Protein AF-0000000082868326 (afdb_homodimer)

InterPro domains:
  IPR002656 Acyltransferase 3 domain [PF01757] (207-588)
  IPR006621 Nose resistant-to-fluoxetine protein, N-terminal [PF20146] (9-115)
  IPR006621 Nose resistant-to-fluoxetine protein, N-terminal [SM00703] (1-133)
  IPR052728 Oxygen and lipid transport regulator [PTHR11161] (9-614)

Foldseek 3Di:
DVVVLVVLQVQQWFDDDPLLLLQLQEGQRHPVSQQPDQDPVVRWGKKKWKKWKDKDFPDPVVRVSLCSNLVNCSVQECQDDPPPAQFFLQAFDSNTGMIMGIDTPPDDQVRVQVVVLVVQVVPPGINMHMDTDDMDHPDDDDADPLQVVLVVVVVVLVVLQVVLQVCCVPPNDDPDDDLVNLLSNLLHLVVLVVVLQDFDPPDLDLLLVLLLLLVLLLLVLLLLLLSLVSHFRASRNNVNQVLLLDLVCLSNQQVLLSLLSVLLQLLLVLLQVLLVCVVVVNDDQVLVLVLVLLQQVFLLVSLLSCLQGCQLVPDAANQSCSLRVQLNPLSVVCVVCVSVLNLLQPQDSRGRQLLCLSVSLSSVCSNCSSVLSVCCNPPVVVSVVVLVCLLVVLLVVLLVCCLPVVAALDQASLGHSVNNVCCSNPASSHNSNSNNLNSNSNVLNSCCNPPVADDDDPVRLVVLLVLLVVLVCCLRSVCSQVNRNPRDRDSNVSSVNSSPSSNSNSSSVSSCSVCLSNVNNPVSVVVSSDSVSSSSSLLSSLLSSCLNSLSSVVRRNDHDHHHDDPVVSVVVSVVSVVVSSVRSVVSCSSINSSSSSSSCSVPDDPPPPPPPPDD/DVVVLVVLQVQQWFDDDPLLLLQLQEGQGHPVSQQPDQDPVVRWGKKKWKKWKQKDFPDPVVRVSLCSNLVNCSVFECQDDPPPPQFFLQAFDSNTGMIMGMDTPPDDQVRVQVVVCVVQVVPVGINMHMDTDDMDHPDDDDADPLQVVLVVVVVVLVVLQVVLQVCCVPPNDDPDDDLVNLLSNLLHLVVLVVVLQDFDPPDLDLLLVLLLLLVLLLLVLLLLLLSLVSHFRASRNNVNQVLLLDLVCLSNQQVLLSLLSVLLQLLLVLLQVLLVCVVVVNDDQVLVLVLVLLQQVFLLVSLLSCLQGCQLVPDAANQSCSLRVQLNPLSVVCVVCVSVLNLLQPQDSRGRQLLCLSVSLSSVCSNCSSVLSVCCNPPVVVSVVVLVCLLVVLLVVLLVCCLPVVAALDQASLGHSVNNVCCSNPASSHNSNSNNLNSLSSVLNSCCNPDPQDDDDPVRLVVLLVLLVVLVCCLRSVCSLVNRNPRDRDSNVSSVNSSPSSNSNSSSVSSCSVCLSNVNNPVSVVVSSDSVSSSSSLLSSLLSSCLNSLSSVVRRNDHDHHHDDPVVSVVVSVVSVVVSSVRSVVSCSSINSSSSSSSCSVPDDPPPPPPPDDD

Nearest PDB structures (foldseek):
  8w20-assembly1_A  TM=9.060E-02  e=6.996E-01  Streptomyces coelicolor A3(2)
  7rtt-assembly1_A  TM=1.106E-01  e=1.352E+00  Mus musculus
  8ipr-assembly2_D  TM=1.636E-01  e=7.318E+00  Mycolicibacterium smegmatis
  8sc6-assembly1_A  TM=2.146E-01  e=2.131E+00  Homo sapiens
  4z9g-assembly1_A  TM=1.609E-01  e=2.413E+00  Homo sapiens

Radius of gyration: 33.07 Å; Cα contacts (8 Å, |Δi|>4): 1916; chains: 2; bounding box: 83×108×80 Å

Organism: NCBI:txid197152

Structure (mmCIF, N/CA/C/O backbone):
data_AF-0000000082868326-model_v1
#
loop_
_entity.id
_entity.type
_entity.pdbx_description
1 polymer 'Nose resistant-to-fluoxetine protein N-terminal domain-containing protein'
#
loop_
_atom_site.group_PDB
_atom_site.id
_atom_site.type_symbol
_atom_site.label_atom_id
_atom_site.label_alt_id
_atom_site.label_comp_id
_atom_site.label_asym_id
_atom_site.label_entity_id
_atom_site.label_seq_id
_atom_site.pdbx_PDB_ins_code
_atom_site.Cartn_x
_atom_site.Cartn_y
_atom_site.Cartn_z
_atom_site.occupancy
_atom_site.B_iso_or_equiv
_atom_site.auth_seq_id
_atom_site.auth_comp_id
_atom_site.auth_asym_id
_atom_site.auth_atom_id
_atom_site.pdbx_PDB_model_num
ATOM 1 N N . MET A 1 1 ? -5.258 -44.375 8.039 1 53.09 1 MET A N 1
ATOM 2 C CA . MET A 1 1 ? -4.168 -43.469 8.367 1 53.09 1 MET A CA 1
ATOM 3 C C . MET A 1 1 ? -3.17 -43.375 7.215 1 53.09 1 MET A C 1
ATOM 5 O O . MET A 1 1 ? -2.846 -42.281 6.758 1 53.09 1 MET A O 1
ATOM 9 N N . ALA A 1 2 ? -2.785 -44.562 6.773 1 57.09 2 ALA A N 1
ATOM 10 C CA . ALA A 1 2 ? -1.881 -44.562 5.629 1 57.09 2 ALA A CA 1
ATOM 11 C C . ALA A 1 2 ? -2.545 -43.969 4.398 1 57.09 2 ALA A C 1
ATOM 13 O O . ALA A 1 2 ? -1.904 -43.219 3.635 1 57.09 2 ALA A O 1
ATOM 14 N N . PHE A 1 3 ? -3.779 -44.125 4.344 1 63.59 3 PHE A N 1
ATOM 15 C CA . PHE A 1 3 ? -4.52 -43.562 3.209 1 63.59 3 PHE A CA 1
ATOM 16 C C . PHE A 1 3 ? -4.547 -42.062 3.25 1 63.59 3 PHE A C 1
ATOM 18 O O . PHE A 1 3 ? -4.312 -41.406 2.234 1 63.59 3 PHE A O 1
ATOM 25 N N . LEU A 1 4 ? -4.695 -41.594 4.34 1 67.38 4 LEU A N 1
ATOM 26 C CA . LEU A 1 4 ? -4.773 -40.156 4.477 1 67.38 4 LEU A CA 1
ATOM 27 C C . LEU A 1 4 ? -3.422 -39.5 4.203 1 67.38 4 LEU A C 1
ATOM 29 O O . LEU A 1 4 ? -3.352 -38.438 3.578 1 67.38 4 LEU A O 1
ATOM 33 N N . TYR A 1 5 ? -2.447 -40.219 4.621 1 78.06 5 TYR A N 1
ATOM 34 C CA . TYR A 1 5 ? -1.102 -39.688 4.391 1 78.06 5 TYR A CA 1
ATOM 35 C C . TYR A 1 5 ? -0.801 -39.594 2.898 1 78.06 5 TYR A C 1
ATOM 37 O O . TYR A 1 5 ? -0.361 -38.562 2.412 1 78.06 5 TYR A O 1
ATOM 45 N N . ASN A 1 6 ? -1.104 -40.688 2.211 1 78.75 6 ASN A N 1
ATOM 46 C CA . ASN A 1 6 ? -0.831 -40.688 0.777 1 78.75 6 ASN A CA 1
ATOM 47 C C . ASN A 1 6 ? -1.669 -39.656 0.034 1 78.75 6 ASN A C 1
ATOM 49 O O . ASN A 1 6 ? -1.198 -39.031 -0.926 1 78.75 6 ASN A O 1
ATOM 53 N N . THR A 1 7 ? -2.775 -39.438 0.54 1 83.31 7 THR A N 1
ATOM 54 C CA . THR A 1 7 ? -3.658 -38.469 -0.101 1 83.31 7 THR A CA 1
ATOM 55 C C . THR A 1 7 ? -3.135 -37.062 0.089 1 83.31 7 THR A C 1
ATOM 57 O O . THR A 1 7 ? -3.143 -36.25 -0.848 1 83.31 7 THR A O 1
ATOM 60 N N . VAL A 1 8 ? -2.641 -36.812 1.273 1 86.62 8 VAL A N 1
ATOM 61 C CA . VAL A 1 8 ? -2.154 -35.469 1.569 1 86.62 8 VAL A CA 1
ATOM 62 C C . VAL A 1 8 ? -0.862 -35.219 0.799 1 86.62 8 VAL A C 1
ATOM 64 O O . VAL A 1 8 ? -0.653 -34.125 0.282 1 86.62 8 VAL A O 1
ATOM 67 N N . VAL A 1 9 ? -0.087 -36.219 0.693 1 88.19 9 VAL A N 1
ATOM 68 C CA . VAL A 1 9 ? 1.167 -36.094 -0.043 1 88.19 9 VAL A CA 1
ATOM 69 C C . VAL A 1 9 ? 0.877 -35.812 -1.514 1 88.19 9 VAL A C 1
ATOM 71 O O . VAL A 1 9 ? 1.479 -34.906 -2.105 1 88.19 9 VAL A O 1
ATOM 74 N N . LEU A 1 10 ? -0.067 -36.5 -2.045 1 87 10 LEU A N 1
ATOM 75 C CA . LEU A 1 10 ? -0.444 -36.281 -3.438 1 87 10 LEU A CA 1
ATOM 76 C C . LEU A 1 10 ? -1.107 -34.938 -3.617 1 87 10 LEU A C 1
ATOM 78 O O . LEU A 1 10 ? -0.889 -34.25 -4.629 1 87 10 LEU A O 1
ATOM 82 N N . ASP A 1 11 ? -1.861 -34.594 -2.668 1 91 11 ASP A N 1
ATOM 83 C CA . ASP A 1 11 ? -2.557 -33.312 -2.719 1 91 11 ASP A CA 1
ATOM 84 C C . ASP A 1 11 ? -1.57 -32.125 -2.656 1 91 11 ASP A C 1
ATOM 86 O O . ASP A 1 11 ? -1.786 -31.094 -3.283 1 91 11 ASP A O 1
ATOM 90 N N . ALA A 1 12 ? -0.513 -32.312 -1.975 1 93.12 12 ALA A N 1
ATOM 91 C CA . ALA A 1 12 ? 0.456 -31.25 -1.748 1 93.12 12 ALA A CA 1
ATOM 92 C C . ALA A 1 12 ? 1.431 -31.141 -2.916 1 93.12 12 ALA A C 1
ATOM 94 O O . ALA A 1 12 ? 2.094 -30.125 -3.082 1 93.12 12 ALA A O 1
ATOM 95 N N . THR A 1 13 ? 1.572 -32.188 -3.705 1 92 13 THR A N 1
ATOM 96 C CA . THR A 1 13 ? 2.553 -32.219 -4.785 1 92 13 THR A CA 1
ATOM 97 C C . THR A 1 13 ? 2.098 -31.359 -5.957 1 92 13 THR A C 1
ATOM 99 O O . THR A 1 13 ? 0.904 -31.297 -6.258 1 92 13 THR A O 1
ATOM 102 N N . GLY A 1 14 ? 3.068 -30.688 -6.531 1 90.69 14 GLY A N 1
ATOM 103 C CA . GLY A 1 14 ? 2.789 -29.844 -7.676 1 90.69 14 GLY A CA 1
ATOM 104 C C . GLY A 1 14 ? 2.176 -30.594 -8.844 1 90.69 14 GLY A C 1
ATOM 105 O O . GLY A 1 14 ? 2.512 -31.75 -9.086 1 90.69 14 GLY A O 1
ATOM 106 N N . LYS A 1 15 ? 1.276 -29.875 -9.523 1 86.19 15 LYS A N 1
ATOM 107 C CA . LYS A 1 15 ? 0.615 -30.344 -10.742 1 86.19 15 LYS A CA 1
ATOM 108 C C . LYS A 1 15 ? 0.816 -29.359 -11.891 1 86.19 15 LYS A C 1
ATOM 110 O O . LYS A 1 15 ? 1.311 -28.25 -11.688 1 86.19 15 LYS A O 1
ATOM 115 N N . TRP A 1 16 ? 0.56 -29.859 -13.078 1 84 16 TRP A N 1
ATOM 116 C CA . TRP A 1 16 ? 0.639 -28.922 -14.188 1 84 16 TRP A CA 1
ATOM 117 C C . TRP A 1 16 ? -0.407 -27.812 -14.047 1 84 16 TRP A C 1
ATOM 119 O O . TRP A 1 16 ? -1.602 -28.109 -13.922 1 84 16 TRP A O 1
ATOM 129 N N . ASN A 1 17 ? 0.051 -26.641 -14.039 1 89.19 17 ASN A N 1
ATOM 130 C CA . ASN A 1 17 ? -0.826 -25.484 -13.883 1 89.19 17 ASN A CA 1
ATOM 131 C C . ASN A 1 17 ? -1.566 -25.156 -15.18 1 89.19 17 ASN A C 1
ATOM 133 O O . ASN A 1 17 ? -1.077 -25.453 -16.266 1 89.19 17 ASN A O 1
ATOM 137 N N . PRO A 1 18 ? -2.74 -24.641 -14.992 1 90.94 18 PRO A N 1
ATOM 138 C CA . PRO A 1 18 ? -3.307 -24.031 -16.188 1 90.94 18 PRO A CA 1
ATOM 139 C C . PRO A 1 18 ? -2.463 -22.859 -16.703 1 90.94 18 PRO A C 1
ATOM 141 O O . PRO A 1 18 ? -1.657 -22.297 -15.961 1 90.94 18 PRO A O 1
ATOM 144 N N . ALA A 1 19 ? -2.576 -22.578 -17.969 1 92.38 19 ALA A N 1
ATOM 145 C CA . ALA A 1 19 ? -1.893 -21.453 -18.609 1 92.38 19 ALA A CA 1
ATOM 146 C C . ALA A 1 19 ? -0.388 -21.703 -18.688 1 92.38 19 ALA A C 1
ATOM 148 O O . ALA A 1 19 ? 0.406 -20.781 -18.438 1 92.38 19 ALA A O 1
ATOM 149 N N . PHE A 1 20 ? -0.073 -22.938 -18.922 1 91.38 20 PHE A N 1
ATOM 150 C CA . PHE A 1 20 ? 1.326 -23.281 -19.125 1 91.38 20 PHE A CA 1
ATOM 151 C C . PHE A 1 20 ? 1.921 -22.469 -20.281 1 91.38 20 PHE A C 1
ATOM 153 O O . PHE A 1 20 ? 3.055 -21.984 -20.188 1 91.38 20 PHE A O 1
ATOM 160 N N . LEU A 1 21 ? 1.151 -22.203 -21.25 1 91.44 21 LEU A N 1
ATOM 161 C CA . LEU A 1 21 ? 1.623 -21.516 -22.453 1 91.44 21 LEU A CA 1
ATOM 162 C C . LEU A 1 21 ? 1.758 -20.016 -22.188 1 91.44 21 LEU A C 1
ATOM 164 O O . LEU A 1 21 ? 2.408 -19.312 -22.969 1 91.44 21 LEU A O 1
ATOM 168 N N . LEU A 1 22 ? 1.136 -19.578 -21.141 1 92.38 22 LEU A N 1
ATOM 169 C CA . LEU A 1 22 ? 1.293 -18.172 -20.781 1 92.38 22 LEU A CA 1
ATOM 170 C C . LEU A 1 22 ? 2.443 -17.984 -19.797 1 92.38 22 LEU A C 1
ATOM 172 O O . LEU A 1 22 ? 2.662 -16.891 -19.281 1 92.38 22 LEU A O 1
ATOM 176 N N . GLY A 1 23 ? 3.104 -19.078 -19.516 1 92.38 23 GLY A N 1
ATOM 177 C CA . GLY A 1 23 ? 4.297 -18.984 -18.688 1 92.38 23 GLY A CA 1
ATOM 178 C C . GLY A 1 23 ? 4.07 -19.438 -17.266 1 92.38 23 GLY A C 1
ATOM 179 O O . GLY A 1 23 ? 4.879 -19.141 -16.375 1 92.38 23 GLY A O 1
ATOM 180 N N . ASN A 1 24 ? 2.916 -20.078 -16.969 1 94.31 24 ASN A N 1
ATOM 181 C CA . ASN A 1 24 ? 2.676 -20.641 -15.648 1 94.31 24 ASN A CA 1
ATOM 182 C C . ASN A 1 24 ? 3.439 -21.953 -15.453 1 94.31 24 ASN A C 1
ATOM 184 O O . ASN A 1 24 ? 2.832 -23.016 -15.297 1 94.31 24 ASN A O 1
ATOM 188 N N . ILE A 1 25 ? 4.734 -21.812 -15.305 1 94.12 25 ILE A N 1
ATOM 189 C CA . ILE A 1 25 ? 5.574 -23 -15.406 1 94.12 25 ILE A CA 1
ATOM 190 C C . ILE A 1 25 ? 6.191 -23.312 -14.047 1 94.12 25 ILE A C 1
ATOM 192 O O . ILE A 1 25 ? 7.016 -24.219 -13.922 1 94.12 25 ILE A O 1
ATOM 196 N N . LYS A 1 26 ? 5.867 -22.562 -13.062 1 94.19 26 LYS A N 1
ATOM 197 C CA . LYS A 1 26 ? 6.293 -22.875 -11.695 1 94.19 26 LYS A CA 1
ATOM 198 C C . LYS A 1 26 ? 5.152 -23.484 -10.891 1 94.19 26 LYS A C 1
ATOM 200 O O . LYS A 1 26 ? 4.332 -22.766 -10.32 1 94.19 26 LYS A O 1
ATOM 205 N N . SER A 1 27 ? 5.109 -24.734 -10.844 1 93.94 27 SER A N 1
ATOM 206 C CA . SER A 1 27 ? 4.113 -25.5 -10.086 1 93.94 27 SER A CA 1
ATOM 207 C C . SER A 1 27 ? 4.613 -25.812 -8.68 1 93.94 27 SER A C 1
ATOM 209 O O . SER A 1 27 ? 5.113 -26.906 -8.43 1 93.94 27 SER A O 1
ATOM 211 N N . LEU A 1 28 ? 4.316 -25.031 -7.777 1 95.12 28 LEU A N 1
ATOM 212 C CA . LEU A 1 28 ? 4.945 -25.062 -6.461 1 95.12 28 LEU A CA 1
ATOM 213 C C . LEU A 1 28 ? 4.227 -26.047 -5.543 1 95.12 28 LEU A C 1
ATOM 215 O O . LEU A 1 28 ? 4.707 -26.359 -4.449 1 95.12 28 LEU A O 1
ATOM 219 N N . GLY A 1 29 ? 3.127 -26.609 -6.008 1 94.69 29 GLY A N 1
ATOM 220 C CA . GLY A 1 29 ? 2.357 -27.422 -5.078 1 94.69 29 GLY A CA 1
ATOM 221 C C . GLY A 1 29 ? 1.951 -26.672 -3.824 1 94.69 29 GLY A C 1
ATOM 222 O O . GLY A 1 29 ? 1.609 -25.484 -3.887 1 94.69 29 GLY A O 1
ATOM 223 N N . SER A 1 30 ? 1.839 -27.422 -2.73 1 95 30 SER A N 1
ATOM 224 C CA . SER A 1 30 ? 1.519 -26.781 -1.46 1 95 30 SER A CA 1
ATOM 225 C C . SER A 1 30 ? 2.615 -27.031 -0.428 1 95 30 SER A C 1
ATOM 227 O O . SER A 1 30 ? 2.637 -28.062 0.235 1 95 30 SER A O 1
ATOM 229 N N . TYR A 1 31 ? 3.414 -26.047 -0.259 1 95.56 31 TYR A N 1
ATOM 230 C CA . TYR A 1 31 ? 4.5 -26.094 0.715 1 95.56 31 TYR A CA 1
ATOM 231 C C . TYR A 1 31 ? 3.963 -26.344 2.119 1 95.56 31 TYR A C 1
ATOM 233 O O . TYR A 1 31 ? 4.461 -27.203 2.836 1 95.56 31 TYR A O 1
ATOM 241 N N . GLU A 1 32 ? 2.9 -25.656 2.496 1 92.38 32 GLU A N 1
ATOM 242 C CA . GLU A 1 32 ? 2.352 -25.688 3.848 1 92.38 32 GLU A CA 1
ATOM 243 C C . GLU A 1 32 ? 1.719 -27.047 4.141 1 92.38 32 GLU A C 1
ATOM 245 O O . GLU A 1 32 ? 1.904 -27.609 5.227 1 92.38 32 GLU A O 1
ATOM 250 N N . GLU A 1 33 ? 0.975 -27.516 3.209 1 93 33 GLU A N 1
ATOM 251 C CA . GLU A 1 33 ? 0.327 -28.812 3.381 1 93 33 GLU A CA 1
ATOM 252 C C . GLU A 1 33 ? 1.357 -29.922 3.572 1 93 33 GLU A C 1
ATOM 254 O O . GLU A 1 33 ? 1.161 -30.828 4.391 1 93 33 GLU A O 1
ATOM 259 N N . CYS A 1 34 ? 2.391 -29.828 2.904 1 93.81 34 CYS A N 1
ATOM 260 C CA . CYS A 1 34 ? 3.418 -30.859 2.932 1 93.81 34 CYS A CA 1
ATOM 261 C C . CYS A 1 34 ? 4.164 -30.844 4.262 1 93.81 34 CYS A C 1
ATOM 263 O O . CYS A 1 34 ? 4.281 -31.891 4.918 1 93.81 34 CYS A O 1
ATOM 265 N N . VAL A 1 35 ? 4.629 -29.734 4.664 1 93.44 35 VAL A N 1
ATOM 266 C CA . VAL A 1 35 ? 5.484 -29.672 5.844 1 93.44 35 VAL A CA 1
ATOM 267 C C . VAL A 1 35 ? 4.648 -29.859 7.105 1 93.44 35 VAL A C 1
ATOM 269 O O . VAL A 1 35 ? 5.184 -30.172 8.172 1 93.44 35 VAL A O 1
ATOM 272 N N . SER A 1 36 ? 3.363 -29.688 7.066 1 89.31 36 SER A N 1
ATOM 273 C CA . SER A 1 36 ? 2.496 -29.828 8.234 1 89.31 36 SER A CA 1
ATOM 274 C C . SER A 1 36 ? 2.145 -31.297 8.484 1 89.31 36 SER A C 1
ATOM 276 O O . SER A 1 36 ? 1.589 -31.641 9.531 1 89.31 36 SER A O 1
ATOM 278 N N . ILE A 1 37 ? 2.482 -32.156 7.598 1 87.44 37 ILE A N 1
ATOM 279 C CA . ILE A 1 37 ? 2.189 -33.594 7.742 1 87.44 37 ILE A CA 1
ATOM 280 C C . ILE A 1 37 ? 2.975 -34.156 8.922 1 87.44 37 ILE A C 1
ATOM 282 O O . ILE A 1 37 ? 4.199 -34.031 8.977 1 87.44 37 ILE A O 1
ATOM 286 N N . GLN A 1 38 ? 2.264 -34.469 10 1 80.75 38 GLN A N 1
ATOM 287 C CA . GLN A 1 38 ? 2.877 -35.156 11.141 1 80.75 38 GLN A CA 1
ATOM 288 C C . GLN A 1 38 ? 2.102 -36.406 11.508 1 80.75 38 GLN A C 1
ATOM 290 O O . GLN A 1 38 ? 0.932 -36.344 11.891 1 80.75 38 GLN A O 1
ATOM 295 N N . GLN A 1 39 ? 2.52 -37.531 11.07 1 69.12 39 GLN A N 1
ATOM 296 C CA . GLN A 1 39 ? 1.873 -38.75 11.5 1 69.12 39 GLN A CA 1
ATOM 297 C C . GLN A 1 39 ? 2.666 -39.438 12.617 1 69.12 39 GLN A C 1
ATOM 299 O O . GLN A 1 39 ? 3.779 -39.906 12.391 1 69.12 39 GLN A O 1
ATOM 304 N N . SER A 1 40 ? 2.234 -39.094 13.875 1 60.06 40 SER A N 1
ATOM 305 C CA . SER A 1 40 ? 2.91 -39.562 15.078 1 60.06 40 SER A CA 1
ATOM 306 C C . SER A 1 40 ? 3.15 -41.062 15.031 1 60.06 40 SER A C 1
ATOM 308 O O . SER A 1 40 ? 4.223 -41.562 15.414 1 60.06 40 SER A O 1
ATOM 310 N N . LYS A 1 41 ? 2.109 -41.844 14.625 1 57.62 41 LYS A N 1
ATOM 311 C CA . LYS A 1 41 ? 2.223 -43.281 14.797 1 57.62 41 LYS A CA 1
ATOM 312 C C . LYS A 1 41 ? 3.309 -43.844 13.898 1 57.62 41 LYS A C 1
ATOM 314 O O . LYS A 1 41 ? 3.926 -44.875 14.234 1 57.62 41 LYS A O 1
ATOM 319 N N . LEU A 1 42 ? 3.518 -43.281 12.805 1 59.16 42 LEU A N 1
ATOM 320 C CA . LEU A 1 42 ? 4.508 -43.844 11.891 1 59.16 42 LEU A CA 1
ATOM 321 C C . LEU A 1 42 ? 5.75 -42.969 11.828 1 59.16 42 LEU A C 1
ATOM 323 O O . LEU A 1 42 ? 6.695 -43.25 11.102 1 59.16 42 LEU A O 1
ATOM 327 N N . SER A 1 43 ? 5.852 -42 12.727 1 64.81 43 SER A N 1
ATOM 328 C CA . SER A 1 43 ? 7 -41.094 12.773 1 64.81 43 SER A CA 1
ATOM 329 C C . SER A 1 43 ? 7.312 -40.531 11.391 1 64.81 43 SER A C 1
ATOM 331 O O . SER A 1 43 ? 8.484 -40.438 11 1 64.81 43 SER A O 1
ATOM 333 N N . ILE A 1 44 ? 6.32 -40.5 10.469 1 78.12 44 ILE A N 1
ATOM 334 C CA . ILE A 1 44 ? 6.602 -40 9.133 1 78.12 44 ILE A CA 1
ATOM 335 C C . ILE A 1 44 ? 6.168 -38.531 9.016 1 78.12 44 ILE A C 1
ATOM 337 O O . ILE A 1 44 ? 5.031 -38.188 9.352 1 78.12 44 ILE A O 1
ATOM 341 N N . LYS A 1 45 ? 7.16 -37.688 8.695 1 88.31 45 LYS A N 1
ATOM 342 C CA . LYS A 1 45 ? 6.934 -36.281 8.445 1 88.31 45 LYS A CA 1
ATOM 343 C C . LYS A 1 45 ? 7.027 -35.938 6.957 1 88.31 45 LYS A C 1
ATOM 345 O O . LYS A 1 45 ? 7.578 -36.75 6.184 1 88.31 45 LYS A O 1
ATOM 350 N N . GLY A 1 46 ? 6.309 -34.938 6.562 1 92 46 GLY A N 1
ATOM 351 C CA . GLY A 1 46 ? 6.398 -34.5 5.184 1 92 46 GLY A CA 1
ATOM 352 C C . GLY A 1 46 ? 7.633 -33.656 4.91 1 92 46 GLY A C 1
ATOM 353 O O . GLY A 1 46 ? 8.055 -32.875 5.754 1 92 46 GLY A O 1
ATOM 354 N N . LYS A 1 47 ? 8.211 -33.906 3.807 1 93.75 47 LYS A N 1
ATOM 355 C CA . LYS A 1 47 ? 9.336 -33.125 3.303 1 93.75 47 LYS A CA 1
ATOM 356 C C . LYS A 1 47 ? 9.016 -32.5 1.949 1 93.75 47 LYS A C 1
ATOM 358 O O . LYS A 1 47 ? 8.672 -33.188 0.998 1 93.75 47 LYS A O 1
ATOM 363 N N . TYR A 1 48 ? 9.078 -31.203 1.933 1 95.94 48 TYR A N 1
ATOM 364 C CA . TYR A 1 48 ? 8.828 -30.469 0.696 1 95.94 48 TYR A CA 1
ATOM 365 C C . TYR A 1 48 ? 10.133 -30.203 -0.045 1 95.94 48 TYR A C 1
ATOM 367 O O . TYR A 1 48 ? 11.062 -29.609 0.514 1 95.94 48 TYR A O 1
ATOM 375 N N . CYS A 1 49 ? 10.203 -30.578 -1.292 1 95.81 49 CYS A N 1
ATOM 376 C CA . CYS A 1 49 ? 11.375 -30.312 -2.117 1 95.81 49 CYS A CA 1
ATOM 377 C C . CYS A 1 49 ? 10.992 -29.547 -3.385 1 95.81 49 CYS A C 1
ATOM 379 O O . CYS A 1 49 ? 9.945 -29.812 -3.979 1 95.81 49 CYS A O 1
ATOM 381 N N . LEU A 1 50 ? 11.742 -28.609 -3.736 1 95.06 50 LEU A N 1
ATOM 382 C CA . LEU A 1 50 ? 11.562 -27.844 -4.965 1 95.06 50 LEU A CA 1
ATOM 383 C C . LEU A 1 50 ? 12.57 -28.266 -6.027 1 95.06 50 LEU A C 1
ATOM 385 O O . LEU A 1 50 ? 13.781 -28.219 -5.801 1 95.06 50 LEU A O 1
ATOM 389 N N . ALA A 1 51 ? 12.055 -28.641 -7.18 1 93.25 51 ALA A N 1
ATOM 390 C CA . ALA A 1 51 ? 12.906 -29.141 -8.258 1 93.25 51 ALA A CA 1
ATOM 391 C C . ALA A 1 51 ? 12.953 -28.156 -9.422 1 93.25 51 ALA A C 1
ATOM 393 O O . ALA A 1 51 ? 11.922 -27.609 -9.828 1 93.25 51 ALA A O 1
ATOM 394 N N . ASN A 1 52 ? 14.125 -27.844 -9.867 1 91.88 52 ASN A N 1
ATOM 395 C CA . ASN A 1 52 ? 14.32 -27.156 -11.141 1 91.88 52 ASN A CA 1
ATOM 396 C C . ASN A 1 52 ? 14.32 -28.141 -12.312 1 91.88 52 ASN A C 1
ATOM 398 O O . ASN A 1 52 ? 14.984 -29.172 -12.258 1 91.88 52 ASN A O 1
ATOM 402 N N . VAL A 1 53 ? 13.523 -27.781 -13.312 1 89.31 53 VAL A N 1
ATOM 403 C CA . VAL A 1 53 ? 13.352 -28.719 -14.406 1 89.31 53 VAL A CA 1
ATOM 404 C C . VAL A 1 53 ? 13.758 -28.078 -15.727 1 89.31 53 VAL A C 1
ATOM 406 O O . VAL A 1 53 ? 13.352 -26.938 -16.016 1 89.31 53 VAL A O 1
ATOM 409 N N . HIS A 1 54 ? 14.547 -28.734 -16.422 1 86.12 54 HIS A N 1
ATOM 410 C CA . HIS A 1 54 ? 14.883 -28.359 -17.781 1 86.12 54 HIS A CA 1
ATOM 411 C C . HIS A 1 54 ? 14.266 -29.312 -18.797 1 86.12 54 HIS A C 1
ATOM 413 O O . HIS A 1 54 ? 14.57 -30.516 -18.781 1 86.12 54 HIS A O 1
ATOM 419 N N . LEU A 1 55 ? 13.406 -28.734 -19.609 1 84.56 55 LEU A N 1
ATOM 420 C CA . LEU A 1 55 ? 12.703 -29.562 -20.578 1 84.56 55 LEU A CA 1
ATOM 421 C C . LEU A 1 55 ? 13.203 -29.266 -22 1 84.56 55 LEU A C 1
ATOM 423 O O . LEU A 1 55 ? 13.477 -28.109 -22.328 1 84.56 55 LEU A O 1
ATOM 427 N N . SER A 1 56 ? 13.445 -30.312 -22.703 1 83.75 56 SER A N 1
ATOM 428 C CA . SER A 1 56 ? 13.758 -30.234 -24.125 1 83.75 56 SER A CA 1
ATOM 429 C C . SER A 1 56 ? 13.031 -31.312 -24.922 1 83.75 56 SER A C 1
ATOM 431 O O . SER A 1 56 ? 12.547 -32.281 -24.344 1 83.75 56 SER A O 1
ATOM 433 N N . SER A 1 57 ? 12.727 -31.062 -26.172 1 86.56 57 SER A N 1
ATOM 434 C CA . SER A 1 57 ? 12.055 -32.062 -27 1 86.56 57 SER A CA 1
ATOM 435 C C . SER A 1 57 ? 12.586 -32 -28.438 1 86.56 57 SER A C 1
ATOM 437 O O . SER A 1 57 ? 12.914 -30.938 -28.953 1 86.56 57 SER A O 1
ATOM 439 N N . ASN A 1 58 ? 12.617 -33.219 -29.031 1 84.5 58 ASN A N 1
ATOM 440 C CA . ASN A 1 58 ? 12.969 -33.344 -30.438 1 84.5 58 ASN A CA 1
ATOM 441 C C . ASN A 1 58 ? 11.758 -33.125 -31.344 1 84.5 58 ASN A C 1
ATOM 443 O O . ASN A 1 58 ? 11.906 -32.906 -32.531 1 84.5 58 ASN A O 1
ATOM 447 N N . ASP A 1 59 ? 10.633 -33.219 -30.703 1 86.75 59 ASP A N 1
ATOM 448 C CA . ASP A 1 59 ? 9.406 -32.938 -31.453 1 86.75 59 ASP A CA 1
ATOM 449 C C . ASP A 1 59 ? 9.227 -31.422 -31.656 1 86.75 59 ASP A C 1
ATOM 451 O O . ASP A 1 59 ? 9.195 -30.656 -30.688 1 86.75 59 ASP A O 1
ATOM 455 N N . GLU A 1 60 ? 9.023 -31.094 -32.844 1 87.38 60 GLU A N 1
ATOM 456 C CA . GLU A 1 60 ? 8.961 -29.672 -33.188 1 87.38 60 GLU A CA 1
ATOM 457 C C . GLU A 1 60 ? 7.777 -28.984 -32.531 1 87.38 60 GLU A C 1
ATOM 459 O O . GLU A 1 60 ? 7.883 -27.828 -32.094 1 87.38 60 GLU A O 1
ATOM 464 N N . LYS A 1 61 ? 6.68 -29.656 -32.469 1 85.12 61 LYS A N 1
ATOM 465 C CA . LYS A 1 61 ? 5.484 -29.062 -31.859 1 85.12 61 LYS A CA 1
ATOM 466 C C . LYS A 1 61 ? 5.676 -28.812 -30.375 1 85.12 61 LYS A C 1
ATOM 468 O O . LYS A 1 61 ? 5.344 -27.734 -29.875 1 85.12 61 LYS A O 1
ATOM 473 N N . ILE A 1 62 ? 6.238 -29.75 -29.734 1 86.31 62 ILE A N 1
ATOM 474 C CA . ILE A 1 62 ? 6.461 -29.625 -28.297 1 86.31 62 ILE A CA 1
ATOM 475 C C . ILE A 1 62 ? 7.539 -28.578 -28.031 1 86.31 62 ILE A C 1
ATOM 477 O O . ILE A 1 62 ? 7.43 -27.812 -27.078 1 86.31 62 ILE A O 1
ATOM 481 N N . ASP A 1 63 ? 8.477 -28.609 -28.875 1 88.56 63 ASP A N 1
ATOM 482 C CA . ASP A 1 63 ? 9.547 -27.641 -28.719 1 88.56 63 ASP A CA 1
ATOM 483 C C . ASP A 1 63 ? 9.031 -26.203 -28.891 1 88.56 63 ASP A C 1
ATOM 485 O O . ASP A 1 63 ? 9.453 -25.297 -28.172 1 88.56 63 ASP A O 1
ATOM 489 N N . SER A 1 64 ? 8.164 -26.094 -29.797 1 88.62 64 SER A N 1
ATOM 490 C CA . SER A 1 64 ? 7.562 -24.781 -30.016 1 88.62 64 SER A CA 1
ATOM 491 C C . SER A 1 64 ? 6.723 -24.359 -28.812 1 88.62 64 SER A C 1
ATOM 493 O O . SER A 1 64 ? 6.727 -23.188 -28.438 1 88.62 64 SER A O 1
ATOM 495 N N . MET A 1 65 ? 6.07 -25.266 -28.203 1 87.88 65 MET A N 1
ATOM 496 C CA . MET A 1 65 ? 5.27 -24.969 -27.016 1 87.88 65 MET A CA 1
ATOM 497 C C . MET A 1 65 ? 6.156 -24.562 -25.844 1 87.88 65 MET A C 1
ATOM 499 O O . MET A 1 65 ? 5.82 -23.641 -25.094 1 87.88 65 MET A O 1
ATOM 503 N N . LEU A 1 66 ? 7.23 -25.25 -25.797 1 89.62 66 LEU A N 1
ATOM 504 C CA . LEU A 1 66 ? 8.172 -24.938 -24.719 1 89.62 66 LEU A CA 1
ATOM 505 C C . LEU A 1 66 ? 8.773 -23.547 -24.922 1 89.62 66 LEU A C 1
ATOM 507 O O . LEU A 1 66 ? 8.992 -22.812 -23.953 1 89.62 66 LEU A O 1
ATOM 511 N N . GLU A 1 67 ? 8.992 -23.188 -26.125 1 90.44 67 GLU A N 1
ATOM 512 C CA . GLU A 1 67 ? 9.508 -21.859 -26.422 1 90.44 67 GLU A CA 1
ATOM 513 C C . GLU A 1 67 ? 8.492 -20.781 -26.047 1 90.44 67 GLU A C 1
ATOM 515 O O . GLU A 1 67 ? 8.867 -19.734 -25.516 1 90.44 67 GLU A O 1
ATOM 520 N N . ILE A 1 68 ? 7.27 -21.078 -26.297 1 88.75 68 ILE A N 1
ATOM 521 C CA . ILE A 1 68 ? 6.211 -20.141 -25.953 1 88.75 68 ILE A CA 1
ATOM 522 C C . ILE A 1 68 ? 6.07 -20.031 -24.438 1 88.75 68 ILE A C 1
ATOM 524 O O . ILE A 1 68 ? 6.035 -18.922 -23.891 1 88.75 68 ILE A O 1
ATOM 528 N N . ALA A 1 69 ? 6.117 -21.156 -23.812 1 90.5 69 ALA A N 1
ATOM 529 C CA . ALA A 1 69 ? 5.918 -21.203 -22.375 1 90.5 69 ALA A CA 1
ATOM 530 C C . ALA A 1 69 ? 7.062 -20.531 -21.641 1 90.5 69 ALA A C 1
ATOM 532 O O . ALA A 1 69 ? 6.871 -19.969 -20.547 1 90.5 69 ALA A O 1
ATOM 533 N N . THR A 1 70 ? 8.258 -20.562 -22.234 1 90.56 70 THR A N 1
ATOM 534 C CA . THR A 1 70 ? 9.43 -19.984 -21.578 1 90.56 70 THR A CA 1
ATOM 535 C C . THR A 1 70 ? 9.75 -18.609 -22.156 1 90.56 70 THR A C 1
ATOM 537 O O . THR A 1 70 ? 10.828 -18.062 -21.906 1 90.56 70 THR A O 1
ATOM 540 N N . GLN A 1 71 ? 8.852 -18.094 -22.938 1 86.25 71 GLN A N 1
ATOM 541 C CA . GLN A 1 71 ? 8.961 -16.75 -23.516 1 86.25 71 GLN A CA 1
ATOM 542 C C . GLN A 1 71 ? 10.25 -16.594 -24.312 1 86.25 71 GLN A C 1
ATOM 544 O O . GLN A 1 71 ? 10.898 -15.547 -24.25 1 86.25 71 GLN A O 1
ATOM 549 N N . LYS A 1 72 ? 10.719 -17.656 -24.891 1 85.12 72 LYS A N 1
ATOM 550 C CA . LYS A 1 72 ? 11.891 -17.719 -25.75 1 85.12 72 LYS A CA 1
ATOM 551 C C . LYS A 1 72 ? 13.164 -17.391 -24.984 1 85.12 72 LYS A C 1
ATOM 553 O O . LYS A 1 72 ? 14.07 -16.734 -25.516 1 85.12 72 LYS A O 1
ATOM 558 N N . ARG A 1 73 ? 13.227 -17.766 -23.719 1 88.31 73 ARG A N 1
ATOM 559 C CA . ARG A 1 73 ? 14.375 -17.422 -22.875 1 88.31 73 ARG A CA 1
ATOM 560 C C . ARG A 1 73 ? 15.117 -18.672 -22.438 1 88.31 73 ARG A C 1
ATOM 562 O O . ARG A 1 73 ? 16.062 -18.594 -21.641 1 88.31 73 ARG A O 1
ATOM 569 N N . ARG A 1 74 ? 14.719 -19.766 -22.891 1 86.94 74 ARG A N 1
ATOM 570 C CA . ARG A 1 74 ? 15.266 -21.047 -22.453 1 86.94 74 ARG A CA 1
ATOM 571 C C . ARG A 1 74 ? 16.766 -21.109 -22.672 1 86.94 74 ARG A C 1
ATOM 573 O O . ARG A 1 74 ? 17.5 -21.625 -21.844 1 86.94 74 ARG A O 1
ATOM 580 N N . ASN A 1 75 ? 17.219 -20.469 -23.734 1 82.94 75 ASN A N 1
ATOM 581 C CA . ASN A 1 75 ? 18.641 -20.547 -24.062 1 82.94 75 ASN A CA 1
ATOM 582 C C . ASN A 1 75 ? 19.406 -19.359 -23.516 1 82.94 75 ASN A C 1
ATOM 584 O O . ASN A 1 75 ? 20.625 -19.266 -23.672 1 82.94 75 ASN A O 1
ATOM 588 N N . ARG A 1 76 ? 18.734 -18.516 -22.812 1 86.56 76 ARG A N 1
ATOM 589 C CA . ARG A 1 76 ? 19.375 -17.312 -22.312 1 86.56 76 ARG A CA 1
ATOM 590 C C . ARG A 1 76 ? 19.547 -17.359 -20.797 1 86.56 76 ARG A C 1
ATOM 592 O O . ARG A 1 76 ? 20.312 -16.578 -20.234 1 86.56 76 ARG A O 1
ATOM 599 N N . GLU A 1 77 ? 18.859 -18.281 -20.234 1 88.94 77 GLU A N 1
ATOM 600 C CA . GLU A 1 77 ? 18.844 -18.312 -18.766 1 88.94 77 GLU A CA 1
ATOM 601 C C . GLU A 1 77 ? 19.5 -19.578 -18.234 1 88.94 77 GLU A C 1
ATOM 603 O O . GLU A 1 77 ? 19.406 -20.641 -18.875 1 88.94 77 GLU A O 1
ATOM 608 N N . ILE A 1 78 ? 20.172 -19.391 -17.156 1 84.75 78 ILE A N 1
ATOM 609 C CA . ILE A 1 78 ? 20.734 -20.531 -16.438 1 84.75 78 ILE A CA 1
ATOM 610 C C . ILE A 1 78 ? 19.641 -21.188 -15.586 1 84.75 78 ILE A C 1
ATOM 612 O O . ILE A 1 78 ? 19.359 -20.734 -14.477 1 84.75 78 ILE A O 1
ATOM 616 N N . THR A 1 79 ? 19.094 -22.203 -16.094 1 82.19 79 THR A N 1
ATOM 617 C CA . THR A 1 79 ? 18 -22.859 -15.391 1 82.19 79 THR A CA 1
ATOM 618 C C . THR A 1 79 ? 18.516 -24 -14.516 1 82.19 79 THR A C 1
ATOM 620 O O . THR A 1 79 ? 17.812 -24.453 -13.617 1 82.19 79 THR A O 1
ATOM 623 N N . MET A 1 80 ? 19.688 -24.469 -14.883 1 81.38 80 MET A N 1
ATOM 624 C CA . MET A 1 80 ? 20.359 -25.5 -14.094 1 81.38 80 MET A CA 1
ATOM 625 C C . MET A 1 80 ? 21.828 -25.125 -13.844 1 81.38 80 MET A C 1
ATOM 627 O O . MET A 1 80 ? 22.578 -24.875 -14.797 1 81.38 80 MET A O 1
ATOM 631 N N . ASN A 1 81 ? 22.109 -25.031 -12.648 1 75.12 81 ASN A N 1
ATOM 632 C CA . ASN A 1 81 ? 23.5 -24.719 -12.32 1 75.12 81 ASN A CA 1
ATOM 633 C C . ASN A 1 81 ? 24.375 -25.953 -12.367 1 75.12 81 ASN A C 1
ATOM 635 O O . ASN A 1 81 ? 24.469 -26.703 -11.391 1 75.12 81 ASN A O 1
ATOM 639 N N . ARG A 1 82 ? 25 -26.094 -13.492 1 71.12 82 ARG A N 1
ATOM 640 C CA . ARG A 1 82 ? 25.797 -27.297 -13.703 1 71.12 82 ARG A CA 1
ATOM 641 C C . ARG A 1 82 ? 27.219 -27.109 -13.203 1 71.12 82 ARG A C 1
ATOM 643 O O . ARG A 1 82 ? 27.984 -28.078 -13.086 1 71.12 82 ARG A O 1
ATOM 650 N N . THR A 1 83 ? 27.688 -25.922 -12.992 1 67.75 83 THR A N 1
ATOM 651 C CA . THR A 1 83 ? 29.078 -25.625 -12.633 1 67.75 83 THR A CA 1
ATOM 652 C C . THR A 1 83 ? 29.203 -25.391 -11.125 1 67.75 83 THR A C 1
ATOM 654 O O . THR A 1 83 ? 30.312 -25.312 -10.602 1 67.75 83 THR A O 1
ATOM 657 N N . ASN A 1 84 ? 28.172 -25.516 -10.344 1 63.41 84 ASN A N 1
ATOM 658 C CA . ASN A 1 84 ? 28.172 -25.219 -8.906 1 63.41 84 ASN A CA 1
ATOM 659 C C . ASN A 1 84 ? 28.656 -23.812 -8.617 1 63.41 84 ASN A C 1
ATOM 661 O O . ASN A 1 84 ? 29.172 -23.547 -7.531 1 63.41 84 ASN A O 1
ATOM 665 N N . THR A 1 85 ? 28.75 -22.953 -9.633 1 63.16 85 THR A N 1
ATOM 666 C CA . THR A 1 85 ? 29.047 -21.547 -9.414 1 63.16 85 THR A CA 1
ATOM 667 C C . THR A 1 85 ? 27.812 -20.812 -8.906 1 63.16 85 THR A C 1
ATOM 669 O O . THR A 1 85 ? 26.703 -21 -9.43 1 63.16 85 THR A O 1
ATOM 672 N N . PRO A 1 86 ? 28.125 -20.156 -7.785 1 63.31 86 PRO A N 1
ATOM 673 C CA . PRO A 1 86 ? 26.969 -19.438 -7.254 1 63.31 86 PRO A CA 1
ATOM 674 C C . PRO A 1 86 ? 26.344 -18.5 -8.281 1 63.31 86 PRO A C 1
ATOM 676 O O . PRO A 1 86 ? 27.062 -17.797 -9 1 63.31 86 PRO A O 1
ATOM 679 N N . VAL A 1 87 ? 25.109 -18.641 -8.516 1 65.5 87 VAL A N 1
ATOM 680 C CA . VAL A 1 87 ? 24.344 -17.766 -9.391 1 65.5 87 VAL A CA 1
ATOM 681 C C . VAL A 1 87 ? 23.734 -16.625 -8.578 1 65.5 87 VAL A C 1
ATOM 683 O O . VAL A 1 87 ? 23.141 -16.844 -7.52 1 65.5 87 VAL A O 1
ATOM 686 N N . PRO A 1 88 ? 24.016 -15.445 -9.039 1 65.69 88 PRO A N 1
ATOM 687 C CA . PRO A 1 88 ? 23.516 -14.289 -8.281 1 65.69 88 PRO A CA 1
ATOM 688 C C . PRO A 1 88 ? 22 -14.312 -8.125 1 65.69 88 PRO A C 1
ATOM 690 O O . PRO A 1 88 ? 21.297 -14.891 -8.961 1 65.69 88 PRO A O 1
ATOM 693 N N . ASP A 1 89 ? 21.531 -13.656 -7.113 1 65.12 89 ASP A N 1
ATOM 694 C CA . ASP A 1 89 ? 20.141 -13.633 -6.707 1 65.12 89 ASP A CA 1
ATOM 695 C C . ASP A 1 89 ? 19.297 -12.766 -7.656 1 65.12 89 ASP A C 1
ATOM 697 O O . ASP A 1 89 ? 18.078 -12.836 -7.648 1 65.12 89 ASP A O 1
ATOM 701 N N . LEU A 1 90 ? 19.938 -12.094 -8.508 1 74.94 90 LEU A N 1
ATOM 702 C CA . LEU A 1 90 ? 19.125 -11.086 -9.164 1 74.94 90 LEU A CA 1
ATOM 703 C C . LEU A 1 90 ? 19.016 -11.367 -10.664 1 74.94 90 LEU A C 1
ATOM 705 O O . LEU A 1 90 ? 19.047 -10.445 -11.477 1 74.94 90 LEU A O 1
ATOM 709 N N . LEU A 1 91 ? 18.875 -12.562 -11 1 83.75 91 LEU A N 1
ATOM 710 C CA . LEU A 1 91 ? 18.672 -12.922 -12.398 1 83.75 91 LEU A CA 1
ATOM 711 C C . LEU A 1 91 ? 17.188 -13.211 -12.68 1 83.75 91 LEU A C 1
ATOM 713 O O . LEU A 1 91 ? 16.484 -13.719 -11.812 1 83.75 91 LEU A O 1
ATOM 717 N N . PRO A 1 92 ? 16.797 -12.805 -13.828 1 85.12 92 PRO A N 1
ATOM 718 C CA . PRO A 1 92 ? 15.43 -13.195 -14.203 1 85.12 92 PRO A CA 1
ATOM 719 C C . PRO A 1 92 ? 15.25 -14.711 -14.289 1 85.12 92 PRO A C 1
ATOM 721 O O . PRO A 1 92 ? 16.219 -15.43 -14.562 1 85.12 92 PRO A O 1
ATOM 724 N N . SER A 1 93 ? 14.164 -15.164 -13.953 1 87.88 93 SER A N 1
ATOM 725 C CA . SER A 1 93 ? 13.867 -16.594 -14.023 1 87.88 93 SER A CA 1
ATOM 726 C C . SER A 1 93 ? 12.602 -16.859 -14.836 1 87.88 93 SER A C 1
ATOM 728 O O . SER A 1 93 ? 11.688 -17.531 -14.367 1 87.88 93 SER A O 1
ATOM 730 N N . MET A 1 94 ? 12.633 -16.422 -16.062 1 86.88 94 MET A N 1
ATOM 731 C CA . MET A 1 94 ? 11.453 -16.531 -16.922 1 86.88 94 MET A CA 1
ATOM 732 C C . MET A 1 94 ? 11.344 -17.938 -17.516 1 86.88 94 MET A C 1
ATOM 734 O O . MET A 1 94 ? 10.242 -18.391 -17.812 1 86.88 94 MET A O 1
ATOM 738 N N . ALA A 1 95 ? 12.484 -18.625 -17.656 1 90.5 95 ALA A N 1
ATOM 739 C CA . ALA A 1 95 ? 12.484 -19.922 -18.328 1 90.5 95 ALA A CA 1
ATOM 740 C C . ALA A 1 95 ? 12.633 -21.047 -17.312 1 90.5 95 ALA A C 1
ATOM 742 O O . ALA A 1 95 ? 12.586 -22.234 -17.672 1 90.5 95 ALA A O 1
ATOM 743 N N . LEU A 1 96 ? 12.773 -20.656 -16.125 1 90.75 96 LEU A N 1
ATOM 744 C CA . LEU A 1 96 ? 12.984 -21.672 -15.086 1 90.75 96 LEU A CA 1
ATOM 745 C C . LEU A 1 96 ? 11.672 -22.359 -14.727 1 90.75 96 LEU A C 1
ATOM 747 O O . LEU A 1 96 ? 10.758 -21.719 -14.188 1 90.75 96 LEU A O 1
ATOM 751 N N . ILE A 1 97 ? 11.57 -23.609 -15.07 1 92.38 97 ILE A N 1
ATOM 752 C CA . ILE A 1 97 ? 10.43 -24.438 -14.68 1 92.38 97 ILE A CA 1
ATOM 753 C C . ILE A 1 97 ? 10.688 -25.062 -13.312 1 92.38 97 ILE A C 1
ATOM 755 O O . ILE A 1 97 ? 11.773 -25.609 -13.07 1 92.38 97 ILE A O 1
ATOM 759 N N . GLN A 1 98 ? 9.781 -24.969 -12.469 1 94.12 98 GLN A N 1
ATOM 760 C CA . GLN A 1 98 ? 9.953 -25.516 -11.125 1 94.12 98 GLN A CA 1
ATOM 761 C C . GLN A 1 98 ? 8.742 -26.359 -10.719 1 94.12 98 GLN A C 1
ATOM 763 O O . GLN A 1 98 ? 7.613 -26.047 -11.109 1 94.12 98 GLN A O 1
ATOM 768 N N . PHE A 1 99 ? 8.992 -27.422 -9.961 1 93.69 99 PHE A N 1
ATOM 769 C CA . PHE A 1 99 ? 7.961 -28.312 -9.445 1 93.69 99 PHE A CA 1
ATOM 770 C C . PHE A 1 99 ? 8.164 -28.578 -7.961 1 93.69 99 PHE A C 1
ATOM 772 O O . PHE A 1 99 ? 9.258 -28.969 -7.535 1 93.69 99 PHE A O 1
ATOM 779 N N . GLY A 1 100 ? 7.176 -28.281 -7.207 1 95.06 100 GLY A N 1
ATOM 780 C CA . GLY A 1 100 ? 7.184 -28.672 -5.809 1 95.06 100 GLY A CA 1
ATOM 781 C C . GLY A 1 100 ? 6.773 -30.125 -5.598 1 95.06 100 GLY A C 1
ATOM 782 O O . GLY A 1 100 ? 5.777 -30.578 -6.168 1 95.06 100 GLY A O 1
ATOM 783 N N . ILE A 1 101 ? 7.555 -30.859 -4.766 1 93.88 101 ILE A N 1
ATOM 784 C CA . ILE A 1 101 ? 7.309 -32.281 -4.523 1 93.88 101 ILE A CA 1
ATOM 785 C C . ILE A 1 101 ? 7.254 -32.531 -3.021 1 93.88 101 ILE A C 1
ATOM 787 O O . ILE A 1 101 ? 8.117 -32.062 -2.271 1 93.88 101 ILE A O 1
ATOM 791 N N . CYS A 1 102 ? 6.234 -33.219 -2.688 1 94.19 102 CYS A N 1
ATOM 792 C CA . CYS A 1 102 ? 6.105 -33.625 -1.293 1 94.19 102 CYS A CA 1
ATOM 793 C C . CYS A 1 102 ? 6.461 -35.094 -1.118 1 94.19 102 CYS A C 1
ATOM 795 O O . CYS A 1 102 ? 5.895 -35.969 -1.789 1 94.19 102 CYS A O 1
ATOM 797 N N . VAL A 1 103 ? 7.43 -35.406 -0.237 1 92 103 VAL A N 1
ATOM 798 C CA . VAL A 1 103 ? 7.887 -36.781 0.006 1 92 103 VAL A CA 1
ATOM 799 C C . VAL A 1 103 ? 8.055 -37 1.507 1 92 103 VAL A C 1
ATOM 801 O O . VAL A 1 103 ? 8.031 -36.062 2.293 1 92 103 VAL A O 1
ATOM 804 N N . PRO A 1 104 ? 8.148 -38.281 1.851 1 88.31 104 PRO A N 1
ATOM 805 C CA . PRO A 1 104 ? 8.445 -38.562 3.262 1 88.31 104 PRO A CA 1
ATOM 806 C C . PRO A 1 104 ? 9.805 -38 3.688 1 88.31 104 PRO A C 1
ATOM 808 O O . PRO A 1 104 ? 10.758 -38.031 2.9 1 88.31 104 PRO A O 1
ATOM 811 N N . SER A 1 105 ? 9.891 -37.625 4.871 1 88.88 105 SER A N 1
ATOM 812 C CA . SER A 1 105 ? 11.094 -36.969 5.391 1 88.88 105 SER A CA 1
ATOM 813 C C . SER A 1 105 ? 12.281 -37.938 5.359 1 88.88 105 SER A C 1
ATOM 815 O O . SER A 1 105 ? 13.438 -37.5 5.406 1 88.88 105 SER A O 1
ATOM 817 N N . THR A 1 106 ? 12.062 -39.188 5.23 1 86.56 106 THR A N 1
ATOM 818 C CA . THR A 1 106 ? 13.125 -40.188 5.246 1 86.56 106 THR A CA 1
ATOM 819 C C . THR A 1 106 ? 13.82 -40.281 3.889 1 86.56 106 THR A C 1
ATOM 821 O O . THR A 1 106 ? 14.906 -40.844 3.773 1 86.56 106 THR A O 1
ATOM 824 N N . CYS A 1 107 ? 13.227 -39.688 2.91 1 88.62 107 CYS A N 1
ATOM 825 C CA . CYS A 1 107 ? 13.812 -39.719 1.576 1 88.62 107 CYS A CA 1
ATOM 826 C C . CYS A 1 107 ? 14.977 -38.75 1.475 1 88.62 107 CYS A C 1
ATOM 828 O O . CYS A 1 107 ? 14.867 -37.594 1.91 1 88.62 107 CYS A O 1
ATOM 830 N N . SER A 1 108 ? 16.016 -39.219 0.911 1 90.12 108 SER A N 1
ATOM 831 C CA . SER A 1 108 ? 17.141 -38.312 0.656 1 90.12 108 SER A CA 1
ATOM 832 C C . SER A 1 108 ? 16.922 -37.5 -0.605 1 90.12 108 SER A C 1
ATOM 834 O O . SER A 1 108 ? 16.031 -37.812 -1.408 1 90.12 108 SER A O 1
ATOM 836 N N . ILE A 1 109 ? 17.672 -36.5 -0.745 1 89.94 109 ILE A N 1
ATOM 837 C CA . ILE A 1 109 ? 17.594 -35.625 -1.917 1 89.94 109 ILE A CA 1
ATOM 838 C C . ILE A 1 109 ? 17.891 -36.438 -3.178 1 89.94 109 ILE A C 1
ATOM 840 O O . ILE A 1 109 ? 17.234 -36.25 -4.207 1 89.94 109 ILE A O 1
ATOM 844 N N . ALA A 1 110 ? 18.812 -37.312 -3.066 1 88.38 110 ALA A N 1
ATOM 845 C CA . ALA A 1 110 ? 19.172 -38.156 -4.199 1 88.38 110 ALA A CA 1
ATOM 846 C C . ALA A 1 110 ? 18.016 -39.062 -4.594 1 88.38 110 ALA A C 1
ATOM 848 O O . ALA A 1 110 ? 17.781 -39.281 -5.781 1 88.38 110 ALA A O 1
ATOM 849 N N . ASP A 1 111 ? 17.344 -39.5 -3.648 1 88.88 111 ASP A N 1
ATOM 850 C CA . ASP A 1 111 ? 16.188 -40.344 -3.902 1 88.88 111 ASP A CA 1
ATOM 851 C C . ASP A 1 111 ? 15.109 -39.594 -4.656 1 88.88 111 ASP A C 1
ATOM 853 O O . ASP A 1 111 ? 14.523 -40.094 -5.613 1 88.88 111 ASP A O 1
ATOM 857 N N . VAL A 1 112 ? 14.906 -38.438 -4.188 1 88.56 112 VAL A N 1
ATOM 858 C CA . VAL A 1 112 ? 13.859 -37.625 -4.789 1 88.56 112 VAL A CA 1
ATOM 859 C C . VAL A 1 112 ? 14.234 -37.281 -6.23 1 88.56 112 VAL A C 1
ATOM 861 O O . VAL A 1 112 ? 13.391 -37.344 -7.125 1 88.56 112 VAL A O 1
ATOM 864 N N . GLN A 1 113 ? 15.445 -36.906 -6.414 1 88.06 113 GLN A N 1
ATOM 865 C CA . GLN A 1 113 ? 15.922 -36.531 -7.746 1 88.06 113 GLN A CA 1
ATOM 866 C C . GLN A 1 113 ? 15.805 -37.719 -8.703 1 88.06 113 GLN A C 1
ATOM 868 O O . GLN A 1 113 ? 15.375 -37.562 -9.852 1 88.06 113 GLN A O 1
ATOM 873 N N . LYS A 1 114 ? 16.156 -38.906 -8.273 1 83.62 114 LYS A N 1
ATOM 874 C CA . LYS A 1 114 ? 16.078 -40.094 -9.094 1 83.62 114 LYS A CA 1
ATOM 875 C C . LYS A 1 114 ? 14.633 -40.438 -9.43 1 83.62 114 LYS A C 1
ATOM 877 O O . LYS A 1 114 ? 14.305 -40.75 -10.578 1 83.62 114 LYS A O 1
ATOM 882 N N . ALA A 1 115 ? 13.852 -40.375 -8.445 1 83.94 115 ALA A N 1
ATOM 883 C CA . ALA A 1 115 ? 12.445 -40.688 -8.641 1 83.94 115 ALA A CA 1
ATOM 884 C C . ALA A 1 115 ? 11.781 -39.719 -9.609 1 83.94 115 ALA A C 1
ATOM 886 O O . ALA A 1 115 ? 11.055 -40.125 -10.516 1 83.94 115 ALA A O 1
ATOM 887 N N . PHE A 1 116 ? 11.984 -38.531 -9.375 1 84.69 116 PHE A N 1
ATOM 888 C CA . PHE A 1 116 ? 11.367 -37.531 -10.211 1 84.69 116 PHE A CA 1
ATOM 889 C C . PHE A 1 116 ? 11.938 -37.562 -11.625 1 84.69 116 PHE A C 1
ATOM 891 O O . PHE A 1 116 ? 11.211 -37.375 -12.602 1 84.69 116 PHE A O 1
ATOM 898 N N . GLY A 1 117 ? 13.234 -37.75 -11.711 1 79.88 117 GLY A N 1
ATOM 899 C CA . GLY A 1 117 ? 13.836 -37.938 -13.023 1 79.88 117 GLY A CA 1
ATOM 900 C C . GLY A 1 117 ? 13.227 -39.094 -13.797 1 79.88 117 GLY A C 1
ATOM 901 O O . GLY A 1 117 ? 13 -38.969 -15.008 1 79.88 117 GLY A O 1
ATOM 902 N N . TYR A 1 118 ? 12.906 -40.062 -13.078 1 77.06 118 TYR A N 1
ATOM 903 C CA . TYR A 1 118 ? 12.281 -41.25 -13.688 1 77.06 118 TYR A CA 1
ATOM 904 C C . TYR A 1 118 ? 10.891 -40.906 -14.203 1 77.06 118 TYR A C 1
ATOM 906 O O . TYR A 1 118 ? 10.508 -41.312 -15.305 1 77.06 118 TYR A O 1
ATOM 914 N N . ILE A 1 119 ? 10.195 -40.188 -13.477 1 78.31 119 ILE A N 1
ATOM 915 C CA . ILE A 1 119 ? 8.844 -39.781 -13.859 1 78.31 119 ILE A CA 1
ATOM 916 C C . ILE A 1 119 ? 8.898 -38.906 -15.117 1 78.31 119 ILE A C 1
ATOM 918 O O . ILE A 1 119 ? 8.094 -39.094 -16.031 1 78.31 119 ILE A O 1
ATOM 922 N N . LEU A 1 120 ? 9.812 -38.031 -15.172 1 78.69 120 LEU A N 1
ATOM 923 C CA . LEU A 1 120 ? 9.945 -37.125 -16.312 1 78.69 120 LEU A CA 1
ATOM 924 C C . LEU A 1 120 ? 10.359 -37.875 -17.562 1 78.69 120 LEU A C 1
ATOM 926 O O . LEU A 1 120 ? 9.953 -37.531 -18.672 1 78.69 120 LEU A O 1
ATOM 930 N N . SER A 1 121 ? 11.156 -38.938 -17.375 1 75.31 121 SER A N 1
ATOM 931 C CA . SER A 1 121 ? 11.656 -39.688 -18.5 1 75.31 121 SER A CA 1
ATOM 932 C C . SER A 1 121 ? 10.547 -40.531 -19.125 1 75.31 121 SER A C 1
ATOM 934 O O . SER A 1 121 ? 10.625 -40.938 -20.297 1 75.31 121 SER A O 1
ATOM 936 N N . LYS A 1 122 ? 9.594 -40.812 -18.328 1 70.12 122 LYS A N 1
ATOM 937 C CA . LYS A 1 122 ? 8.492 -41.625 -18.828 1 70.12 122 LYS A CA 1
ATOM 938 C C . LYS A 1 122 ? 7.555 -40.781 -19.703 1 70.12 122 LYS A C 1
ATOM 940 O O . LYS A 1 122 ? 6.777 -41.344 -20.484 1 70.12 122 LYS A O 1
ATOM 945 N N . GLU A 1 123 ? 7.746 -39.562 -19.547 1 65.06 123 GLU A N 1
ATOM 946 C CA . GLU A 1 123 ? 6.949 -38.75 -20.438 1 65.06 123 GLU A CA 1
ATOM 947 C C . GLU A 1 123 ? 7.547 -38.719 -21.844 1 65.06 123 GLU A C 1
ATOM 949 O O . GLU A 1 123 ? 8.68 -38.281 -22.031 1 65.06 123 GLU A O 1
ATOM 954 N N . LYS A 1 124 ? 7.129 -39.469 -22.812 1 60.25 124 LYS A N 1
ATOM 955 C CA . LYS A 1 124 ? 7.668 -39.844 -24.109 1 60.25 124 LYS A CA 1
ATOM 956 C C . LYS A 1 124 ? 7.969 -38.594 -24.953 1 60.25 124 LYS A C 1
ATOM 958 O O . LYS A 1 124 ? 8.828 -38.625 -25.828 1 60.25 124 LYS A O 1
ATOM 963 N N . SER A 1 125 ? 7.336 -37.562 -24.609 1 66.56 125 SER A N 1
ATOM 964 C CA . SER A 1 125 ? 7.418 -36.5 -25.609 1 66.56 125 SER A CA 1
ATOM 965 C C . SER A 1 125 ? 8.406 -35.406 -25.188 1 66.56 125 SER A C 1
ATOM 967 O O . SER A 1 125 ? 8.703 -34.5 -25.969 1 66.56 125 SER A O 1
ATOM 969 N N . ALA A 1 126 ? 8.969 -35.5 -24 1 68.12 126 ALA A N 1
ATOM 970 C CA . ALA A 1 126 ? 9.914 -34.469 -23.562 1 68.12 126 ALA A CA 1
ATOM 971 C C . ALA A 1 126 ? 11.062 -35.094 -22.766 1 68.12 126 ALA A C 1
ATOM 973 O O . ALA A 1 126 ? 10.867 -36.062 -22.047 1 68.12 126 ALA A O 1
ATOM 974 N N . ASN A 1 127 ? 12.312 -34.719 -23.172 1 75.25 127 ASN A N 1
ATOM 975 C CA . ASN A 1 127 ? 13.477 -35.062 -22.344 1 75.25 127 ASN A CA 1
ATOM 976 C C . ASN A 1 127 ? 13.672 -34.031 -21.234 1 75.25 127 ASN A C 1
ATOM 978 O O . ASN A 1 127 ? 13.719 -32.812 -21.484 1 75.25 127 ASN A O 1
ATOM 982 N N . GLY A 1 128 ? 13.445 -34.562 -20.031 1 79.62 128 GLY A N 1
ATOM 983 C CA . GLY A 1 128 ? 13.539 -33.625 -18.938 1 79.62 128 GLY A CA 1
ATOM 984 C C . GLY A 1 128 ? 14.625 -34 -17.922 1 79.62 128 GLY A C 1
ATOM 985 O O . GLY A 1 128 ? 14.906 -35.188 -17.719 1 79.62 128 GLY A O 1
ATOM 986 N N . GLU A 1 129 ? 15.43 -32.969 -17.547 1 83.38 129 GLU A N 1
ATOM 987 C CA . GLU A 1 129 ? 16.375 -33.062 -16.438 1 83.38 129 GLU A CA 1
ATOM 988 C C . GLU A 1 129 ? 15.875 -32.281 -15.227 1 83.38 129 GLU A C 1
ATOM 990 O O . GLU A 1 129 ? 15.336 -31.188 -15.375 1 83.38 129 GLU A O 1
ATOM 995 N N . ALA A 1 130 ? 16.031 -32.969 -14.055 1 87.88 130 ALA A N 1
ATOM 996 C CA . ALA A 1 130 ? 15.578 -32.281 -12.836 1 87.88 130 ALA A CA 1
ATOM 997 C C . ALA A 1 130 ? 16.703 -32.188 -11.82 1 87.88 130 ALA A C 1
ATOM 999 O O . ALA A 1 130 ? 17.531 -33.094 -11.68 1 87.88 130 ALA A O 1
ATOM 1000 N N . GLN A 1 131 ? 16.797 -31.031 -11.211 1 89 131 GLN A N 1
ATOM 1001 C CA . GLN A 1 131 ? 17.734 -30.766 -10.117 1 89 131 GLN A CA 1
ATOM 1002 C C . GLN A 1 131 ? 17 -30.219 -8.898 1 89 131 GLN A C 1
ATOM 1004 O O . GLN A 1 131 ? 16.25 -29.234 -9 1 89 131 GLN A O 1
ATOM 1009 N N . ILE A 1 132 ? 17.203 -30.906 -7.781 1 90.69 132 ILE A N 1
ATOM 1010 C CA . ILE A 1 132 ? 16.547 -30.438 -6.562 1 90.69 132 ILE A CA 1
ATOM 1011 C C . ILE A 1 132 ? 17.281 -29.188 -6.035 1 90.69 132 ILE A C 1
ATOM 1013 O O . ILE A 1 132 ? 18.484 -29.234 -5.793 1 90.69 132 ILE A O 1
ATOM 1017 N N . GLU A 1 133 ? 16.609 -28.125 -5.887 1 87 133 GLU A N 1
ATOM 1018 C CA . GLU A 1 133 ? 17.156 -26.859 -5.41 1 87 133 GLU A CA 1
ATOM 1019 C C . GLU A 1 133 ? 17.219 -26.828 -3.883 1 87 133 GLU A C 1
ATOM 1021 O O . GLU A 1 133 ? 18.234 -26.453 -3.301 1 87 133 GLU A O 1
ATOM 1026 N N . SER A 1 134 ? 16.078 -27.188 -3.287 1 91.12 134 SER A N 1
ATOM 1027 C CA . SER A 1 134 ? 16 -27.125 -1.831 1 91.12 134 SER A CA 1
ATOM 1028 C C . SER A 1 134 ? 14.906 -28.047 -1.3 1 91.12 134 SER A C 1
ATOM 1030 O O . SER A 1 134 ? 13.977 -28.391 -2.025 1 91.12 134 SER A O 1
ATOM 1032 N N . CYS A 1 135 ? 15.062 -28.516 -0.077 1 94.12 135 CYS A N 1
ATOM 1033 C CA . CYS A 1 135 ? 14.047 -29.281 0.629 1 94.12 135 CYS A CA 1
ATOM 1034 C C . CYS A 1 135 ? 13.82 -28.734 2.033 1 94.12 135 CYS A C 1
ATOM 1036 O O . CYS A 1 135 ? 14.742 -28.188 2.646 1 94.12 135 CYS A O 1
ATOM 1038 N N . TYR A 1 136 ? 12.641 -28.875 2.504 1 93.81 136 TYR A N 1
ATOM 1039 C CA . TYR A 1 136 ? 12.258 -28.297 3.785 1 93.81 136 TYR A CA 1
ATOM 1040 C C . TYR A 1 136 ? 11.477 -29.297 4.625 1 93.81 136 TYR A C 1
ATOM 1042 O O . TYR A 1 136 ? 10.695 -30.094 4.094 1 93.81 136 TYR A O 1
ATOM 1050 N N . THR A 1 137 ? 11.711 -29.312 5.867 1 91.31 137 THR A N 1
ATOM 1051 C CA . THR A 1 137 ? 10.914 -30 6.867 1 91.31 137 THR A CA 1
ATOM 1052 C C . THR A 1 137 ? 10.461 -29.047 7.965 1 91.31 137 THR A C 1
ATOM 1054 O O . THR A 1 137 ? 10.93 -27.906 8.039 1 91.31 137 THR A O 1
ATOM 1057 N N . ASN A 1 138 ? 9.438 -29.375 8.688 1 86.94 138 ASN A N 1
ATOM 1058 C CA . ASN A 1 138 ? 8.914 -28.5 9.734 1 86.94 138 ASN A CA 1
ATOM 1059 C C . ASN A 1 138 ? 9.688 -28.672 11.039 1 86.94 138 ASN A C 1
ATOM 1061 O O . ASN A 1 138 ? 9.141 -28.438 12.117 1 86.94 138 ASN A O 1
ATOM 1065 N N . ASP A 1 139 ? 10.867 -28.969 11.023 1 82.94 139 ASP A N 1
ATOM 1066 C CA . ASP A 1 139 ? 11.641 -29.125 12.25 1 82.94 139 ASP A CA 1
ATOM 1067 C C . ASP A 1 139 ? 12.078 -27.75 12.789 1 82.94 139 ASP A C 1
ATOM 1069 O O . ASP A 1 139 ? 12.469 -26.875 12.023 1 82.94 139 ASP A O 1
ATOM 1073 N N . ALA A 1 140 ? 11.805 -27.625 14.07 1 79.12 140 ALA A N 1
ATOM 1074 C CA . ALA A 1 140 ? 12.188 -26.359 14.711 1 79.12 140 ALA A CA 1
ATOM 1075 C C . ALA A 1 140 ? 13.703 -26.219 14.766 1 79.12 140 ALA A C 1
ATOM 1077 O O . ALA A 1 140 ? 14.406 -27.141 15.203 1 79.12 140 ALA A O 1
ATOM 1078 N N . VAL A 1 141 ? 14.242 -25.234 14.164 1 84.5 141 VAL A N 1
ATOM 1079 C CA . VAL A 1 141 ? 15.664 -24.938 14.281 1 84.5 141 VAL A CA 1
ATOM 1080 C C . VAL A 1 141 ? 15.898 -24.016 15.477 1 84.5 141 VAL A C 1
ATOM 1082 O O . VAL A 1 141 ? 15.336 -22.922 15.547 1 84.5 141 VAL A O 1
ATOM 1085 N N . PRO A 1 142 ? 16.672 -24.484 16.359 1 91.19 142 PRO A N 1
ATOM 1086 C CA . PRO A 1 142 ? 16.922 -23.656 17.547 1 91.19 142 PRO A CA 1
ATOM 1087 C C . PRO A 1 142 ? 17.625 -22.344 17.203 1 91.19 142 PRO A C 1
ATOM 1089 O O . PRO A 1 142 ? 18.344 -22.266 16.203 1 91.19 142 PRO A O 1
ATOM 1092 N N . LEU A 1 143 ? 17.438 -21.453 18.016 1 94 143 LEU A N 1
ATOM 1093 C CA . LEU A 1 143 ? 18.094 -20.172 17.859 1 94 143 LEU A CA 1
ATOM 1094 C C . LEU A 1 143 ? 19.609 -20.297 18.062 1 94 143 LEU A C 1
ATOM 1096 O O . LEU A 1 143 ? 20.047 -21 18.969 1 94 143 LEU A O 1
ATOM 1100 N N . SER A 1 144 ? 20.406 -19.719 17.25 1 94.31 144 SER A N 1
ATOM 1101 C CA . SER A 1 144 ? 21.859 -19.703 17.375 1 94.31 144 SER A CA 1
ATOM 1102 C C . SER A 1 144 ? 22.328 -18.641 18.359 1 94.31 144 SER A C 1
ATOM 1104 O O . SER A 1 144 ? 21.516 -17.828 18.828 1 94.31 144 SER A O 1
ATOM 1106 N N . SER A 1 145 ? 23.625 -18.703 18.703 1 95.69 145 SER A N 1
ATOM 1107 C CA . SER A 1 145 ? 24.203 -17.688 19.562 1 95.69 145 SER A CA 1
ATOM 1108 C C . SER A 1 145 ? 24.125 -16.297 18.906 1 95.69 145 SER A C 1
ATOM 1110 O O . SER A 1 145 ? 23.938 -15.297 19.594 1 95.69 145 SER A O 1
ATOM 1112 N N . GLY A 1 146 ? 24.266 -16.344 17.609 1 95.81 146 GLY A N 1
ATOM 1113 C CA . GLY A 1 146 ? 24.125 -15.094 16.891 1 95.81 146 GLY A CA 1
ATOM 1114 C C . GLY A 1 146 ? 22.719 -14.516 16.953 1 95.81 146 GLY A C 1
ATOM 1115 O O . GLY A 1 146 ? 22.547 -13.305 17.109 1 95.81 146 GLY A O 1
ATOM 1116 N N . ASP A 1 147 ? 21.75 -15.367 16.828 1 96.38 147 ASP A N 1
ATOM 1117 C CA . ASP A 1 147 ? 20.359 -14.945 16.938 1 96.38 147 ASP A CA 1
ATOM 1118 C C . ASP A 1 147 ? 20.062 -14.32 18.297 1 96.38 147 ASP A C 1
ATOM 1120 O O . ASP A 1 147 ? 19.453 -13.266 18.375 1 96.38 147 ASP A O 1
ATOM 1124 N N . LEU A 1 148 ? 20.562 -14.969 19.344 1 97.31 148 LEU A N 1
ATOM 1125 C CA . LEU A 1 148 ? 20.312 -14.5 20.703 1 97.31 148 LEU A CA 1
ATOM 1126 C C . LEU A 1 148 ? 21.031 -13.172 20.953 1 97.31 148 LEU A C 1
ATOM 1128 O O . LEU A 1 148 ? 20.484 -12.297 21.641 1 97.31 148 LEU A O 1
ATOM 1132 N N . ALA A 1 149 ? 22.219 -13.117 20.406 1 97.44 149 ALA A N 1
ATOM 1133 C CA . ALA A 1 149 ? 22.953 -11.867 20.531 1 97.44 149 ALA A CA 1
ATOM 1134 C C . ALA A 1 149 ? 22.188 -10.719 19.875 1 97.44 149 ALA A C 1
ATOM 1136 O O . ALA A 1 149 ? 22.141 -9.609 20.406 1 97.44 149 ALA A O 1
ATOM 1137 N N . PHE A 1 150 ? 21.719 -10.992 18.734 1 97.25 150 PHE A N 1
ATOM 1138 C CA . PHE A 1 150 ? 20.969 -9.953 18.031 1 97.25 150 PHE A CA 1
ATOM 1139 C C . PHE A 1 150 ? 19.719 -9.57 18.812 1 97.25 150 PHE A C 1
ATOM 1141 O O . PHE A 1 150 ? 19.422 -8.383 18.953 1 97.25 150 PHE A O 1
ATOM 1148 N N . ILE A 1 151 ? 18.969 -10.57 19.281 1 97.75 151 ILE A N 1
ATOM 1149 C CA . ILE A 1 151 ? 17.781 -10.312 20.078 1 97.75 151 ILE A CA 1
ATOM 1150 C C . ILE A 1 151 ? 18.141 -9.492 21.312 1 97.75 151 ILE A C 1
ATOM 1152 O O . ILE A 1 151 ? 17.438 -8.555 21.688 1 97.75 151 ILE A O 1
ATOM 1156 N N . GLY A 1 152 ? 19.25 -9.883 21.938 1 97.94 152 GLY A N 1
ATOM 1157 C CA . GLY A 1 152 ? 19.734 -9.109 23.062 1 97.94 152 GLY A CA 1
ATOM 1158 C C . GLY A 1 152 ? 20.047 -7.668 22.719 1 97.94 152 GLY A C 1
ATOM 1159 O O . GLY A 1 152 ? 19.688 -6.754 23.469 1 97.94 152 GLY A O 1
ATOM 1160 N N . CYS A 1 153 ? 20.688 -7.461 21.594 1 97.56 153 CYS A N 1
ATOM 1161 C CA . CYS A 1 153 ? 21.031 -6.117 21.141 1 97.56 153 CYS A CA 1
ATOM 1162 C C . CYS A 1 153 ? 19.766 -5.285 20.922 1 97.56 153 CYS A C 1
ATOM 1164 O O . CYS A 1 153 ? 19.703 -4.133 21.359 1 97.56 153 CYS A O 1
ATOM 1166 N N . VAL A 1 154 ? 18.781 -5.852 20.266 1 97.75 154 VAL A N 1
ATOM 1167 C CA . VAL A 1 154 ? 17.516 -5.156 19.984 1 97.75 154 VAL A CA 1
ATOM 1168 C C . VAL A 1 154 ? 16.797 -4.871 21.297 1 97.75 154 VAL A C 1
ATOM 1170 O O . VAL A 1 154 ? 16.203 -3.805 21.469 1 97.75 154 VAL A O 1
ATOM 1173 N N . ALA A 1 155 ? 16.875 -5.797 22.234 1 98.06 155 ALA A N 1
ATOM 1174 C CA . ALA A 1 155 ? 16.25 -5.613 23.531 1 98.06 155 ALA A CA 1
ATOM 1175 C C . ALA A 1 155 ? 16.891 -4.465 24.297 1 98.06 155 ALA A C 1
ATOM 1177 O O . ALA A 1 155 ? 16.203 -3.688 24.969 1 98.06 155 ALA A O 1
ATOM 1178 N N . ILE A 1 156 ? 18.188 -4.398 24.234 1 97.94 156 ILE A N 1
ATOM 1179 C CA . ILE A 1 156 ? 18.906 -3.322 24.906 1 97.94 156 ILE A CA 1
ATOM 1180 C C . ILE A 1 156 ? 18.5 -1.978 24.297 1 97.94 156 ILE A C 1
ATOM 1182 O O . ILE A 1 156 ? 18.219 -1.022 25.016 1 97.94 156 ILE A O 1
ATOM 1186 N N . ILE A 1 157 ? 18.438 -1.9 23 1 98.12 157 ILE A N 1
ATOM 1187 C CA . ILE A 1 157 ? 18.062 -0.667 22.328 1 98.12 157 ILE A CA 1
ATOM 1188 C C . ILE A 1 157 ? 16.625 -0.288 22.719 1 98.12 157 ILE A C 1
ATOM 1190 O O . ILE A 1 157 ? 16.359 0.87 23.031 1 98.12 157 ILE A O 1
ATOM 1194 N N . ALA A 1 158 ? 15.711 -1.28 22.688 1 97.94 158 ALA A N 1
ATOM 1195 C CA . ALA A 1 158 ? 14.32 -1.038 23.062 1 97.94 158 ALA A CA 1
ATOM 1196 C C . ALA A 1 158 ? 14.227 -0.567 24.516 1 97.94 158 ALA A C 1
ATOM 1198 O O . ALA A 1 158 ? 13.422 0.301 24.844 1 97.94 158 ALA A O 1
ATOM 1199 N N . GLY A 1 159 ? 15.047 -1.175 25.375 1 98.06 159 GLY A N 1
ATOM 1200 C CA . GLY A 1 159 ? 15.094 -0.759 26.766 1 98.06 159 GLY A CA 1
ATOM 1201 C C . GLY A 1 159 ? 15.578 0.67 26.938 1 98.06 159 GLY A C 1
ATOM 1202 O O . GLY A 1 159 ? 15.016 1.42 27.75 1 98.06 159 GLY A O 1
ATOM 1203 N N . LEU A 1 160 ? 16.594 1.076 26.188 1 98.12 160 LEU A N 1
ATOM 1204 C CA . LEU A 1 160 ? 17.109 2.439 26.234 1 98.12 160 LEU A CA 1
ATOM 1205 C C . LEU A 1 160 ? 16.047 3.436 25.766 1 98.12 160 LEU A C 1
ATOM 1207 O O . LEU A 1 160 ? 15.875 4.496 26.359 1 98.12 160 LEU A O 1
ATOM 1211 N N . VAL A 1 161 ? 15.383 3.123 24.672 1 97.81 161 VAL A N 1
ATOM 1212 C CA . VAL A 1 161 ? 14.344 3.988 24.125 1 97.81 161 VAL A CA 1
ATOM 1213 C C . VAL A 1 161 ? 13.211 4.141 25.156 1 97.81 161 VAL A C 1
ATOM 1215 O O . VAL A 1 161 ? 12.734 5.25 25.406 1 97.81 161 VAL A O 1
ATOM 1218 N N . PHE A 1 162 ? 12.852 2.988 25.766 1 96.94 162 PHE A N 1
ATOM 1219 C CA . PHE A 1 162 ? 11.773 2.994 26.75 1 96.94 162 PHE A CA 1
ATOM 1220 C C . PHE A 1 162 ? 12.156 3.816 27.969 1 96.94 162 PHE A C 1
ATOM 1222 O O . PHE A 1 162 ? 11.406 4.695 28.391 1 96.94 162 PHE A O 1
ATOM 1229 N N . LEU A 1 163 ? 13.297 3.555 28.562 1 96.81 163 LEU A N 1
ATOM 1230 C CA . LEU A 1 163 ? 13.766 4.223 29.766 1 96.81 163 LEU A CA 1
ATOM 1231 C C . LEU A 1 163 ? 13.906 5.723 29.547 1 96.81 163 LEU A C 1
ATOM 1233 O O . LEU A 1 163 ? 13.43 6.523 30.359 1 96.81 163 LEU A O 1
ATOM 1237 N N . SER A 1 164 ? 14.57 6.098 28.469 1 97.12 164 SER A N 1
ATOM 1238 C CA . SER A 1 164 ? 14.773 7.512 28.188 1 97.12 164 SER A CA 1
ATOM 1239 C C . SER A 1 164 ? 13.445 8.219 27.922 1 97.12 164 SER A C 1
ATOM 1241 O O . SER A 1 164 ? 13.266 9.375 28.297 1 97.12 164 SER A O 1
ATOM 1243 N N . SER A 1 165 ? 12.523 7.543 27.266 1 95.31 165 SER A N 1
ATOM 1244 C CA . SER A 1 165 ? 11.219 8.125 26.984 1 95.31 165 SER A CA 1
ATOM 1245 C C . SER A 1 165 ? 10.43 8.359 28.281 1 95.31 165 SER A C 1
ATOM 1247 O O . SER A 1 165 ? 9.758 9.383 28.422 1 95.31 165 SER A O 1
ATOM 1249 N N . VAL A 1 166 ? 10.539 7.441 29.203 1 94.31 166 VAL A N 1
ATOM 1250 C CA . VAL A 1 166 ? 9.867 7.562 30.5 1 94.31 166 VAL A CA 1
ATOM 1251 C C . VAL A 1 166 ? 10.477 8.711 31.297 1 94.31 166 VAL A C 1
ATOM 1253 O O . VAL A 1 166 ? 9.75 9.508 31.891 1 94.31 166 VAL A O 1
ATOM 1256 N N . ILE A 1 167 ? 11.766 8.82 31.281 1 94.06 167 ILE A N 1
ATOM 1257 C CA . ILE A 1 167 ? 12.461 9.875 32 1 94.06 167 ILE A CA 1
ATOM 1258 C C . ILE A 1 167 ? 12.039 11.242 31.469 1 94.06 167 ILE A C 1
ATOM 1260 O O . ILE A 1 167 ? 11.742 12.156 32.25 1 94.06 167 ILE A O 1
ATOM 1264 N N . GLU A 1 168 ? 12.047 11.375 30.141 1 92.56 168 GLU A N 1
ATOM 1265 C CA . GLU A 1 168 ? 11.648 12.648 29.547 1 92.56 168 GLU A CA 1
ATOM 1266 C C . GLU A 1 168 ? 10.211 13 29.906 1 92.56 168 GLU A C 1
ATOM 1268 O O . GLU A 1 168 ? 9.906 14.156 30.219 1 92.56 168 GLU A O 1
ATOM 1273 N N . THR A 1 169 ? 9.273 12.031 29.812 1 87.75 169 THR A N 1
ATOM 1274 C CA . THR A 1 169 ? 7.852 12.281 30.047 1 87.75 169 THR A CA 1
ATOM 1275 C C . THR A 1 169 ? 7.59 12.625 31.5 1 87.75 169 THR A C 1
ATOM 1277 O O . THR A 1 169 ? 6.738 13.461 31.812 1 87.75 169 THR A O 1
ATOM 1280 N N . LYS A 1 170 ? 8.32 12.078 32.469 1 88.62 170 LYS A N 1
ATOM 1281 C CA . LYS A 1 170 ? 8.062 12.266 33.906 1 88.62 170 LYS A CA 1
ATOM 1282 C C . LYS A 1 170 ? 8.844 13.461 34.438 1 88.62 170 LYS A C 1
ATOM 1284 O O . LYS A 1 170 ? 8.336 14.211 35.281 1 88.62 170 LYS A O 1
ATOM 1289 N N . PHE A 1 171 ? 10.117 13.602 34 1 89.75 171 PHE A N 1
ATOM 1290 C CA . PHE A 1 171 ? 10.992 14.578 34.625 1 89.75 171 PHE A CA 1
ATOM 1291 C C . PHE A 1 171 ? 11.375 15.68 33.656 1 89.75 171 PHE A C 1
ATOM 1293 O O . PHE A 1 171 ? 11.961 16.688 34.062 1 89.75 171 PHE A O 1
ATOM 1300 N N . GLY A 1 172 ? 11.023 15.547 32.375 1 87.44 172 GLY A N 1
ATOM 1301 C CA . GLY A 1 172 ? 11.492 16.516 31.391 1 87.44 172 GLY A CA 1
ATOM 1302 C C . GLY A 1 172 ? 12.953 16.344 31.031 1 87.44 172 GLY A C 1
ATOM 1303 O O . GLY A 1 172 ? 13.633 15.477 31.578 1 87.44 172 GLY A O 1
ATOM 1304 N N . VAL A 1 173 ? 13.43 17.125 30.078 1 84.88 173 VAL A N 1
ATOM 1305 C CA . VAL A 1 173 ? 14.82 17.031 29.641 1 84.88 173 VAL A CA 1
ATOM 1306 C C . VAL A 1 173 ? 15.664 18.047 30.422 1 84.88 173 VAL A C 1
ATOM 1308 O O . VAL A 1 173 ? 15.32 19.219 30.5 1 84.88 173 VAL A O 1
ATOM 1311 N N . LYS A 1 174 ? 16.719 17.609 31.016 1 85.5 174 LYS A N 1
ATOM 1312 C CA . LYS A 1 174 ? 17.641 18.484 31.734 1 85.5 174 LYS A CA 1
ATOM 1313 C C . LYS A 1 174 ? 18.688 19.078 30.812 1 85.5 174 LYS A C 1
ATOM 1315 O O . LYS A 1 174 ? 19.359 18.344 30.078 1 85.5 174 LYS A O 1
ATOM 1320 N N . GLU A 1 175 ? 18.922 20.328 30.453 1 73.31 175 GLU A N 1
ATOM 1321 C CA . GLU A 1 175 ? 19.781 20.984 29.484 1 73.31 175 GLU A CA 1
ATOM 1322 C C . GLU A 1 175 ? 21.25 20.891 29.891 1 73.31 175 GLU A C 1
ATOM 1324 O O . GLU A 1 175 ? 22.141 20.75 29.047 1 73.31 175 GLU A O 1
ATOM 1329 N N . ASP A 1 176 ? 21.531 20.75 31.172 1 74.31 176 ASP A N 1
ATOM 1330 C CA . ASP A 1 176 ? 22.922 20.812 31.625 1 74.31 176 ASP A CA 1
ATOM 1331 C C . ASP A 1 176 ? 23.312 19.547 32.406 1 74.31 176 ASP A C 1
ATOM 1333 O O . ASP A 1 176 ? 24 19.609 33.406 1 74.31 176 ASP A O 1
ATOM 1337 N N . ALA A 1 177 ? 22.984 18.469 31.641 1 81.69 177 ALA A N 1
ATOM 1338 C CA . ALA A 1 177 ? 23.297 17.219 32.312 1 81.69 177 ALA A CA 1
ATOM 1339 C C . ALA A 1 177 ? 24.578 16.609 31.797 1 81.69 177 ALA A C 1
ATOM 1341 O O . ALA A 1 177 ? 25.141 17.078 30.812 1 81.69 177 ALA A O 1
ATOM 1342 N N . GLY A 1 178 ? 25.172 15.68 32.438 1 88.62 178 GLY A N 1
ATOM 1343 C CA . GLY A 1 178 ? 26.422 15 32.125 1 88.62 178 GLY A CA 1
ATOM 1344 C C . GLY A 1 178 ? 26.359 14.211 30.812 1 88.62 178 GLY A C 1
ATOM 1345 O O . GLY A 1 178 ? 25.281 14.039 30.234 1 88.62 178 GLY A O 1
ATOM 1346 N N . PHE A 1 179 ? 27.453 13.852 30.281 1 91.88 179 PHE A N 1
ATOM 1347 C CA . PHE A 1 179 ? 27.625 13.148 29 1 91.88 179 PHE A CA 1
ATOM 1348 C C . PHE A 1 179 ? 26.797 11.867 28.984 1 91.88 179 PHE A C 1
ATOM 1350 O O . PHE A 1 179 ? 26.094 11.594 28 1 91.88 179 PHE A O 1
ATOM 1357 N N . ALA A 1 180 ? 26.844 11.133 30.078 1 93.44 180 ALA A N 1
ATOM 1358 C CA . ALA A 1 180 ? 26.125 9.859 30.141 1 93.44 180 ALA A CA 1
ATOM 1359 C C . ALA A 1 180 ? 24.625 10.07 30.062 1 93.44 180 ALA A C 1
ATOM 1361 O O . ALA A 1 180 ? 23.906 9.312 29.406 1 93.44 180 ALA A O 1
ATOM 1362 N N . TYR A 1 181 ? 24.234 11.047 30.734 1 94.44 181 TYR A N 1
ATOM 1363 C CA . TYR A 1 181 ? 22.812 11.383 30.703 1 94.44 181 TYR A CA 1
ATOM 1364 C C . TYR A 1 181 ? 22.391 11.805 29.297 1 94.44 181 TYR A C 1
ATOM 1366 O O . TYR A 1 181 ? 21.328 11.383 28.812 1 94.44 181 TYR A O 1
ATOM 1374 N N . SER A 1 182 ? 23.219 12.586 28.672 1 94.75 182 SER A N 1
ATOM 1375 C CA . SER A 1 182 ? 22.891 13.07 27.328 1 94.75 182 SER A CA 1
ATOM 1376 C C . SER A 1 182 ? 22.859 11.922 26.328 1 94.75 182 SER A C 1
ATOM 1378 O O . SER A 1 182 ? 22.047 11.922 25.406 1 94.75 182 SER A O 1
ATOM 1380 N N . CYS A 1 183 ? 23.734 11.031 26.578 1 95.62 183 CYS A N 1
ATOM 1381 C CA . CYS A 1 183 ? 23.75 9.859 25.719 1 95.62 183 CYS A CA 1
ATOM 1382 C C . CYS A 1 183 ? 22.484 9.023 25.891 1 95.62 183 CYS A C 1
ATOM 1384 O O . CYS A 1 183 ? 21.922 8.531 24.922 1 95.62 183 CYS A O 1
ATOM 1386 N N . LEU A 1 184 ? 22.094 8.867 27.109 1 96.06 184 LEU A N 1
ATOM 1387 C CA . LEU A 1 184 ? 20.859 8.117 27.375 1 96.06 184 LEU A CA 1
ATOM 1388 C C . LEU A 1 184 ? 19.656 8.82 26.766 1 96.06 184 LEU A C 1
ATOM 1390 O O . LEU A 1 184 ? 18.812 8.18 26.125 1 96.06 184 LEU A O 1
ATOM 1394 N N . MET A 1 185 ? 19.609 10.125 26.859 1 96.38 185 MET A N 1
ATOM 1395 C CA . MET A 1 185 ? 18.438 10.898 26.438 1 96.38 185 MET A CA 1
ATOM 1396 C C . MET A 1 185 ? 18.375 10.992 24.922 1 96.38 185 MET A C 1
ATOM 1398 O O . MET A 1 185 ? 17.344 11.32 24.344 1 96.38 185 MET A O 1
ATOM 1402 N N . ALA A 1 186 ? 19.5 10.68 24.297 1 96.69 186 ALA A N 1
ATOM 1403 C CA . ALA A 1 186 ? 19.516 10.656 22.828 1 96.69 186 ALA A CA 1
ATOM 1404 C C . ALA A 1 186 ? 18.531 9.625 22.281 1 96.69 186 ALA A C 1
ATOM 1406 O O . ALA A 1 186 ? 18.078 9.727 21.141 1 96.69 186 ALA A O 1
ATOM 1407 N N . PHE A 1 187 ? 18.141 8.633 23.156 1 97.88 187 PHE A N 1
ATOM 1408 C CA . PHE A 1 187 ? 17.281 7.543 22.734 1 97.88 187 PHE A CA 1
ATOM 1409 C C . PHE A 1 187 ? 15.812 7.871 23 1 97.88 187 PHE A C 1
ATOM 1411 O O . PHE A 1 187 ? 14.922 7.059 22.719 1 97.88 187 PHE A O 1
ATOM 1418 N N . SER A 1 188 ? 15.523 9.07 23.484 1 97 188 SER A N 1
ATOM 1419 C CA . SER A 1 188 ? 14.148 9.438 23.828 1 97 188 SER A CA 1
ATOM 1420 C C . SER A 1 188 ? 13.266 9.477 22.594 1 97 188 SER A C 1
ATOM 1422 O O . SER A 1 188 ? 13.508 10.273 21.672 1 97 188 SER A O 1
ATOM 1424 N N . LEU A 1 189 ? 12.203 8.711 22.594 1 95.06 189 LEU A N 1
ATOM 1425 C CA . LEU A 1 189 ? 11.312 8.57 21.438 1 95.06 189 LEU A CA 1
ATOM 1426 C C . LEU A 1 189 ? 10.516 9.852 21.219 1 95.06 189 LEU A C 1
ATOM 1428 O O . LEU A 1 189 ? 10.398 10.336 20.094 1 95.06 189 LEU A O 1
ATOM 1432 N N . PRO A 1 190 ? 9.984 10.508 22.219 1 90.88 190 PRO A N 1
ATOM 1433 C CA . PRO A 1 190 ? 9.234 11.742 21.984 1 90.88 190 PRO A CA 1
ATOM 1434 C C . PRO A 1 190 ? 10.086 12.844 21.359 1 90.88 190 PRO A C 1
ATOM 1436 O O . PRO A 1 190 ? 9.633 13.539 20.453 1 90.88 190 PRO A O 1
ATOM 1439 N N . THR A 1 191 ? 11.273 12.984 21.828 1 92.56 191 THR A N 1
ATOM 1440 C CA . THR A 1 191 ? 12.164 14.008 21.281 1 92.56 191 THR A CA 1
ATOM 1441 C C . THR A 1 191 ? 12.508 13.711 19.828 1 92.56 191 THR A C 1
ATOM 1443 O O . THR A 1 191 ? 12.43 14.602 18.969 1 92.56 191 THR A O 1
ATOM 1446 N N . ASN A 1 192 ? 12.875 12.438 19.578 1 95.12 192 ASN A N 1
ATOM 1447 C CA . ASN A 1 192 ? 13.25 12.062 18.219 1 95.12 192 ASN A CA 1
ATOM 1448 C C . ASN A 1 192 ? 12.062 12.141 17.266 1 95.12 192 ASN A C 1
ATOM 1450 O O . ASN A 1 192 ? 12.219 12.477 16.094 1 95.12 192 ASN A O 1
ATOM 1454 N N . TRP A 1 193 ? 10.898 11.797 17.734 1 91.31 193 TRP A N 1
ATOM 1455 C CA . TRP A 1 193 ? 9.688 11.914 16.938 1 91.31 193 TRP A CA 1
ATOM 1456 C C . TRP A 1 193 ? 9.422 13.367 16.562 1 91.31 193 TRP A C 1
ATOM 1458 O O . TRP A 1 193 ? 9.102 13.672 15.406 1 91.31 193 TRP A O 1
ATOM 1468 N N . ARG A 1 194 ? 9.562 14.266 17.516 1 87.62 194 ARG A N 1
ATOM 1469 C CA . ARG A 1 194 ? 9.367 15.695 17.266 1 87.62 194 ARG A CA 1
ATOM 1470 C C . ARG A 1 194 ? 10.383 16.219 16.266 1 87.62 194 ARG A C 1
ATOM 1472 O O . ARG A 1 194 ? 10.031 16.969 15.344 1 87.62 194 ARG A O 1
ATOM 1479 N N . LYS A 1 195 ? 11.57 15.758 16.453 1 91.31 195 LYS A N 1
ATOM 1480 C CA . LYS A 1 195 ? 12.633 16.203 15.57 1 91.31 195 LYS A CA 1
ATOM 1481 C C . LYS A 1 195 ? 12.391 15.727 14.133 1 91.31 195 LYS A C 1
ATOM 1483 O O . LYS A 1 195 ? 12.734 16.422 13.18 1 91.31 195 LYS A O 1
ATOM 1488 N N . LEU A 1 196 ? 11.852 14.594 14.008 1 92.12 196 LEU A N 1
ATOM 1489 C CA . LEU A 1 196 ? 11.578 14.023 12.695 1 92.12 196 LEU A CA 1
ATOM 1490 C C . LEU A 1 196 ? 10.617 14.906 11.906 1 92.12 196 LEU A C 1
ATOM 1492 O O . LEU A 1 196 ? 10.766 15.062 10.695 1 92.12 196 LEU A O 1
ATOM 1496 N N . PHE A 1 197 ? 9.688 15.609 12.594 1 85.81 197 PHE A N 1
ATOM 1497 C CA . PHE A 1 197 ? 8.641 16.344 11.891 1 85.81 197 PHE A CA 1
ATOM 1498 C C . PHE A 1 197 ? 8.891 17.844 11.977 1 85.81 197 PHE A C 1
ATOM 1500 O O . PHE A 1 197 ? 8.086 18.641 11.484 1 85.81 197 PHE A O 1
ATOM 1507 N N . VAL A 1 198 ? 9.961 18.203 12.594 1 80.62 198 VAL A N 1
ATOM 1508 C CA . VAL A 1 198 ? 10.336 19.625 12.602 1 80.62 198 VAL A CA 1
ATOM 1509 C C . VAL A 1 198 ? 10.805 20.047 11.211 1 80.62 198 VAL A C 1
ATOM 1511 O O . VAL A 1 198 ? 11.68 19.406 10.625 1 80.62 198 VAL A O 1
ATOM 1514 N N . ILE A 1 199 ? 10.094 20.984 10.695 1 74.94 199 ILE A N 1
ATOM 1515 C CA . ILE A 1 199 ? 10.43 21.5 9.375 1 74.94 199 ILE A CA 1
ATOM 1516 C C . ILE A 1 199 ? 11.445 22.625 9.508 1 74.94 199 ILE A C 1
ATOM 1518 O O . ILE A 1 199 ? 11.195 23.609 10.203 1 74.94 199 ILE A O 1
ATOM 1522 N N . SER A 1 200 ? 12.695 22.281 9.148 1 69.88 200 SER A N 1
ATOM 1523 C CA . SER A 1 200 ? 13.75 23.281 9.234 1 69.88 200 SER A CA 1
ATOM 1524 C C . SER A 1 200 ? 13.609 24.328 8.141 1 69.88 200 SER A C 1
ATOM 1526 O O . SER A 1 200 ? 13.352 24 6.98 1 69.88 200 SER A O 1
ATOM 1528 N N . HIS A 1 201 ? 13.5 25.5 8.531 1 63.34 201 HIS A N 1
ATOM 1529 C CA . HIS A 1 201 ? 13.453 26.641 7.602 1 63.34 201 HIS A CA 1
ATOM 1530 C C . HIS A 1 201 ? 14.766 27.406 7.621 1 63.34 201 HIS A C 1
ATOM 1532 O O . HIS A 1 201 ? 14.789 28.609 7.309 1 63.34 201 HIS A O 1
ATOM 1538 N N . HIS A 1 202 ? 15.898 26.625 7.965 1 60.03 202 HIS A N 1
ATOM 1539 C CA . HIS A 1 202 ? 17.156 27.391 8.008 1 60.03 202 HIS A CA 1
ATOM 1540 C C . HIS A 1 202 ? 17.406 28.094 6.68 1 60.03 202 HIS A C 1
ATOM 1542 O O . HIS A 1 202 ? 17.203 27.516 5.609 1 60.03 202 HIS A O 1
ATOM 1548 N N . PRO A 1 203 ? 17.766 29.359 6.891 1 59.94 203 PRO A N 1
ATOM 1549 C CA . PRO A 1 203 ? 18.156 30.078 5.684 1 59.94 203 PRO A CA 1
ATOM 1550 C C . PRO A 1 203 ? 19.312 29.406 4.934 1 59.94 203 PRO A C 1
ATOM 1552 O O . PRO A 1 203 ? 20.234 28.891 5.559 1 59.94 203 PRO A O 1
ATOM 1555 N N . GLY A 1 204 ? 19.203 28.922 3.686 1 59.16 204 GLY A N 1
ATOM 1556 C CA . GLY A 1 204 ? 20.234 28.281 2.891 1 59.16 204 GLY A CA 1
ATOM 1557 C C . GLY A 1 204 ? 19.953 26.812 2.637 1 59.16 204 GLY A C 1
ATOM 1558 O O . GLY A 1 204 ? 20.641 26.172 1.833 1 59.16 204 GLY A O 1
ATOM 1559 N N . ALA A 1 205 ? 19.031 26.391 3.441 1 63.88 205 ALA A N 1
ATOM 1560 C CA . ALA A 1 205 ? 18.734 24.969 3.24 1 63.88 205 ALA A CA 1
ATOM 1561 C C . ALA A 1 205 ? 18.047 24.734 1.896 1 63.88 205 ALA A C 1
ATOM 1563 O O . ALA A 1 205 ? 17.172 25.5 1.5 1 63.88 205 ALA A O 1
ATOM 1564 N N . LEU A 1 206 ? 18.734 23.922 1.147 1 78 206 LEU A N 1
ATOM 1565 C CA . LEU A 1 206 ? 18.172 23.562 -0.143 1 78 206 LEU A CA 1
ATOM 1566 C C . LEU A 1 206 ? 16.969 22.625 0.037 1 78 206 LEU A C 1
ATOM 1568 O O . LEU A 1 206 ? 17.109 21.406 -0.038 1 78 206 LEU A O 1
ATOM 1572 N N . LYS A 1 207 ? 15.852 23.219 0.24 1 82.44 207 LYS A N 1
ATOM 1573 C CA . LYS A 1 207 ? 14.641 22.453 0.51 1 82.44 207 LYS A CA 1
ATOM 1574 C C . LYS A 1 207 ? 14.297 21.547 -0.659 1 82.44 207 LYS A C 1
ATOM 1576 O O . LYS A 1 207 ? 13.742 20.453 -0.463 1 82.44 207 LYS A O 1
ATOM 1581 N N . SER A 1 208 ? 14.68 21.984 -1.789 1 91.06 208 SER A N 1
ATOM 1582 C CA . SER A 1 208 ? 14.359 21.203 -2.973 1 91.06 208 SER A CA 1
ATOM 1583 C C . SER A 1 208 ? 15.148 19.891 -2.992 1 91.06 208 SER A C 1
ATOM 1585 O O . SER A 1 208 ? 14.75 18.938 -3.656 1 91.06 208 SER A O 1
ATOM 1587 N N . LEU A 1 209 ? 16.203 19.828 -2.236 1 93.88 209 LEU A N 1
ATOM 1588 C CA . LEU A 1 209 ? 17.031 18.625 -2.186 1 93.88 209 LEU A CA 1
ATOM 1589 C C . LEU A 1 209 ? 16.281 17.484 -1.51 1 93.88 209 LEU A C 1
ATOM 1591 O O . LEU A 1 209 ? 16.516 16.312 -1.824 1 93.88 209 LEU A O 1
ATOM 1595 N N . ASP A 1 210 ? 15.375 17.875 -0.59 1 94 210 ASP A N 1
ATOM 1596 C CA . ASP A 1 210 ? 14.594 16.844 0.099 1 94 210 ASP A CA 1
ATOM 1597 C C . ASP A 1 210 ? 13.68 16.109 -0.872 1 94 210 ASP A C 1
ATOM 1599 O O . ASP A 1 210 ? 13.562 14.883 -0.811 1 94 210 ASP A O 1
ATOM 1603 N N . GLY A 1 211 ? 13.094 16.891 -1.727 1 95.25 211 GLY A N 1
ATOM 1604 C CA . GLY A 1 211 ? 12.258 16.266 -2.734 1 95.25 211 GLY A CA 1
ATOM 1605 C C . GLY A 1 211 ? 13.023 15.359 -3.682 1 95.25 211 GLY A C 1
ATOM 1606 O O . GLY A 1 211 ? 12.57 14.258 -4 1 95.25 211 GLY A O 1
ATOM 1607 N N . VAL A 1 212 ? 14.203 15.789 -4.094 1 96.94 212 VAL A N 1
ATOM 1608 C CA . VAL A 1 212 ? 15.047 15.008 -4.996 1 96.94 212 VAL A CA 1
ATOM 1609 C C . VAL A 1 212 ? 15.453 13.703 -4.32 1 96.94 212 VAL A C 1
ATOM 1611 O O . VAL A 1 212 ? 15.391 12.633 -4.934 1 96.94 212 VAL A O 1
ATOM 1614 N N . ARG A 1 213 ? 15.797 13.805 -3.094 1 97 213 ARG A N 1
ATOM 1615 C CA . ARG A 1 213 ? 16.234 12.641 -2.332 1 97 213 ARG A CA 1
ATOM 1616 C C . ARG A 1 213 ? 15.117 11.625 -2.184 1 97 213 ARG A C 1
ATOM 1618 O O . ARG A 1 213 ? 15.312 10.43 -2.438 1 97 213 ARG A O 1
ATOM 1625 N N . VAL A 1 214 ? 13.969 12.094 -1.797 1 97.12 214 VAL A N 1
ATOM 1626 C CA . VAL A 1 214 ? 12.852 11.203 -1.522 1 97.12 214 VAL A CA 1
ATOM 1627 C C . VAL A 1 214 ? 12.406 10.523 -2.814 1 97.12 214 VAL A C 1
ATOM 1629 O O . VAL A 1 214 ? 12.219 9.305 -2.848 1 97.12 214 VAL A O 1
ATOM 1632 N N . LEU A 1 215 ? 12.273 11.273 -3.879 1 97.12 215 LEU A N 1
ATOM 1633 C CA . LEU A 1 215 ? 11.805 10.719 -5.145 1 97.12 215 LEU A CA 1
ATOM 1634 C C . LEU A 1 215 ? 12.82 9.727 -5.711 1 97.12 215 LEU A C 1
ATOM 1636 O O . LEU A 1 215 ? 12.445 8.703 -6.289 1 97.12 215 LEU A O 1
ATOM 1640 N N . SER A 1 216 ? 14.078 10.023 -5.523 1 97.94 216 SER A N 1
ATOM 1641 C CA . SER A 1 216 ? 15.109 9.094 -5.961 1 97.94 216 SER A CA 1
ATOM 1642 C C . SER A 1 216 ? 15.109 7.82 -5.125 1 97.94 216 SER A C 1
ATOM 1644 O O . SER A 1 216 ? 15.312 6.727 -5.648 1 97.94 216 SER A O 1
ATOM 1646 N N . THR A 1 217 ? 14.875 7.984 -3.824 1 98.12 217 THR A N 1
ATOM 1647 C CA . THR A 1 217 ? 14.812 6.82 -2.947 1 98.12 217 THR A CA 1
ATOM 1648 C C . THR A 1 217 ? 13.656 5.91 -3.334 1 98.12 217 THR A C 1
ATOM 1650 O O . THR A 1 217 ? 13.82 4.691 -3.438 1 98.12 217 THR A O 1
ATOM 1653 N N . LEU A 1 218 ? 12.531 6.465 -3.584 1 97.5 218 LEU A N 1
ATOM 1654 C CA . LEU A 1 218 ? 11.367 5.688 -3.988 1 97.5 218 LEU A CA 1
ATOM 1655 C C . LEU A 1 218 ? 11.602 5.02 -5.34 1 97.5 218 LEU A C 1
ATOM 1657 O O . LEU A 1 218 ? 11.117 3.908 -5.578 1 97.5 218 LEU A O 1
ATOM 1661 N N . TRP A 1 219 ? 12.312 5.746 -6.168 1 97.88 219 TRP A N 1
ATOM 1662 C CA . TRP A 1 219 ? 12.641 5.191 -7.48 1 97.88 219 TRP A CA 1
ATOM 1663 C C . TRP A 1 219 ? 13.562 3.986 -7.344 1 97.88 219 TRP A C 1
ATOM 1665 O O . TRP A 1 219 ? 13.422 2.998 -8.062 1 97.88 219 TRP A O 1
ATOM 1675 N N . VAL A 1 220 ? 14.492 4 -6.438 1 97.56 220 VAL A N 1
ATOM 1676 C CA . VAL A 1 220 ? 15.375 2.875 -6.156 1 97.56 220 VAL A CA 1
ATOM 1677 C C . VAL A 1 220 ? 14.547 1.683 -5.672 1 97.56 220 VAL A C 1
ATOM 1679 O O . VAL A 1 220 ? 14.727 0.561 -6.152 1 97.56 220 VAL A O 1
ATOM 1682 N N . VAL A 1 221 ? 13.625 1.92 -4.785 1 97.75 221 VAL A N 1
ATOM 1683 C CA . VAL A 1 221 ? 12.781 0.856 -4.258 1 97.75 221 VAL A CA 1
ATOM 1684 C C . VAL A 1 221 ? 11.961 0.24 -5.387 1 97.75 221 VAL A C 1
ATOM 1686 O O . VAL A 1 221 ? 11.859 -0.985 -5.496 1 97.75 221 VAL A O 1
ATOM 1689 N N . ALA A 1 222 ? 11.43 1.087 -6.238 1 96.88 222 ALA A N 1
ATOM 1690 C CA . ALA A 1 222 ? 10.625 0.612 -7.355 1 96.88 222 ALA A CA 1
ATOM 1691 C C . ALA A 1 222 ? 11.461 -0.224 -8.32 1 96.88 222 ALA A C 1
ATOM 1693 O O . ALA A 1 222 ? 10.992 -1.237 -8.844 1 96.88 222 ALA A O 1
ATOM 1694 N N . GLY A 1 223 ? 12.656 0.259 -8.57 1 94.31 223 GLY A N 1
ATOM 1695 C CA . GLY A 1 223 ? 13.539 -0.493 -9.445 1 94.31 223 GLY A CA 1
ATOM 1696 C C . GLY A 1 223 ? 13.852 -1.884 -8.922 1 94.31 223 GLY A C 1
ATOM 1697 O O . GLY A 1 223 ? 13.797 -2.859 -9.68 1 94.31 223 GLY A O 1
ATOM 1698 N N . HIS A 1 224 ? 14.164 -1.999 -7.676 1 95.19 224 HIS A N 1
ATOM 1699 C CA . HIS A 1 224 ? 14.453 -3.301 -7.09 1 95.19 224 HIS A CA 1
ATOM 1700 C C . HIS A 1 224 ? 13.203 -4.176 -7.035 1 95.19 224 HIS A C 1
ATOM 1702 O O . HIS A 1 224 ? 13.289 -5.395 -7.176 1 95.19 224 HIS A O 1
ATOM 1708 N N . LYS A 1 225 ? 12.07 -3.559 -6.852 1 95 225 LYS A N 1
ATOM 1709 C CA . LYS A 1 225 ? 10.828 -4.32 -6.871 1 95 225 LYS A CA 1
ATOM 1710 C C . LYS A 1 225 ? 10.625 -5 -8.227 1 95 225 LYS A C 1
ATOM 1712 O O . LYS A 1 225 ? 10.164 -6.141 -8.289 1 95 225 LYS A O 1
ATOM 1717 N N . ILE A 1 226 ? 10.938 -4.301 -9.234 1 91.62 226 ILE A N 1
ATOM 1718 C CA . ILE A 1 226 ? 10.773 -4.859 -10.57 1 91.62 226 ILE A CA 1
ATOM 1719 C C . ILE A 1 226 ? 11.703 -6.059 -10.75 1 91.62 226 ILE A C 1
ATOM 1721 O O . ILE A 1 226 ? 11.305 -7.086 -11.305 1 91.62 226 ILE A O 1
ATOM 1725 N N . ILE A 1 227 ? 12.875 -5.984 -10.266 1 90.81 227 ILE A N 1
ATOM 1726 C CA . ILE A 1 227 ? 13.836 -7.07 -10.375 1 90.81 227 ILE A CA 1
ATOM 1727 C C . ILE A 1 227 ? 13.312 -8.297 -9.633 1 90.81 227 ILE A C 1
ATOM 1729 O O . ILE A 1 227 ? 13.383 -9.422 -10.148 1 90.81 227 ILE A O 1
ATOM 1733 N N . PHE A 1 228 ? 12.758 -8.117 -8.5 1 92.81 228 PHE A N 1
ATOM 1734 C CA . PHE A 1 228 ? 12.211 -9.242 -7.734 1 92.81 228 PHE A CA 1
ATOM 1735 C C . PHE A 1 228 ? 10.969 -9.805 -8.414 1 92.81 228 PHE A C 1
ATOM 1737 O O . PHE A 1 228 ? 10.781 -11.023 -8.445 1 92.81 228 PHE A O 1
ATOM 1744 N N . THR A 1 229 ? 10.203 -8.914 -8.93 1 91.75 229 THR A N 1
ATOM 1745 C CA . THR A 1 229 ? 8.969 -9.336 -9.594 1 91.75 229 THR A CA 1
ATOM 1746 C C . THR A 1 229 ? 9.281 -10.266 -10.766 1 91.75 229 THR A C 1
ATOM 1748 O O . THR A 1 229 ? 8.531 -11.203 -11.031 1 91.75 229 THR A O 1
ATOM 1751 N N . LEU A 1 230 ? 10.391 -10.102 -11.391 1 89.56 230 LEU A N 1
ATOM 1752 C CA . LEU A 1 230 ? 10.758 -10.898 -12.555 1 89.56 230 LEU A CA 1
ATOM 1753 C C . LEU A 1 230 ? 11.203 -12.297 -12.133 1 89.56 230 LEU A C 1
ATOM 1755 O O . LEU A 1 230 ? 11.336 -13.195 -12.969 1 89.56 230 LEU A O 1
ATOM 1759 N N . GLN A 1 231 ? 11.344 -12.469 -10.859 1 91.19 231 GLN A N 1
ATOM 1760 C CA . GLN A 1 231 ? 11.758 -13.773 -10.359 1 91.19 231 GLN A CA 1
ATOM 1761 C C . GLN A 1 231 ? 10.602 -14.484 -9.656 1 91.19 231 GLN A C 1
ATOM 1763 O O . GLN A 1 231 ? 10.719 -15.656 -9.289 1 91.19 231 GLN A O 1
ATOM 1768 N N . GLU A 1 232 ? 9.562 -13.805 -9.438 1 92.62 232 GLU A N 1
ATOM 1769 C CA . GLU A 1 232 ? 8.406 -14.367 -8.734 1 92.62 232 GLU A CA 1
ATOM 1770 C C . GLU A 1 232 ? 7.641 -15.344 -9.617 1 92.62 232 GLU A C 1
ATOM 1772 O O . GLU A 1 232 ? 7.766 -15.305 -10.844 1 92.62 232 GLU A O 1
ATOM 1777 N N . PRO A 1 233 ? 6.984 -16.281 -9.023 1 94.44 233 PRO A N 1
ATOM 1778 C CA . PRO A 1 233 ? 6.156 -17.188 -9.82 1 94.44 233 PRO A CA 1
ATOM 1779 C C . PRO A 1 233 ? 4.875 -16.531 -10.328 1 94.44 233 PRO A C 1
ATOM 1781 O O . PRO A 1 233 ? 4.008 -16.172 -9.531 1 94.44 233 PRO A O 1
ATOM 1784 N N . TRP A 1 234 ? 4.801 -16.391 -11.617 1 93.5 234 TRP A N 1
ATOM 1785 C CA . TRP A 1 234 ? 3.623 -15.766 -12.203 1 93.5 234 TRP A CA 1
ATOM 1786 C C . TRP A 1 234 ? 2.84 -16.766 -13.055 1 93.5 234 TRP A C 1
ATOM 1788 O O . TRP A 1 234 ? 3.43 -17.578 -13.758 1 93.5 234 TRP A O 1
ATOM 1798 N N . ALA A 1 235 ? 1.551 -16.578 -13.008 1 94.31 235 ALA A N 1
ATOM 1799 C CA . ALA A 1 235 ? 0.66 -17.406 -13.812 1 94.31 235 ALA A CA 1
ATOM 1800 C C . ALA A 1 235 ? 0.617 -16.938 -15.258 1 94.31 235 ALA A C 1
ATOM 1802 O O . ALA A 1 235 ? 0.189 -17.672 -16.156 1 94.31 235 ALA A O 1
ATOM 1803 N N . ASN A 1 236 ? 1.037 -15.742 -15.5 1 94.12 236 ASN A N 1
ATOM 1804 C CA . ASN A 1 236 ? 1.074 -15.141 -16.828 1 94.12 236 ASN A CA 1
ATOM 1805 C C . ASN A 1 236 ? 2.377 -14.383 -17.062 1 94.12 236 ASN A C 1
ATOM 1807 O O . ASN A 1 236 ? 2.359 -13.188 -17.375 1 94.12 236 ASN A O 1
ATOM 1811 N N . LYS A 1 237 ? 3.422 -15.117 -17.062 1 91.75 237 LYS A N 1
ATOM 1812 C CA . LYS A 1 237 ? 4.754 -14.531 -17.203 1 91.75 237 LYS A CA 1
ATOM 1813 C C . LYS A 1 237 ? 4.855 -13.719 -18.484 1 91.75 237 LYS A C 1
ATOM 1815 O O . LYS A 1 237 ? 5.688 -12.812 -18.594 1 91.75 237 LYS A O 1
ATOM 1820 N N . CYS A 1 238 ? 4.023 -14.016 -19.453 1 89.75 238 CYS A N 1
ATOM 1821 C CA . CYS A 1 238 ? 4.031 -13.297 -20.734 1 89.75 238 CYS A CA 1
ATOM 1822 C C . CYS A 1 238 ? 3.758 -11.812 -20.531 1 89.75 238 CYS A C 1
ATOM 1824 O O . CYS A 1 238 ? 4.211 -10.984 -21.312 1 89.75 238 CYS A O 1
ATOM 1826 N N . PHE A 1 239 ? 3.057 -11.547 -19.5 1 91 239 PHE A N 1
ATOM 1827 C CA . PHE A 1 239 ? 2.742 -10.156 -19.203 1 91 239 PHE A CA 1
ATOM 1828 C C . PHE A 1 239 ? 4.016 -9.352 -18.969 1 91 239 PHE A C 1
ATOM 1830 O O . PHE A 1 239 ? 4.098 -8.188 -19.359 1 91 239 PHE A O 1
ATOM 1837 N N . GLN A 1 240 ? 4.98 -9.945 -18.359 1 86.5 240 GLN A N 1
ATOM 1838 C CA . GLN A 1 240 ? 6.23 -9.258 -18.047 1 86.5 240 GLN A CA 1
ATOM 1839 C C . GLN A 1 240 ? 6.988 -8.898 -19.328 1 86.5 240 GLN A C 1
ATOM 1841 O O . GLN A 1 240 ? 7.562 -7.809 -19.422 1 86.5 240 GLN A O 1
ATOM 1846 N N . VAL A 1 241 ? 6.922 -9.734 -20.25 1 84.94 241 VAL A N 1
ATOM 1847 C CA . VAL A 1 241 ? 7.594 -9.484 -21.516 1 84.94 241 VAL A CA 1
ATOM 1848 C C . VAL A 1 241 ? 6.855 -8.383 -22.281 1 84.94 241 VAL A C 1
ATOM 1850 O O . VAL A 1 241 ? 7.484 -7.465 -22.828 1 84.94 241 VAL A O 1
ATOM 1853 N N . LYS A 1 242 ? 5.602 -8.469 -22.25 1 87.56 242 LYS A N 1
ATOM 1854 C CA . LYS A 1 242 ? 4.785 -7.488 -22.953 1 87.56 242 LYS A CA 1
ATOM 1855 C C . LYS A 1 242 ? 4.91 -6.109 -22.312 1 87.56 242 LYS A C 1
ATOM 1857 O O . LYS A 1 242 ? 4.789 -5.09 -23 1 87.56 242 LYS A O 1
ATOM 1862 N N . SER A 1 243 ? 5.148 -6.133 -21.062 1 88.38 243 SER A N 1
ATOM 1863 C CA . SER A 1 243 ? 5.258 -4.875 -20.328 1 88.38 243 SER A CA 1
ATOM 1864 C C . SER A 1 243 ? 6.461 -4.066 -20.797 1 88.38 243 SER A C 1
ATOM 1866 O O . SER A 1 243 ? 6.488 -2.842 -20.672 1 88.38 243 SER A O 1
ATOM 1868 N N . LEU A 1 244 ? 7.469 -4.684 -21.359 1 86.19 244 LEU A N 1
ATOM 1869 C CA . LEU A 1 244 ? 8.672 -4.016 -21.859 1 86.19 244 LEU A CA 1
ATOM 1870 C C . LEU A 1 244 ? 8.367 -3.207 -23.109 1 86.19 244 LEU A C 1
ATOM 1872 O O . LEU A 1 244 ? 9.109 -2.289 -23.469 1 86.19 244 LEU A O 1
ATOM 1876 N N . GLU A 1 245 ? 7.262 -3.559 -23.766 1 90.25 245 GLU A N 1
ATOM 1877 C CA . GLU A 1 245 ? 6.914 -2.908 -25.031 1 90.25 245 GLU A CA 1
ATOM 1878 C C . GLU A 1 245 ? 6.172 -1.596 -24.781 1 90.25 245 GLU A C 1
ATOM 1880 O O . GLU A 1 245 ? 5.914 -0.841 -25.719 1 90.25 245 GLU A O 1
ATOM 1885 N N . LYS A 1 246 ? 5.941 -1.391 -23.594 1 92.69 246 LYS A N 1
ATOM 1886 C CA . LYS A 1 246 ? 5.238 -0.156 -23.25 1 92.69 246 LYS A CA 1
ATOM 1887 C C . LYS A 1 246 ? 6.219 0.957 -22.891 1 92.69 246 LYS A C 1
ATOM 1889 O O . LYS A 1 246 ? 6.945 0.855 -21.906 1 92.69 246 LYS A O 1
ATOM 1894 N N . LEU A 1 247 ? 6.145 2.018 -23.625 1 94.38 247 LEU A N 1
ATOM 1895 C CA . LEU A 1 247 ? 7.035 3.154 -23.422 1 94.38 247 LEU A CA 1
ATOM 1896 C C . LEU A 1 247 ? 6.863 3.734 -22.016 1 94.38 247 LEU A C 1
ATOM 1898 O O . LEU A 1 247 ? 7.836 4.168 -21.391 1 94.38 247 LEU A O 1
ATOM 1902 N N . ALA A 1 248 ? 5.672 3.658 -21.547 1 93.19 248 ALA A N 1
ATOM 1903 C CA . ALA A 1 248 ? 5.34 4.25 -20.25 1 93.19 248 ALA A CA 1
ATOM 1904 C C . ALA A 1 248 ? 6.047 3.514 -19.109 1 93.19 248 ALA A C 1
ATOM 1906 O O . ALA A 1 248 ? 6.172 4.043 -18.016 1 93.19 248 ALA A O 1
ATOM 1907 N N . ASN A 1 249 ? 6.547 2.342 -19.344 1 93.25 249 ASN A N 1
ATOM 1908 C CA . ASN A 1 249 ? 7.16 1.529 -18.297 1 93.25 249 ASN A CA 1
ATOM 1909 C C . ASN A 1 249 ? 8.672 1.743 -18.234 1 93.25 249 ASN A C 1
ATOM 1911 O O . ASN A 1 249 ? 9.344 1.189 -17.359 1 93.25 249 ASN A O 1
ATOM 1915 N N . MET A 1 250 ? 9.211 2.633 -19.016 1 94.25 250 MET A N 1
ATOM 1916 C CA . MET A 1 250 ? 10.656 2.826 -19.125 1 94.25 250 MET A CA 1
ATOM 1917 C C . MET A 1 250 ? 11.242 3.311 -17.812 1 94.25 250 MET A C 1
ATOM 1919 O O . MET A 1 250 ? 12.32 2.875 -17.406 1 94.25 250 MET A O 1
ATOM 1923 N N . PRO A 1 251 ? 10.562 4.184 -17.062 1 93.94 251 PRO A N 1
ATOM 1924 C CA . PRO A 1 251 ? 11.141 4.59 -15.781 1 93.94 251 PRO A CA 1
ATOM 1925 C C . PRO A 1 251 ? 11.336 3.42 -14.82 1 93.94 251 PRO A C 1
ATOM 1927 O O . PRO A 1 251 ? 12.188 3.477 -13.938 1 93.94 251 PRO A O 1
ATOM 1930 N N . PHE A 1 252 ? 10.633 2.406 -15.062 1 91.31 252 PHE A N 1
ATOM 1931 C CA . PHE A 1 252 ? 10.75 1.236 -14.195 1 91.31 252 PHE A CA 1
ATOM 1932 C C . PHE A 1 252 ? 11.773 0.251 -14.758 1 91.31 252 PHE A C 1
ATOM 1934 O O . PHE A 1 252 ? 12.484 -0.411 -14 1 91.31 252 PHE A O 1
ATOM 1941 N N . THR A 1 253 ? 11.773 0.194 -16.047 1 90 253 THR A N 1
ATOM 1942 C CA . THR A 1 253 ? 12.688 -0.73 -16.719 1 90 253 THR A CA 1
ATOM 1943 C C . THR A 1 253 ? 14.109 -0.182 -16.719 1 90 253 THR A C 1
ATOM 1945 O O . THR A 1 253 ? 15.07 -0.935 -16.531 1 90 253 THR A O 1
ATOM 1948 N N . ASN A 1 254 ? 14.234 1.103 -16.938 1 93.5 254 ASN A N 1
ATOM 1949 C CA . ASN A 1 254 ? 15.516 1.797 -16.938 1 93.5 254 ASN A CA 1
ATOM 1950 C C . ASN A 1 254 ? 15.648 2.734 -15.75 1 93.5 254 ASN A C 1
ATOM 1952 O O . ASN A 1 254 ? 15.625 3.957 -15.906 1 93.5 254 ASN A O 1
ATOM 1956 N N . ASN A 1 255 ? 15.93 2.139 -14.594 1 92.5 255 ASN A N 1
ATOM 1957 C CA . ASN A 1 255 ? 15.898 2.912 -13.359 1 92.5 255 ASN A CA 1
ATOM 1958 C C . ASN A 1 255 ? 17.297 3.092 -12.781 1 92.5 255 ASN A C 1
ATOM 1960 O O . ASN A 1 255 ? 17.453 3.635 -11.688 1 92.5 255 ASN A O 1
ATOM 1964 N N . MET A 1 256 ? 18.328 2.771 -13.438 1 90.12 256 MET A N 1
ATOM 1965 C CA . MET A 1 256 ? 19.688 2.766 -12.922 1 90.12 256 MET A CA 1
ATOM 1966 C C . MET A 1 256 ? 20.156 4.18 -12.586 1 90.12 256 MET A C 1
ATOM 1968 O O . MET A 1 256 ? 20.922 4.379 -11.641 1 90.12 256 MET A O 1
ATOM 1972 N N . PRO A 1 257 ? 19.609 5.133 -13.266 1 94.56 257 PRO A N 1
ATOM 1973 C CA . PRO A 1 257 ? 20.062 6.492 -12.977 1 94.56 257 PRO A CA 1
ATOM 1974 C C . PRO A 1 257 ? 19.609 6.98 -11.602 1 94.56 257 PRO A C 1
ATOM 1976 O O . PRO A 1 257 ? 20.094 8.016 -11.117 1 94.56 257 PRO A O 1
ATOM 1979 N N . SER A 1 258 ? 18.734 6.262 -10.961 1 95.06 258 SER A N 1
ATOM 1980 C CA . SER A 1 258 ? 18.234 6.676 -9.648 1 95.06 258 SER A CA 1
ATOM 1981 C C . SER A 1 258 ? 19.375 6.805 -8.648 1 95.06 258 SER A C 1
ATOM 1983 O O . SER A 1 258 ? 19.422 7.762 -7.871 1 95.06 258 SER A O 1
ATOM 1985 N N . VAL A 1 259 ? 20.344 5.926 -8.703 1 96.12 259 VAL A N 1
ATOM 1986 C CA . VAL A 1 259 ? 21.453 5.922 -7.766 1 96.12 259 VAL A CA 1
ATOM 1987 C C . VAL A 1 259 ? 22.438 7.027 -8.133 1 96.12 259 VAL A C 1
ATOM 1989 O O . VAL A 1 259 ? 23.109 7.582 -7.262 1 96.12 259 VAL A O 1
ATOM 1992 N N . ASP A 1 260 ? 22.516 7.379 -9.391 1 97.75 260 ASP A N 1
ATOM 1993 C CA . ASP A 1 260 ? 23.438 8.414 -9.859 1 97.75 260 ASP A CA 1
ATOM 1994 C C . ASP A 1 260 ? 23.062 9.781 -9.281 1 97.75 260 ASP A C 1
ATOM 1996 O O . ASP A 1 260 ? 23.922 10.625 -9.062 1 97.75 260 ASP A O 1
ATOM 2000 N N . THR A 1 261 ? 21.797 9.945 -9.008 1 98.25 261 THR A N 1
ATOM 2001 C CA . THR A 1 261 ? 21.359 11.164 -8.336 1 98.25 261 THR A CA 1
ATOM 2002 C C . THR A 1 261 ? 21.984 11.281 -6.957 1 98.25 261 THR A C 1
ATOM 2004 O O . THR A 1 261 ? 22.375 12.375 -6.531 1 98.25 261 THR A O 1
ATOM 2007 N N . PHE A 1 262 ? 22.141 10.203 -6.297 1 98 262 PHE A N 1
ATOM 2008 C CA . PHE A 1 262 ? 22.719 10.211 -4.957 1 98 262 PHE A CA 1
ATOM 2009 C C . PHE A 1 262 ? 24.203 10.492 -5.012 1 98 262 PHE A C 1
ATOM 2011 O O . PHE A 1 262 ? 24.75 11.188 -4.152 1 98 262 PHE A O 1
ATOM 2018 N N . PHE A 1 263 ? 24.859 9.914 -6.016 1 98.19 263 PHE A N 1
ATOM 2019 C CA . PHE A 1 263 ? 26.266 10.234 -6.199 1 98.19 263 PHE A CA 1
ATOM 2020 C C . PHE A 1 263 ? 26.469 11.727 -6.406 1 98.19 263 PHE A C 1
ATOM 2022 O O . PHE A 1 263 ? 27.344 12.336 -5.801 1 98.19 263 PHE A O 1
ATOM 2029 N N . LEU A 1 264 ? 25.625 12.266 -7.246 1 98.5 264 LEU A N 1
ATOM 2030 C CA . LEU A 1 264 ? 25.672 13.695 -7.539 1 98.5 264 LEU A CA 1
ATOM 2031 C C . LEU A 1 264 ? 25.484 14.516 -6.27 1 98.5 264 LEU A C 1
ATOM 2033 O O . LEU A 1 264 ? 26.25 15.445 -5.996 1 98.5 264 LEU A O 1
ATOM 2037 N N . MET A 1 265 ? 24.469 14.18 -5.504 1 97.5 265 MET A N 1
ATOM 2038 C CA . MET A 1 265 ? 24.156 14.922 -4.289 1 97.5 265 MET A CA 1
ATOM 2039 C C . MET A 1 265 ? 25.266 14.781 -3.256 1 97.5 265 MET A C 1
ATOM 2041 O O . MET A 1 265 ? 25.625 15.758 -2.586 1 97.5 265 MET A O 1
ATOM 2045 N N . SER A 1 266 ? 25.828 13.609 -3.129 1 97.75 266 SER A N 1
ATOM 2046 C CA . SER A 1 266 ? 26.906 13.375 -2.189 1 97.75 266 SER A CA 1
ATOM 2047 C C . SER A 1 266 ? 28.141 14.211 -2.547 1 97.75 266 SER A C 1
ATOM 2049 O O . SER A 1 266 ? 28.75 14.836 -1.675 1 97.75 266 SER A O 1
ATOM 2051 N N . GLY A 1 267 ? 28.469 14.211 -3.846 1 98.25 267 GLY A N 1
ATOM 2052 C CA . GLY A 1 267 ? 29.594 15.023 -4.293 1 98.25 267 GLY A CA 1
ATOM 2053 C C . GLY A 1 267 ? 29.375 16.5 -4.074 1 98.25 267 GLY A C 1
ATOM 2054 O O . GLY A 1 267 ? 30.281 17.203 -3.611 1 98.25 267 GLY A O 1
ATOM 2055 N N . MET A 1 268 ? 28.219 16.922 -4.355 1 97.31 268 MET A N 1
ATOM 2056 C CA . MET A 1 268 ? 27.891 18.344 -4.227 1 97.31 268 MET A CA 1
ATOM 2057 C C . MET A 1 268 ? 28.016 18.797 -2.779 1 97.31 268 MET A C 1
ATOM 2059 O O . MET A 1 268 ? 28.672 19.797 -2.498 1 97.31 268 MET A O 1
ATOM 2063 N N . LEU A 1 269 ? 27.422 18.062 -1.879 1 95.38 269 LEU A N 1
ATOM 2064 C CA . LEU A 1 269 ? 27.438 18.422 -0.465 1 95.38 269 LEU A CA 1
ATOM 2065 C C . LEU A 1 269 ? 28.859 18.328 0.104 1 95.38 269 LEU A C 1
ATOM 2067 O O . LEU A 1 269 ? 29.25 19.156 0.92 1 95.38 269 LEU A O 1
ATOM 2071 N N . ARG A 1 270 ? 29.547 17.297 -0.363 1 97.06 270 ARG A N 1
ATOM 2072 C CA . ARG A 1 270 ? 30.922 17.094 0.093 1 97.06 270 ARG A CA 1
ATOM 2073 C C . ARG A 1 270 ? 31.812 18.281 -0.295 1 97.06 270 ARG A C 1
ATOM 2075 O O . ARG A 1 270 ? 32.531 18.828 0.543 1 97.06 270 ARG A O 1
ATOM 2082 N N . SER A 1 271 ? 31.719 18.656 -1.536 1 97.5 271 SER A N 1
ATOM 2083 C CA . SER A 1 271 ? 32.531 19.766 -2.043 1 97.5 271 SER A CA 1
ATOM 2084 C C . SER A 1 271 ? 32.125 21.078 -1.362 1 97.5 271 SER A C 1
ATOM 2086 O O . SER A 1 271 ? 33 21.812 -0.884 1 97.5 271 SER A O 1
ATOM 2088 N N . TYR A 1 272 ? 30.938 21.344 -1.251 1 95.12 272 TYR A N 1
ATOM 2089 C CA . TYR A 1 272 ? 30.453 22.578 -0.633 1 95.12 272 TYR A CA 1
ATOM 2090 C C . TYR A 1 272 ? 30.906 22.672 0.819 1 95.12 272 TYR A C 1
ATOM 2092 O O . TYR A 1 272 ? 31.438 23.703 1.242 1 95.12 272 TYR A O 1
ATOM 2100 N N . ASN A 1 273 ? 30.766 21.672 1.575 1 94.31 273 ASN A N 1
ATOM 2101 C CA . ASN A 1 273 ? 31.094 21.656 2.996 1 94.31 273 ASN A CA 1
ATOM 2102 C C . ASN A 1 273 ? 32.594 21.719 3.217 1 94.31 273 ASN A C 1
ATOM 2104 O O . ASN A 1 273 ? 33.062 22.375 4.141 1 94.31 273 ASN A O 1
ATOM 2108 N N . LEU A 1 274 ? 33.344 21 2.406 1 96.94 274 LEU A N 1
ATOM 2109 C CA . LEU A 1 274 ? 34.781 21.016 2.531 1 96.94 274 LEU A CA 1
ATOM 2110 C C . LEU A 1 274 ? 35.344 22.406 2.287 1 96.94 274 LEU A C 1
ATOM 2112 O O . LEU A 1 274 ? 36.25 22.844 3.002 1 96.94 274 LEU A O 1
ATOM 2116 N N . LEU A 1 275 ? 34.844 23.062 1.306 1 96.56 275 LEU A N 1
ATOM 2117 C CA . LEU A 1 275 ? 35.312 24.406 0.988 1 96.56 275 LEU A CA 1
ATOM 2118 C C . LEU A 1 275 ? 35.062 25.359 2.145 1 96.56 275 LEU A C 1
ATOM 2120 O O . LEU A 1 275 ? 35.906 26.188 2.48 1 96.56 275 LEU A O 1
ATOM 2124 N N . LYS A 1 276 ? 33.938 25.172 2.719 1 94.06 276 LYS A N 1
ATOM 2125 C CA . LYS A 1 276 ? 33.625 25.969 3.898 1 94.06 276 LYS A CA 1
ATOM 2126 C C . LYS A 1 276 ? 34.594 25.656 5.047 1 94.06 276 LYS A C 1
ATOM 2128 O O . LYS A 1 276 ? 35 26.547 5.77 1 94.06 276 LYS A O 1
ATOM 2133 N N . GLU A 1 277 ? 34.906 24.453 5.172 1 95.31 277 GLU A N 1
ATOM 2134 C CA . GLU A 1 277 ? 35.812 24.031 6.234 1 95.31 277 GLU A CA 1
ATOM 2135 C C . GLU A 1 277 ? 37.25 24.5 5.969 1 95.31 277 GLU A C 1
ATOM 2137 O O . GLU A 1 277 ? 37.969 24.875 6.898 1 95.31 277 GLU A O 1
ATOM 2142 N N . PHE A 1 278 ? 37.656 24.406 4.719 1 95.88 278 PHE A N 1
ATOM 2143 C CA . PHE A 1 278 ? 39 24.891 4.348 1 95.88 278 PHE A CA 1
ATOM 2144 C C . PHE A 1 278 ? 39.125 26.391 4.613 1 95.88 278 PHE A C 1
ATOM 2146 O O . PHE A 1 278 ? 40.125 26.844 5.141 1 95.88 278 PHE A O 1
ATOM 2153 N N . GLN A 1 279 ? 38.125 27.062 4.234 1 94.25 279 GLN A N 1
ATOM 2154 C CA . GLN A 1 279 ? 38.125 28.516 4.453 1 94.25 279 GLN A CA 1
ATOM 2155 C C . GLN A 1 279 ? 38.25 28.844 5.938 1 94.25 279 GLN A C 1
ATOM 2157 O O . GLN A 1 279 ? 38.938 29.797 6.312 1 94.25 279 GLN A O 1
ATOM 2162 N N . GLY A 1 280 ? 37.656 28.078 6.73 1 93.62 280 GLY A N 1
ATOM 2163 C CA . GLY A 1 280 ? 37.688 28.328 8.164 1 93.62 280 GLY A CA 1
ATOM 2164 C C . GLY A 1 280 ? 38.812 27.609 8.875 1 93.62 280 GLY A C 1
ATOM 2165 O O . GLY A 1 280 ? 38.938 27.672 10.102 1 93.62 280 GLY A O 1
ATOM 2166 N N . ASN A 1 281 ? 39.688 26.969 8.219 1 92.69 281 ASN A N 1
ATOM 2167 C CA . ASN A 1 281 ? 40.781 26.203 8.766 1 92.69 281 ASN A CA 1
ATOM 2168 C C . ASN A 1 281 ? 40.344 25.219 9.844 1 92.69 281 ASN A C 1
ATOM 2170 O O . ASN A 1 281 ? 40.938 25.156 10.922 1 92.69 281 ASN A O 1
ATOM 2174 N N . ARG A 1 282 ? 39.344 24.562 9.578 1 91.62 282 ARG A N 1
ATOM 2175 C CA . ARG A 1 282 ? 38.719 23.672 10.562 1 91.62 282 ARG A CA 1
ATOM 2176 C C . ARG A 1 282 ? 38.75 22.234 10.086 1 91.62 282 ARG A C 1
ATOM 2178 O O . ARG A 1 282 ? 38.375 21.328 10.828 1 91.62 282 ARG A O 1
ATOM 2185 N N . PHE A 1 283 ? 39.281 22.047 8.914 1 93.56 283 PHE A N 1
ATOM 2186 C CA . PHE A 1 283 ? 39.219 20.703 8.336 1 93.56 283 PHE A CA 1
ATOM 2187 C C . PHE A 1 283 ? 40.25 19.781 8.984 1 93.56 283 PHE A C 1
ATOM 2189 O O . PHE A 1 283 ? 41.438 20.109 9.062 1 93.56 283 PHE A O 1
ATOM 2196 N N . ARG A 1 284 ? 39.75 18.688 9.578 1 94.06 284 ARG A N 1
ATOM 2197 C CA . ARG A 1 284 ? 40.562 17.578 10.094 1 94.06 284 ARG A CA 1
ATOM 2198 C C . ARG A 1 284 ? 40.125 16.25 9.461 1 94.06 284 ARG A C 1
ATOM 2200 O O . ARG A 1 284 ? 39.062 15.719 9.766 1 94.06 284 ARG A O 1
ATOM 2207 N N . PHE A 1 285 ? 41 15.68 8.727 1 95.31 285 PHE A N 1
ATOM 2208 C CA . PHE A 1 285 ? 40.688 14.531 7.883 1 95.31 285 PHE A CA 1
ATOM 2209 C C . PHE A 1 285 ? 40.188 13.367 8.719 1 95.31 285 PHE A C 1
ATOM 2211 O O . PHE A 1 285 ? 39.125 12.82 8.453 1 95.31 285 PHE A O 1
ATOM 2218 N N . PHE A 1 286 ? 40.906 12.953 9.742 1 95.44 286 PHE A N 1
ATOM 2219 C CA . PHE A 1 286 ? 40.594 11.766 10.516 1 95.44 286 PHE A CA 1
ATOM 2220 C C . PHE A 1 286 ? 39.312 11.977 11.32 1 95.44 286 PHE A C 1
ATOM 2222 O O . PHE A 1 286 ? 38.5 11.047 11.477 1 95.44 286 PHE A O 1
ATOM 2229 N N . THR A 1 287 ? 39.062 13.156 11.797 1 94.56 287 THR A N 1
ATOM 2230 C CA . THR A 1 287 ? 37.812 13.469 12.5 1 94.56 287 THR A CA 1
ATOM 2231 C C . THR A 1 287 ? 36.625 13.422 11.547 1 94.56 287 THR A C 1
ATOM 2233 O O . THR A 1 287 ? 35.562 12.93 11.906 1 94.56 287 THR A O 1
ATOM 2236 N N . ASP A 1 288 ? 36.969 13.945 10.406 1 95.31 288 ASP A N 1
ATOM 2237 C CA . ASP A 1 288 ? 35.906 13.961 9.391 1 95.31 288 ASP A CA 1
ATOM 2238 C C . ASP A 1 288 ? 35.5 12.539 8.992 1 95.31 288 ASP A C 1
ATOM 2240 O O . ASP A 1 288 ? 34.312 12.234 8.875 1 95.31 288 ASP A O 1
ATOM 2244 N N . VAL A 1 289 ? 36.469 11.703 8.812 1 96.38 289 VAL A N 1
ATOM 2245 C CA . VAL A 1 289 ? 36.219 10.312 8.422 1 96.38 289 VAL A CA 1
ATOM 2246 C C . VAL A 1 289 ? 35.531 9.562 9.562 1 96.38 289 VAL A C 1
ATOM 2248 O O . VAL A 1 289 ? 34.594 8.805 9.336 1 96.38 289 VAL A O 1
ATOM 2251 N N . ALA A 1 290 ? 35.969 9.789 10.75 1 96.56 290 ALA A N 1
ATOM 2252 C CA . ALA A 1 290 ? 35.375 9.125 11.914 1 96.56 290 ALA A CA 1
ATOM 2253 C C . ALA A 1 290 ? 33.906 9.539 12.102 1 96.56 290 ALA A C 1
ATOM 2255 O O . ALA A 1 290 ? 33.062 8.711 12.438 1 96.56 290 ALA A O 1
ATOM 2256 N N . ARG A 1 291 ? 33.625 10.766 11.93 1 95 291 ARG A N 1
ATOM 2257 C CA . ARG A 1 291 ? 32.281 11.273 12.055 1 95 291 ARG A CA 1
ATOM 2258 C C . ARG A 1 291 ? 31.344 10.617 11.047 1 95 291 ARG A C 1
ATOM 2260 O O . ARG A 1 291 ? 30.234 10.195 11.391 1 95 291 ARG A O 1
ATOM 2267 N N . ARG A 1 292 ? 31.781 10.562 9.836 1 95.56 292 ARG A N 1
ATOM 2268 C CA . ARG A 1 292 ? 30.953 9.953 8.797 1 95.56 292 ARG A CA 1
ATOM 2269 C C . ARG A 1 292 ? 30.734 8.469 9.07 1 95.56 292 ARG A C 1
ATOM 2271 O O . ARG A 1 292 ? 29.625 7.965 8.914 1 95.56 292 ARG A O 1
ATOM 2278 N N . TYR A 1 293 ? 31.859 7.77 9.43 1 97.12 293 TYR A N 1
ATOM 2279 C CA . TYR A 1 293 ? 31.766 6.344 9.727 1 97.12 293 TYR A CA 1
ATOM 2280 C C . TYR A 1 293 ? 30.781 6.074 10.852 1 97.12 293 TYR A C 1
ATOM 2282 O O . TYR A 1 293 ? 29.953 5.164 10.758 1 97.12 293 TYR A O 1
ATOM 2290 N N . LEU A 1 294 ? 30.812 6.891 11.867 1 96.25 294 LEU A N 1
ATOM 2291 C CA . LEU A 1 294 ? 29.953 6.688 13.031 1 96.25 294 LEU A CA 1
ATOM 2292 C C . LEU A 1 294 ? 28.531 7.113 12.742 1 96.25 294 LEU A C 1
ATOM 2294 O O . LEU A 1 294 ? 27.594 6.648 13.391 1 96.25 294 LEU A O 1
ATOM 2298 N N . ARG A 1 295 ? 28.375 7.938 11.773 1 93.81 295 ARG A N 1
ATOM 2299 C CA . ARG A 1 295 ? 27.047 8.383 11.391 1 93.81 295 ARG A CA 1
ATOM 2300 C C . ARG A 1 295 ? 26.328 7.336 10.547 1 93.81 295 ARG A C 1
ATOM 2302 O O . ARG A 1 295 ? 25.125 7.109 10.703 1 93.81 295 ARG A O 1
ATOM 2309 N N . LEU A 1 296 ? 27.047 6.629 9.75 1 95.94 296 LEU A N 1
ATOM 2310 C CA . LEU A 1 296 ? 26.438 5.75 8.758 1 95.94 296 LEU A CA 1
ATOM 2311 C C . LEU A 1 296 ? 26.438 4.305 9.234 1 95.94 296 LEU A C 1
ATOM 2313 O O . LEU A 1 296 ? 25.469 3.572 9.023 1 95.94 296 LEU A O 1
ATOM 2317 N N . THR A 1 297 ? 27.406 3.865 9.922 1 97.69 297 THR A N 1
ATOM 2318 C CA . THR A 1 297 ? 27.734 2.451 10.062 1 97.69 297 THR A CA 1
ATOM 2319 C C . THR A 1 297 ? 26.859 1.793 11.125 1 97.69 297 THR A C 1
ATOM 2321 O O . THR A 1 297 ? 26.484 0.625 10.992 1 97.69 297 THR A O 1
ATOM 2324 N N . PRO A 1 298 ? 26.5 2.488 12.18 1 96.75 298 PRO A N 1
ATOM 2325 C CA . PRO A 1 298 ? 25.75 1.783 13.227 1 96.75 298 PRO A CA 1
ATOM 2326 C C . PRO A 1 298 ? 24.453 1.176 12.719 1 96.75 298 PRO A C 1
ATOM 2328 O O . PRO A 1 298 ? 24.188 -0.007 12.953 1 96.75 298 PRO A O 1
ATOM 2331 N N . VAL A 1 299 ? 23.625 1.918 12.062 1 97.75 299 VAL A N 1
ATOM 2332 C CA . VAL A 1 299 ? 22.375 1.379 11.539 1 97.75 299 VAL A CA 1
ATOM 2333 C C . VAL A 1 299 ? 22.672 0.331 10.469 1 97.75 299 VAL A C 1
ATOM 2335 O O . VAL A 1 299 ? 22 -0.691 10.391 1 97.75 299 VAL A O 1
ATOM 2338 N N . TYR A 1 300 ? 23.719 0.602 9.672 1 98.19 300 TYR A N 1
ATOM 2339 C CA . TYR A 1 300 ? 24.172 -0.345 8.664 1 98.19 300 TYR A CA 1
ATOM 2340 C C . TYR A 1 300 ? 24.562 -1.673 9.297 1 98.19 300 TYR A C 1
ATOM 2342 O O . TYR A 1 300 ? 24.141 -2.738 8.836 1 98.19 300 TYR A O 1
ATOM 2350 N N . ALA A 1 301 ? 25.25 -1.59 10.359 1 98.12 301 ALA A N 1
ATOM 2351 C CA . ALA A 1 301 ? 25.719 -2.773 11.086 1 98.12 301 ALA A CA 1
ATOM 2352 C C . ALA A 1 301 ? 24.547 -3.551 11.68 1 98.12 301 ALA A C 1
ATOM 2354 O O . ALA A 1 301 ? 24.547 -4.781 11.688 1 98.12 301 ALA A O 1
ATOM 2355 N N . LEU A 1 302 ? 23.625 -2.865 12.18 1 98.06 302 LEU A N 1
ATOM 2356 C CA . LEU A 1 302 ? 22.453 -3.535 12.742 1 98.06 302 LEU A CA 1
ATOM 2357 C C . LEU A 1 302 ? 21.703 -4.305 11.664 1 98.06 302 LEU A C 1
ATOM 2359 O O . LEU A 1 302 ? 21.266 -5.438 11.891 1 98.06 302 LEU A O 1
ATOM 2363 N N . VAL A 1 303 ? 21.484 -3.713 10.5 1 98.25 303 VAL A N 1
ATOM 2364 C CA . VAL A 1 303 ? 20.781 -4.383 9.414 1 98.25 303 VAL A CA 1
ATOM 2365 C C . VAL A 1 303 ? 21.594 -5.574 8.922 1 98.25 303 VAL A C 1
ATOM 2367 O O . VAL A 1 303 ? 21.031 -6.633 8.617 1 98.25 303 VAL A O 1
ATOM 2370 N N . ILE A 1 304 ? 22.922 -5.387 8.867 1 97.69 304 ILE A N 1
ATOM 2371 C CA . ILE A 1 304 ? 23.797 -6.492 8.5 1 97.69 304 ILE A CA 1
ATOM 2372 C C . ILE A 1 304 ? 23.625 -7.637 9.492 1 97.69 304 ILE A C 1
ATOM 2374 O O . ILE A 1 304 ? 23.516 -8.797 9.102 1 97.69 304 ILE A O 1
ATOM 2378 N N . ALA A 1 305 ? 23.625 -7.289 10.773 1 97.94 305 ALA A N 1
ATOM 2379 C CA . ALA A 1 305 ? 23.453 -8.305 11.805 1 97.94 305 ALA A CA 1
ATOM 2380 C C . ALA A 1 305 ? 22.109 -9.023 11.656 1 97.94 305 ALA A C 1
ATOM 2382 O O . ALA A 1 305 ? 22.016 -10.234 11.875 1 97.94 305 ALA A O 1
ATOM 2383 N N . PHE A 1 306 ? 21.125 -8.32 11.312 1 97.81 306 PHE A N 1
ATOM 2384 C CA . PHE A 1 306 ? 19.812 -8.938 11.078 1 97.81 306 PHE A CA 1
ATOM 2385 C C . PHE A 1 306 ? 19.891 -9.938 9.93 1 97.81 306 PHE A C 1
ATOM 2387 O O . PHE A 1 306 ? 19.391 -11.055 10.047 1 97.81 306 PHE A O 1
ATOM 2394 N N . TYR A 1 307 ? 20.547 -9.516 8.828 1 96.75 307 TYR A N 1
ATOM 2395 C CA . TYR A 1 307 ? 20.734 -10.398 7.684 1 96.75 307 TYR A CA 1
ATOM 2396 C C . TYR A 1 307 ? 21.453 -11.68 8.094 1 96.75 307 TYR A C 1
ATOM 2398 O O . TYR A 1 307 ? 21.062 -12.781 7.684 1 96.75 307 TYR A O 1
ATOM 2406 N N . ALA A 1 308 ? 22.406 -11.555 8.938 1 96.12 308 ALA A N 1
ATOM 2407 C CA . ALA A 1 308 ? 23.312 -12.648 9.25 1 96.12 308 ALA A CA 1
ATOM 2408 C C . ALA A 1 308 ? 22.734 -13.57 10.312 1 96.12 308 ALA A C 1
ATOM 2410 O O . ALA A 1 308 ? 23.234 -14.672 10.539 1 96.12 308 ALA A O 1
ATOM 2411 N N . THR A 1 309 ? 21.625 -13.18 10.961 1 96.56 309 THR A N 1
ATOM 2412 C CA . THR A 1 309 ? 21.172 -13.969 12.094 1 96.56 309 THR A CA 1
ATOM 2413 C C . THR A 1 309 ? 19.688 -14.289 11.977 1 96.56 309 THR A C 1
ATOM 2415 O O . THR A 1 309 ? 19.297 -15.281 11.352 1 96.56 309 THR A O 1
ATOM 2418 N N . LEU A 1 310 ? 18.828 -13.352 12.273 1 95.75 310 LEU A N 1
ATOM 2419 C CA . LEU A 1 310 ? 17.406 -13.609 12.523 1 95.75 310 LEU A CA 1
ATOM 2420 C C . LEU A 1 310 ? 16.625 -13.656 11.211 1 95.75 310 LEU A C 1
ATOM 2422 O O . LEU A 1 310 ? 15.5 -14.148 11.18 1 95.75 310 LEU A O 1
ATOM 2426 N N . LEU A 1 311 ? 17.172 -13.172 10.156 1 95.38 311 LEU A N 1
ATOM 2427 C CA . LEU A 1 311 ? 16.438 -13.047 8.898 1 95.38 311 LEU A CA 1
ATOM 2428 C C . LEU A 1 311 ? 15.883 -14.391 8.453 1 95.38 311 LEU A C 1
ATOM 2430 O O . LEU A 1 311 ? 14.727 -14.484 8.047 1 95.38 311 LEU A O 1
ATOM 2434 N N . THR A 1 312 ? 16.656 -15.477 8.594 1 92.56 312 THR A N 1
ATOM 2435 C CA . THR A 1 312 ? 16.281 -16.797 8.086 1 92.56 312 THR A CA 1
ATOM 2436 C C . THR A 1 312 ? 15.133 -17.375 8.914 1 92.56 312 THR A C 1
ATOM 2438 O O . THR A 1 312 ? 14.469 -18.312 8.484 1 92.56 312 THR A O 1
ATOM 2441 N N . ARG A 1 313 ? 14.906 -16.797 10.086 1 92.31 313 ARG A N 1
ATOM 2442 C CA . ARG A 1 313 ? 13.898 -17.328 11 1 92.31 313 ARG A CA 1
ATOM 2443 C C . ARG A 1 313 ? 12.57 -16.609 10.82 1 92.31 313 ARG A C 1
ATOM 2445 O O . ARG A 1 313 ? 11.57 -16.969 11.453 1 92.31 313 ARG A O 1
ATOM 2452 N N . LEU A 1 314 ? 12.453 -15.68 9.977 1 91.44 314 LEU A N 1
ATOM 2453 C CA . LEU A 1 314 ? 11.297 -14.805 9.867 1 91.44 314 LEU A CA 1
ATOM 2454 C C . LEU A 1 314 ? 10.133 -15.516 9.18 1 91.44 314 LEU A C 1
ATOM 2456 O O . LEU A 1 314 ? 8.977 -15.102 9.32 1 91.44 314 LEU A O 1
ATOM 2460 N N . GLY A 1 315 ? 10.5 -16.531 8.383 1 91.38 315 GLY A N 1
ATOM 2461 C CA . GLY A 1 315 ? 9.438 -17.188 7.637 1 91.38 315 GLY A CA 1
ATOM 2462 C C . GLY A 1 315 ? 9.891 -18.438 6.926 1 91.38 315 GLY A C 1
ATOM 2463 O O . GLY A 1 315 ? 10.812 -19.125 7.379 1 91.38 315 GLY A O 1
ATOM 2464 N N . SER A 1 316 ? 9.07 -18.828 5.977 1 92.5 316 SER A N 1
ATOM 2465 C CA . SER A 1 316 ? 9.312 -20.031 5.188 1 92.5 316 SER A CA 1
ATOM 2466 C C . SER A 1 316 ? 8.586 -19.969 3.848 1 92.5 316 SER A C 1
ATOM 2468 O O . SER A 1 316 ? 7.742 -19.094 3.633 1 92.5 316 SER A O 1
ATOM 2470 N N . GLY A 1 317 ? 8.969 -20.891 3.018 1 93.88 317 GLY A N 1
ATOM 2471 C CA . GLY A 1 317 ? 8.383 -20.984 1.692 1 93.88 317 GLY A CA 1
ATOM 2472 C C . GLY A 1 317 ? 9.234 -21.766 0.711 1 93.88 317 GLY A C 1
ATOM 2473 O O . GLY A 1 317 ? 10.383 -22.109 1.014 1 93.88 317 GLY A O 1
ATOM 2474 N N . PRO A 1 318 ? 8.664 -22.016 -0.429 1 95.31 318 PRO A N 1
ATOM 2475 C CA . PRO A 1 318 ? 9.383 -22.828 -1.413 1 95.31 318 PRO A CA 1
ATOM 2476 C C . PRO A 1 318 ? 10.703 -22.203 -1.839 1 95.31 318 PRO A C 1
ATOM 2478 O O . PRO A 1 318 ? 11.672 -22.922 -2.107 1 95.31 318 PRO A O 1
ATOM 2481 N N . ARG A 1 319 ? 10.781 -20.906 -1.853 1 93.56 319 ARG A N 1
ATOM 2482 C CA . ARG A 1 319 ? 11.984 -20.25 -2.365 1 93.56 319 ARG A CA 1
ATOM 2483 C C . ARG A 1 319 ? 12.711 -19.5 -1.26 1 93.56 319 ARG A C 1
ATOM 2485 O O . ARG A 1 319 ? 13.422 -18.531 -1.53 1 93.56 319 ARG A O 1
ATOM 2492 N N . TRP A 1 320 ? 12.484 -19.891 -0.108 1 94 320 TRP A N 1
ATOM 2493 C CA . TRP A 1 320 ? 13.086 -19.234 1.048 1 94 320 TRP A CA 1
ATOM 2494 C C . TRP A 1 320 ? 14.602 -19.406 1.04 1 94 320 TRP A C 1
ATOM 2496 O O . TRP A 1 320 ? 15.328 -18.5 1.435 1 94 320 TRP A O 1
ATOM 2506 N N . GLU A 1 321 ? 15.062 -20.562 0.567 1 91.75 321 GLU A N 1
ATOM 2507 C CA . GLU A 1 321 ? 16.5 -20.828 0.508 1 91.75 321 GLU A CA 1
ATOM 2508 C C . GLU A 1 321 ? 17.203 -19.844 -0.419 1 91.75 321 GLU A C 1
ATOM 2510 O O . GLU A 1 321 ? 18.172 -19.188 -0.02 1 91.75 321 GLU A O 1
ATOM 2515 N N . LYS A 1 322 ? 16.688 -19.672 -1.544 1 89.12 322 LYS A N 1
ATOM 2516 C CA . LYS A 1 322 ? 17.312 -18.828 -2.564 1 89.12 322 LYS A CA 1
ATOM 2517 C C . LYS A 1 322 ? 17.312 -17.359 -2.145 1 89.12 322 LYS A C 1
ATOM 2519 O O . LYS A 1 322 ? 18.328 -16.688 -2.262 1 89.12 322 LYS A O 1
ATOM 2524 N N . PHE A 1 323 ? 16.219 -16.891 -1.609 1 91.56 323 PHE A N 1
ATOM 2525 C CA . PHE A 1 323 ? 16.047 -15.445 -1.454 1 91.56 323 PHE A CA 1
ATOM 2526 C C . PHE A 1 323 ? 16.406 -15.008 -0.039 1 91.56 323 PHE A C 1
ATOM 2528 O O . PHE A 1 323 ? 16.672 -13.828 0.203 1 91.56 323 PHE A O 1
ATOM 2535 N N . VAL A 1 324 ? 16.375 -15.914 0.916 1 93.06 324 VAL A N 1
ATOM 2536 C CA . VAL A 1 324 ? 16.578 -15.461 2.287 1 93.06 324 VAL A CA 1
ATOM 2537 C C . VAL A 1 324 ? 17.766 -16.188 2.908 1 93.06 324 VAL A C 1
ATOM 2539 O O . VAL A 1 324 ? 18.719 -15.562 3.365 1 93.06 324 VAL A O 1
ATOM 2542 N N . THR A 1 325 ? 17.75 -17.516 2.84 1 92 325 THR A N 1
ATOM 2543 C CA . THR A 1 325 ? 18.781 -18.281 3.512 1 92 325 THR A CA 1
ATOM 2544 C C . THR A 1 325 ? 20.156 -18.031 2.883 1 92 325 THR A C 1
ATOM 2546 O O . THR A 1 325 ? 21.125 -17.75 3.586 1 92 325 THR A O 1
ATOM 2549 N N . GLU A 1 326 ? 20.234 -18.094 1.585 1 90.25 326 GLU A N 1
ATOM 2550 C CA . GLU A 1 326 ? 21.516 -17.891 0.897 1 90.25 326 GLU A CA 1
ATOM 2551 C C . GLU A 1 326 ? 22.062 -16.5 1.152 1 90.25 326 GLU A C 1
ATOM 2553 O O . GLU A 1 326 ? 23.234 -16.344 1.521 1 90.25 326 GLU A O 1
ATOM 2558 N N . PRO A 1 327 ? 21.281 -15.484 0.95 1 90.88 327 PRO A N 1
ATOM 2559 C CA . PRO A 1 327 ? 21.797 -14.148 1.27 1 90.88 327 PRO A CA 1
ATOM 2560 C C . PRO A 1 327 ? 22.156 -13.992 2.744 1 90.88 327 PRO A C 1
ATOM 2562 O O . PRO A 1 327 ? 23.094 -13.273 3.08 1 90.88 327 PRO A O 1
ATOM 2565 N N . GLY A 1 328 ? 21.359 -14.609 3.648 1 92.69 328 GLY A N 1
ATOM 2566 C CA . GLY A 1 328 ? 21.719 -14.594 5.059 1 92.69 328 GLY A CA 1
ATOM 2567 C C . GLY A 1 328 ? 23.062 -15.219 5.348 1 92.69 328 GLY A C 1
ATOM 2568 O O . GLY A 1 328 ? 23.859 -14.664 6.105 1 92.69 328 GLY A O 1
ATOM 2569 N N . GLU A 1 329 ? 23.328 -16.312 4.715 1 91.38 329 GLU A N 1
ATOM 2570 C CA . GLU A 1 329 ? 24.594 -16.984 4.871 1 91.38 329 GLU A CA 1
ATOM 2571 C C . GLU A 1 329 ? 25.734 -16.172 4.27 1 91.38 329 GLU A C 1
ATOM 2573 O O . GLU A 1 329 ? 26.844 -16.156 4.809 1 91.38 329 GLU A O 1
ATOM 2578 N N . ALA A 1 330 ? 25.406 -15.578 3.162 1 91 330 ALA A N 1
ATOM 2579 C CA . ALA A 1 330 ? 26.406 -14.703 2.539 1 91 330 ALA A CA 1
ATOM 2580 C C . ALA A 1 330 ? 26.797 -13.562 3.475 1 91 330 ALA A C 1
ATOM 2582 O O . ALA A 1 330 ? 27.969 -13.203 3.562 1 91 330 ALA A O 1
ATOM 2583 N N . CYS A 1 331 ? 25.875 -13.039 4.148 1 93.25 331 CYS A N 1
ATOM 2584 C CA . CYS A 1 331 ? 26.156 -11.93 5.059 1 93.25 331 CYS A CA 1
ATOM 2585 C C . CYS A 1 331 ? 26.906 -12.422 6.297 1 93.25 331 CYS A C 1
ATOM 2587 O O . CYS A 1 331 ? 27.75 -11.703 6.84 1 93.25 331 CYS A O 1
ATOM 2589 N N . ASP A 1 332 ? 26.547 -13.57 6.719 1 93.12 332 ASP A N 1
ATOM 2590 C CA . ASP A 1 332 ? 27.281 -14.141 7.848 1 93.12 332 ASP A CA 1
ATOM 2591 C C . ASP A 1 332 ? 28.75 -14.367 7.5 1 93.12 332 ASP A C 1
ATOM 2593 O O . ASP A 1 332 ? 29.625 -14.141 8.328 1 93.12 332 ASP A O 1
ATOM 2597 N N . ALA A 1 333 ? 29 -14.719 6.309 1 91.5 333 ALA A N 1
ATOM 2598 C CA . ALA A 1 333 ? 30.344 -15.055 5.871 1 91.5 333 ALA A CA 1
ATOM 2599 C C . ALA A 1 333 ? 31.141 -13.789 5.543 1 91.5 333 ALA A C 1
ATOM 2601 O O . ALA A 1 333 ? 32.375 -13.766 5.695 1 91.5 333 ALA A O 1
ATOM 2602 N N . ASN A 1 334 ? 30.453 -12.742 5.035 1 93 334 ASN A N 1
ATOM 2603 C CA . ASN A 1 334 ? 31.219 -11.664 4.418 1 93 334 ASN A CA 1
ATOM 2604 C C . ASN A 1 334 ? 30.844 -10.305 5.004 1 93 334 ASN A C 1
ATOM 2606 O O . ASN A 1 334 ? 31.109 -9.273 4.395 1 93 334 ASN A O 1
ATOM 2610 N N . TRP A 1 335 ? 30.25 -10.219 6.156 1 94.62 335 TRP A N 1
ATOM 2611 C CA . TRP A 1 335 ? 29.797 -8.969 6.746 1 94.62 335 TRP A CA 1
ATOM 2612 C C . TRP A 1 335 ? 30.953 -8 6.949 1 94.62 335 TRP A C 1
ATOM 2614 O O . TRP A 1 335 ? 30.766 -6.781 6.93 1 94.62 335 TRP A O 1
ATOM 2624 N N . LYS A 1 336 ? 32.219 -8.469 7.113 1 95.31 336 LYS A N 1
ATOM 2625 C CA . LYS A 1 336 ? 33.375 -7.637 7.363 1 95.31 336 LYS A CA 1
ATOM 2626 C C . LYS A 1 336 ? 33.688 -6.723 6.176 1 95.31 336 LYS A C 1
ATOM 2628 O O . LYS A 1 336 ? 34.125 -5.582 6.355 1 95.31 336 LYS A O 1
ATOM 2633 N N . ASN A 1 337 ? 33.438 -7.219 4.957 1 95.12 337 ASN A N 1
ATOM 2634 C CA . ASN A 1 337 ? 33.656 -6.414 3.762 1 95.12 337 ASN A CA 1
ATOM 2635 C C . ASN A 1 337 ? 32.719 -5.191 3.73 1 95.12 337 ASN A C 1
ATOM 2637 O O . ASN A 1 337 ? 33.125 -4.129 3.246 1 95.12 337 ASN A O 1
ATOM 2641 N N . ASN A 1 338 ? 31.531 -5.371 4.207 1 96.25 338 ASN A N 1
ATOM 2642 C CA . ASN A 1 338 ? 30.594 -4.266 4.246 1 96.25 338 ASN A CA 1
ATOM 2643 C C . ASN A 1 338 ? 30.984 -3.221 5.281 1 96.25 338 ASN A C 1
ATOM 2645 O O . ASN A 1 338 ? 30.906 -2.02 5.02 1 96.25 338 ASN A O 1
ATOM 2649 N N . LEU A 1 339 ? 31.438 -3.664 6.438 1 96.81 339 LEU A N 1
ATOM 2650 C CA . LEU A 1 339 ? 31.797 -2.74 7.508 1 96.81 339 LEU A CA 1
ATOM 2651 C C . LEU A 1 339 ? 33.062 -1.971 7.145 1 96.81 339 LEU A C 1
ATOM 2653 O O . LEU A 1 339 ? 33.281 -0.852 7.621 1 96.81 339 LEU A O 1
ATOM 2657 N N . LEU A 1 340 ? 33.844 -2.59 6.246 1 96.5 340 LEU A N 1
ATOM 2658 C CA . LEU A 1 340 ? 35.062 -1.926 5.789 1 96.5 340 LEU A CA 1
ATOM 2659 C C . LEU A 1 340 ? 34.812 -1.123 4.52 1 96.5 340 LEU A C 1
ATOM 2661 O O . LEU A 1 340 ? 35.688 -0.447 4.008 1 96.5 340 LEU A O 1
ATOM 2665 N N . TYR A 1 341 ? 33.625 -1.154 4.004 1 96.69 341 TYR A N 1
ATOM 2666 C CA . TYR A 1 341 ? 33.219 -0.425 2.818 1 96.69 341 TYR A CA 1
ATOM 2667 C C . TYR A 1 341 ? 34.094 -0.771 1.617 1 96.69 341 TYR A C 1
ATOM 2669 O O . TYR A 1 341 ? 34.531 0.118 0.888 1 96.69 341 TYR A O 1
ATOM 2677 N N . ILE A 1 342 ? 34.344 -2.123 1.405 1 95.19 342 ILE A N 1
ATOM 2678 C CA . ILE A 1 342 ? 35.125 -2.568 0.268 1 95.19 342 ILE A CA 1
ATOM 2679 C C . ILE A 1 342 ? 34.344 -3.572 -0.561 1 95.19 342 ILE A C 1
ATOM 2681 O O . ILE A 1 342 ? 34.875 -4.199 -1.476 1 95.19 342 ILE A O 1
ATOM 2685 N N . ASN A 1 343 ? 33.031 -3.729 -0.301 1 91.94 343 ASN A N 1
ATOM 2686 C CA . ASN A 1 343 ? 32.219 -4.742 -0.937 1 91.94 343 ASN A CA 1
ATOM 2687 C C . ASN A 1 343 ? 31.906 -4.391 -2.393 1 91.94 343 ASN A C 1
ATOM 2689 O O . ASN A 1 343 ? 31.328 -5.191 -3.121 1 91.94 343 ASN A O 1
ATOM 2693 N N . SER A 1 344 ? 32.406 -3.238 -2.912 1 90.5 344 SER A N 1
ATOM 2694 C CA . SER A 1 344 ? 32.25 -2.908 -4.324 1 90.5 344 SER A CA 1
ATOM 2695 C C . SER A 1 344 ? 33.312 -3.596 -5.172 1 90.5 344 SER A C 1
ATOM 2697 O O . SER A 1 344 ? 33.188 -3.672 -6.395 1 90.5 344 SER A O 1
ATOM 2699 N N . TYR A 1 345 ? 34.344 -4.086 -4.559 1 90.12 345 TYR A N 1
ATOM 2700 C CA . TYR A 1 345 ? 35.438 -4.691 -5.309 1 90.12 345 TYR A CA 1
ATOM 2701 C C . TYR A 1 345 ? 35.688 -6.121 -4.844 1 90.12 345 TYR A C 1
ATOM 2703 O O . TYR A 1 345 ? 36.5 -6.84 -5.438 1 90.12 345 TYR A O 1
ATOM 2711 N N . VAL A 1 346 ? 35.094 -6.449 -3.789 1 81 346 VAL A N 1
ATOM 2712 C CA . VAL A 1 346 ? 35.281 -7.82 -3.336 1 81 346 VAL A CA 1
ATOM 2713 C C . VAL A 1 346 ? 34.406 -8.773 -4.137 1 81 346 VAL A C 1
ATOM 2715 O O . VAL A 1 346 ? 33.188 -8.664 -4.102 1 81 346 VAL A O 1
ATOM 2718 N N . HIS A 1 347 ? 35 -9.445 -5.047 1 64.12 347 HIS A N 1
ATOM 2719 C CA . HIS A 1 347 ? 34.375 -10.25 -6.074 1 64.12 347 HIS A CA 1
ATOM 2720 C C . HIS A 1 347 ? 33.938 -11.609 -5.523 1 64.12 347 HIS A C 1
ATOM 2722 O O . HIS A 1 347 ? 34.562 -12.633 -5.848 1 64.12 347 HIS A O 1
ATOM 2728 N N . ASN A 1 348 ? 33.125 -11.586 -4.438 1 63 348 ASN A N 1
ATOM 2729 C CA . ASN A 1 348 ? 32.656 -12.914 -4.031 1 63 348 ASN A CA 1
ATOM 2730 C C . ASN A 1 348 ? 31.172 -13.109 -4.297 1 63 348 ASN A C 1
ATOM 2732 O O . ASN A 1 348 ? 30.438 -12.133 -4.414 1 63 348 ASN A O 1
ATOM 2736 N N . ASN A 1 349 ? 30.766 -14.055 -5.211 1 65.5 349 ASN A N 1
ATOM 2737 C CA . ASN A 1 349 ? 29.391 -14.422 -5.559 1 65.5 349 ASN A CA 1
ATOM 2738 C C . ASN A 1 349 ? 28.5 -14.461 -4.324 1 65.5 349 ASN A C 1
ATOM 2740 O O . ASN A 1 349 ? 27.312 -14.773 -4.43 1 65.5 349 ASN A O 1
ATOM 2744 N N . LYS A 1 350 ? 29.078 -14.094 -3.16 1 79.81 350 LYS A N 1
ATOM 2745 C CA . LYS A 1 350 ? 28.297 -14.07 -1.929 1 79.81 350 LYS A CA 1
ATOM 2746 C C . LYS A 1 350 ? 28.312 -12.68 -1.294 1 79.81 350 LYS A C 1
ATOM 2748 O O . LYS A 1 350 ? 28.906 -12.484 -0.23 1 79.81 350 LYS A O 1
ATOM 2753 N N . HIS A 1 351 ? 27.672 -11.805 -1.947 1 86.69 351 HIS A N 1
ATOM 2754 C CA . HIS A 1 351 ? 27.609 -10.43 -1.471 1 86.69 351 HIS A CA 1
ATOM 2755 C C . HIS A 1 351 ? 26.609 -10.289 -0.322 1 86.69 351 HIS A C 1
ATOM 2757 O O . HIS A 1 351 ? 25.531 -10.898 -0.345 1 86.69 351 HIS A O 1
ATOM 2763 N N . CYS A 1 352 ? 27.141 -9.633 0.682 1 92.06 352 CYS A N 1
ATOM 2764 C CA . CYS A 1 352 ? 26.219 -9.25 1.756 1 92.06 352 CYS A CA 1
ATOM 2765 C C . CYS A 1 352 ? 25.516 -7.945 1.425 1 92.06 352 CYS A C 1
ATOM 2767 O O . CYS A 1 352 ? 26.156 -6.91 1.241 1 92.06 352 CYS A O 1
ATOM 2769 N N . MET A 1 353 ? 24.188 -8.016 1.403 1 92.56 353 MET A N 1
ATOM 2770 C CA . MET A 1 353 ? 23.422 -6.816 1.096 1 92.56 353 MET A CA 1
ATOM 2771 C C . MET A 1 353 ? 23.922 -6.156 -0.186 1 92.56 353 MET A C 1
ATOM 2773 O O . MET A 1 353 ? 24.422 -5.035 -0.156 1 92.56 353 MET A O 1
ATOM 2777 N N . ILE A 1 354 ? 23.641 -6.754 -1.278 1 89.88 354 ILE A N 1
ATOM 2778 C CA . ILE A 1 354 ? 24.203 -6.41 -2.578 1 89.88 354 ILE A CA 1
ATOM 2779 C C . ILE A 1 354 ? 23.906 -4.949 -2.902 1 89.88 354 ILE A C 1
ATOM 2781 O O . ILE A 1 354 ? 24.719 -4.277 -3.557 1 89.88 354 ILE A O 1
ATOM 2785 N N . GLN A 1 355 ? 22.844 -4.355 -2.428 1 91.75 355 GLN A N 1
ATOM 2786 C CA . GLN A 1 355 ? 22.469 -2.982 -2.762 1 91.75 355 GLN A CA 1
ATOM 2787 C C . GLN A 1 355 ? 23.438 -1.983 -2.127 1 91.75 355 GLN A C 1
ATOM 2789 O O . GLN A 1 355 ? 23.484 -0.819 -2.527 1 91.75 355 GLN A O 1
ATOM 2794 N N . THR A 1 356 ? 24.234 -2.439 -1.188 1 95.38 356 THR A N 1
ATOM 2795 C CA . THR A 1 356 ? 25.062 -1.507 -0.433 1 95.38 356 THR A CA 1
ATOM 2796 C C . THR A 1 356 ? 26.391 -1.269 -1.143 1 95.38 356 THR A C 1
ATOM 2798 O O . THR A 1 356 ? 27.297 -0.642 -0.586 1 95.38 356 THR A O 1
ATOM 2801 N N . TRP A 1 357 ? 26.531 -1.753 -2.369 1 94 357 TRP A N 1
ATOM 2802 C CA . TRP A 1 357 ? 27.688 -1.376 -3.164 1 94 357 TRP A CA 1
ATOM 2803 C C . TRP A 1 357 ? 27.812 0.141 -3.258 1 94 357 TRP A C 1
ATOM 2805 O O . TRP A 1 357 ? 28.938 0.679 -3.26 1 94 357 TRP A O 1
ATOM 2815 N N . TYR A 1 358 ? 26.734 0.826 -3.4 1 96 358 TYR A N 1
ATOM 2816 C CA . TYR A 1 358 ? 26.719 2.283 -3.475 1 96 358 TYR A CA 1
ATOM 2817 C C . TYR A 1 358 ? 27.375 2.9 -2.25 1 96 358 TYR A C 1
ATOM 2819 O O . TYR A 1 358 ? 28.141 3.863 -2.367 1 96 358 TYR A O 1
ATOM 2827 N N . LEU A 1 359 ? 27.047 2.355 -1.035 1 96.88 359 LEU A N 1
ATOM 2828 C CA . LEU A 1 359 ? 27.625 2.891 0.193 1 96.88 359 LEU A CA 1
ATOM 2829 C C . LEU A 1 359 ? 29.156 2.754 0.181 1 96.88 359 LEU A C 1
ATOM 2831 O O . LEU A 1 359 ? 29.859 3.648 0.642 1 96.88 359 LEU A O 1
ATOM 2835 N N . ALA A 1 360 ? 29.562 1.628 -0.282 1 96.81 360 ALA A N 1
ATOM 2836 C CA . ALA A 1 360 ? 31 1.421 -0.391 1 96.81 360 ALA A CA 1
ATOM 2837 C C . ALA A 1 360 ? 31.641 2.434 -1.344 1 96.81 360 ALA A C 1
ATOM 2839 O O . ALA A 1 360 ? 32.625 3.07 -1.009 1 96.81 360 ALA A O 1
ATOM 2840 N N . SER A 1 361 ? 31.047 2.619 -2.465 1 96.88 361 SER A N 1
ATOM 2841 C CA . SER A 1 361 ? 31.547 3.566 -3.453 1 96.88 361 SER A CA 1
ATOM 2842 C C . SER A 1 361 ? 31.516 4.996 -2.92 1 96.88 361 SER A C 1
ATOM 2844 O O . SER A 1 361 ? 32.469 5.762 -3.117 1 96.88 361 SER A O 1
ATOM 2846 N N . ASP A 1 362 ? 30.438 5.32 -2.297 1 97.56 362 ASP A N 1
ATOM 2847 C CA . ASP A 1 362 ? 30.281 6.66 -1.738 1 97.56 362 ASP A CA 1
ATOM 2848 C C . ASP A 1 362 ? 31.344 6.941 -0.681 1 97.56 362 ASP A C 1
ATOM 2850 O O . ASP A 1 362 ? 31.906 8.031 -0.64 1 97.56 362 ASP A O 1
ATOM 2854 N N . MET A 1 363 ? 31.594 5.965 0.188 1 97.75 363 MET A N 1
ATOM 2855 C CA . MET A 1 363 ? 32.625 6.113 1.22 1 97.75 363 MET A CA 1
ATOM 2856 C C . MET A 1 363 ? 34 6.246 0.598 1 97.75 363 MET A C 1
ATOM 2858 O O . MET A 1 363 ? 34.812 7.062 1.042 1 97.75 363 MET A O 1
ATOM 2862 N N . GLN A 1 364 ? 34.281 5.516 -0.388 1 97.38 364 GLN A N 1
ATOM 2863 C CA . GLN A 1 364 ? 35.562 5.578 -1.075 1 97.38 364 GLN A CA 1
ATOM 2864 C C . GLN A 1 364 ? 35.781 6.949 -1.718 1 97.38 364 GLN A C 1
ATOM 2866 O O . GLN A 1 364 ? 36.844 7.547 -1.577 1 97.38 364 GLN A O 1
ATOM 2871 N N . LEU A 1 365 ? 34.812 7.402 -2.365 1 97.81 365 LEU A N 1
ATOM 2872 C CA . LEU A 1 365 ? 34.906 8.711 -3.01 1 97.81 365 LEU A CA 1
ATOM 2873 C C . LEU A 1 365 ? 34.969 9.82 -1.97 1 97.81 365 LEU A C 1
ATOM 2875 O O . LEU A 1 365 ? 35.625 10.836 -2.178 1 97.81 365 LEU A O 1
ATOM 2879 N N . PHE A 1 366 ? 34.25 9.656 -0.885 1 97.81 366 PHE A N 1
ATOM 2880 C CA . PHE A 1 366 ? 34.312 10.586 0.235 1 97.81 366 PHE A CA 1
ATOM 2881 C C . PHE A 1 366 ? 35.719 10.734 0.757 1 97.81 366 PHE A C 1
ATOM 2883 O O . PHE A 1 366 ? 36.156 11.836 1.081 1 97.81 366 PHE A O 1
ATOM 2890 N N . LEU A 1 367 ? 36.438 9.672 0.803 1 97.19 367 LEU A N 1
ATOM 2891 C CA . LEU A 1 367 ? 37.781 9.641 1.34 1 97.19 367 LEU A CA 1
ATOM 2892 C C . LEU A 1 367 ? 38.75 10.344 0.399 1 97.19 367 LEU A C 1
ATOM 2894 O O . LEU A 1 367 ? 39.719 10.977 0.849 1 97.19 367 LEU A O 1
ATOM 2898 N N . VAL A 1 368 ? 38.5 10.367 -0.85 1 95.88 368 VAL A N 1
ATOM 2899 C CA . VAL A 1 368 ? 39.438 10.906 -1.84 1 95.88 368 VAL A CA 1
ATOM 2900 C C . VAL A 1 368 ? 39.062 12.352 -2.156 1 95.88 368 VAL A C 1
ATOM 2902 O O . VAL A 1 368 ? 39.938 13.141 -2.564 1 95.88 368 VAL A O 1
ATOM 2905 N N . SER A 1 369 ? 37.938 12.766 -1.938 1 97.19 369 SER A N 1
ATOM 2906 C CA . SER A 1 369 ? 37.375 14.039 -2.375 1 97.19 369 SER A CA 1
ATOM 2907 C C . SER A 1 369 ? 38.125 15.211 -1.771 1 97.19 369 SER A C 1
ATOM 2909 O O . SER A 1 369 ? 38.25 16.266 -2.402 1 97.19 369 SER A O 1
ATOM 2911 N N . PRO A 1 370 ? 38.656 15.094 -0.487 1 97.31 370 PRO A N 1
ATOM 2912 C CA . PRO A 1 370 ? 39.375 16.234 0.073 1 97.31 370 PRO A CA 1
ATOM 2913 C C . PRO A 1 370 ? 40.594 16.641 -0.766 1 97.31 370 PRO A C 1
ATOM 2915 O O . PRO A 1 370 ? 40.938 17.828 -0.847 1 97.31 370 PRO A O 1
ATOM 2918 N N . LEU A 1 371 ? 41.188 15.727 -1.423 1 96.31 371 LEU A N 1
ATOM 2919 C CA . LEU A 1 371 ? 42.344 16.031 -2.268 1 96.31 371 LEU A CA 1
ATOM 2920 C C . LEU A 1 371 ? 41.906 16.859 -3.477 1 96.31 371 LEU A C 1
ATOM 2922 O O . LEU A 1 371 ? 42.562 17.844 -3.814 1 96.31 371 LEU A O 1
ATOM 2926 N N . VAL A 1 372 ? 40.844 16.5 -4.059 1 96.94 372 VAL A N 1
ATOM 2927 C CA . VAL A 1 372 ? 40.344 17.172 -5.254 1 96.94 372 VAL A CA 1
ATOM 2928 C C . VAL A 1 372 ? 39.812 18.562 -4.883 1 96.94 372 VAL A C 1
ATOM 2930 O O . VAL A 1 372 ? 40.125 19.547 -5.562 1 96.94 372 VAL A O 1
ATOM 2933 N N . VAL A 1 373 ? 39.094 18.656 -3.844 1 97.94 373 VAL A N 1
ATOM 2934 C CA . VAL A 1 373 ? 38.469 19.906 -3.436 1 97.94 373 VAL A CA 1
ATOM 2935 C C . VAL A 1 373 ? 39.531 20.875 -2.926 1 97.94 373 VAL A C 1
ATOM 2937 O O . VAL A 1 373 ? 39.406 22.078 -3.107 1 97.94 373 VAL A O 1
ATOM 2940 N N . TYR A 1 374 ? 40.562 20.281 -2.279 1 97.06 374 TYR A N 1
ATOM 2941 C CA . TYR A 1 374 ? 41.656 21.125 -1.837 1 97.06 374 TYR A CA 1
ATOM 2942 C C . TYR A 1 374 ? 42.344 21.781 -3.023 1 97.06 374 TYR A C 1
ATOM 2944 O O . TYR A 1 374 ? 42.688 22.969 -2.961 1 97.06 374 TYR A O 1
ATOM 2952 N N . ALA A 1 375 ? 42.531 21.031 -4.027 1 97.25 375 ALA A N 1
ATOM 2953 C CA . ALA A 1 375 ? 43.125 21.594 -5.246 1 97.25 375 ALA A CA 1
ATOM 2954 C C . ALA A 1 375 ? 42.219 22.688 -5.816 1 97.25 375 ALA A C 1
ATOM 2956 O O . ALA A 1 375 ? 42.719 23.719 -6.293 1 97.25 375 ALA A O 1
ATOM 2957 N N . LEU A 1 376 ? 40.938 22.547 -5.801 1 96.69 376 LEU A N 1
ATOM 2958 C CA . LEU A 1 376 ? 40 23.547 -6.273 1 96.69 376 LEU A CA 1
ATOM 2959 C C . LEU A 1 376 ? 40.062 24.812 -5.434 1 96.69 376 LEU A C 1
ATOM 2961 O O . LEU A 1 376 ? 39.906 25.922 -5.953 1 96.69 376 LEU A O 1
ATOM 2965 N N . TRP A 1 377 ? 40.312 24.547 -4.188 1 95.69 377 TRP A N 1
ATOM 2966 C CA . TRP A 1 377 ? 40.344 25.656 -3.238 1 95.69 377 TRP A CA 1
ATOM 2967 C C . TRP A 1 377 ? 41.625 26.469 -3.412 1 95.69 377 TRP A C 1
ATOM 2969 O O . TRP A 1 377 ? 41.562 27.703 -3.508 1 95.69 377 TRP A O 1
ATOM 2979 N N . LYS A 1 378 ? 42.812 25.875 -3.582 1 96.12 378 LYS A N 1
ATOM 2980 C CA . LYS A 1 378 ? 44.094 26.547 -3.609 1 96.12 378 LYS A CA 1
ATOM 2981 C C . LYS A 1 378 ? 44.438 27.031 -5.016 1 96.12 378 LYS A C 1
ATOM 2983 O O . LYS A 1 378 ? 44.969 28.125 -5.188 1 96.12 378 LYS A O 1
ATOM 2988 N N . LYS A 1 379 ? 44.219 26.141 -5.941 1 97.31 379 LYS A N 1
ATOM 2989 C CA . LYS A 1 379 ? 44.5 26.438 -7.344 1 97.31 379 LYS A CA 1
ATOM 2990 C C . LYS A 1 379 ? 43.312 26.062 -8.227 1 97.31 379 LYS A C 1
ATOM 2992 O O . LYS A 1 379 ? 43.344 25.031 -8.914 1 97.31 379 LYS A O 1
ATOM 2997 N N . PRO A 1 380 ? 42.375 26.906 -8.398 1 95.75 380 PRO A N 1
ATOM 2998 C CA . PRO A 1 380 ? 41.125 26.594 -9.07 1 95.75 380 PRO A CA 1
ATOM 2999 C C . PRO A 1 380 ? 41.312 26.062 -10.484 1 95.75 380 PRO A C 1
ATOM 3001 O O . PRO A 1 380 ? 40.594 25.156 -10.914 1 95.75 380 PRO A O 1
ATOM 3004 N N . THR A 1 381 ? 42.281 26.578 -11.219 1 96.88 381 THR A N 1
ATOM 3005 C CA . THR A 1 381 ? 42.531 26.125 -12.586 1 96.88 381 THR A CA 1
ATOM 3006 C C . THR A 1 381 ? 42.969 24.672 -12.594 1 96.88 381 THR A C 1
ATOM 3008 O O . THR A 1 381 ? 42.5 23.859 -13.383 1 96.88 381 THR A O 1
ATOM 3011 N N . THR A 1 382 ? 43.906 24.375 -11.734 1 96.44 382 THR A N 1
ATOM 3012 C CA . THR A 1 382 ? 44.375 23 -11.602 1 96.44 382 THR A CA 1
ATOM 3013 C C . THR A 1 382 ? 43.25 22.094 -11.102 1 96.44 382 THR A C 1
ATOM 3015 O O . THR A 1 382 ? 43.125 20.953 -11.562 1 96.44 382 THR A O 1
ATOM 3018 N N . GLY A 1 383 ? 42.531 22.578 -10.109 1 96.94 383 GLY A N 1
ATOM 3019 C CA . GLY A 1 383 ? 41.406 21.812 -9.594 1 96.94 383 GLY A CA 1
ATOM 3020 C C . GLY A 1 383 ? 40.375 21.484 -10.656 1 96.94 383 GLY A C 1
ATOM 3021 O O . GLY A 1 383 ? 39.844 20.359 -10.695 1 96.94 383 GLY A O 1
ATOM 3022 N N . LYS A 1 384 ? 40.062 22.422 -11.492 1 97.12 384 LYS A N 1
ATOM 3023 C CA . LYS A 1 384 ? 39.125 22.219 -12.57 1 97.12 384 LYS A CA 1
ATOM 3024 C C . LYS A 1 384 ? 39.656 21.188 -13.578 1 97.12 384 LYS A C 1
ATOM 3026 O O . LYS A 1 384 ? 38.875 20.391 -14.109 1 97.12 384 LYS A O 1
ATOM 3031 N N . LEU A 1 385 ? 40.875 21.25 -13.852 1 97.12 385 LEU A N 1
ATOM 3032 C CA . LEU A 1 385 ? 41.5 20.266 -14.75 1 97.12 385 LEU A CA 1
ATOM 3033 C C . LEU A 1 385 ? 41.438 18.859 -14.164 1 97.12 385 LEU A C 1
ATOM 3035 O O . LEU A 1 385 ? 41.156 17.906 -14.883 1 97.12 385 LEU A O 1
ATOM 3039 N N . ILE A 1 386 ? 41.656 18.797 -12.906 1 96.88 386 ILE A N 1
ATOM 3040 C CA . ILE A 1 386 ? 41.594 17.5 -12.227 1 96.88 386 ILE A CA 1
ATOM 3041 C C . ILE A 1 386 ? 40.156 16.969 -12.297 1 96.88 386 ILE A C 1
ATOM 3043 O O . ILE A 1 386 ? 39.938 15.789 -12.562 1 96.88 386 ILE A O 1
ATOM 3047 N N . LEU A 1 387 ? 39.219 17.828 -12.062 1 97.31 387 LEU A N 1
ATOM 3048 C CA . LEU A 1 387 ? 37.844 17.438 -12.156 1 97.31 387 LEU A CA 1
ATOM 3049 C C . LEU A 1 387 ? 37.5 16.938 -13.555 1 97.31 387 LEU A C 1
ATOM 3051 O O . LEU A 1 387 ? 36.781 15.938 -13.711 1 97.31 387 LEU A O 1
ATOM 3055 N N . PHE A 1 388 ? 37.938 17.641 -14.5 1 96.88 388 PHE A N 1
ATOM 3056 C CA . PHE A 1 388 ? 37.688 17.25 -15.883 1 96.88 388 PHE A CA 1
ATOM 3057 C C . PHE A 1 388 ? 38.281 15.883 -16.188 1 96.88 388 PHE A C 1
ATOM 3059 O O . PHE A 1 388 ? 37.594 15.039 -16.797 1 96.88 388 PHE A O 1
ATOM 3066 N N . LEU A 1 389 ? 39.438 15.625 -15.734 1 95.94 389 LEU A N 1
ATOM 3067 C CA . LEU A 1 389 ? 40.094 14.344 -15.977 1 95.94 389 LEU A CA 1
ATOM 3068 C C . LEU A 1 389 ? 39.406 13.219 -15.219 1 95.94 389 LEU A C 1
ATOM 3070 O O . LEU A 1 389 ? 39.25 12.109 -15.734 1 95.94 389 LEU A O 1
ATOM 3074 N N . LEU A 1 390 ? 39 13.516 -14.023 1 96.31 390 LEU A N 1
ATOM 3075 C CA . LEU A 1 390 ? 38.312 12.523 -13.203 1 96.31 390 LEU A CA 1
ATOM 3076 C C . LEU A 1 390 ? 36.938 12.172 -13.789 1 96.31 390 LEU A C 1
ATOM 3078 O O . LEU A 1 390 ? 36.406 11.102 -13.516 1 96.31 390 LEU A O 1
ATOM 3082 N N . ALA A 1 391 ? 36.344 13.055 -14.539 1 95.5 391 ALA A N 1
ATOM 3083 C CA . ALA A 1 391 ? 35.094 12.766 -15.227 1 95.5 391 ALA A CA 1
ATOM 3084 C C . ALA A 1 391 ? 35.344 12.07 -16.562 1 95.5 391 ALA A C 1
ATOM 3086 O O . ALA A 1 391 ? 34.625 11.141 -16.922 1 95.5 391 ALA A O 1
ATOM 3087 N N . ALA A 1 392 ? 36.406 12.484 -17.25 1 95.75 392 ALA A N 1
ATOM 3088 C CA . ALA A 1 392 ? 36.688 12 -18.594 1 95.75 392 ALA A CA 1
ATOM 3089 C C . ALA A 1 392 ? 37.25 10.586 -18.562 1 95.75 392 ALA A C 1
ATOM 3091 O O . ALA A 1 392 ? 36.906 9.758 -19.422 1 95.75 392 ALA A O 1
ATOM 3092 N N . ILE A 1 393 ? 38.031 10.312 -17.641 1 93.25 393 ILE A N 1
ATOM 3093 C CA . ILE A 1 393 ? 38.719 9.023 -17.609 1 93.25 393 ILE A CA 1
ATOM 3094 C C . ILE A 1 393 ? 37.688 7.902 -17.422 1 93.25 393 ILE A C 1
ATOM 3096 O O . ILE A 1 393 ? 37.688 6.941 -18.203 1 93.25 393 ILE A O 1
ATOM 3100 N N . PRO A 1 394 ? 36.844 7.98 -16.453 1 94.38 394 PRO A N 1
ATOM 3101 C CA . PRO A 1 394 ? 35.844 6.922 -16.328 1 94.38 394 PRO A CA 1
ATOM 3102 C C . PRO A 1 394 ? 34.938 6.812 -17.562 1 94.38 394 PRO A C 1
ATOM 3104 O O . PRO A 1 394 ? 34.531 5.711 -17.938 1 94.38 394 PRO A O 1
ATOM 3107 N N . ILE A 1 395 ? 34.625 7.855 -18.188 1 96.25 395 ILE A N 1
ATOM 3108 C CA . ILE A 1 395 ? 33.812 7.852 -19.375 1 96.25 395 ILE A CA 1
ATOM 3109 C C . ILE A 1 395 ? 34.5 7.098 -20.5 1 96.25 395 ILE A C 1
ATOM 3111 O O . ILE A 1 395 ? 33.938 6.211 -21.125 1 96.25 395 ILE A O 1
ATOM 3115 N N . CYS A 1 396 ? 35.75 7.449 -20.719 1 96.69 396 CYS A N 1
ATOM 3116 C CA . CYS A 1 396 ? 36.531 6.812 -21.766 1 96.69 396 CYS A CA 1
ATOM 3117 C C . CYS A 1 396 ? 36.781 5.348 -21.438 1 96.69 396 CYS A C 1
ATOM 3119 O O . CYS A 1 396 ? 36.75 4.492 -22.328 1 96.69 396 CYS A O 1
ATOM 3121 N N . PHE A 1 397 ? 37.062 5.094 -20.219 1 96.81 397 PHE A N 1
ATOM 3122 C CA . PHE A 1 397 ? 37.344 3.719 -19.812 1 96.81 397 PHE A CA 1
ATOM 3123 C C . PHE A 1 397 ? 36.094 2.857 -19.969 1 96.81 397 PHE A C 1
ATOM 3125 O O . PHE A 1 397 ? 36.156 1.724 -20.453 1 96.81 397 PHE A O 1
ATOM 3132 N N . THR A 1 398 ? 34.969 3.324 -19.578 1 96.81 398 THR A N 1
ATOM 3133 C CA . THR A 1 398 ? 33.719 2.588 -19.703 1 96.81 398 THR A CA 1
ATOM 3134 C C . THR A 1 398 ? 33.406 2.342 -21.172 1 96.81 398 THR A C 1
ATOM 3136 O O . THR A 1 398 ? 32.938 1.26 -21.547 1 96.81 398 THR A O 1
ATOM 3139 N N . ALA A 1 399 ? 33.594 3.383 -22 1 97.25 399 ALA A N 1
ATOM 3140 C CA . ALA A 1 399 ? 33.344 3.223 -23.422 1 97.25 399 ALA A CA 1
ATOM 3141 C C . ALA A 1 399 ? 34.25 2.133 -24 1 97.25 399 ALA A C 1
ATOM 3143 O O . ALA A 1 399 ? 33.781 1.258 -24.734 1 97.25 399 ALA A O 1
ATOM 3144 N N . TRP A 1 400 ? 35.469 2.223 -23.656 1 97.25 400 TRP A N 1
ATOM 3145 C CA . TRP A 1 400 ? 36.438 1.255 -24.125 1 97.25 400 TRP A CA 1
ATOM 3146 C C . TRP A 1 400 ? 36.094 -0.151 -23.656 1 97.25 400 TRP A C 1
ATOM 3148 O O . TRP A 1 400 ? 36.062 -1.094 -24.453 1 97.25 400 TRP A O 1
ATOM 3158 N N . TYR A 1 401 ? 35.875 -0.333 -22.375 1 96.62 401 TYR A N 1
ATOM 3159 C CA . TYR A 1 401 ? 35.594 -1.627 -21.766 1 96.62 401 TYR A CA 1
ATOM 3160 C C . TYR A 1 401 ? 34.312 -2.24 -22.375 1 96.62 401 TYR A C 1
ATOM 3162 O O . TYR A 1 401 ? 34.312 -3.428 -22.703 1 96.62 401 TYR A O 1
ATOM 3170 N N . THR A 1 402 ? 33.281 -1.448 -22.547 1 96 402 THR A N 1
ATOM 3171 C CA . THR A 1 402 ? 32 -1.917 -23.094 1 96 402 THR A CA 1
ATOM 3172 C C . THR A 1 402 ? 32.188 -2.342 -24.547 1 96 402 THR A C 1
ATOM 3174 O O . THR A 1 402 ? 31.625 -3.354 -24.984 1 96 402 THR A O 1
ATOM 3177 N N . TYR A 1 403 ? 32.969 -1.559 -25.25 1 96.19 403 TYR A N 1
ATOM 3178 C CA . TYR A 1 403 ? 33.156 -1.852 -26.672 1 96.19 403 TYR A CA 1
ATOM 3179 C C . TYR A 1 403 ? 33.969 -3.127 -26.844 1 96.19 403 TYR A C 1
ATOM 3181 O O . TYR A 1 403 ? 33.625 -3.996 -27.641 1 96.19 403 TYR A O 1
ATOM 3189 N N . ILE A 1 404 ? 35 -3.355 -26.094 1 96.38 404 ILE A N 1
ATOM 3190 C CA . ILE A 1 404 ? 35.938 -4.449 -26.281 1 96.38 404 ILE A CA 1
ATOM 3191 C C . ILE A 1 404 ? 35.375 -5.738 -25.719 1 96.38 404 ILE A C 1
ATOM 3193 O O . ILE A 1 404 ? 35.5 -6.809 -26.312 1 96.38 404 ILE A O 1
ATOM 3197 N N . PHE A 1 405 ? 34.75 -5.652 -24.609 1 94.88 405 PHE A N 1
ATOM 3198 C CA . PHE A 1 405 ? 34.281 -6.859 -23.938 1 94.88 405 PHE A CA 1
ATOM 3199 C C . PHE A 1 405 ? 32.812 -7.105 -24.188 1 94.88 405 PHE A C 1
ATOM 3201 O O . PHE A 1 405 ? 32.219 -8.047 -23.656 1 94.88 405 PHE A O 1
ATOM 3208 N N . GLU A 1 406 ? 32.156 -6.27 -24.922 1 93 406 GLU A N 1
ATOM 3209 C CA . GLU A 1 406 ? 30.766 -6.418 -25.344 1 93 406 GLU A CA 1
ATOM 3210 C C . GLU A 1 406 ? 29.844 -6.523 -24.141 1 93 406 GLU A C 1
ATOM 3212 O O . GLU A 1 406 ? 28.984 -7.414 -24.078 1 93 406 GLU A O 1
ATOM 3217 N N . VAL A 1 407 ? 30.125 -5.672 -23.234 1 93.69 407 VAL A N 1
ATOM 3218 C CA . VAL A 1 407 ? 29.281 -5.621 -22.047 1 93.69 407 VAL A CA 1
ATOM 3219 C C . VAL A 1 407 ? 28.016 -4.832 -22.328 1 93.69 407 VAL A C 1
ATOM 3221 O O . VAL A 1 407 ? 27.953 -4.047 -23.281 1 93.69 407 VAL A O 1
ATOM 3224 N N . LEU A 1 408 ? 26.984 -5.078 -21.578 1 93 408 LEU A N 1
ATOM 3225 C CA . LEU A 1 408 ? 25.703 -4.402 -21.734 1 93 408 LEU A CA 1
ATOM 3226 C C . LEU A 1 408 ? 25.812 -2.924 -21.391 1 93 408 LEU A C 1
ATOM 3228 O O . LEU A 1 408 ? 26.625 -2.547 -20.531 1 93 408 LEU A O 1
ATOM 3232 N N . PRO A 1 409 ? 25.062 -2.129 -22.047 1 93.12 409 PRO A N 1
ATOM 3233 C CA . PRO A 1 409 ? 25.109 -0.693 -21.766 1 93.12 409 PRO A CA 1
ATOM 3234 C C . PRO A 1 409 ? 24.469 -0.337 -20.422 1 93.12 409 PRO A C 1
ATOM 3236 O O . PRO A 1 409 ? 24.766 0.717 -19.859 1 93.12 409 PRO A O 1
ATOM 3239 N N . THR A 1 410 ? 23.562 -1.062 -20.031 1 91.19 410 THR A N 1
ATOM 3240 C CA . THR A 1 410 ? 22.859 -0.973 -18.75 1 91.19 410 THR A CA 1
ATOM 3241 C C . THR A 1 410 ? 22.297 -2.332 -18.344 1 91.19 410 THR A C 1
ATOM 3243 O O . THR A 1 410 ? 22.562 -3.338 -19.016 1 91.19 410 THR A O 1
ATOM 3246 N N . TYR A 1 411 ? 21.719 -2.369 -17.234 1 86.56 411 TYR A N 1
ATOM 3247 C CA . TYR A 1 411 ? 21.172 -3.646 -16.781 1 86.56 411 TYR A CA 1
ATOM 3248 C C . TYR A 1 411 ? 19.906 -4 -17.578 1 86.56 411 TYR A C 1
ATOM 3250 O O . TYR A 1 411 ? 18.812 -3.521 -17.25 1 86.56 411 TYR A O 1
ATOM 3258 N N . LEU A 1 412 ? 20.078 -4.793 -18.578 1 84.62 412 LEU A N 1
ATOM 3259 C CA . LEU A 1 412 ? 18.984 -5.172 -19.469 1 84.62 412 LEU A CA 1
ATOM 3260 C C . LEU A 1 412 ? 18.484 -6.574 -19.156 1 84.62 412 LEU A C 1
ATOM 3262 O O . LEU A 1 412 ? 19.094 -7.566 -19.562 1 84.62 412 LEU A O 1
ATOM 3266 N N . LEU A 1 413 ? 17.375 -6.652 -18.672 1 76.88 413 LEU A N 1
ATOM 3267 C CA . LEU A 1 413 ? 16.828 -7.902 -18.156 1 76.88 413 LEU A CA 1
ATOM 3268 C C . LEU A 1 413 ? 16.469 -8.852 -19.281 1 76.88 413 LEU A C 1
ATOM 3270 O O . LEU A 1 413 ? 16.266 -10.047 -19.062 1 76.88 413 LEU A O 1
ATOM 3274 N N . ASN A 1 414 ? 16.438 -8.359 -20.531 1 79.06 414 ASN A N 1
ATOM 3275 C CA . ASN A 1 414 ? 16.094 -9.188 -21.672 1 79.06 414 ASN A CA 1
ATOM 3276 C C . ASN A 1 414 ? 17.297 -9.922 -22.234 1 79.06 414 ASN A C 1
ATOM 3278 O O . ASN A 1 414 ? 17.172 -10.727 -23.156 1 79.06 414 ASN A O 1
ATOM 3282 N N . ASN A 1 415 ? 18.438 -9.789 -21.625 1 86.44 415 ASN A N 1
ATOM 3283 C CA . ASN A 1 415 ? 19.672 -10.391 -22.125 1 86.44 415 ASN A CA 1
ATOM 3284 C C . ASN A 1 415 ? 20.016 -11.68 -21.375 1 86.44 415 ASN A C 1
ATOM 3286 O O . ASN A 1 415 ? 19.25 -12.109 -20.5 1 86.44 415 ASN A O 1
ATOM 3290 N N . SER A 1 416 ? 21.109 -12.328 -21.844 1 88 416 SER A N 1
ATOM 3291 C CA . SER A 1 416 ? 21.5 -13.594 -21.25 1 88 416 SER A CA 1
ATOM 3292 C C . SER A 1 416 ? 22 -13.398 -19.812 1 88 416 SER A C 1
ATOM 3294 O O . SER A 1 416 ? 22.516 -12.336 -19.469 1 88 416 SER A O 1
ATOM 3296 N N . ASP A 1 417 ? 21.844 -14.453 -19.016 1 89.12 417 ASP A N 1
ATOM 3297 C CA . ASP A 1 417 ? 22.297 -14.422 -17.641 1 89.12 417 ASP A CA 1
ATOM 3298 C C . ASP A 1 417 ? 23.797 -14.148 -17.547 1 89.12 417 ASP A C 1
ATOM 3300 O O . ASP A 1 417 ? 24.25 -13.422 -16.656 1 89.12 417 ASP A O 1
ATOM 3304 N N . GLU A 1 418 ? 24.5 -14.695 -18.469 1 87.12 418 GLU A N 1
ATOM 3305 C CA . GLU A 1 418 ? 25.953 -14.516 -18.469 1 87.12 418 GLU A CA 1
ATOM 3306 C C . GLU A 1 418 ? 26.312 -13.047 -18.641 1 87.12 418 GLU A C 1
ATOM 3308 O O . GLU A 1 418 ? 27.188 -12.531 -17.922 1 87.12 418 GLU A O 1
ATOM 3313 N N . LYS A 1 419 ? 25.656 -12.414 -19.516 1 89.19 419 LYS A N 1
ATOM 3314 C CA . LYS A 1 419 ? 25.922 -11 -19.766 1 89.19 419 LYS A CA 1
ATOM 3315 C C . LYS A 1 419 ? 25.469 -10.133 -18.578 1 89.19 419 LYS A C 1
ATOM 3317 O O . LYS A 1 419 ? 26.109 -9.141 -18.25 1 89.19 419 LYS A O 1
ATOM 3322 N N . LEU A 1 420 ? 24.422 -10.531 -18.031 1 89.38 420 LEU A N 1
ATOM 3323 C CA . LEU A 1 420 ? 23.906 -9.797 -16.875 1 89.38 420 LEU A CA 1
ATOM 3324 C C . LEU A 1 420 ? 24.859 -9.914 -15.695 1 89.38 420 LEU A C 1
ATOM 3326 O O . LEU A 1 420 ? 25.125 -8.93 -15 1 89.38 420 LEU A O 1
ATOM 3330 N N . ILE A 1 421 ? 25.344 -11.102 -15.477 1 87.69 421 ILE A N 1
ATOM 3331 C CA . ILE A 1 421 ? 26.281 -11.352 -14.391 1 87.69 421 ILE A CA 1
ATOM 3332 C C . ILE A 1 421 ? 27.562 -10.547 -14.609 1 87.69 421 ILE A C 1
ATOM 3334 O O . ILE A 1 421 ? 28.062 -9.906 -13.688 1 87.69 421 ILE A O 1
ATOM 3338 N N . SER A 1 422 ? 28.047 -10.523 -15.805 1 87.31 422 SER A N 1
ATOM 3339 C CA . SER A 1 422 ? 29.266 -9.789 -16.141 1 87.31 422 SER A CA 1
ATOM 3340 C C . SER A 1 422 ? 29.078 -8.289 -15.945 1 87.31 422 SER A C 1
ATOM 3342 O O . SER A 1 422 ? 29.953 -7.609 -15.406 1 87.31 422 SER A O 1
ATOM 3344 N N . TYR A 1 423 ? 28.016 -7.805 -16.375 1 90.56 423 TYR A N 1
ATOM 3345 C CA . TYR A 1 423 ? 27.734 -6.383 -16.219 1 90.56 423 TYR A CA 1
ATOM 3346 C C . TYR A 1 423 ? 27.672 -5.996 -14.742 1 90.56 423 TYR A C 1
ATOM 3348 O O . TYR A 1 423 ? 28.25 -4.98 -14.336 1 90.56 423 TYR A O 1
ATOM 3356 N N . GLN A 1 424 ? 26.969 -6.777 -13.992 1 88.62 424 GLN A N 1
ATOM 3357 C CA . GLN A 1 424 ? 26.797 -6.484 -12.578 1 88.62 424 GLN A CA 1
ATOM 3358 C C . GLN A 1 424 ? 28.141 -6.508 -11.844 1 88.62 424 GLN A C 1
ATOM 3360 O O . GLN A 1 424 ? 28.422 -5.621 -11.031 1 88.62 424 GLN A O 1
ATOM 3365 N N . ARG A 1 425 ? 28.875 -7.449 -12.125 1 86.19 425 ARG A N 1
ATOM 3366 C CA . ARG A 1 425 ? 30.141 -7.672 -11.43 1 86.19 425 ARG A CA 1
ATOM 3367 C C . ARG A 1 425 ? 31.188 -6.66 -11.875 1 86.19 425 ARG A C 1
ATOM 3369 O O . ARG A 1 425 ? 31.906 -6.098 -11.047 1 86.19 425 ARG A O 1
ATOM 3376 N N . ASP A 1 426 ? 31.25 -6.348 -13.094 1 88.5 426 ASP A N 1
ATOM 3377 C CA . ASP A 1 426 ? 32.406 -5.637 -13.633 1 88.5 426 ASP A CA 1
ATOM 3378 C C . ASP A 1 426 ? 32.125 -4.145 -13.789 1 88.5 426 ASP A C 1
ATOM 3380 O O . ASP A 1 426 ? 33.031 -3.324 -13.797 1 88.5 426 ASP A O 1
ATOM 3384 N N . VAL A 1 427 ? 30.875 -3.861 -13.875 1 90.94 427 VAL A N 1
ATOM 3385 C CA . VAL A 1 427 ? 30.609 -2.469 -14.219 1 90.94 427 VAL A CA 1
ATOM 3386 C C . VAL A 1 427 ? 29.688 -1.854 -13.156 1 90.94 427 VAL A C 1
ATOM 3388 O O . VAL A 1 427 ? 30.062 -0.873 -12.508 1 90.94 427 VAL A O 1
ATOM 3391 N N . HIS A 1 428 ? 28.656 -2.492 -12.883 1 89.69 428 HIS A N 1
ATOM 3392 C CA . HIS A 1 428 ? 27.594 -1.894 -12.094 1 89.69 428 HIS A CA 1
ATOM 3393 C C . HIS A 1 428 ? 28.047 -1.611 -10.672 1 89.69 428 HIS A C 1
ATOM 3395 O O . HIS A 1 428 ? 27.719 -0.567 -10.102 1 89.69 428 HIS A O 1
ATOM 3401 N N . ILE A 1 429 ? 28.812 -2.479 -10.023 1 90.38 429 ILE A N 1
ATOM 3402 C CA . ILE A 1 429 ? 29.062 -2.344 -8.594 1 90.38 429 ILE A CA 1
ATOM 3403 C C . ILE A 1 429 ? 30.453 -1.73 -8.375 1 90.38 429 ILE A C 1
ATOM 3405 O O . ILE A 1 429 ? 30.844 -1.472 -7.234 1 90.38 429 ILE A O 1
ATOM 3409 N N . THR A 1 430 ? 31.188 -1.399 -9.453 1 93 430 THR A N 1
ATOM 3410 C CA . THR A 1 430 ? 32.531 -0.904 -9.289 1 93 430 THR A CA 1
ATOM 3411 C C . THR A 1 430 ? 32.562 0.622 -9.281 1 93 430 THR A C 1
ATOM 3413 O O . THR A 1 430 ? 31.891 1.263 -10.094 1 93 430 THR A O 1
ATOM 3416 N N . THR A 1 431 ? 33.344 1.157 -8.398 1 95.38 431 THR A N 1
ATOM 3417 C CA . THR A 1 431 ? 33.375 2.594 -8.148 1 95.38 431 THR A CA 1
ATOM 3418 C C . THR A 1 431 ? 33.906 3.346 -9.367 1 95.38 431 THR A C 1
ATOM 3420 O O . THR A 1 431 ? 33.375 4.398 -9.727 1 95.38 431 THR A O 1
ATOM 3423 N N . HIS A 1 432 ? 34.938 2.771 -10.07 1 94.44 432 HIS A N 1
ATOM 3424 C CA . HIS A 1 432 ? 35.594 3.5 -11.141 1 94.44 432 HIS A CA 1
ATOM 3425 C C . HIS A 1 432 ? 34.688 3.658 -12.352 1 94.44 432 HIS A C 1
ATOM 3427 O O . HIS A 1 432 ? 34.875 4.574 -13.156 1 94.44 432 HIS A O 1
ATOM 3433 N N . HIS A 1 433 ? 33.656 2.811 -12.516 1 94.19 433 HIS A N 1
ATOM 3434 C CA . HIS A 1 433 ? 32.688 2.967 -13.609 1 94.19 433 HIS A CA 1
ATOM 3435 C C . HIS A 1 433 ? 31.547 3.881 -13.203 1 94.19 433 HIS A C 1
ATOM 3437 O O . HIS A 1 433 ? 30.812 4.395 -14.062 1 94.19 433 HIS A O 1
ATOM 3443 N N . ARG A 1 434 ? 31.422 4.141 -11.875 1 94.25 434 ARG A N 1
ATOM 3444 C CA . ARG A 1 434 ? 30.203 4.785 -11.398 1 94.25 434 ARG A CA 1
ATOM 3445 C C . ARG A 1 434 ? 30.5 6.184 -10.859 1 94.25 434 ARG A C 1
ATOM 3447 O O . ARG A 1 434 ? 29.578 6.926 -10.508 1 94.25 434 ARG A O 1
ATOM 3454 N N . MET A 1 435 ? 31.703 6.695 -10.844 1 96.31 435 MET A N 1
ATOM 3455 C CA . MET A 1 435 ? 32.125 7.855 -10.055 1 96.31 435 MET A CA 1
ATOM 3456 C C . MET A 1 435 ? 31.812 9.156 -10.797 1 96.31 435 MET A C 1
ATOM 3458 O O . MET A 1 435 ? 31.828 10.234 -10.203 1 96.31 435 MET A O 1
ATOM 3462 N N . ALA A 1 436 ? 31.516 9.133 -12.109 1 96.44 436 ALA A N 1
ATOM 3463 C CA . ALA A 1 436 ? 31.344 10.336 -12.914 1 96.44 436 ALA A CA 1
ATOM 3464 C C . ALA A 1 436 ? 30.281 11.25 -12.312 1 96.44 436 ALA A C 1
ATOM 3466 O O . ALA A 1 436 ? 30.5 12.461 -12.18 1 96.44 436 ALA A O 1
ATOM 3467 N N . PRO A 1 437 ? 29.141 10.727 -11.93 1 97.94 437 PRO A N 1
ATOM 3468 C CA . PRO A 1 437 ? 28.125 11.602 -11.336 1 97.94 437 PRO A CA 1
ATOM 3469 C C . PRO A 1 437 ? 28.625 12.281 -10.055 1 97.94 437 PRO A C 1
ATOM 3471 O O . PRO A 1 437 ? 28.281 13.438 -9.789 1 97.94 437 PRO A O 1
ATOM 3474 N N . TYR A 1 438 ? 29.391 11.602 -9.258 1 98.44 438 TYR A N 1
ATOM 3475 C CA . TYR A 1 438 ? 29.969 12.18 -8.055 1 98.44 438 TYR A CA 1
ATOM 3476 C C . TYR A 1 438 ? 30.875 13.359 -8.383 1 98.44 438 TYR A C 1
ATOM 3478 O O . TYR A 1 438 ? 30.844 14.383 -7.707 1 98.44 438 TYR A O 1
ATOM 3486 N N . VAL A 1 439 ? 31.641 13.219 -9.445 1 98.25 439 VAL A N 1
ATOM 3487 C CA . VAL A 1 439 ? 32.562 14.258 -9.875 1 98.25 439 VAL A CA 1
ATOM 3488 C C . VAL A 1 439 ? 31.781 15.484 -10.344 1 98.25 439 VAL A C 1
ATOM 3490 O O . VAL A 1 439 ? 32.156 16.625 -10.047 1 98.25 439 VAL A O 1
ATOM 3493 N N . VAL A 1 440 ? 30.734 15.234 -11.055 1 98.19 440 VAL A N 1
ATOM 3494 C CA . VAL A 1 440 ? 29.859 16.328 -11.438 1 98.19 440 VAL A CA 1
ATOM 3495 C C . VAL A 1 440 ? 29.312 17.016 -10.188 1 98.19 440 VAL A C 1
ATOM 3497 O O . VAL A 1 440 ? 29.172 18.234 -10.148 1 98.19 440 VAL A O 1
ATOM 3500 N N . GLY A 1 441 ? 29.016 16.234 -9.188 1 98.56 441 GLY A N 1
ATOM 3501 C CA . GLY A 1 441 ? 28.578 16.781 -7.914 1 98.56 441 GLY A CA 1
ATOM 3502 C C . GLY A 1 441 ? 29.625 17.672 -7.25 1 98.56 441 GLY A C 1
ATOM 3503 O O . GLY A 1 441 ? 29.297 18.75 -6.754 1 98.56 441 GLY A O 1
ATOM 3504 N N . LEU A 1 442 ? 30.859 17.234 -7.289 1 98.44 442 LEU A N 1
ATOM 3505 C CA . LEU A 1 442 ? 31.938 18.047 -6.742 1 98.44 442 LEU A CA 1
ATOM 3506 C C . LEU A 1 442 ? 32 19.406 -7.441 1 98.44 442 LEU A C 1
ATOM 3508 O O . LEU A 1 442 ? 32.188 20.438 -6.785 1 98.44 442 LEU A O 1
ATOM 3512 N N . ALA A 1 443 ? 31.859 19.359 -8.719 1 97.75 443 ALA A N 1
ATOM 3513 C CA . ALA A 1 443 ? 31.875 20.594 -9.5 1 97.75 443 ALA A CA 1
ATOM 3514 C C . ALA A 1 443 ? 30.703 21.5 -9.125 1 97.75 443 ALA A C 1
ATOM 3516 O O . ALA A 1 443 ? 30.859 22.703 -8.977 1 97.75 443 ALA A O 1
ATOM 3517 N N . LEU A 1 444 ? 29.578 20.922 -9 1 96.75 444 LEU A N 1
ATOM 3518 C CA . LEU A 1 444 ? 28.391 21.688 -8.648 1 96.75 444 LEU A CA 1
ATOM 3519 C C . LEU A 1 444 ? 28.547 22.312 -7.266 1 96.75 444 LEU A C 1
ATOM 3521 O O . LEU A 1 444 ? 28.172 23.469 -7.059 1 96.75 444 LEU A O 1
ATOM 3525 N N . GLY A 1 445 ? 29.062 21.5 -6.324 1 96.56 445 GLY A N 1
ATOM 3526 C CA . GLY A 1 445 ? 29.312 22.047 -5 1 96.56 445 GLY A CA 1
ATOM 3527 C C . GLY A 1 445 ? 30.25 23.25 -5.016 1 96.56 445 GLY A C 1
ATOM 3528 O O . GLY A 1 445 ? 30.031 24.219 -4.297 1 96.56 445 GLY A O 1
ATOM 3529 N N . TYR A 1 446 ? 31.234 23.188 -5.828 1 96.69 446 TYR A N 1
ATOM 3530 C CA . TYR A 1 446 ? 32.188 24.281 -5.996 1 96.69 446 TYR A CA 1
ATOM 3531 C C . TYR A 1 446 ? 31.484 25.516 -6.574 1 96.69 446 TYR A C 1
ATOM 3533 O O . TYR A 1 446 ? 31.688 26.641 -6.086 1 96.69 446 TYR A O 1
ATOM 3541 N N . ILE A 1 447 ? 30.688 25.297 -7.559 1 94.81 447 ILE A N 1
ATOM 3542 C CA . ILE A 1 447 ? 30 26.406 -8.219 1 94.81 447 ILE A CA 1
ATOM 3543 C C . ILE A 1 447 ? 29.047 27.078 -7.227 1 94.81 447 ILE A C 1
ATOM 3545 O O . ILE A 1 447 ? 29 28.312 -7.156 1 94.81 447 ILE A O 1
ATOM 3549 N N . LEU A 1 448 ? 28.375 26.328 -6.457 1 92.06 448 LEU A N 1
ATOM 3550 C C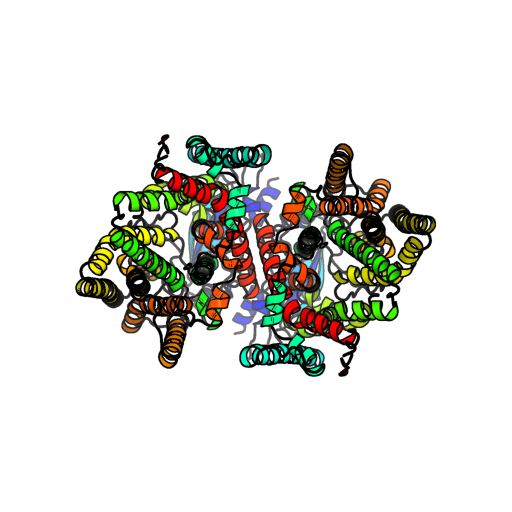A . LEU A 1 448 ? 27.422 26.859 -5.488 1 92.06 448 LEU A CA 1
ATOM 3551 C C . LEU A 1 448 ? 28.156 27.625 -4.387 1 92.06 448 LEU A C 1
ATOM 3553 O O . LEU A 1 448 ? 27.609 28.578 -3.83 1 92.06 448 LEU A O 1
ATOM 3557 N N . TYR A 1 449 ? 29.312 27.188 -4.133 1 92.38 449 TYR A N 1
ATOM 3558 C CA . TYR A 1 449 ? 30.125 27.844 -3.107 1 92.38 449 TYR A CA 1
ATOM 3559 C C . TYR A 1 449 ? 30.672 29.172 -3.609 1 92.38 449 TYR A C 1
ATOM 3561 O O . TYR A 1 449 ? 30.625 30.172 -2.896 1 92.38 449 TYR A O 1
ATOM 3569 N N . VAL A 1 450 ? 31.141 29.25 -4.785 1 91.81 450 VAL A N 1
ATOM 3570 C CA . VAL A 1 450 ? 31.828 30.422 -5.32 1 91.81 450 VAL A CA 1
ATOM 3571 C C . VAL A 1 450 ? 30.797 31.422 -5.855 1 91.81 450 VAL A C 1
ATOM 3573 O O . VAL A 1 450 ? 30.953 32.625 -5.684 1 91.81 450 VAL A O 1
ATOM 3576 N N . LYS A 1 451 ? 29.844 30.922 -6.484 1 83.62 451 LYS A N 1
ATOM 3577 C CA . LYS A 1 451 ? 28.891 31.797 -7.148 1 83.62 451 LYS A CA 1
ATOM 3578 C C . LYS A 1 451 ? 27.562 31.828 -6.398 1 83.62 451 LYS A C 1
ATOM 3580 O O . LYS A 1 451 ? 26.578 31.219 -6.828 1 83.62 451 LYS A O 1
ATOM 3585 N N . LYS A 1 452 ? 27.531 32.625 -5.258 1 72.25 452 LYS A N 1
ATOM 3586 C CA . LYS A 1 452 ? 26.375 32.75 -4.387 1 72.25 452 LYS A CA 1
ATOM 3587 C C . LYS A 1 452 ? 25.344 33.688 -4.988 1 72.25 452 LYS A C 1
ATOM 3589 O O . LYS A 1 452 ? 25.672 34.844 -5.355 1 72.25 452 LYS A O 1
ATOM 3594 N N . ASN A 1 453 ? 24.766 33.656 -6.207 1 72.88 453 ASN A N 1
ATOM 3595 C CA . ASN A 1 453 ? 23.703 34.5 -6.77 1 72.88 453 ASN A CA 1
ATOM 3596 C C . ASN A 1 453 ? 23.953 34.812 -8.242 1 72.88 453 ASN A C 1
ATOM 3598 O O . ASN A 1 453 ? 24.125 35.969 -8.625 1 72.88 453 ASN A O 1
ATOM 3602 N N . LEU A 1 454 ? 24.062 33.75 -8.781 1 77.88 454 LEU A N 1
ATOM 3603 C CA . LEU A 1 454 ? 24.297 33.906 -10.211 1 77.88 454 LEU A CA 1
ATOM 3604 C C . LEU A 1 454 ? 23.031 34.375 -10.922 1 77.88 454 LEU A C 1
ATOM 3606 O O . LEU A 1 454 ? 21.953 33.812 -10.719 1 77.88 454 LEU A O 1
ATOM 3610 N N . HIS A 1 455 ? 23.109 35.594 -11.531 1 84.62 455 HIS A N 1
ATOM 3611 C CA . HIS A 1 455 ? 22 36.062 -12.336 1 84.62 455 HIS A CA 1
ATOM 3612 C C . HIS A 1 455 ? 22 35.438 -13.719 1 84.62 455 HIS A C 1
ATOM 3614 O O . HIS A 1 455 ? 22.953 35.562 -14.477 1 84.62 455 HIS A O 1
ATOM 3620 N N . LEU A 1 456 ? 21.047 34.594 -13.961 1 88.44 456 LEU A N 1
ATOM 3621 C CA . LEU A 1 456 ? 20.922 33.938 -15.25 1 88.44 456 LEU A CA 1
ATOM 3622 C C . LEU A 1 456 ? 19.891 34.625 -16.141 1 88.44 456 LEU A C 1
ATOM 3624 O O . LEU A 1 456 ? 18.844 35.062 -15.648 1 88.44 456 LEU A O 1
ATOM 3628 N N . SER A 1 457 ? 20.25 34.875 -17.375 1 91.69 457 SER A N 1
ATOM 3629 C CA . SER A 1 457 ? 19.297 35.438 -18.328 1 91.69 457 SER A CA 1
ATOM 3630 C C . SER A 1 457 ? 18.125 34.469 -18.547 1 91.69 457 SER A C 1
ATOM 3632 O O . SER A 1 457 ? 18.234 33.281 -18.297 1 91.69 457 SER A O 1
ATOM 3634 N N . LEU A 1 458 ? 17.062 35 -18.922 1 91.56 458 LEU A N 1
ATOM 3635 C CA . LEU A 1 458 ? 15.875 34.219 -19.172 1 91.56 458 LEU A CA 1
ATOM 3636 C C . LEU A 1 458 ? 16.141 33.156 -20.234 1 91.56 458 LEU A C 1
ATOM 3638 O O . LEU A 1 458 ? 15.656 32.031 -20.125 1 91.56 458 LEU A O 1
ATOM 3642 N N . MET A 1 459 ? 16.844 33.562 -21.234 1 94.62 459 MET A N 1
ATOM 3643 C CA . MET A 1 459 ? 17.156 32.625 -22.312 1 94.62 459 MET A CA 1
ATOM 3644 C C . MET A 1 459 ? 18.016 31.469 -21.797 1 94.62 459 MET A C 1
ATOM 3646 O O . MET A 1 459 ? 17.859 30.328 -22.234 1 94.62 459 MET A O 1
ATOM 3650 N N . SER A 1 460 ? 18.938 31.781 -20.953 1 94.06 460 SER A N 1
ATOM 3651 C CA . SER A 1 460 ? 19.781 30.75 -20.359 1 94.06 460 SER A CA 1
ATOM 3652 C C . SER A 1 460 ? 18.969 29.797 -19.5 1 94.06 460 SER A C 1
ATOM 3654 O O . SER A 1 460 ? 19.219 28.594 -19.5 1 94.06 460 SER A O 1
ATOM 3656 N N . VAL A 1 461 ? 18.047 30.344 -18.828 1 94.88 461 VAL A N 1
ATOM 3657 C CA . VAL A 1 461 ? 17.188 29.531 -17.969 1 94.88 461 VAL A CA 1
ATOM 3658 C C . VAL A 1 461 ? 16.312 28.625 -18.812 1 94.88 461 VAL A C 1
ATOM 3660 O O . VAL A 1 461 ? 16.234 27.422 -18.562 1 94.88 461 VAL A O 1
ATOM 3663 N N . ILE A 1 462 ? 15.719 29.156 -19.828 1 95.56 462 ILE A N 1
ATOM 3664 C CA . ILE A 1 462 ? 14.844 28.391 -20.703 1 95.56 462 ILE A CA 1
ATOM 3665 C C . ILE A 1 462 ? 15.648 27.297 -21.422 1 95.56 462 ILE A C 1
ATOM 3667 O O . ILE A 1 462 ? 15.234 26.141 -21.469 1 95.56 462 ILE A O 1
ATOM 3671 N N . SER A 1 463 ? 16.75 27.703 -21.953 1 96.75 463 SER A N 1
ATOM 3672 C CA . SER A 1 463 ? 17.609 26.734 -22.641 1 96.75 463 SER A CA 1
ATOM 3673 C C . SER A 1 463 ? 18.094 25.672 -21.672 1 96.75 463 SER A C 1
ATOM 3675 O O . SER A 1 463 ? 18.188 24.484 -22.047 1 96.75 463 SER A O 1
ATOM 3677 N N . GLY A 1 464 ? 18.453 26.062 -20.484 1 96.81 464 GLY A N 1
ATOM 3678 C CA . GLY A 1 464 ? 18.875 25.094 -19.469 1 96.81 464 GLY A CA 1
ATOM 3679 C C . GLY A 1 464 ? 17.812 24.078 -19.141 1 96.81 464 GLY A C 1
ATOM 3680 O O . GLY A 1 464 ? 18.094 22.875 -19.078 1 96.81 464 GLY A O 1
ATOM 3681 N N . TRP A 1 465 ? 16.641 24.547 -18.953 1 97 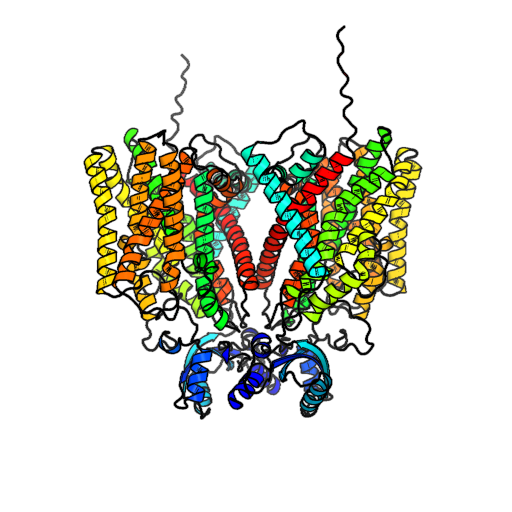465 TRP A N 1
ATOM 3682 C CA . TRP A 1 465 ? 15.539 23.656 -18.609 1 97 465 TRP A CA 1
ATOM 3683 C C . TRP A 1 465 ? 15.195 22.75 -19.781 1 97 465 TRP A C 1
ATOM 3685 O O . TRP A 1 465 ? 14.891 21.562 -19.594 1 97 465 TRP A O 1
ATOM 3695 N N . LEU A 1 466 ? 15.156 23.297 -21 1 97.69 466 LEU A N 1
ATOM 3696 C CA . LEU A 1 466 ? 14.875 22.484 -22.172 1 97.69 466 LEU A CA 1
ATOM 3697 C C . LEU A 1 466 ? 15.914 21.375 -22.344 1 97.69 466 LEU A C 1
ATOM 3699 O O . LEU A 1 466 ? 15.562 20.234 -22.625 1 97.69 466 LEU A O 1
ATOM 3703 N N . MET A 1 467 ? 17.172 21.734 -22.203 1 97.81 467 MET A N 1
ATOM 3704 C CA . MET A 1 467 ? 18.234 20.75 -22.297 1 97.81 467 MET A CA 1
ATOM 3705 C C . MET A 1 467 ? 18.125 19.719 -21.172 1 97.81 467 MET A C 1
ATOM 3707 O O . MET A 1 467 ? 18.375 18.531 -21.391 1 97.81 467 MET A O 1
ATOM 3711 N N . CYS A 1 468 ? 17.812 20.172 -20.016 1 97.88 468 CYS A N 1
ATOM 3712 C CA . CYS A 1 468 ? 17.641 19.281 -18.859 1 97.88 468 CYS A CA 1
ATOM 3713 C C . CYS A 1 468 ? 16.547 18.25 -19.141 1 97.88 468 CYS A C 1
ATOM 3715 O O . CYS A 1 468 ? 16.797 17.047 -19.047 1 97.88 468 CYS A O 1
ATOM 3717 N N . LEU A 1 469 ? 15.359 18.75 -19.562 1 97.31 469 LEU A N 1
ATOM 3718 C CA . LEU A 1 469 ? 14.219 17.859 -19.781 1 97.31 469 LEU A CA 1
ATOM 3719 C C . LEU A 1 469 ? 14.484 16.922 -20.953 1 97.31 469 LEU A C 1
ATOM 3721 O O . LEU A 1 469 ? 14.102 15.742 -20.906 1 97.31 469 LEU A O 1
ATOM 3725 N N . LEU A 1 470 ? 15.078 17.438 -21.938 1 97.88 470 LEU A N 1
ATOM 3726 C CA . LEU A 1 470 ? 15.422 16.594 -23.078 1 97.88 470 LEU A CA 1
ATOM 3727 C C . LEU A 1 470 ? 16.422 15.516 -22.672 1 97.88 470 LEU A C 1
ATOM 3729 O O . LEU A 1 470 ? 16.281 14.359 -23.078 1 97.88 470 LEU A O 1
ATOM 3733 N N . THR A 1 471 ? 17.422 15.875 -21.922 1 98.12 471 THR A N 1
ATOM 3734 C CA . THR A 1 471 ? 18.422 14.914 -21.469 1 98.12 471 THR A CA 1
ATOM 3735 C C . THR A 1 471 ? 17.781 13.844 -20.578 1 98.12 471 THR A C 1
ATOM 3737 O O . THR A 1 471 ? 18.078 12.656 -20.734 1 98.12 471 THR A O 1
ATOM 3740 N N . LEU A 1 472 ? 16.953 14.297 -19.641 1 97.69 472 LEU A N 1
ATOM 3741 C CA . LEU A 1 472 ? 16.25 13.336 -18.797 1 97.69 472 LEU A CA 1
ATOM 3742 C C . LEU A 1 472 ? 15.445 12.359 -19.641 1 97.69 472 LEU A C 1
ATOM 3744 O O . LEU A 1 472 ? 15.453 11.156 -19.391 1 97.69 472 LEU A O 1
ATOM 3748 N N . TYR A 1 473 ? 14.797 12.906 -20.641 1 97.38 473 TYR A N 1
ATOM 3749 C CA . TYR A 1 473 ? 13.984 12.086 -21.531 1 97.38 473 TYR A CA 1
ATOM 3750 C C . TYR A 1 473 ? 14.852 11.086 -22.297 1 97.38 473 TYR A C 1
ATOM 3752 O O . TYR A 1 473 ? 14.531 9.898 -22.344 1 97.38 473 TYR A O 1
ATOM 3760 N N . VAL A 1 474 ? 15.914 11.539 -22.797 1 96.88 474 VAL A N 1
ATOM 3761 C CA . VAL A 1 474 ? 16.766 10.695 -23.625 1 96.88 474 VAL A CA 1
ATOM 3762 C C . VAL A 1 474 ? 17.422 9.609 -22.766 1 96.88 474 VAL A C 1
ATOM 3764 O O . VAL A 1 474 ? 17.547 8.469 -23.203 1 96.88 474 VAL A O 1
ATOM 3767 N N . VAL A 1 475 ? 17.812 9.898 -21.594 1 97.5 475 VAL A N 1
ATOM 3768 C CA . VAL A 1 475 ? 18.484 8.938 -20.734 1 97.5 475 VAL A CA 1
ATOM 3769 C C . VAL A 1 475 ? 17.516 7.832 -20.328 1 97.5 475 VAL A C 1
ATOM 3771 O O . VAL A 1 475 ? 17.859 6.648 -20.359 1 97.5 475 VAL A O 1
ATOM 3774 N N . VAL A 1 476 ? 16.266 8.172 -20.016 1 96.56 476 VAL A N 1
ATOM 3775 C CA . VAL A 1 476 ? 15.32 7.195 -19.484 1 96.56 476 VAL A CA 1
ATOM 3776 C C . VAL A 1 476 ? 14.602 6.496 -20.641 1 96.56 476 VAL A C 1
ATOM 3778 O O . VAL A 1 476 ? 14.523 5.266 -20.688 1 96.56 476 VAL A O 1
ATOM 3781 N N . PHE A 1 477 ? 14.156 7.266 -21.656 1 96.19 477 PHE A N 1
ATOM 3782 C CA . PHE A 1 477 ? 13.297 6.723 -22.703 1 96.19 477 PHE A CA 1
ATOM 3783 C C . PHE A 1 477 ? 14.109 6.406 -23.969 1 96.19 477 PHE A C 1
ATOM 3785 O O . PHE A 1 477 ? 13.648 5.672 -24.844 1 96.19 477 PHE A O 1
ATOM 3792 N N . GLY A 1 478 ? 15.289 6.984 -24.062 1 92.94 478 GLY A N 1
ATOM 3793 C CA . GLY A 1 478 ? 16.109 6.77 -25.25 1 92.94 478 GLY A CA 1
ATOM 3794 C C . GLY A 1 478 ? 16.609 5.344 -25.375 1 92.94 478 GLY A C 1
ATOM 3795 O O . GLY A 1 478 ? 16.953 4.906 -26.469 1 92.94 478 GLY A O 1
ATOM 3796 N N . ALA A 1 479 ? 16.578 4.617 -24.312 1 92.69 479 ALA A N 1
ATOM 3797 C CA . ALA A 1 479 ? 17.047 3.23 -24.328 1 92.69 479 ALA A CA 1
ATOM 3798 C C . ALA A 1 479 ? 15.906 2.273 -24.672 1 92.69 479 ALA A C 1
ATOM 3800 O O . ALA A 1 479 ? 16.062 1.055 -24.562 1 92.69 479 ALA A O 1
ATOM 3801 N N . PHE A 1 480 ? 14.773 2.754 -25.109 1 93.81 480 PHE A N 1
ATOM 3802 C CA . PHE A 1 480 ? 13.578 1.954 -25.375 1 93.81 480 PHE A CA 1
ATOM 3803 C C . PHE A 1 480 ? 13.875 0.847 -26.375 1 93.81 480 PHE A C 1
ATOM 3805 O O . PHE A 1 480 ? 13.508 -0.31 -26.156 1 93.81 480 PHE A O 1
ATOM 3812 N N . ASN A 1 481 ? 14.602 1.197 -27.391 1 91.19 481 ASN A N 1
ATOM 3813 C CA . ASN A 1 481 ? 14.898 0.191 -28.406 1 91.19 481 ASN A CA 1
ATOM 3814 C C . ASN A 1 481 ? 15.891 -0.847 -27.891 1 91.19 481 ASN A C 1
ATOM 3816 O O . ASN A 1 481 ? 15.789 -2.027 -28.219 1 91.19 481 ASN A O 1
ATOM 3820 N N . ILE A 1 482 ? 16.781 -0.435 -27.109 1 90.56 482 ILE A N 1
ATOM 3821 C CA . ILE A 1 482 ? 17.844 -1.295 -26.594 1 90.56 482 ILE A CA 1
ATOM 3822 C C . ILE A 1 482 ? 17.266 -2.334 -25.656 1 90.56 482 ILE A C 1
ATOM 3824 O O . ILE A 1 482 ? 17.781 -3.449 -25.547 1 90.56 482 ILE A O 1
ATOM 3828 N N . VAL A 1 483 ? 16.188 -2.018 -24.984 1 88.06 483 VAL A N 1
ATOM 3829 C CA . VAL A 1 483 ? 15.633 -2.881 -23.938 1 88.06 483 VAL A CA 1
ATOM 3830 C C . VAL A 1 483 ? 14.711 -3.926 -24.562 1 88.06 483 VAL A C 1
ATOM 3832 O O . VAL A 1 483 ? 14.367 -4.918 -23.922 1 88.06 483 VAL A O 1
ATOM 3835 N N . GLN A 1 484 ? 14.445 -3.822 -25.781 1 87.62 484 GLN A N 1
ATOM 3836 C CA . GLN A 1 484 ? 13.516 -4.742 -26.438 1 87.62 484 GLN A CA 1
ATOM 3837 C C . GLN A 1 484 ? 14.148 -6.117 -26.625 1 87.62 484 GLN A C 1
ATOM 3839 O O . GLN A 1 484 ? 15.359 -6.227 -26.828 1 87.62 484 GLN A O 1
ATOM 3844 N N . TYR A 1 485 ? 13.375 -7.105 -26.594 1 79.12 485 TYR A N 1
ATOM 3845 C CA . TYR A 1 485 ? 13.828 -8.492 -26.688 1 79.12 485 TYR A CA 1
ATOM 3846 C C . TYR A 1 485 ? 14.453 -8.781 -28.047 1 79.12 485 TYR A C 1
ATOM 3848 O O . TYR A 1 485 ? 15.352 -9.609 -28.156 1 79.12 485 TYR A O 1
ATOM 3856 N N . ASP A 1 486 ? 13.945 -8.117 -29.031 1 80.94 486 ASP A N 1
ATOM 3857 C CA . ASP A 1 486 ? 14.398 -8.422 -30.375 1 80.94 486 ASP A CA 1
ATOM 3858 C C . ASP A 1 486 ? 15.523 -7.477 -30.797 1 80.94 486 ASP A C 1
ATOM 3860 O O . ASP A 1 486 ? 15.961 -7.496 -31.953 1 80.94 486 ASP A O 1
ATOM 3864 N N . HIS A 1 487 ? 16.062 -6.773 -29.844 1 88.56 487 HIS A N 1
ATOM 3865 C CA . HIS A 1 487 ? 17.125 -5.84 -30.188 1 88.56 487 HIS A CA 1
ATOM 3866 C C . HIS A 1 487 ? 18.469 -6.562 -30.344 1 88.56 487 HIS A C 1
ATOM 3868 O O . HIS A 1 487 ? 18.844 -7.379 -29.5 1 88.56 487 HIS A O 1
ATOM 3874 N N . GLU A 1 488 ? 19.125 -6.324 -31.453 1 89 488 GLU A N 1
ATOM 3875 C CA . GLU A 1 488 ? 20.453 -6.883 -31.672 1 89 488 GLU A CA 1
ATOM 3876 C C . GLU A 1 488 ? 21.531 -6.012 -31.047 1 89 488 GLU A C 1
ATOM 3878 O O . GLU A 1 488 ? 21.5 -4.785 -31.172 1 89 488 GLU A O 1
ATOM 3883 N N . TYR A 1 489 ? 22.406 -6.652 -30.344 1 90.69 489 TYR A N 1
ATOM 3884 C CA . TYR A 1 489 ? 23.469 -5.934 -29.656 1 90.69 489 TYR A CA 1
ATOM 3885 C C . TYR A 1 489 ? 24.344 -5.156 -30.641 1 90.69 489 TYR A C 1
ATOM 3887 O O . TYR A 1 489 ? 24.781 -5.707 -31.656 1 90.69 489 TYR A O 1
ATOM 3895 N N . ASP A 1 490 ? 24.5 -3.932 -30.406 1 93.81 490 ASP A N 1
ATOM 3896 C CA . ASP A 1 490 ? 25.375 -3.039 -31.156 1 93.81 490 ASP A CA 1
ATOM 3897 C C . ASP A 1 490 ? 26.453 -2.449 -30.234 1 93.81 490 ASP A C 1
ATOM 3899 O O . ASP A 1 490 ? 26.156 -1.626 -29.375 1 93.81 490 ASP A O 1
ATOM 3903 N N . PRO A 1 491 ? 27.734 -2.855 -30.516 1 94.88 491 PRO A N 1
ATOM 3904 C CA . PRO A 1 491 ? 28.797 -2.426 -29.609 1 94.88 491 PRO A CA 1
ATOM 3905 C C . PRO A 1 491 ? 28.922 -0.905 -29.531 1 94.88 491 PRO A C 1
ATOM 3907 O O . PRO A 1 491 ? 29.219 -0.362 -28.469 1 94.88 491 PRO A O 1
ATOM 3910 N N . VAL A 1 492 ? 28.781 -0.234 -30.625 1 96.25 492 VAL A N 1
ATOM 3911 C CA . VAL A 1 492 ? 28.922 1.218 -30.641 1 96.25 492 VAL A CA 1
ATOM 3912 C C . VAL A 1 492 ? 27.781 1.86 -29.859 1 96.25 492 VAL A C 1
ATOM 3914 O O . VAL A 1 492 ? 28.016 2.744 -29.031 1 96.25 492 VAL A O 1
ATOM 3917 N N . GLU A 1 493 ? 26.594 1.392 -30.141 1 95.56 493 GLU A N 1
ATOM 3918 C CA . GLU A 1 493 ? 25.438 1.892 -29.391 1 95.56 493 GLU A CA 1
ATOM 3919 C C . GLU A 1 493 ? 25.578 1.633 -27.906 1 95.56 493 GLU A C 1
ATOM 3921 O O . GLU A 1 493 ? 25.297 2.512 -27.078 1 95.56 493 GLU A O 1
ATOM 3926 N N . SER A 1 494 ? 26 0.467 -27.609 1 95.06 494 SER A N 1
ATOM 3927 C CA . SER A 1 494 ? 26.172 0.086 -26.203 1 95.06 494 SER A CA 1
ATOM 3928 C C . SER A 1 494 ? 27.25 0.934 -25.531 1 95.06 494 SER A C 1
ATOM 3930 O O . SER A 1 494 ? 27.047 1.418 -24.422 1 95.06 494 SER A O 1
ATOM 3932 N N . ALA A 1 495 ? 28.344 1.108 -26.203 1 96.88 495 ALA A N 1
ATOM 3933 C CA . ALA A 1 495 ? 29.453 1.88 -25.641 1 96.88 495 ALA A CA 1
ATOM 3934 C C . ALA A 1 495 ? 29.047 3.334 -25.406 1 96.88 495 ALA A C 1
ATOM 3936 O O . ALA A 1 495 ? 29.391 3.93 -24.391 1 96.88 495 ALA A O 1
ATOM 3937 N N . LEU A 1 496 ? 28.375 3.896 -26.344 1 96.56 496 LEU A N 1
ATOM 3938 C CA . LEU A 1 496 ? 27.938 5.285 -26.234 1 96.56 496 LEU A CA 1
ATOM 3939 C C . LEU A 1 496 ? 26.953 5.465 -25.078 1 96.56 496 LEU A C 1
ATOM 3941 O O . LEU A 1 496 ? 27.125 6.375 -24.266 1 96.56 496 LEU A O 1
ATOM 3945 N N . TYR A 1 497 ? 25.969 4.613 -25.062 1 96.56 497 TYR A N 1
ATOM 3946 C CA . TYR A 1 497 ? 24.984 4.742 -23.984 1 96.56 497 TYR A CA 1
ATOM 3947 C C . TYR A 1 497 ? 25.609 4.453 -22.625 1 96.56 497 TYR A C 1
ATOM 3949 O O . TYR A 1 497 ? 25.359 5.172 -21.656 1 96.56 497 TYR A O 1
ATOM 3957 N N . ALA A 1 498 ? 26.406 3.436 -22.516 1 96.19 498 ALA A N 1
ATOM 3958 C CA . ALA A 1 498 ? 27.016 3.025 -21.25 1 96.19 498 ALA A CA 1
ATOM 3959 C C . ALA A 1 498 ? 27.906 4.133 -20.688 1 96.19 498 ALA A C 1
ATOM 3961 O O . ALA A 1 498 ? 27.938 4.34 -19.469 1 96.19 498 ALA A O 1
ATOM 3962 N N . SER A 1 499 ? 28.578 4.836 -21.547 1 96.56 499 SER A N 1
ATOM 3963 C CA . SER A 1 499 ? 29.594 5.793 -21.109 1 96.56 499 SER A CA 1
ATOM 3964 C C . SER A 1 499 ? 28.969 7.164 -20.844 1 96.56 499 SER A C 1
ATOM 3966 O O . SER A 1 499 ? 29.469 7.918 -20 1 96.56 499 SER A O 1
ATOM 3968 N N . LEU A 1 500 ? 27.797 7.418 -21.438 1 96.94 500 LEU A N 1
ATOM 3969 C CA . LEU A 1 500 ? 27.359 8.812 -21.422 1 96.94 500 LEU A CA 1
ATOM 3970 C C . LEU A 1 500 ? 26.094 8.977 -20.578 1 96.94 500 LEU A C 1
ATOM 3972 O O . LEU A 1 500 ? 25.781 10.086 -20.141 1 96.94 500 LEU A O 1
ATOM 3976 N N . HIS A 1 501 ? 25.297 7.996 -20.422 1 96.56 501 HIS A N 1
ATOM 3977 C CA . HIS A 1 501 ? 23.984 8.188 -19.828 1 96.56 501 HIS A CA 1
ATOM 3978 C C . HIS A 1 501 ? 24.094 8.648 -18.375 1 96.56 501 HIS A C 1
ATOM 3980 O O . HIS A 1 501 ? 23.297 9.477 -17.922 1 96.56 501 HIS A O 1
ATOM 3986 N N . ARG A 1 502 ? 25.109 8.195 -17.641 1 96.56 502 ARG A N 1
ATOM 3987 C CA . ARG A 1 502 ? 25.234 8.531 -16.219 1 96.56 502 ARG A CA 1
ATOM 3988 C C . ARG A 1 502 ? 25.641 9.984 -16.031 1 96.56 502 ARG A C 1
ATOM 3990 O O . ARG A 1 502 ? 25.094 10.688 -15.18 1 96.56 502 ARG A O 1
ATOM 3997 N N . ILE A 1 503 ? 26.656 10.391 -16.766 1 97.38 503 ILE A N 1
ATOM 3998 C CA . ILE A 1 503 ? 27.125 11.766 -16.625 1 97.38 503 ILE A CA 1
ATOM 3999 C C . ILE A 1 503 ? 26.062 12.727 -17.156 1 97.38 503 ILE A C 1
ATOM 4001 O O . ILE A 1 503 ? 25.906 13.836 -16.641 1 97.38 503 ILE A O 1
ATOM 4005 N N . ALA A 1 504 ? 25.422 12.312 -18.25 1 98 504 ALA A N 1
ATOM 4006 C CA . ALA A 1 504 ? 24.328 13.133 -18.781 1 98 504 ALA A CA 1
ATOM 4007 C C . ALA A 1 504 ? 23.234 13.312 -17.734 1 98 504 ALA A C 1
ATOM 4009 O O . ALA A 1 504 ? 22.734 14.422 -17.547 1 98 504 ALA A O 1
ATOM 4010 N N . TRP A 1 505 ? 22.875 12.266 -17.078 1 98.25 505 TRP A N 1
ATOM 4011 C CA . TRP A 1 505 ? 21.891 12.328 -16 1 98.25 505 TRP A CA 1
ATOM 4012 C C . TRP A 1 505 ? 22.344 13.281 -14.898 1 98.25 505 TRP A C 1
ATOM 4014 O O . TRP A 1 505 ? 21.562 14.117 -14.43 1 98.25 505 TRP A O 1
ATOM 4024 N N . ALA A 1 506 ? 23.578 13.141 -14.531 1 98.31 506 ALA A N 1
ATOM 4025 C CA . ALA A 1 506 ? 24.125 13.977 -13.469 1 98.31 506 ALA A CA 1
ATOM 4026 C C . ALA A 1 506 ? 24.062 15.453 -13.844 1 98.31 506 ALA A C 1
ATOM 4028 O O . ALA A 1 506 ? 23.719 16.297 -13.016 1 98.31 506 ALA A O 1
ATOM 4029 N N . PHE A 1 507 ? 24.359 15.766 -15.094 1 98.12 507 PHE A N 1
ATOM 4030 C CA . PHE A 1 507 ? 24.312 17.156 -15.547 1 98.12 507 PHE A CA 1
ATOM 4031 C C . PHE A 1 507 ? 22.875 17.672 -15.523 1 98.12 507 PHE A C 1
ATOM 4033 O O . PHE A 1 507 ? 22.641 18.812 -15.109 1 98.12 507 PHE A O 1
ATOM 4040 N N . ALA A 1 508 ? 22 16.844 -15.93 1 98.5 508 ALA A N 1
ATOM 4041 C CA . ALA A 1 508 ? 20.594 17.266 -15.977 1 98.5 508 ALA A CA 1
ATOM 4042 C C . ALA A 1 508 ? 20.047 17.5 -14.57 1 98.5 508 ALA A C 1
ATOM 4044 O O . ALA A 1 508 ? 19.469 18.547 -14.289 1 98.5 508 ALA A O 1
ATOM 4045 N N . VAL A 1 509 ? 20.266 16.562 -13.672 1 98.12 509 VAL A N 1
ATOM 4046 C CA . VAL A 1 509 ? 19.797 16.703 -12.297 1 98.12 509 VAL A CA 1
ATOM 4047 C C . VAL A 1 509 ? 20.562 17.828 -11.609 1 98.12 509 VAL A C 1
ATOM 4049 O O . VAL A 1 509 ? 20.016 18.562 -10.781 1 98.12 509 VAL A O 1
ATOM 4052 N N . GLY A 1 510 ? 21.859 17.969 -11.984 1 97.75 510 GLY A N 1
ATOM 4053 C CA . GLY A 1 510 ? 22.641 19.078 -11.469 1 97.75 510 GLY A CA 1
ATOM 4054 C C . GLY A 1 510 ? 22.047 20.438 -11.812 1 97.75 510 GLY A C 1
ATOM 4055 O O . GLY A 1 510 ? 21.984 21.328 -10.969 1 97.75 510 GLY A O 1
ATOM 4056 N N . TRP A 1 511 ? 21.625 20.562 -13.047 1 96.94 511 TRP A N 1
ATOM 4057 C CA . TRP A 1 511 ? 20.953 21.781 -13.461 1 96.94 511 TRP A CA 1
ATOM 4058 C C . TRP A 1 511 ? 19.672 22 -12.664 1 96.94 511 TRP A C 1
ATOM 4060 O O . TRP A 1 511 ? 19.375 23.125 -12.242 1 96.94 511 TRP A O 1
ATOM 4070 N N . LEU A 1 512 ? 18.953 20.938 -12.508 1 96.81 512 LEU A N 1
ATOM 4071 C CA . LEU A 1 512 ? 17.703 21.016 -11.742 1 96.81 512 LEU A CA 1
ATOM 4072 C C . LEU A 1 512 ? 17.969 21.547 -10.336 1 96.81 512 LEU A C 1
ATOM 4074 O O . LEU A 1 512 ? 17.281 22.484 -9.898 1 96.81 512 LEU A O 1
ATOM 4078 N N . ILE A 1 513 ? 18.938 21.031 -9.695 1 95.56 513 ILE A N 1
ATOM 4079 C CA . ILE A 1 513 ? 19.266 21.453 -8.344 1 95.56 513 ILE A CA 1
ATOM 4080 C C . ILE A 1 513 ? 19.75 22.906 -8.359 1 95.56 513 ILE A C 1
ATOM 4082 O O . ILE A 1 513 ? 19.328 23.719 -7.539 1 95.56 513 ILE A O 1
ATOM 4086 N N . PHE A 1 514 ? 20.578 23.203 -9.312 1 94.25 514 PHE A N 1
ATOM 4087 C CA . PHE A 1 514 ? 21.141 24.531 -9.453 1 94.25 514 PHE A CA 1
ATOM 4088 C C . PHE A 1 514 ? 20.047 25.562 -9.695 1 94.25 514 PHE A C 1
ATOM 4090 O O . PHE A 1 514 ? 20 26.609 -9.031 1 94.25 514 PHE A O 1
ATOM 4097 N N . ALA A 1 515 ? 19.188 25.25 -10.625 1 93.56 515 ALA A N 1
ATOM 4098 C CA . ALA A 1 515 ? 18.109 26.156 -10.977 1 93.56 515 ALA A CA 1
ATOM 4099 C C . ALA A 1 515 ? 17.156 26.359 -9.797 1 93.56 515 ALA A C 1
ATOM 4101 O O . ALA A 1 515 ? 16.703 27.469 -9.531 1 93.56 515 ALA A O 1
ATOM 4102 N N . CYS A 1 516 ? 16.859 25.344 -9.078 1 91.5 516 CYS A N 1
ATOM 4103 C CA . CYS A 1 516 ? 15.984 25.438 -7.926 1 91.5 516 CYS A CA 1
ATOM 4104 C C . CYS A 1 516 ? 16.625 26.266 -6.82 1 91.5 516 CYS A C 1
ATOM 4106 O O . CYS A 1 516 ? 15.945 27.062 -6.152 1 91.5 516 CYS A O 1
ATOM 4108 N N . ASN A 1 517 ? 17.891 26.078 -6.684 1 88.06 517 ASN A N 1
ATOM 4109 C CA . ASN A 1 517 ? 18.609 26.812 -5.648 1 88.06 517 ASN A CA 1
ATOM 4110 C C . ASN A 1 517 ? 18.672 28.297 -5.969 1 88.06 517 ASN A C 1
ATOM 4112 O O . ASN A 1 517 ? 18.734 29.141 -5.062 1 88.06 517 ASN A O 1
ATOM 4116 N N . ASN A 1 518 ? 18.625 28.641 -7.25 1 88.75 518 ASN A N 1
ATOM 4117 C CA . ASN A 1 518 ? 18.719 30.031 -7.676 1 88.75 518 ASN A CA 1
ATOM 4118 C C . ASN A 1 518 ? 17.344 30.609 -7.988 1 88.75 518 ASN A C 1
ATOM 4120 O O . ASN A 1 518 ? 17.219 31.562 -8.75 1 88.75 518 ASN A O 1
ATOM 4124 N N . GLU A 1 519 ? 16.266 29.984 -7.551 1 86.69 519 GLU A N 1
ATOM 4125 C CA . GLU A 1 519 ? 14.891 30.453 -7.66 1 86.69 519 GLU A CA 1
ATOM 4126 C C . GLU A 1 519 ? 14.453 30.531 -9.117 1 86.69 519 GLU A C 1
ATOM 4128 O O . GLU A 1 519 ? 13.75 31.469 -9.516 1 86.69 519 GLU A O 1
ATOM 4133 N N . ARG A 1 520 ? 14.992 29.719 -9.844 1 90.25 520 ARG A N 1
ATOM 4134 C CA . ARG A 1 520 ? 14.625 29.656 -11.258 1 90.25 520 ARG A CA 1
ATOM 4135 C C . ARG A 1 520 ? 13.977 28.328 -11.594 1 90.25 520 ARG A C 1
ATOM 4137 O O . ARG A 1 520 ? 14.016 27.875 -12.742 1 90.25 520 ARG A O 1
ATOM 4144 N N . GLY A 1 521 ? 13.477 27.703 -10.609 1 91.12 521 GLY A N 1
ATOM 4145 C CA . GLY A 1 521 ? 12.852 26.406 -10.82 1 91.12 521 GLY A CA 1
ATOM 4146 C C . GLY A 1 521 ? 11.344 26.469 -10.93 1 91.12 521 GLY A C 1
ATOM 4147 O O . GLY A 1 521 ? 10.695 25.516 -11.352 1 91.12 521 GLY A O 1
ATOM 4148 N N . GLY A 1 522 ? 10.75 27.594 -10.617 1 84.81 522 GLY A N 1
ATOM 4149 C CA . GLY A 1 522 ? 9.312 27.766 -10.727 1 84.81 522 GLY A CA 1
ATOM 4150 C C . GLY A 1 522 ? 8.516 26.766 -9.93 1 84.81 522 GLY A C 1
ATOM 4151 O O . GLY A 1 522 ? 8.766 26.578 -8.734 1 84.81 522 GLY A O 1
ATOM 4152 N N . TRP A 1 523 ? 7.648 26.047 -10.648 1 84.12 523 TRP A N 1
ATOM 4153 C CA . TRP A 1 523 ? 6.758 25.094 -10.008 1 84.12 523 TRP A CA 1
ATOM 4154 C C . TRP A 1 523 ? 7.52 23.844 -9.57 1 84.12 523 TRP A C 1
ATOM 4156 O O . TRP A 1 523 ? 7.137 23.172 -8.609 1 84.12 523 TRP A O 1
ATOM 4166 N N . ILE A 1 524 ? 8.57 23.594 -10.195 1 90.56 524 ILE A N 1
ATOM 4167 C CA . ILE A 1 524 ? 9.375 22.422 -9.836 1 90.56 524 ILE A CA 1
ATOM 4168 C C . ILE A 1 524 ? 9.969 22.625 -8.445 1 90.56 524 ILE A C 1
ATOM 4170 O O . ILE A 1 524 ? 9.977 21.688 -7.633 1 90.56 524 ILE A O 1
ATOM 4174 N N . THR A 1 525 ? 10.398 23.797 -8.211 1 91.44 525 THR A N 1
ATOM 4175 C CA . THR A 1 525 ? 10.93 24.109 -6.887 1 91.44 525 THR A CA 1
ATOM 4176 C C . THR A 1 525 ? 9.859 23.938 -5.816 1 91.44 525 THR A C 1
ATOM 4178 O O . THR A 1 525 ? 10.117 23.391 -4.742 1 91.44 525 THR A O 1
ATOM 4181 N N . LYS A 1 526 ? 8.711 24.406 -6.184 1 85.19 526 LYS A N 1
ATOM 4182 C CA . LYS A 1 526 ? 7.602 24.344 -5.23 1 85.19 526 LYS A CA 1
ATOM 4183 C C . LYS A 1 526 ? 7.246 22.906 -4.898 1 85.19 526 LYS A C 1
ATOM 4185 O O . LYS A 1 526 ? 7.023 22.562 -3.734 1 85.19 526 LYS A O 1
ATOM 4190 N N . ILE A 1 527 ? 7.242 22.094 -5.809 1 87.5 527 ILE A N 1
ATOM 4191 C CA . ILE A 1 527 ? 6.879 20.688 -5.621 1 87.5 527 ILE A CA 1
ATOM 4192 C C . ILE A 1 527 ? 7.973 19.969 -4.836 1 87.5 527 ILE A C 1
ATOM 4194 O O . ILE A 1 527 ? 7.688 19.25 -3.869 1 87.5 527 ILE A O 1
ATOM 4198 N N . LEU A 1 528 ? 9.172 20.172 -5.176 1 92.56 528 LEU A N 1
ATOM 4199 C CA . LEU A 1 528 ? 10.297 19.469 -4.555 1 92.56 528 LEU A CA 1
ATOM 4200 C C . LEU A 1 528 ? 10.539 19.969 -3.139 1 92.56 528 LEU A C 1
ATOM 4202 O O . LEU A 1 528 ? 11.242 19.328 -2.357 1 92.56 528 LEU A O 1
ATOM 4206 N N . SER A 1 529 ? 9.922 21.125 -2.814 1 89.56 529 SER A N 1
ATOM 4207 C CA . SER A 1 529 ? 10.156 21.734 -1.51 1 89.56 529 SER A CA 1
ATOM 4208 C C . SER A 1 529 ? 8.969 21.516 -0.577 1 89.56 529 SER A C 1
ATOM 4210 O O . SER A 1 529 ? 8.836 22.203 0.438 1 89.56 529 SER A O 1
ATOM 4212 N N . LEU A 1 530 ? 8.117 20.656 -0.932 1 83.56 530 LEU A N 1
ATOM 4213 C CA . LEU A 1 530 ? 6.973 20.359 -0.081 1 83.56 530 LEU A CA 1
ATOM 4214 C C . LEU A 1 530 ? 7.422 19.859 1.285 1 83.56 530 LEU A C 1
ATOM 4216 O O . LEU A 1 530 ? 8.398 19.094 1.384 1 83.56 530 LEU A O 1
ATOM 4220 N N . ASN A 1 531 ? 6.68 20.219 2.293 1 82.56 531 ASN A N 1
ATOM 4221 C CA . ASN A 1 531 ? 7.055 19.906 3.668 1 82.56 531 ASN A CA 1
ATOM 4222 C C . ASN A 1 531 ? 7.008 18.406 3.936 1 82.56 531 ASN A C 1
ATOM 4224 O O . ASN A 1 531 ? 7.727 17.891 4.797 1 82.56 531 ASN A O 1
ATOM 4228 N N . VAL A 1 532 ? 6.223 17.703 3.195 1 83.12 532 VAL A N 1
ATOM 4229 C CA . VAL A 1 532 ? 6.059 16.266 3.422 1 83.12 532 VAL A CA 1
ATOM 4230 C C . VAL A 1 532 ? 7.363 15.539 3.098 1 83.12 532 VAL A C 1
ATOM 4232 O O . VAL A 1 532 ? 7.637 14.469 3.65 1 83.12 532 VAL A O 1
ATOM 4235 N N . PHE A 1 533 ? 8.195 16.141 2.32 1 91.31 533 PHE A N 1
ATOM 4236 C CA . PHE A 1 533 ? 9.422 15.477 1.892 1 91.31 533 PHE A CA 1
ATOM 4237 C C . PHE A 1 533 ? 10.484 15.547 2.98 1 91.31 533 PHE A C 1
ATOM 4239 O O . PHE A 1 533 ? 11.422 14.75 2.996 1 91.31 533 PHE A O 1
ATOM 4246 N N . GLN A 1 534 ? 10.375 16.453 3.875 1 91.12 534 GLN A N 1
ATOM 4247 C CA . GLN A 1 534 ? 11.438 16.641 4.855 1 91.12 534 GLN A CA 1
ATOM 4248 C C . GLN A 1 534 ? 11.555 15.453 5.797 1 91.12 534 GLN A C 1
ATOM 4250 O O . GLN A 1 534 ? 12.641 14.875 5.945 1 91.12 534 GLN A O 1
ATOM 4255 N N . PRO A 1 535 ? 10.383 15.039 6.422 1 92 535 PRO A N 1
ATOM 4256 C CA . PRO A 1 535 ? 10.531 13.844 7.262 1 92 535 PRO A CA 1
ATOM 4257 C C . PRO A 1 535 ? 10.922 12.602 6.461 1 92 535 PRO A C 1
ATOM 4259 O O . P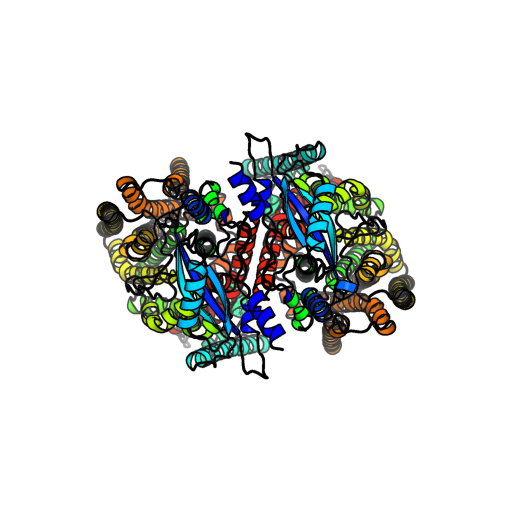RO A 1 535 ? 11.688 11.766 6.949 1 92 535 PRO A O 1
ATOM 4262 N N . LEU A 1 536 ? 10.469 12.469 5.289 1 94.5 536 LEU A N 1
ATOM 4263 C CA . LEU A 1 536 ? 10.797 11.32 4.453 1 94.5 536 LEU A CA 1
ATOM 4264 C C . LEU A 1 536 ? 12.266 11.359 4.039 1 94.5 536 LEU A C 1
ATOM 4266 O O . LEU A 1 536 ? 12.898 10.305 3.893 1 94.5 536 LEU A O 1
ATOM 4270 N N . SER A 1 537 ? 12.711 12.531 3.814 1 95.56 537 SER A N 1
ATOM 4271 C CA . SER A 1 537 ? 14.117 12.695 3.477 1 95.56 537 SER A CA 1
ATOM 4272 C C . SER A 1 537 ? 15.016 12.25 4.629 1 95.56 537 SER A C 1
ATOM 4274 O O . SER A 1 537 ? 16.047 11.602 4.41 1 95.56 537 SER A O 1
ATOM 4276 N N . LYS A 1 538 ? 14.57 12.523 5.824 1 95.38 538 LYS A N 1
ATOM 4277 C CA . LYS A 1 538 ? 15.344 12.18 7.012 1 95.38 538 LYS A CA 1
ATOM 4278 C C . LYS A 1 538 ? 15.445 10.664 7.176 1 95.38 538 LYS A C 1
ATOM 4280 O O . LYS A 1 538 ? 16.453 10.156 7.676 1 95.38 538 LYS A O 1
ATOM 4285 N N . ILE A 1 539 ? 14.445 9.969 6.691 1 97.5 539 ILE A N 1
ATOM 4286 C CA . ILE A 1 539 ? 14.477 8.531 6.906 1 97.5 539 ILE A CA 1
ATOM 4287 C C . ILE A 1 539 ? 14.867 7.824 5.609 1 97.5 539 ILE A C 1
ATOM 4289 O O . ILE A 1 539 ? 14.766 6.598 5.508 1 97.5 539 ILE A O 1
ATOM 4293 N N . SER A 1 540 ? 15.312 8.547 4.621 1 97.69 540 SER A N 1
ATOM 4294 C CA . SER A 1 540 ? 15.648 7.992 3.312 1 97.69 540 SER A CA 1
ATOM 4295 C C . SER A 1 540 ? 16.766 6.965 3.418 1 97.69 540 SER A C 1
ATOM 4297 O O . SER A 1 540 ? 16.75 5.938 2.736 1 97.69 540 SER A O 1
ATOM 4299 N N . TYR A 1 541 ? 17.781 7.246 4.289 1 97.69 541 TYR A N 1
ATOM 4300 C CA . TYR A 1 541 ? 18.875 6.316 4.469 1 97.69 541 TYR A CA 1
ATOM 4301 C C . TYR A 1 541 ? 18.391 4.992 5.047 1 97.69 541 TYR A C 1
ATOM 4303 O O . TYR A 1 541 ? 18.797 3.922 4.59 1 97.69 541 TYR A O 1
ATOM 4311 N N . CYS A 1 542 ? 17.484 5.031 5.988 1 98.69 542 CYS A N 1
ATOM 4312 C CA . CYS A 1 542 ? 16.922 3.822 6.586 1 98.69 542 CYS A CA 1
ATOM 4313 C C . CYS A 1 542 ? 16.031 3.082 5.598 1 98.69 542 CYS A C 1
ATOM 4315 O O . CYS A 1 542 ? 15.977 1.852 5.609 1 98.69 542 CYS A O 1
ATOM 4317 N N . ILE A 1 543 ? 15.281 3.781 4.746 1 98.56 543 ILE A N 1
ATOM 4318 C CA . ILE A 1 543 ? 14.523 3.133 3.68 1 98.56 543 ILE A CA 1
ATOM 4319 C C . ILE A 1 543 ? 15.484 2.379 2.754 1 98.56 543 ILE A C 1
ATOM 4321 O O . ILE A 1 543 ? 15.25 1.213 2.428 1 98.56 543 ILE A O 1
ATOM 4325 N N . TYR A 1 544 ? 16.578 3.049 2.428 1 97.94 544 TYR A N 1
ATOM 4326 C CA . TYR A 1 544 ? 17.562 2.451 1.541 1 97.94 544 TYR A CA 1
ATOM 4327 C C . TYR A 1 544 ? 18.125 1.162 2.135 1 97.94 544 TYR A C 1
ATOM 4329 O O . TYR A 1 544 ? 18.219 0.147 1.441 1 97.94 544 TYR A O 1
ATOM 4337 N N . LEU A 1 545 ? 18.391 1.147 3.373 1 98.25 545 LEU A N 1
ATOM 4338 C CA . LEU A 1 545 ? 19.016 -0.001 4.023 1 98.25 545 LEU A CA 1
ATOM 4339 C C . LEU A 1 545 ? 18.016 -1.138 4.191 1 98.25 545 LEU A C 1
ATOM 4341 O O . LEU A 1 545 ? 18.359 -2.311 4.055 1 98.25 545 LEU A O 1
ATOM 4345 N N . SER A 1 546 ? 16.797 -0.79 4.395 1 97.81 546 SER A N 1
ATOM 4346 C CA . SER A 1 546 ? 15.859 -1.827 4.816 1 97.81 546 SER A CA 1
ATOM 4347 C C . SER A 1 546 ? 14.977 -2.285 3.658 1 97.81 546 SER A C 1
ATOM 4349 O O . SER A 1 546 ? 14.352 -3.344 3.727 1 97.81 546 SER A O 1
ATOM 4351 N N . HIS A 1 547 ? 14.836 -1.567 2.57 1 97.88 547 HIS A N 1
ATOM 4352 C CA . HIS A 1 547 ? 13.852 -1.88 1.539 1 97.88 547 HIS A CA 1
ATOM 4353 C C . HIS A 1 547 ? 14.156 -3.221 0.878 1 97.88 547 HIS A C 1
ATOM 4355 O O . HIS A 1 547 ? 13.234 -3.965 0.526 1 97.88 547 HIS A O 1
ATOM 4361 N N . TYR A 1 548 ? 15.406 -3.51 0.743 1 96.69 548 TYR A N 1
ATOM 4362 C CA . TYR A 1 548 ? 15.789 -4.691 -0.018 1 96.69 548 TYR A CA 1
ATOM 4363 C C . TYR A 1 548 ? 15.367 -5.965 0.704 1 96.69 548 TYR A C 1
ATOM 4365 O O . TYR A 1 548 ? 14.852 -6.898 0.081 1 96.69 548 TYR A O 1
ATOM 4373 N N . VAL A 1 549 ? 15.602 -6.027 1.973 1 96.75 549 VAL A N 1
ATOM 4374 C CA . VAL A 1 549 ? 15.219 -7.207 2.744 1 96.75 549 VAL A CA 1
ATOM 4375 C C . VAL A 1 549 ? 13.703 -7.344 2.758 1 96.75 549 VAL A C 1
ATOM 4377 O O . VAL A 1 549 ? 13.172 -8.461 2.744 1 96.75 549 VAL A O 1
ATOM 4380 N N . ILE A 1 550 ? 12.992 -6.262 2.734 1 96.94 550 ILE A N 1
ATOM 4381 C CA . ILE A 1 550 ? 11.531 -6.285 2.705 1 96.94 550 ILE A CA 1
ATOM 4382 C C . ILE A 1 550 ? 11.055 -6.902 1.392 1 96.94 550 ILE A C 1
ATOM 4384 O O . ILE A 1 550 ? 10.172 -7.762 1.388 1 96.94 550 ILE A O 1
ATOM 4388 N N . LEU A 1 551 ? 11.688 -6.488 0.338 1 96.5 551 LEU A N 1
ATOM 4389 C CA . LEU A 1 551 ? 11.328 -7.027 -0.97 1 96.5 551 LEU A CA 1
ATOM 4390 C C . LEU A 1 551 ? 11.719 -8.5 -1.076 1 96.5 551 LEU A C 1
ATOM 4392 O O . LEU A 1 551 ? 10.969 -9.305 -1.63 1 96.5 551 LEU A O 1
ATOM 4396 N N . MET A 1 552 ? 12.859 -8.859 -0.5 1 95.12 552 MET A N 1
ATOM 4397 C CA . MET A 1 552 ? 13.336 -10.234 -0.506 1 95.12 552 MET A CA 1
ATOM 4398 C C . MET A 1 552 ? 12.383 -11.148 0.25 1 95.12 552 MET A C 1
ATOM 4400 O O . MET A 1 552 ? 11.992 -12.203 -0.254 1 95.12 552 MET A O 1
ATOM 4404 N N . VAL A 1 553 ? 12.008 -10.742 1.412 1 96.06 553 VAL A N 1
ATOM 4405 C CA . VAL A 1 553 ? 11.094 -11.539 2.232 1 96.06 553 VAL A CA 1
ATOM 4406 C C . VAL A 1 553 ? 9.727 -11.609 1.562 1 96.06 553 VAL A C 1
ATOM 4408 O O . VAL A 1 553 ? 9.086 -12.664 1.563 1 96.06 553 VAL A O 1
ATOM 4411 N N . GLY A 1 554 ? 9.305 -10.508 0.99 1 95.56 554 GLY A N 1
ATOM 4412 C CA . GLY A 1 554 ? 8.047 -10.5 0.261 1 95.56 554 GLY A CA 1
ATOM 4413 C C . GLY A 1 554 ? 8.008 -11.516 -0.869 1 95.56 554 GLY A C 1
ATOM 4414 O O . GLY A 1 554 ? 6.977 -12.148 -1.106 1 95.56 554 GLY A O 1
ATOM 4415 N N . THR A 1 555 ? 9.078 -11.688 -1.533 1 94.31 555 THR A N 1
ATOM 4416 C CA . THR A 1 555 ? 9.164 -12.609 -2.658 1 94.31 555 THR A CA 1
ATOM 4417 C C . THR A 1 555 ? 9.328 -14.047 -2.168 1 94.31 555 THR A C 1
ATOM 4419 O O . THR A 1 555 ? 8.688 -14.961 -2.691 1 94.31 555 THR A O 1
ATOM 4422 N N . ALA A 1 556 ? 10.133 -14.234 -1.141 1 95 556 ALA A N 1
ATOM 4423 C CA . ALA A 1 556 ? 10.469 -15.562 -0.631 1 95 556 ALA A CA 1
ATOM 4424 C C . ALA A 1 556 ? 9.242 -16.25 -0.028 1 95 556 ALA A C 1
ATOM 4426 O O . ALA A 1 556 ? 9.141 -17.469 -0.03 1 95 556 ALA A O 1
ATOM 4427 N N . ARG A 1 557 ? 8.312 -15.547 0.4 1 95.19 557 ARG A N 1
ATOM 4428 C CA . ARG A 1 557 ? 7.168 -16.094 1.125 1 95.19 557 ARG A CA 1
ATOM 4429 C C . ARG A 1 557 ? 6.07 -16.531 0.163 1 95.19 557 ARG A C 1
ATOM 4431 O O . ARG A 1 557 ? 5.066 -17.109 0.582 1 95.19 557 ARG A O 1
ATOM 4438 N N . ILE A 1 558 ? 6.168 -16.219 -1.072 1 95.25 558 ILE A N 1
ATOM 4439 C CA . ILE A 1 558 ? 5.137 -16.547 -2.047 1 95.25 558 ILE A CA 1
ATOM 4440 C C . ILE A 1 558 ? 5.055 -18.062 -2.203 1 95.25 558 ILE A C 1
ATOM 4442 O O . ILE A 1 558 ? 6.07 -18.734 -2.404 1 95.25 558 ILE A O 1
ATOM 4446 N N . LYS A 1 559 ? 3.83 -18.562 -2.104 1 95.38 559 LYS A N 1
ATOM 4447 C CA . LYS A 1 559 ? 3.676 -20.016 -2.094 1 95.38 559 LYS A CA 1
ATOM 4448 C C . LYS A 1 559 ? 2.758 -20.484 -3.223 1 95.38 559 LYS A C 1
ATOM 4450 O O . LYS A 1 559 ? 2.549 -21.672 -3.408 1 95.38 559 LYS A O 1
ATOM 4455 N N . THR A 1 560 ? 2.186 -19.531 -3.969 1 93.94 560 THR A N 1
ATOM 4456 C CA . THR A 1 560 ? 1.361 -19.828 -5.137 1 93.94 560 THR A CA 1
ATOM 4457 C C . THR A 1 560 ? 1.659 -18.844 -6.266 1 93.94 560 THR A C 1
ATOM 4459 O O . THR A 1 560 ? 2.064 -17.703 -6.02 1 93.94 560 THR A O 1
ATOM 4462 N N . PRO A 1 561 ? 1.466 -19.328 -7.496 1 93.88 561 PRO A N 1
ATOM 4463 C CA . PRO A 1 561 ? 1.677 -18.391 -8.602 1 93.88 561 PRO A CA 1
ATOM 4464 C C . PRO A 1 561 ? 0.734 -17.188 -8.547 1 93.88 561 PRO A C 1
ATOM 4466 O O . PRO A 1 561 ? -0.431 -17.328 -8.172 1 93.88 561 PRO A O 1
ATOM 4469 N N . LEU A 1 562 ? 1.271 -16.125 -8.945 1 93.56 562 LEU A N 1
ATOM 4470 C CA . LEU A 1 562 ? 0.524 -14.875 -8.938 1 93.56 562 LEU A CA 1
ATOM 4471 C C . LEU A 1 562 ? 0.098 -14.484 -10.344 1 93.56 562 LEU A C 1
ATOM 4473 O O . LEU A 1 562 ? 0.676 -14.961 -11.328 1 93.56 562 LEU A O 1
ATOM 4477 N N . PHE A 1 563 ? -0.968 -13.742 -10.469 1 94.44 563 PHE A N 1
ATOM 4478 C CA . PHE A 1 563 ? -1.367 -13.156 -11.742 1 94.44 563 PHE A CA 1
ATOM 4479 C C . PHE A 1 563 ? -0.974 -11.688 -11.805 1 94.44 563 PHE A C 1
ATOM 4481 O O . PHE A 1 563 ? -1.25 -10.922 -10.875 1 94.44 563 PHE A O 1
ATOM 4488 N N . ALA A 1 564 ? -0.357 -11.305 -12.898 1 93.69 564 ALA A N 1
ATOM 4489 C CA . ALA A 1 564 ? 0.17 -9.953 -13.008 1 93.69 564 ALA A CA 1
ATOM 4490 C C . ALA A 1 564 ? -0.679 -9.109 -13.953 1 93.69 564 ALA A C 1
ATOM 4492 O O . ALA A 1 564 ? -1.11 -9.586 -15 1 93.69 564 ALA A O 1
ATOM 4493 N N . ASP A 1 565 ? -1.017 -7.984 -13.594 1 93.56 565 ASP A N 1
ATOM 4494 C CA . ASP A 1 565 ? -1.545 -6.895 -14.406 1 93.56 565 ASP A CA 1
ATOM 4495 C C . ASP A 1 565 ? -1.097 -5.539 -13.867 1 93.56 565 ASP A C 1
ATOM 4497 O O . ASP A 1 565 ? -0.395 -5.473 -12.852 1 93.56 565 ASP A O 1
ATOM 4501 N N . ASP A 1 566 ? -1.337 -4.48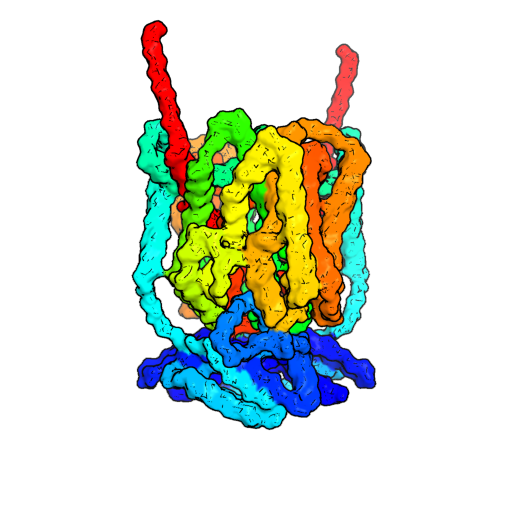 -14.57 1 92.94 566 ASP A N 1
ATOM 4502 C CA . ASP A 1 566 ? -0.845 -3.162 -14.18 1 92.94 566 ASP A CA 1
ATOM 4503 C C . ASP A 1 566 ? -1.332 -2.785 -12.781 1 92.94 566 ASP A C 1
ATOM 4505 O O . ASP A 1 566 ? -0.567 -2.254 -11.977 1 92.94 566 ASP A O 1
ATOM 4509 N N . TYR A 1 567 ? -2.561 -3.072 -12.5 1 94.06 567 TYR A N 1
ATOM 4510 C CA . TYR A 1 567 ? -3.119 -2.738 -11.195 1 94.06 567 TYR A CA 1
ATOM 4511 C C . TYR A 1 567 ? -2.406 -3.5 -10.086 1 94.06 567 TYR A C 1
ATOM 4513 O O . TYR A 1 567 ? -2.041 -2.92 -9.062 1 94.06 567 TYR A O 1
ATOM 4521 N N . ALA A 1 568 ? -2.229 -4.812 -10.273 1 94.38 568 ALA A N 1
ATOM 4522 C CA . ALA A 1 568 ? -1.608 -5.66 -9.258 1 94.38 568 ALA A CA 1
ATOM 4523 C C . ALA A 1 568 ? -0.191 -5.188 -8.945 1 94.38 568 ALA A C 1
ATOM 4525 O O . ALA A 1 568 ? 0.226 -5.184 -7.785 1 94.38 568 ALA A O 1
ATOM 4526 N N . LEU A 1 569 ? 0.509 -4.816 -9.992 1 94.62 569 LEU A N 1
ATOM 4527 C CA . LEU A 1 569 ? 1.892 -4.387 -9.805 1 94.62 569 LEU A CA 1
ATOM 4528 C C . LEU A 1 569 ? 1.954 -3.068 -9.039 1 94.62 569 LEU A C 1
ATOM 4530 O O . LEU A 1 569 ? 2.76 -2.916 -8.125 1 94.62 569 LEU A O 1
ATOM 4534 N N . ILE A 1 570 ? 1.122 -2.119 -9.398 1 95.25 570 ILE A N 1
ATOM 4535 C CA . ILE A 1 570 ? 1.085 -0.827 -8.727 1 95.25 570 ILE A CA 1
ATOM 4536 C C . ILE A 1 570 ? 0.63 -1.014 -7.277 1 95.25 570 ILE A C 1
ATOM 4538 O O . ILE A 1 570 ? 1.186 -0.402 -6.359 1 95.25 570 ILE A O 1
ATOM 4542 N N . HIS A 1 571 ? -0.401 -1.806 -7.109 1 96.94 571 HIS A N 1
ATOM 4543 C CA . HIS A 1 571 ? -0.929 -2.113 -5.785 1 96.94 571 HIS A CA 1
ATOM 4544 C C . HIS A 1 571 ? 0.146 -2.723 -4.891 1 96.94 571 HIS A C 1
ATOM 4546 O O . HIS A 1 571 ? 0.294 -2.328 -3.734 1 96.94 571 HIS A O 1
ATOM 4552 N N . SER A 1 572 ? 0.913 -3.695 -5.426 1 96.75 572 SER A N 1
ATOM 4553 C CA . SER A 1 572 ? 1.981 -4.348 -4.68 1 96.75 572 SER A CA 1
ATOM 4554 C C . SER A 1 572 ? 3.092 -3.365 -4.324 1 96.75 572 SER A C 1
ATOM 4556 O O . SER A 1 572 ? 3.609 -3.379 -3.207 1 96.75 572 SER A O 1
ATOM 4558 N N . LEU A 1 573 ? 3.42 -2.527 -5.262 1 97.31 573 LEU A N 1
ATOM 4559 C CA . LEU A 1 573 ? 4.445 -1.52 -5.02 1 97.31 573 LEU A CA 1
ATOM 4560 C C . LEU A 1 573 ? 4.016 -0.562 -3.91 1 97.31 573 LEU A C 1
ATOM 4562 O O . LEU A 1 573 ? 4.824 -0.198 -3.053 1 97.31 573 LEU A O 1
ATOM 4566 N N . ALA A 1 574 ? 2.805 -0.199 -3.918 1 97.5 574 ALA A N 1
ATOM 4567 C CA . ALA A 1 574 ? 2.264 0.682 -2.887 1 97.5 574 ALA A CA 1
ATOM 4568 C C . ALA A 1 574 ? 2.387 0.049 -1.504 1 97.5 574 ALA A C 1
ATOM 4570 O O . ALA A 1 574 ? 2.744 0.724 -0.536 1 97.5 574 ALA A O 1
ATOM 4571 N N . GLY A 1 575 ? 2.084 -1.219 -1.422 1 97.75 575 GLY A N 1
ATOM 4572 C CA . GLY A 1 575 ? 2.262 -1.923 -0.161 1 97.75 575 GLY A CA 1
ATOM 4573 C C . GLY A 1 575 ? 3.703 -1.938 0.315 1 97.75 575 GLY A C 1
ATOM 4574 O O . GLY A 1 575 ? 3.973 -1.74 1.501 1 97.75 575 GLY A O 1
ATOM 4575 N N . ASP A 1 576 ? 4.609 -2.117 -0.616 1 98.19 576 ASP A N 1
ATOM 4576 C CA . ASP A 1 576 ? 6.035 -2.135 -0.291 1 98.19 576 ASP A CA 1
ATOM 4577 C C . ASP A 1 576 ? 6.496 -0.77 0.214 1 98.19 576 ASP A C 1
ATOM 4579 O O . ASP A 1 576 ? 7.316 -0.687 1.132 1 98.19 576 ASP A O 1
ATOM 4583 N N . PHE A 1 577 ? 5.992 0.266 -0.388 1 97.69 577 PHE A N 1
ATOM 4584 C CA . PHE A 1 577 ? 6.344 1.614 0.04 1 97.69 577 PHE A CA 1
ATOM 4585 C C . PHE A 1 577 ? 5.953 1.841 1.495 1 97.69 577 PHE A C 1
ATOM 4587 O O . PHE A 1 577 ? 6.758 2.316 2.295 1 97.69 577 PHE A O 1
ATOM 4594 N N . ILE A 1 578 ? 4.766 1.431 1.86 1 96.88 578 ILE A N 1
ATOM 4595 C CA . ILE A 1 578 ? 4.258 1.673 3.207 1 96.88 578 ILE A CA 1
ATOM 4596 C C . ILE A 1 578 ? 5.074 0.868 4.215 1 96.88 578 ILE A C 1
ATOM 4598 O O . ILE A 1 578 ? 5.516 1.403 5.234 1 96.88 578 ILE A O 1
ATOM 4602 N N . ILE A 1 579 ? 5.328 -0.363 3.92 1 97.44 579 ILE A N 1
ATOM 4603 C CA . ILE A 1 579 ? 6.059 -1.216 4.852 1 97.44 579 ILE A CA 1
ATOM 4604 C C . ILE A 1 579 ? 7.496 -0.714 4.992 1 97.44 579 ILE A C 1
ATOM 4606 O O . ILE A 1 579 ? 8.039 -0.672 6.098 1 97.44 579 ILE A O 1
ATOM 4610 N N . SER A 1 580 ? 8.062 -0.3 3.885 1 98.12 580 SER A N 1
ATOM 4611 C CA . SER A 1 580 ? 9.422 0.228 3.926 1 98.12 580 SER A CA 1
ATOM 4612 C C . SER A 1 580 ? 9.5 1.497 4.766 1 98.12 580 SER A C 1
ATOM 4614 O O . SER A 1 580 ? 10.438 1.678 5.543 1 98.12 580 SER A O 1
ATOM 4616 N N . ILE A 1 581 ? 8.531 2.354 4.633 1 97.25 581 ILE A N 1
ATOM 4617 C CA . ILE A 1 581 ? 8.508 3.607 5.375 1 97.25 581 ILE A CA 1
ATOM 4618 C C . ILE A 1 581 ? 8.328 3.322 6.867 1 97.25 581 ILE A C 1
ATOM 4620 O O . ILE A 1 581 ? 9.008 3.92 7.703 1 97.25 581 ILE A O 1
ATOM 4624 N N . ILE A 1 582 ? 7.508 2.385 7.207 1 96.62 582 ILE A N 1
ATOM 4625 C CA . ILE A 1 582 ? 7.254 2.049 8.602 1 96.62 582 ILE A CA 1
ATOM 4626 C C . ILE A 1 582 ? 8.523 1.476 9.234 1 96.62 582 ILE A C 1
ATOM 4628 O O . ILE A 1 582 ? 8.961 1.931 10.297 1 96.62 582 ILE A O 1
ATOM 4632 N N . VAL A 1 583 ? 9.133 0.525 8.57 1 97.81 583 VAL A N 1
ATOM 4633 C CA . VAL A 1 583 ? 10.336 -0.11 9.094 1 97.81 583 VAL A CA 1
ATOM 4634 C C . VAL A 1 583 ? 11.461 0.917 9.195 1 97.81 583 VAL A C 1
ATOM 4636 O O . VAL A 1 583 ? 12.188 0.962 10.195 1 97.81 583 VAL A O 1
ATOM 4639 N N . ALA A 1 584 ? 11.57 1.741 8.203 1 98.56 584 ALA A N 1
ATOM 4640 C CA . ALA A 1 584 ? 12.609 2.773 8.188 1 98.56 584 ALA A CA 1
ATOM 4641 C C . ALA A 1 584 ? 12.398 3.771 9.32 1 98.56 584 ALA A C 1
ATOM 4643 O O . ALA A 1 584 ? 13.367 4.238 9.93 1 98.56 584 ALA A O 1
ATOM 4644 N N . THR A 1 585 ? 11.172 4.117 9.594 1 97.56 585 THR A N 1
ATOM 4645 C CA . THR A 1 585 ? 10.875 5.051 10.672 1 97.56 585 THR A CA 1
ATOM 4646 C C . THR A 1 585 ? 11.297 4.473 12.016 1 97.56 585 THR A C 1
ATOM 4648 O O . THR A 1 585 ? 11.898 5.172 12.836 1 97.56 585 THR A O 1
ATOM 4651 N N . VAL A 1 586 ? 11.047 3.232 12.227 1 97.5 586 VAL A N 1
ATOM 4652 C CA . VAL A 1 586 ? 11.43 2.574 13.469 1 97.5 586 VAL A CA 1
ATOM 4653 C C . VAL A 1 586 ? 12.953 2.541 13.594 1 97.5 586 VAL A C 1
ATOM 4655 O O . VAL A 1 586 ? 13.508 2.842 14.648 1 97.5 586 VAL A O 1
ATOM 4658 N N . LEU A 1 587 ? 13.633 2.221 12.539 1 98.19 587 LEU A N 1
ATOM 4659 C CA . LEU A 1 587 ? 15.086 2.184 12.516 1 98.19 587 LEU A CA 1
ATOM 4660 C C . LEU A 1 587 ? 15.672 3.57 12.766 1 98.19 587 LEU A C 1
ATOM 4662 O O . LEU A 1 587 ? 16.641 3.717 13.523 1 98.19 587 LEU A O 1
ATOM 4666 N N . TYR A 1 588 ? 15.062 4.539 12.148 1 98.19 588 TYR A N 1
ATOM 4667 C CA . TYR A 1 588 ? 15.539 5.914 12.289 1 98.19 588 TYR A CA 1
ATOM 4668 C C . TYR A 1 588 ? 15.383 6.398 13.727 1 98.19 588 TYR A C 1
ATOM 4670 O O . TYR A 1 588 ? 16.328 6.926 14.312 1 98.19 588 TYR A O 1
ATOM 4678 N N . LEU A 1 589 ? 14.273 6.152 14.336 1 97.62 589 LEU A N 1
ATOM 4679 C CA . LEU A 1 589 ? 13.953 6.688 15.656 1 97.62 589 LEU A CA 1
ATOM 4680 C C . LEU A 1 589 ? 14.711 5.938 16.75 1 97.62 589 LEU A C 1
ATOM 4682 O O . LEU A 1 589 ? 15.055 6.512 17.781 1 97.62 589 LEU A O 1
ATOM 4686 N N . SER A 1 590 ? 15.016 4.691 16.484 1 97.69 590 SER A N 1
ATOM 4687 C CA . SER A 1 590 ? 15.578 3.865 17.547 1 97.69 590 SER A CA 1
ATOM 4688 C C . SER A 1 590 ? 17.094 3.783 17.438 1 97.69 590 SER A C 1
ATOM 4690 O O . SER A 1 590 ? 17.781 3.523 18.438 1 97.69 590 SER A O 1
ATOM 4692 N N . VAL A 1 591 ? 17.625 3.955 16.219 1 98 591 VAL A N 1
ATOM 4693 C CA . VAL A 1 591 ? 19.047 3.688 16.062 1 98 591 VAL A CA 1
ATOM 4694 C C . VAL A 1 591 ? 19.734 4.891 15.422 1 98 591 VAL A C 1
ATOM 4696 O O . VAL A 1 591 ? 20.625 5.504 16.016 1 98 591 VAL A O 1
ATOM 4699 N N . GLU A 1 592 ? 19.281 5.305 14.297 1 97.94 592 GLU A N 1
ATOM 4700 C CA . GLU A 1 592 ? 19.984 6.328 13.547 1 97.94 592 GLU A CA 1
ATOM 4701 C C . GLU A 1 592 ? 20 7.66 14.289 1 97.94 592 GLU A C 1
ATOM 4703 O O . GLU A 1 592 ? 21.047 8.266 14.477 1 97.94 592 GLU A O 1
ATOM 4708 N N . ALA A 1 593 ? 18.844 8.109 14.688 1 97.5 593 ALA A N 1
ATOM 4709 C CA . ALA A 1 593 ? 18.734 9.414 15.336 1 97.5 593 ALA A CA 1
ATOM 4710 C C . ALA A 1 593 ? 19.516 9.453 16.641 1 97.5 593 ALA A C 1
ATOM 4712 O O . ALA A 1 593 ? 20.312 10.367 16.875 1 97.5 593 ALA A O 1
ATOM 4713 N N . PRO A 1 594 ? 19.359 8.477 17.531 1 97.38 594 PRO A N 1
ATOM 4714 C CA . PRO A 1 594 ? 20.125 8.5 18.781 1 97.38 594 PRO A CA 1
ATOM 4715 C C . PRO A 1 594 ? 21.625 8.484 18.547 1 97.38 594 PRO A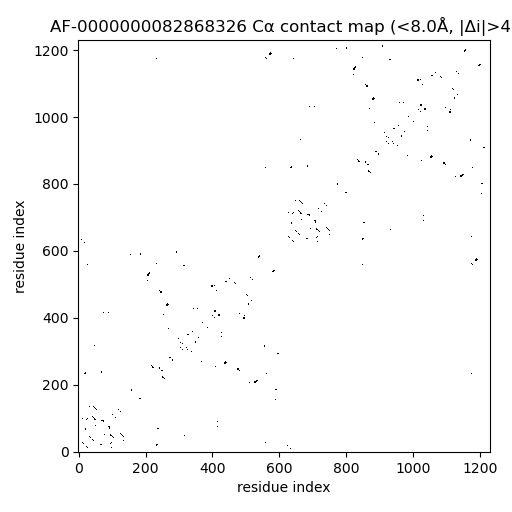 C 1
ATOM 4717 O O . PRO A 1 594 ? 22.359 9.234 19.188 1 97.38 594 PRO A O 1
ATOM 4720 N N . LEU A 1 595 ? 22.078 7.672 17.688 1 96.12 595 LEU A N 1
ATOM 4721 C CA . LEU A 1 595 ? 23.516 7.531 17.484 1 96.12 595 LEU A CA 1
ATOM 4722 C C . LEU A 1 595 ? 24.078 8.742 16.75 1 96.12 595 LEU A C 1
ATOM 4724 O O . LEU A 1 595 ? 25.25 9.086 16.938 1 96.12 595 LEU A O 1
ATOM 4728 N N . PHE A 1 596 ? 23.25 9.312 15.93 1 95.19 596 PHE A N 1
ATOM 4729 C CA . PHE A 1 596 ? 23.656 10.586 15.344 1 95.19 596 PHE A CA 1
ATOM 4730 C C . PHE A 1 596 ? 23.922 11.625 16.422 1 95.19 596 PHE A C 1
ATOM 4732 O O . PHE A 1 596 ? 24.922 12.336 16.375 1 95.19 596 PHE A O 1
ATOM 4739 N N . GLU A 1 597 ? 23.031 11.68 17.375 1 95.06 597 GLU A N 1
ATOM 4740 C CA . GLU A 1 597 ? 23.172 12.625 18.484 1 95.06 597 GLU A CA 1
ATOM 4741 C C . GLU A 1 597 ? 24.375 12.289 19.344 1 95.06 597 GLU A C 1
ATOM 4743 O O . GLU A 1 597 ? 25.109 13.18 19.797 1 95.06 597 GLU A O 1
ATOM 4748 N N . ILE A 1 598 ? 24.594 11.102 19.609 1 95.44 598 ILE A N 1
ATOM 4749 C CA . ILE A 1 598 ? 25.734 10.68 20.422 1 95.44 598 ILE A CA 1
ATOM 4750 C C . ILE A 1 598 ? 27.031 11.039 19.719 1 95.44 598 ILE A C 1
ATOM 4752 O O . ILE A 1 598 ? 27.984 11.508 20.344 1 95.44 598 ILE A O 1
ATOM 4756 N N . THR A 1 599 ? 27.062 10.781 18.422 1 95.06 599 THR A N 1
ATOM 4757 C CA . THR A 1 599 ? 28.25 11.156 17.641 1 95.06 599 THR A CA 1
ATOM 4758 C C . THR A 1 599 ? 28.5 12.656 17.734 1 95.06 599 THR A C 1
ATOM 4760 O O . THR A 1 599 ? 29.656 13.086 17.875 1 95.06 599 THR A O 1
ATOM 4763 N N . ARG A 1 600 ? 27.453 13.375 17.656 1 93.31 600 ARG A N 1
ATOM 4764 C CA . ARG A 1 600 ? 27.578 14.82 17.797 1 93.31 600 ARG A CA 1
ATOM 4765 C C . ARG A 1 600 ? 28.156 15.18 19.172 1 93.31 600 ARG A C 1
ATOM 4767 O O . ARG A 1 600 ? 29.031 16.047 19.266 1 93.31 600 ARG A O 1
ATOM 4774 N N . LEU A 1 601 ? 27.75 14.539 20.188 1 92.38 601 LEU A N 1
ATOM 4775 C CA . LEU A 1 601 ? 28.219 14.789 21.547 1 92.38 601 LEU A CA 1
ATOM 4776 C C . LEU A 1 601 ? 29.688 14.422 21.703 1 92.38 601 LEU A C 1
ATOM 4778 O O . LEU A 1 601 ? 30.438 15.117 22.391 1 92.38 601 LEU A O 1
ATOM 4782 N N . ILE A 1 602 ? 30.078 13.406 21.078 1 92.19 602 ILE A N 1
ATOM 4783 C CA . ILE A 1 602 ? 31.453 12.93 21.156 1 92.19 602 ILE A CA 1
ATOM 4784 C C . ILE A 1 602 ? 32.406 13.945 20.531 1 92.19 602 ILE A C 1
ATOM 4786 O O . ILE A 1 602 ? 33.5 14.195 21.062 1 92.19 602 ILE A O 1
ATOM 4790 N N . PHE A 1 603 ? 32.031 14.617 19.516 1 90.38 603 PHE A N 1
ATOM 4791 C CA . PHE A 1 603 ? 32.938 15.492 18.766 1 90.38 603 PHE A CA 1
ATOM 4792 C C . PHE A 1 603 ? 32.656 16.953 19.109 1 90.38 603 PHE A C 1
ATOM 4794 O O . PHE A 1 603 ? 33.312 17.844 18.547 1 90.38 603 PHE A O 1
ATOM 4801 N N . SER A 1 604 ? 31.656 17.188 19.906 1 82.88 604 SER A N 1
ATOM 4802 C CA . SER A 1 604 ? 31.406 18.562 20.312 1 82.88 604 SER A CA 1
ATOM 4803 C C . SER A 1 604 ? 32.5 19.062 21.25 1 82.88 604 SER A C 1
ATOM 4805 O O . SER A 1 604 ? 33 18.297 22.078 1 82.88 604 SER A O 1
ATOM 4807 N N . THR A 1 605 ? 33.219 20.203 20.859 1 67.12 605 THR A N 1
ATOM 4808 C CA . THR A 1 605 ? 34.219 20.875 21.688 1 67.12 605 THR A CA 1
ATOM 4809 C C . THR A 1 605 ? 33.594 21.391 22.984 1 67.12 605 THR A C 1
ATOM 4811 O O . THR A 1 605 ? 32.5 21.969 22.969 1 67.12 605 THR A O 1
ATOM 4814 N N . PRO A 1 606 ? 34.219 21.016 24.109 1 57.53 606 PRO A N 1
ATOM 4815 C CA . PRO A 1 606 ? 33.719 21.5 25.391 1 57.53 606 PRO A CA 1
ATOM 4816 C C . PRO A 1 606 ? 33.5 23.016 25.406 1 57.53 606 PRO A C 1
ATOM 4818 O O . PRO A 1 606 ? 34.281 23.766 24.859 1 57.53 606 PRO A O 1
ATOM 4821 N N . LYS A 1 607 ? 32.312 23.531 25.375 1 51 607 LYS A N 1
ATOM 4822 C CA . LYS A 1 607 ? 32.062 24.953 25.609 1 51 607 LYS A CA 1
ATOM 4823 C C . LYS A 1 607 ? 32.938 25.5 26.719 1 51 607 LYS A C 1
ATOM 4825 O O . LYS A 1 607 ? 33.062 24.891 27.781 1 51 607 LYS A O 1
ATOM 4830 N N . ASN A 1 608 ? 34.031 26.234 26.391 1 41.19 608 ASN A N 1
ATOM 4831 C CA . ASN A 1 608 ? 34.719 27 27.422 1 41.19 608 ASN A CA 1
ATOM 4832 C C . ASN A 1 608 ? 33.719 27.734 28.312 1 41.19 608 ASN A C 1
ATOM 4834 O O . ASN A 1 608 ? 32.969 28.594 27.859 1 41.19 608 ASN A O 1
ATOM 4838 N N . VAL A 1 609 ? 33.188 27.219 29.25 1 41.91 609 VAL A N 1
ATOM 4839 C CA . VAL A 1 609 ? 32.625 27.984 30.359 1 41.91 609 VAL A CA 1
ATOM 4840 C C . VAL A 1 609 ? 33.562 29.094 30.75 1 41.91 609 VAL A C 1
ATOM 4842 O O . VAL A 1 609 ? 34.656 28.844 31.297 1 41.91 609 VAL A O 1
ATOM 4845 N N . THR A 1 610 ? 33.781 30.062 29.828 1 36.56 610 THR A N 1
ATOM 4846 C CA . THR A 1 610 ? 34.438 31.25 30.375 1 36.56 610 THR A CA 1
ATOM 4847 C C . THR A 1 610 ? 33.719 31.734 31.641 1 36.56 610 THR A C 1
ATOM 4849 O O . THR A 1 610 ? 32.531 32 31.609 1 36.56 610 THR A O 1
ATOM 4852 N N . LYS A 1 611 ? 34.25 31.469 32.844 1 42.16 611 LYS A N 1
ATOM 4853 C CA . LYS A 1 611 ? 34 32.125 34.125 1 42.16 611 LYS A CA 1
ATOM 4854 C C . LYS A 1 611 ? 33.969 33.656 33.969 1 42.16 611 LYS A C 1
ATOM 4856 O O . LYS A 1 611 ? 34.969 34.25 33.562 1 42.16 611 LYS A O 1
ATOM 4861 N N . LYS A 1 612 ? 32.906 34.281 33.562 1 41.12 612 LYS A N 1
ATOM 4862 C CA . LYS A 1 612 ? 32.75 35.688 33.969 1 41.12 612 LYS A CA 1
ATOM 4863 C C . LYS A 1 612 ? 33.219 35.906 35.406 1 41.12 612 LYS A C 1
ATOM 4865 O O . LYS A 1 612 ? 32.594 35.406 36.344 1 41.12 612 LYS A O 1
ATOM 4870 N N . LYS A 1 613 ? 34.469 35.812 35.719 1 37.38 613 LYS A N 1
ATOM 4871 C CA . LYS A 1 613 ? 34.906 36.5 36.938 1 37.38 613 LYS A CA 1
ATOM 4872 C C . LYS A 1 613 ? 34.406 37.938 37 1 37.38 613 LYS A C 1
ATOM 4874 O O . LYS A 1 613 ? 34.25 38.594 35.969 1 37.38 613 LYS A O 1
ATOM 4879 N N . GLU A 1 614 ? 34 38.375 38.25 1 32.75 614 GLU A N 1
ATOM 4880 C CA . GLU A 1 614 ? 33.625 39.531 39.062 1 32.75 614 GLU A CA 1
ATOM 4881 C C . GLU A 1 614 ? 34.594 40.688 38.812 1 32.75 614 GLU A C 1
ATOM 4883 O O . GLU A 1 614 ? 35.781 40.594 39.156 1 32.75 614 GLU A O 1
ATOM 4888 N N . ASN A 1 615 ? 35.031 41.094 37.562 1 26.33 615 ASN A N 1
ATOM 4889 C CA . ASN A 1 615 ? 35.281 42.5 37.844 1 26.33 615 ASN A CA 1
ATOM 4890 C C . ASN A 1 615 ? 34 43.312 37.906 1 26.33 615 ASN A C 1
ATOM 4892 O O . ASN A 1 615 ? 33.125 43.125 37.062 1 26.33 615 ASN A O 1
ATOM 4896 N N . MET B 1 1 ? -3.516 -26.422 -36.75 1 52.81 1 MET B N 1
ATOM 4897 C CA . MET B 1 1 ? -4.34 -25.328 -36.25 1 52.81 1 MET B CA 1
ATOM 4898 C C . MET B 1 1 ? -5.383 -25.812 -35.281 1 52.81 1 MET B C 1
ATOM 4900 O O . MET B 1 1 ? -5.488 -25.297 -34.156 1 52.81 1 MET B O 1
ATOM 4904 N N . ALA B 1 2 ? -6.055 -26.844 -35.719 1 57.22 2 ALA B N 1
ATOM 4905 C CA . ALA B 1 2 ? -7.039 -27.438 -34.812 1 57.22 2 ALA B CA 1
ATOM 4906 C C . ALA B 1 2 ? -6.367 -28.016 -33.562 1 57.22 2 ALA B C 1
ATOM 4908 O O . ALA B 1 2 ? -6.891 -27.891 -32.469 1 57.22 2 ALA B O 1
ATOM 4909 N N . PHE B 1 3 ? -5.223 -28.438 -33.75 1 63.66 3 PHE B N 1
ATOM 4910 C CA . PHE B 1 3 ? -4.484 -29.016 -32.625 1 63.66 3 PHE B CA 1
ATOM 4911 C C . PHE B 1 3 ? -4.105 -27.938 -31.625 1 63.66 3 PHE B C 1
ATOM 4913 O O . PHE B 1 3 ? -4.281 -28.125 -30.406 1 63.66 3 PHE B O 1
ATOM 4920 N N . LEU B 1 4 ? -3.75 -26.906 -32.094 1 67.5 4 LEU B N 1
ATOM 4921 C CA . LEU B 1 4 ? -3.33 -25.828 -31.219 1 67.5 4 LEU B CA 1
ATOM 4922 C C . LEU B 1 4 ? -4.52 -25.266 -30.453 1 67.5 4 LEU B C 1
ATOM 4924 O O . LEU B 1 4 ? -4.406 -24.938 -29.266 1 67.5 4 LEU B O 1
ATOM 4928 N N . TYR B 1 5 ? -5.586 -25.266 -31.156 1 78.19 5 TYR B N 1
ATOM 4929 C CA . TYR B 1 5 ? -6.797 -24.766 -30.516 1 78.19 5 TYR B CA 1
ATOM 4930 C C . TYR B 1 5 ? -7.203 -25.656 -29.344 1 78.19 5 TYR B C 1
ATOM 4932 O O . TYR B 1 5 ? -7.438 -25.156 -28.234 1 78.19 5 TYR B O 1
ATOM 4940 N N . ASN B 1 6 ? -7.219 -26.922 -29.594 1 78.94 6 ASN B N 1
ATOM 4941 C CA . ASN B 1 6 ? -7.621 -27.859 -28.547 1 78.94 6 ASN B CA 1
ATOM 4942 C C . ASN B 1 6 ? -6.641 -27.844 -27.391 1 78.94 6 ASN B C 1
ATOM 4944 O O . ASN B 1 6 ? -7.047 -27.969 -26.234 1 78.94 6 ASN B O 1
ATOM 4948 N N . THR B 1 7 ? -5.477 -27.609 -27.719 1 83.44 7 THR B N 1
ATOM 4949 C CA . THR B 1 7 ? -4.461 -27.578 -26.672 1 83.44 7 THR B CA 1
ATOM 4950 C C . THR B 1 7 ? -4.629 -26.344 -25.781 1 83.44 7 THR B C 1
ATOM 4952 O O . THR B 1 7 ? -4.52 -26.438 -24.562 1 83.44 7 THR B O 1
ATOM 4955 N N . VAL B 1 8 ? -4.953 -25.25 -26.422 1 86.62 8 VAL B N 1
ATOM 4956 C CA . VAL B 1 8 ? -5.094 -24.016 -25.672 1 86.62 8 VAL B CA 1
ATOM 4957 C C . VAL B 1 8 ? -6.355 -24.078 -24.812 1 86.62 8 VAL B C 1
ATOM 4959 O O . VAL B 1 8 ? -6.355 -23.625 -23.656 1 86.62 8 VAL B O 1
ATOM 4962 N N . VAL B 1 9 ? -7.34 -24.672 -25.359 1 88.25 9 VAL B N 1
ATOM 4963 C CA . VAL B 1 9 ? -8.594 -24.797 -24.641 1 88.25 9 VAL B CA 1
ATOM 4964 C C . VAL B 1 9 ? -8.383 -25.672 -23.406 1 88.25 9 VAL B C 1
ATOM 4966 O O . VAL B 1 9 ? -8.812 -25.328 -22.297 1 88.25 9 VAL B O 1
ATOM 4969 N N . LEU B 1 10 ? -7.684 -26.734 -23.578 1 87.06 10 LEU B N 1
ATOM 4970 C CA . LEU B 1 10 ? -7.395 -27.625 -22.469 1 87.06 10 LEU B CA 1
ATOM 4971 C C . LEU B 1 10 ? -6.461 -26.969 -21.469 1 87.06 10 LEU B C 1
ATOM 4973 O O . LEU B 1 10 ? -6.609 -27.141 -20.25 1 87.06 10 LEU B O 1
ATOM 4977 N N . ASP B 1 11 ? -5.559 -26.25 -21.984 1 91.06 11 ASP B N 1
ATOM 4978 C CA . ASP B 1 11 ? -4.598 -25.547 -21.125 1 91.06 11 ASP B CA 1
ATOM 4979 C C . ASP B 1 11 ? -5.285 -24.484 -20.281 1 91.06 11 ASP B C 1
ATOM 4981 O O . ASP B 1 11 ? -4.898 -24.25 -19.141 1 91.06 11 ASP B O 1
ATOM 4985 N N . ALA B 1 12 ? -6.293 -23.906 -20.797 1 93.19 12 ALA B N 1
ATOM 4986 C CA . ALA B 1 12 ? -6.969 -22.797 -20.141 1 93.19 12 ALA B CA 1
ATOM 4987 C C . ALA B 1 12 ? -7.996 -23.297 -19.125 1 93.19 12 ALA B C 1
ATOM 4989 O O . ALA B 1 12 ? -8.414 -22.547 -18.234 1 93.19 12 ALA B O 1
ATOM 4990 N N . THR B 1 13 ? -8.438 -24.531 -19.266 1 92.06 13 THR B N 1
ATOM 4991 C CA . THR B 1 13 ? -9.5 -25.062 -18.422 1 92.06 13 THR B CA 1
ATOM 4992 C C . THR B 1 13 ? -8.969 -25.375 -17.031 1 92.06 13 THR B C 1
ATOM 4994 O O . THR B 1 13 ? -7.82 -25.812 -16.875 1 92.06 13 THR B O 1
ATOM 4997 N N . GLY B 1 14 ? -9.812 -25.094 -16.062 1 90.81 14 GLY B N 1
ATOM 4998 C CA . GLY B 1 14 ? -9.461 -25.359 -14.672 1 90.81 14 GLY B CA 1
ATOM 4999 C C . GLY B 1 14 ? -9.133 -26.812 -14.406 1 90.81 14 GLY B C 1
ATOM 5000 O O . GLY B 1 14 ? -9.742 -27.703 -15.008 1 90.81 14 GLY B O 1
ATOM 5001 N N . LYS B 1 15 ? -8.164 -26.984 -13.5 1 86.12 15 LYS B N 1
ATOM 5002 C CA . LYS B 1 15 ? -7.734 -28.297 -13.008 1 86.12 15 LYS B CA 1
ATOM 5003 C C . LYS B 1 15 ? -7.816 -28.359 -11.484 1 86.12 15 LYS B C 1
ATOM 5005 O O . LYS B 1 15 ? -8.031 -27.344 -10.82 1 86.12 15 LYS B O 1
ATOM 5010 N N . TRP B 1 16 ? -7.789 -29.578 -10.992 1 84.12 16 TRP B N 1
ATOM 5011 C CA . TRP B 1 16 ? -7.754 -29.672 -9.539 1 84.12 16 TRP B CA 1
ATOM 5012 C C . TRP B 1 16 ? -6.48 -29.062 -8.984 1 84.12 16 TRP B C 1
ATOM 5014 O O . TRP B 1 16 ? -5.375 -29.438 -9.375 1 84.12 16 TRP B O 1
ATOM 5024 N N . ASN B 1 17 ? -6.668 -28.125 -8.141 1 89.25 17 ASN B N 1
ATOM 5025 C CA . ASN B 1 17 ? -5.543 -27.422 -7.539 1 89.25 17 ASN B CA 1
ATOM 5026 C C . ASN B 1 17 ? -4.871 -28.25 -6.453 1 89.25 17 ASN B C 1
ATOM 5028 O O . ASN B 1 17 ? -5.512 -29.094 -5.824 1 89.25 17 ASN B O 1
ATOM 5032 N N . PRO B 1 18 ? -3.602 -28.031 -6.352 1 91 18 PRO B N 1
ATOM 5033 C CA . PRO B 1 18 ? -3.023 -28.562 -5.113 1 91 18 PRO B CA 1
ATOM 5034 C C . PRO B 1 18 ? -3.625 -27.922 -3.861 1 91 18 PRO B C 1
ATOM 5036 O O . PRO B 1 18 ? -4.219 -26.844 -3.938 1 91 18 PRO B O 1
ATOM 5039 N N . ALA B 1 19 ? -3.559 -28.609 -2.76 1 92.38 19 ALA B N 1
ATOM 5040 C CA . ALA B 1 19 ? -4.023 -28.141 -1.46 1 92.38 19 ALA B CA 1
ATOM 5041 C C . ALA B 1 19 ? -5.547 -28.016 -1.438 1 92.38 19 ALA B C 1
ATOM 5043 O O . ALA B 1 19 ? -6.082 -27.031 -0.915 1 92.38 19 ALA B O 1
ATOM 5044 N N . PHE B 1 20 ? -6.152 -28.953 -2.086 1 91.44 20 PHE B N 1
ATOM 5045 C CA . PHE B 1 20 ? -7.609 -29.016 -2.041 1 91.44 20 PHE B CA 1
ATOM 5046 C C . PHE B 1 20 ? -8.102 -29.109 -0.602 1 91.44 20 PHE B C 1
ATOM 5048 O O . PHE B 1 20 ? -9.086 -28.453 -0.236 1 91.44 20 PHE B O 1
ATOM 5055 N N . LEU B 1 21 ? -7.395 -29.766 0.211 1 91.5 21 LEU B N 1
ATOM 5056 C CA . LEU B 1 21 ? -7.801 -30 1.591 1 91.5 21 LEU B CA 1
ATOM 5057 C C . LEU B 1 21 ? -7.562 -28.766 2.449 1 91.5 21 LEU B C 1
ATOM 5059 O O . LEU B 1 21 ? -8.094 -28.656 3.555 1 91.5 21 LEU B O 1
ATOM 5063 N N . LEU B 1 22 ? -6.766 -27.875 1.942 1 92.38 22 LEU B N 1
ATOM 5064 C CA . LEU B 1 22 ? -6.562 -26.625 2.654 1 92.38 22 LEU B CA 1
ATOM 5065 C C . LEU B 1 22 ? -7.547 -25.562 2.172 1 92.38 22 LEU B C 1
ATOM 5067 O O . LEU B 1 22 ? -7.453 -24.391 2.568 1 92.38 22 LEU B O 1
ATOM 5071 N N . GLY B 1 23 ? -8.414 -25.969 1.287 1 92.44 23 GLY B N 1
ATOM 5072 C CA . GLY B 1 23 ? -9.477 -25.078 0.865 1 92.44 23 GLY B CA 1
ATOM 5073 C C . GLY B 1 23 ? -9.227 -24.453 -0.5 1 92.44 23 GLY B C 1
ATOM 5074 O O . GLY B 1 23 ? -9.867 -23.469 -0.863 1 92.44 23 GLY B O 1
ATOM 5075 N N . ASN B 1 24 ? -8.227 -24.969 -1.257 1 94.38 24 ASN B N 1
ATOM 5076 C CA . ASN B 1 24 ? -8 -24.5 -2.623 1 94.38 24 ASN B CA 1
ATOM 5077 C C . ASN B 1 24 ? -9.016 -25.094 -3.592 1 94.38 24 ASN B C 1
ATOM 5079 O O . ASN B 1 24 ? -8.656 -25.875 -4.477 1 94.38 24 ASN B O 1
ATOM 5083 N N . ILE B 1 25 ? -10.227 -24.609 -3.48 1 94.25 25 ILE B N 1
ATOM 5084 C CA . ILE B 1 25 ? -11.32 -25.312 -4.148 1 94.25 25 ILE B CA 1
ATOM 5085 C C . ILE B 1 25 ? -11.859 -24.453 -5.289 1 94.25 25 ILE B C 1
ATOM 5087 O O . ILE B 1 25 ? -12.852 -24.812 -5.922 1 94.25 25 ILE B O 1
ATOM 5091 N N . LYS B 1 26 ? -11.281 -23.344 -5.516 1 94.31 26 LYS B N 1
ATOM 5092 C CA . LYS B 1 26 ? -11.641 -22.516 -6.672 1 94.31 26 LYS B CA 1
ATOM 5093 C C . LYS B 1 26 ? -10.602 -22.656 -7.781 1 94.31 26 LYS B C 1
ATOM 5095 O O . LYS B 1 26 ? -9.586 -21.953 -7.77 1 94.31 26 LYS B O 1
ATOM 5100 N N . SER B 1 27 ? -10.852 -23.5 -8.688 1 94 27 SER B N 1
ATOM 5101 C CA . SER B 1 27 ? -9.984 -23.719 -9.844 1 94 27 SER B CA 1
ATOM 5102 C C . SER B 1 27 ? -10.414 -22.859 -11.031 1 94 27 SER B C 1
ATOM 5104 O O . SER B 1 27 ? -11.117 -23.328 -11.922 1 94 27 SER B O 1
ATOM 5106 N N . LEU B 1 28 ? -9.859 -21.766 -11.172 1 95.19 28 LEU B N 1
ATOM 5107 C CA . LEU B 1 28 ? -10.352 -20.734 -12.086 1 95.19 28 LEU B CA 1
ATOM 5108 C C . LEU B 1 28 ? -9.789 -20.953 -13.484 1 95.19 28 LEU B C 1
ATOM 5110 O O . LEU B 1 28 ? -10.219 -20.281 -14.438 1 95.19 28 LEU B O 1
ATOM 5114 N N . GLY B 1 29 ? -8.898 -21.891 -13.641 1 94.75 29 GLY B N 1
ATOM 5115 C CA . GLY B 1 29 ? -8.25 -21.984 -14.938 1 94.75 29 GLY B CA 1
ATOM 5116 C C . GLY B 1 29 ? -7.574 -20.703 -15.359 1 94.75 29 GLY B C 1
ATOM 5117 O O . GLY B 1 29 ? -6.984 -20 -14.531 1 94.75 29 GLY B O 1
ATOM 5118 N N . SER B 1 30 ? -7.539 -20.5 -16.688 1 95 30 SER B N 1
ATOM 5119 C CA . SER B 1 30 ? -6.965 -19.266 -17.188 1 95 30 SER B CA 1
ATOM 5120 C C . SER B 1 30 ? -7.984 -18.469 -18 1 95 30 SER B C 1
ATOM 5122 O O . SER B 1 30 ? -8.18 -18.719 -19.188 1 95 30 SER B O 1
ATOM 5124 N N . TYR B 1 31 ? -8.523 -17.5 -17.375 1 95.56 31 TYR B N 1
ATOM 5125 C CA . TYR B 1 31 ? -9.492 -16.609 -18 1 95.56 31 TYR B CA 1
ATOM 5126 C C . TYR B 1 31 ? -8.898 -15.945 -19.234 1 95.56 31 TYR B C 1
ATOM 5128 O O . TYR B 1 31 ? -9.516 -15.938 -20.297 1 95.56 31 TYR B O 1
ATOM 5136 N N . GLU B 1 32 ? -7.676 -15.453 -19.125 1 92.44 32 GLU B N 1
ATOM 5137 C CA . GLU B 1 32 ? -7.027 -14.68 -20.188 1 92.44 32 GLU B CA 1
ATOM 5138 C C . GLU B 1 32 ? -6.699 -15.562 -21.391 1 92.44 32 GLU B C 1
ATOM 5140 O O . GLU B 1 32 ? -6.91 -15.156 -22.531 1 92.44 32 GLU B O 1
ATOM 5145 N N . GLU B 1 33 ? -6.168 -16.688 -21.094 1 93 33 GLU B N 1
ATOM 5146 C CA . GLU B 1 33 ? -5.824 -17.609 -22.172 1 93 33 GLU B CA 1
ATOM 5147 C C . GLU B 1 33 ? -7.055 -18.016 -22.984 1 93 33 GLU B C 1
ATOM 5149 O O . GLU B 1 33 ? -6.996 -18.125 -24.203 1 93 33 GLU B O 1
ATOM 5154 N N . CYS B 1 34 ? -8.102 -18.172 -22.328 1 93.94 34 CYS B N 1
ATOM 5155 C CA . CYS B 1 34 ? -9.328 -18.625 -22.969 1 93.94 34 CYS B CA 1
ATOM 5156 C C . CYS B 1 34 ? -9.93 -17.547 -23.859 1 93.94 34 CYS B C 1
ATOM 5158 O O . CYS B 1 34 ? -10.211 -17.781 -25.031 1 93.94 34 CYS B O 1
ATOM 5160 N N . VAL B 1 35 ? -10.086 -16.391 -23.344 1 93.44 35 VAL B N 1
ATOM 5161 C CA . VAL B 1 35 ? -10.789 -15.336 -24.062 1 93.44 35 VAL B CA 1
ATOM 5162 C C . VAL B 1 35 ? -9.906 -14.797 -25.188 1 93.44 35 VAL B C 1
ATOM 5164 O O . VAL B 1 35 ? -10.398 -14.164 -26.125 1 93.44 35 VAL B O 1
ATOM 5167 N N . SER B 1 36 ? -8.625 -15.008 -25.156 1 89.38 36 SER B N 1
ATOM 5168 C CA . SER B 1 36 ? -7.711 -14.5 -26.188 1 89.38 36 SER B CA 1
ATOM 5169 C C . SER B 1 36 ? -7.68 -15.422 -27.406 1 89.38 36 SER B C 1
ATOM 5171 O O . SER B 1 36 ? -7.125 -15.062 -28.438 1 89.38 36 SER B O 1
ATOM 5173 N N . ILE B 1 37 ? -8.289 -16.547 -27.312 1 87.5 37 ILE B N 1
ATOM 5174 C CA . ILE B 1 37 ? -8.312 -17.5 -28.422 1 87.5 37 ILE B CA 1
ATOM 5175 C C . ILE B 1 37 ? -9.094 -16.906 -29.594 1 87.5 37 ILE B C 1
ATOM 5177 O O . ILE B 1 37 ? -10.25 -16.516 -29.438 1 87.5 37 ILE B O 1
ATOM 5181 N N . GLN B 1 38 ? -8.375 -16.547 -30.656 1 80.88 38 GLN B N 1
ATOM 5182 C CA . GLN B 1 38 ? -9.016 -16.094 -31.891 1 80.88 38 GLN B CA 1
ATOM 5183 C C . GLN B 1 38 ? -8.508 -16.891 -33.094 1 80.88 38 GLN B C 1
ATOM 5185 O O . GLN B 1 38 ? -7.324 -16.844 -33.406 1 80.88 38 GLN B O 1
ATOM 5190 N N . GLN B 1 39 ? -9.211 -17.859 -33.5 1 68.81 39 GLN B N 1
ATOM 5191 C CA . GLN B 1 39 ? -8.82 -18.562 -34.719 1 68.81 39 GLN B CA 1
ATOM 5192 C C . GLN B 1 39 ? -9.633 -18.094 -35.938 1 68.81 39 GLN B C 1
ATOM 5194 O O . GLN B 1 39 ? -10.844 -18.312 -36 1 68.81 39 GLN B O 1
ATOM 5199 N N . SER B 1 40 ? -9.016 -17.125 -36.656 1 59.84 40 SER B N 1
ATOM 5200 C CA . SER B 1 40 ? -9.656 -16.453 -37.781 1 59.84 40 SER B CA 1
ATOM 5201 C C . SER B 1 40 ? -10.227 -17.484 -38.75 1 59.84 40 SER B C 1
ATOM 5203 O O . SER B 1 40 ? -11.344 -17.312 -39.25 1 59.84 40 SER B O 1
ATOM 5205 N N . LYS B 1 41 ? -9.406 -18.516 -39.031 1 57.44 41 LYS B N 1
ATOM 5206 C CA . LYS B 1 41 ? -9.812 -19.375 -40.156 1 57.44 41 LYS B CA 1
ATOM 5207 C C . LYS B 1 41 ? -11.086 -20.141 -39.812 1 57.44 41 LYS B C 1
ATOM 5209 O O . LYS B 1 41 ? -11.875 -20.484 -40.688 1 57.44 41 LYS B O 1
ATOM 5214 N N . LEU B 1 42 ? -11.281 -20.422 -38.594 1 59.22 42 LEU B N 1
ATOM 5215 C CA . LEU B 1 42 ? -12.453 -21.219 -38.219 1 59.22 42 LEU B CA 1
ATOM 5216 C C . LEU B 1 42 ? -13.461 -20.359 -37.469 1 59.22 42 LEU B C 1
ATOM 5218 O O . LEU B 1 42 ? -14.516 -20.859 -37.062 1 59.22 42 LEU B O 1
ATOM 5222 N N . SER B 1 43 ? -13.266 -19.062 -37.469 1 64.94 43 SER B N 1
ATOM 5223 C CA . SER B 1 43 ? -14.172 -18.156 -36.781 1 64.94 43 SER B CA 1
ATOM 5224 C C . SER B 1 43 ? -14.484 -18.641 -35.375 1 64.94 43 SER B C 1
ATOM 5226 O O . SER B 1 43 ? -15.633 -18.594 -34.938 1 64.94 43 SER B O 1
ATOM 5228 N N . ILE B 1 44 ? -13.602 -19.469 -34.75 1 78.38 44 ILE B N 1
ATOM 5229 C CA . ILE B 1 44 ? -13.891 -19.984 -33.406 1 78.38 44 ILE B CA 1
ATOM 5230 C C . ILE B 1 44 ? -13.148 -19.156 -32.375 1 78.38 44 ILE B C 1
ATOM 5232 O O . ILE B 1 44 ? -11.938 -18.938 -32.469 1 78.38 44 ILE B O 1
ATOM 5236 N N . LYS B 1 45 ? -13.953 -18.562 -31.484 1 88.31 45 LYS B N 1
ATOM 5237 C CA . LYS B 1 45 ? -13.438 -17.797 -30.359 1 88.31 45 LYS B CA 1
ATOM 5238 C C . LYS B 1 45 ? -13.594 -18.578 -29.047 1 88.31 45 LYS B C 1
ATOM 5240 O O . LYS B 1 45 ? -14.375 -19.531 -28.984 1 88.31 45 LYS B O 1
ATOM 5245 N N . GLY B 1 46 ? -12.719 -18.312 -28.141 1 92.06 46 GLY B N 1
ATOM 5246 C CA . GLY B 1 46 ? -12.836 -18.922 -26.812 1 92.06 46 GLY B CA 1
ATOM 5247 C C . GLY B 1 46 ? -13.867 -18.25 -25.938 1 92.06 46 GLY B C 1
ATOM 5248 O O . GLY B 1 46 ? -14.023 -17.031 -25.969 1 92.06 46 GLY B O 1
ATOM 5249 N N . LYS B 1 47 ? -14.578 -19.047 -25.234 1 93.75 47 LYS B N 1
ATOM 5250 C CA . LYS B 1 47 ? -15.547 -18.609 -24.234 1 93.75 47 LYS B CA 1
ATOM 5251 C C . LYS B 1 47 ? -15.211 -19.172 -22.859 1 93.75 47 LYS B C 1
ATOM 5253 O O . LYS B 1 47 ? -15.125 -20.391 -22.703 1 93.75 47 LYS B O 1
ATOM 5258 N N . TYR B 1 48 ? -14.977 -18.281 -21.969 1 96 48 TYR B N 1
ATOM 5259 C CA . TYR B 1 48 ? -14.688 -18.672 -20.594 1 96 48 TYR B CA 1
ATOM 5260 C C . TYR B 1 48 ? -15.961 -18.703 -19.75 1 96 48 TYR B C 1
ATOM 5262 O O . TYR B 1 48 ? -16.672 -17.703 -19.672 1 96 48 TYR B O 1
ATOM 5270 N N . CYS B 1 49 ? -16.219 -19.797 -19.109 1 95.81 49 CYS B N 1
ATOM 5271 C CA . CYS B 1 49 ? -17.375 -19.922 -18.219 1 95.81 49 CYS B CA 1
ATOM 5272 C C . CYS B 1 49 ? -16.953 -20.359 -16.828 1 95.81 49 CYS B C 1
ATOM 5274 O O . CYS B 1 49 ? -16.047 -21.188 -16.672 1 95.81 49 CYS B O 1
ATOM 5276 N N . LEU B 1 50 ? -17.5 -19.766 -15.852 1 95.06 50 LEU B N 1
ATOM 5277 C CA . LEU B 1 50 ? -17.266 -20.125 -14.461 1 95.06 50 LEU B CA 1
ATOM 5278 C C . LEU B 1 50 ? -18.438 -20.922 -13.898 1 95.06 50 LEU B C 1
ATOM 5280 O O . LEU B 1 50 ? -19.578 -20.453 -13.906 1 95.06 50 LEU B O 1
ATOM 5284 N N . ALA B 1 51 ? -18.125 -22.078 -13.375 1 93.25 51 ALA B N 1
ATOM 5285 C CA . ALA B 1 51 ? -19.156 -22.969 -12.859 1 93.25 51 ALA B CA 1
ATOM 5286 C C . ALA B 1 51 ? -19.094 -23.078 -11.336 1 93.25 51 ALA B C 1
ATOM 5288 O O . ALA B 1 51 ? -18 -23.219 -10.766 1 93.25 51 ALA B O 1
ATOM 5289 N N .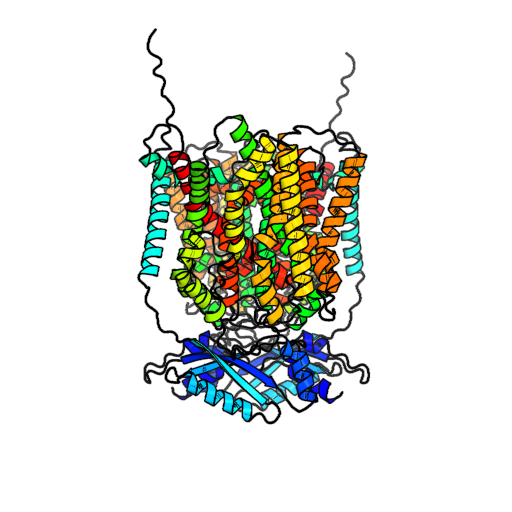 ASN B 1 52 ? -20.188 -22.906 -10.695 1 92 52 ASN B N 1
ATOM 5290 C CA . ASN B 1 52 ? -20.344 -23.25 -9.289 1 92 52 ASN B CA 1
ATOM 5291 C C . ASN B 1 52 ? -20.672 -24.734 -9.117 1 92 52 ASN B C 1
ATOM 5293 O O . ASN B 1 52 ? -21.547 -25.266 -9.805 1 92 52 ASN B O 1
ATOM 5297 N N . VAL B 1 53 ? -19.922 -25.344 -8.211 1 89.5 53 VAL B N 1
ATOM 5298 C CA . VAL B 1 53 ? -20.078 -26.797 -8.086 1 89.5 53 VAL B CA 1
ATOM 5299 C C . VAL B 1 53 ? -20.438 -27.156 -6.645 1 89.5 53 VAL B C 1
ATOM 5301 O O . VAL B 1 53 ? -19.812 -26.656 -5.699 1 89.5 53 VAL B O 1
ATOM 5304 N N . HIS B 1 54 ? -21.422 -27.891 -6.527 1 86.62 54 HIS B N 1
ATOM 5305 C CA . HIS B 1 54 ? -21.797 -28.484 -5.246 1 86.62 54 HIS B CA 1
ATOM 5306 C C . HIS B 1 54 ? -21.516 -29.984 -5.23 1 86.62 54 HIS B C 1
ATOM 5308 O O . HIS B 1 54 ? -22.078 -30.734 -6.031 1 86.62 54 HIS B O 1
ATOM 5314 N N . LEU B 1 55 ? -20.625 -30.344 -4.332 1 84.94 55 LEU B N 1
ATOM 5315 C CA . LEU B 1 55 ? -20.219 -31.734 -4.25 1 84.94 55 LEU B CA 1
ATOM 5316 C C . LEU B 1 55 ? -20.766 -32.375 -2.98 1 84.94 55 LEU B C 1
ATOM 5318 O O . LEU B 1 55 ? -20.797 -31.75 -1.923 1 84.94 55 LEU B O 1
ATOM 5322 N N . SER B 1 56 ? -21.297 -33.562 -3.162 1 83.88 56 SER B N 1
ATOM 5323 C CA . SER B 1 56 ? -21.719 -34.406 -2.045 1 83.88 56 SER B CA 1
ATOM 5324 C C . SER B 1 56 ? -21.328 -35.844 -2.283 1 83.88 56 SER B C 1
ATOM 5326 O O . SER B 1 56 ? -21.031 -36.25 -3.414 1 83.88 56 SER B O 1
ATOM 5328 N N . SER B 1 57 ? -21.094 -36.594 -1.234 1 86.94 57 SER B N 1
ATOM 5329 C CA . SER B 1 57 ? -20.75 -38 -1.368 1 86.94 57 SER B CA 1
ATOM 5330 C C . SER B 1 57 ? -21.391 -38.844 -0.264 1 86.94 57 SER B C 1
ATOM 5332 O O . SER B 1 57 ? -21.516 -38.406 0.874 1 86.94 57 SER B O 1
ATOM 5334 N N . ASN B 1 58 ? -21.75 -40.094 -0.675 1 84.81 58 ASN B N 1
ATOM 5335 C CA . ASN B 1 58 ? -22.25 -41.031 0.306 1 84.81 58 ASN B CA 1
ATOM 5336 C C . ASN B 1 58 ? -21.125 -41.812 0.982 1 84.81 58 ASN B C 1
ATOM 5338 O O . ASN B 1 58 ? -21.328 -42.438 2.012 1 84.81 58 ASN B O 1
ATOM 5342 N N . ASP B 1 59 ? -19.984 -41.688 0.379 1 87 59 ASP B N 1
ATOM 5343 C CA . ASP B 1 59 ? -18.797 -42.281 0.996 1 87 59 ASP B CA 1
ATOM 5344 C C . ASP B 1 59 ? -18.297 -41.406 2.158 1 87 59 ASP B C 1
ATOM 5346 O O . ASP B 1 59 ? -18.016 -40.219 1.983 1 87 59 ASP B O 1
ATOM 5350 N N . GLU B 1 60 ? -18.156 -42.031 3.234 1 87.5 60 GLU B N 1
ATOM 5351 C CA . GLU B 1 60 ? -17.812 -41.312 4.457 1 87.5 60 GLU B CA 1
ATOM 5352 C C . GLU B 1 60 ? -16.438 -40.656 4.332 1 87.5 60 GLU B C 1
ATOM 5354 O O . GLU B 1 60 ? -16.234 -39.562 4.832 1 87.5 60 GLU B O 1
ATOM 5359 N N . LYS B 1 61 ? -15.523 -41.312 3.748 1 84.94 61 LYS B N 1
ATOM 5360 C CA . LYS B 1 61 ? -14.172 -40.781 3.619 1 84.94 61 LYS B CA 1
ATOM 5361 C C . LYS B 1 61 ? -14.156 -39.531 2.729 1 84.94 61 LYS B C 1
ATOM 5363 O O . LYS B 1 61 ? -13.547 -38.531 3.076 1 84.94 61 LYS B O 1
ATOM 5368 N N . ILE B 1 62 ? -14.844 -39.625 1.654 1 86.5 62 ILE B N 1
ATOM 5369 C CA . ILE B 1 62 ? -14.891 -38.531 0.714 1 86.5 62 ILE B CA 1
ATOM 5370 C C . ILE B 1 62 ? -15.68 -37.375 1.33 1 86.5 62 ILE B C 1
ATOM 5372 O O . ILE B 1 62 ? -15.305 -36.188 1.165 1 86.5 62 ILE B O 1
ATOM 5376 N N . ASP B 1 63 ? -16.672 -37.75 2.018 1 88.81 63 ASP B N 1
ATOM 5377 C CA . ASP B 1 63 ? -17.484 -36.719 2.664 1 88.81 63 ASP B CA 1
ATOM 5378 C C . ASP B 1 63 ? -16.672 -35.969 3.715 1 88.81 63 ASP B C 1
ATOM 5380 O O . ASP B 1 63 ? -16.812 -34.75 3.865 1 88.81 63 ASP B O 1
ATOM 5384 N N . SER B 1 64 ? -15.883 -36.688 4.383 1 88.88 64 SER B N 1
ATOM 5385 C CA . SER B 1 64 ? -15.016 -36.094 5.383 1 88.88 64 SER B CA 1
ATOM 5386 C C . SER B 1 64 ? -13.992 -35.156 4.734 1 88.88 64 SER B C 1
ATOM 5388 O O . SER B 1 64 ? -13.695 -34.094 5.266 1 88.88 64 SER B O 1
ATOM 5390 N N . MET B 1 65 ? -13.508 -35.531 3.6 1 88.06 65 MET B N 1
ATOM 5391 C CA . MET B 1 65 ? -12.555 -34.688 2.871 1 88.06 65 MET B CA 1
ATOM 5392 C C . MET B 1 65 ? -13.211 -33.406 2.383 1 88.06 65 MET B C 1
ATOM 5394 O O . MET B 1 65 ? -12.609 -32.344 2.432 1 88.06 65 MET B O 1
ATOM 5398 N N . LEU B 1 66 ? -14.406 -33.594 1.977 1 89.81 66 LEU B N 1
ATOM 5399 C CA . LEU B 1 66 ? -15.148 -32.438 1.507 1 89.81 66 LEU B CA 1
ATOM 5400 C C . LEU B 1 66 ? -15.43 -31.469 2.656 1 89.81 66 LEU B C 1
ATOM 5402 O O . LEU B 1 66 ? -15.383 -30.25 2.477 1 89.81 66 LEU B O 1
ATOM 5406 N N . GLU B 1 67 ? -15.688 -31.984 3.783 1 90.56 67 GLU B N 1
ATOM 5407 C CA . GLU B 1 67 ? -15.906 -31.156 4.961 1 90.56 67 GLU B CA 1
ATOM 5408 C C . GLU B 1 67 ? -14.641 -30.391 5.336 1 90.56 67 GLU B C 1
ATOM 5410 O O . GLU B 1 67 ? -14.711 -29.203 5.703 1 90.56 67 GLU B O 1
ATOM 5415 N N . ILE B 1 68 ? -13.539 -31.047 5.199 1 89.06 68 ILE B N 1
ATOM 5416 C CA . ILE B 1 68 ? -12.266 -30.406 5.512 1 89.06 68 ILE B CA 1
ATOM 5417 C C . ILE B 1 68 ? -11.961 -29.328 4.477 1 89.06 68 ILE B C 1
ATOM 5419 O O . ILE B 1 68 ? -11.633 -28.188 4.832 1 89.06 68 ILE B O 1
ATOM 5423 N N . ALA B 1 69 ? -12.203 -29.672 3.242 1 90.69 69 ALA B N 1
ATOM 5424 C CA . ALA B 1 69 ? -11.891 -28.766 2.146 1 90.69 69 ALA B CA 1
ATOM 5425 C C . ALA B 1 69 ? -12.773 -27.516 2.188 1 90.69 69 ALA B C 1
ATOM 5427 O O . ALA B 1 69 ? -12.367 -26.438 1.76 1 90.69 69 ALA B O 1
ATOM 5428 N N . THR B 1 70 ? -14 -27.672 2.715 1 90.81 70 THR B N 1
ATOM 5429 C CA . THR B 1 70 ? -14.938 -26.562 2.742 1 90.81 70 THR B CA 1
ATOM 5430 C C . THR B 1 70 ? -14.992 -25.938 4.129 1 90.81 70 THR B C 1
ATOM 5432 O O . THR B 1 70 ? -15.883 -25.125 4.422 1 90.81 70 THR B O 1
ATOM 5435 N N . GLN B 1 71 ? -14.078 -26.312 4.977 1 86.5 71 GLN B N 1
ATOM 5436 C CA . GLN B 1 71 ? -13.93 -25.75 6.316 1 86.5 71 GLN B CA 1
ATOM 5437 C C . GLN B 1 71 ? -15.227 -25.891 7.113 1 86.5 71 GLN B C 1
ATOM 5439 O O . GLN B 1 71 ? -15.617 -24.969 7.836 1 86.5 71 GLN B O 1
ATOM 5444 N N . LYS B 1 72 ? -15.969 -26.922 6.848 1 85.31 72 LYS B N 1
ATOM 5445 C CA . LYS B 1 72 ? -17.203 -27.281 7.547 1 85.31 72 LYS B CA 1
ATOM 5446 C C . LYS B 1 72 ? -18.281 -26.219 7.32 1 85.31 72 LYS B C 1
ATOM 5448 O O . LYS B 1 72 ? -19.062 -25.938 8.227 1 85.31 72 LYS B O 1
ATOM 5453 N N . ARG B 1 73 ? -18.312 -25.609 6.148 1 88.56 73 ARG B N 1
ATOM 5454 C CA . ARG B 1 73 ? -19.25 -24.531 5.867 1 88.56 73 ARG B CA 1
ATOM 5455 C C . ARG B 1 73 ? -20.219 -24.938 4.758 1 88.56 73 ARG B C 1
ATOM 5457 O O . ARG B 1 73 ? -21.047 -24.141 4.328 1 88.56 73 ARG B O 1
ATOM 5464 N N . ARG B 1 74 ? -20.125 -26.109 4.324 1 87.31 74 ARG B N 1
ATOM 5465 C CA . ARG B 1 74 ? -20.891 -26.578 3.182 1 87.31 74 ARG B CA 1
ATOM 5466 C C . ARG B 1 74 ? -22.391 -26.438 3.438 1 87.31 74 ARG B C 1
ATOM 5468 O O . ARG B 1 74 ? -23.156 -26.062 2.543 1 87.31 74 ARG B O 1
ATOM 5475 N N . ASN B 1 75 ? -22.766 -26.625 4.684 1 83.56 75 ASN B N 1
ATOM 5476 C CA . ASN B 1 75 ? -24.203 -26.594 4.996 1 83.56 75 ASN B CA 1
ATOM 5477 C C . ASN B 1 75 ? -24.625 -25.219 5.5 1 83.56 75 ASN B C 1
ATOM 5479 O O . ASN B 1 75 ? -25.812 -24.984 5.777 1 83.56 75 ASN B O 1
ATOM 5483 N N . ARG B 1 76 ? -23.719 -24.297 5.496 1 86.88 76 ARG B N 1
ATOM 5484 C CA . ARG B 1 76 ? -24.031 -22.984 6.039 1 86.88 76 ARG B CA 1
ATOM 5485 C C . ARG B 1 76 ? -24.062 -21.938 4.934 1 86.88 76 ARG B C 1
ATOM 5487 O O . ARG B 1 76 ? -24.578 -20.828 5.137 1 86.88 76 ARG B O 1
ATOM 5494 N N . GLU B 1 77 ? -23.547 -22.328 3.836 1 89.25 77 GLU B N 1
ATOM 5495 C CA . GLU B 1 77 ? -23.422 -21.344 2.762 1 89.25 77 GLU B CA 1
ATOM 5496 C C . GLU B 1 77 ? -24.281 -21.719 1.56 1 89.25 77 GLU B C 1
ATOM 5498 O O . GLU B 1 77 ? -24.484 -22.906 1.286 1 89.25 77 GLU B O 1
ATOM 5503 N N . ILE B 1 78 ? -24.781 -20.703 0.965 1 85.31 78 ILE B N 1
ATOM 5504 C CA . ILE B 1 78 ? -25.516 -20.875 -0.284 1 85.31 78 ILE B CA 1
ATOM 5505 C C . ILE B 1 78 ? -24.531 -21 -1.446 1 85.31 78 ILE B C 1
ATOM 5507 O O . ILE B 1 78 ? -24.016 -19.984 -1.942 1 85.31 78 ILE B O 1
ATOM 5511 N N . THR B 1 79 ? -24.297 -22.172 -1.819 1 82.69 79 THR B N 1
ATOM 5512 C CA . THR B 1 79 ? -23.312 -22.406 -2.875 1 82.69 79 THR B CA 1
ATOM 5513 C C . THR B 1 79 ? -24 -22.484 -4.238 1 82.69 79 THR B C 1
ATOM 5515 O O . THR B 1 79 ? -23.344 -22.359 -5.273 1 82.69 79 THR B O 1
ATOM 5518 N N . MET B 1 80 ? -25.297 -22.75 -4.191 1 81.88 80 MET B N 1
ATOM 5519 C CA . MET B 1 80 ? -26.109 -22.766 -5.402 1 81.88 80 MET B CA 1
ATOM 5520 C C . MET B 1 80 ? -27.422 -22.031 -5.184 1 81.88 80 MET B C 1
ATOM 5522 O O . MET B 1 80 ? -28.172 -22.344 -4.254 1 81.88 80 MET B O 1
ATOM 5526 N N . ASN B 1 81 ? -27.594 -21.078 -5.934 1 75.44 81 ASN B N 1
ATOM 5527 C CA . ASN B 1 81 ? -28.844 -20.328 -5.812 1 75.44 81 ASN B CA 1
ATOM 5528 C C . ASN B 1 81 ? -29.984 -21.047 -6.535 1 75.44 81 ASN B C 1
ATOM 5530 O O . ASN B 1 81 ? -30.156 -20.891 -7.746 1 75.44 81 ASN B O 1
ATOM 5534 N N . ARG B 1 82 ? -30.703 -21.766 -5.75 1 72.81 82 ARG B N 1
ATOM 5535 C CA . ARG B 1 82 ? -31.766 -22.578 -6.332 1 72.81 82 ARG B CA 1
ATOM 5536 C C . ARG B 1 82 ? -33.062 -21.797 -6.41 1 72.81 82 ARG B C 1
ATOM 5538 O O . ARG B 1 82 ? -34.031 -22.234 -7.059 1 72.81 82 ARG B O 1
ATOM 5545 N N . THR B 1 83 ? -33.25 -20.703 -5.723 1 68.62 83 THR B N 1
ATOM 5546 C CA . THR B 1 83 ? -34.5 -19.953 -5.645 1 68.62 83 THR B CA 1
ATOM 5547 C C . THR B 1 83 ? -34.438 -18.734 -6.57 1 68.62 83 THR B C 1
ATOM 5549 O O . THR B 1 83 ? -35.469 -18.094 -6.797 1 68.62 83 THR B O 1
ATOM 5552 N N . ASN B 1 84 ? -33.406 -18.516 -7.32 1 64.19 84 ASN B N 1
ATOM 5553 C CA . ASN B 1 84 ? -33.219 -17.344 -8.172 1 64.19 84 ASN B CA 1
ATOM 5554 C C . ASN B 1 84 ? -33.375 -16.047 -7.383 1 64.19 84 ASN B C 1
ATOM 5556 O O . ASN B 1 84 ? -33.719 -15.008 -7.941 1 64.19 84 ASN B O 1
ATOM 5560 N N . THR B 1 85 ? -33.344 -16.125 -6.043 1 63.91 85 THR B N 1
ATOM 5561 C CA . THR B 1 85 ? -33.281 -14.922 -5.219 1 63.91 85 THR B CA 1
ATOM 5562 C C . THR B 1 85 ? -31.875 -14.344 -5.199 1 63.91 85 THR B C 1
ATOM 5564 O O . THR B 1 85 ? -30.906 -15.086 -5.07 1 63.91 85 THR B O 1
ATOM 5567 N N . PRO B 1 86 ? -31.938 -13.055 -5.531 1 63.91 86 PRO B N 1
ATOM 5568 C CA . PRO B 1 86 ? -30.609 -12.445 -5.531 1 63.91 86 PRO B CA 1
ATOM 5569 C C . PRO B 1 86 ? -29.875 -12.641 -4.211 1 63.91 86 PRO B C 1
ATOM 5571 O O . PRO B 1 86 ? -30.469 -12.5 -3.141 1 63.91 86 PRO B O 1
ATOM 5574 N N . VAL B 1 87 ? -28.734 -13.172 -4.258 1 66.31 87 VAL B N 1
ATOM 5575 C CA . VAL B 1 87 ? -27.844 -13.344 -3.105 1 66.31 87 VAL B CA 1
ATOM 5576 C C . VAL B 1 87 ? -26.922 -12.133 -2.973 1 66.31 87 VAL B C 1
ATOM 5578 O O . VAL B 1 87 ? -26.312 -11.703 -3.951 1 66.31 87 VAL B O 1
ATOM 5581 N N . PRO B 1 88 ? -26.953 -11.57 -1.803 1 66.12 88 PRO B N 1
ATOM 5582 C CA . PRO B 1 88 ? -26.125 -10.383 -1.613 1 66.12 88 PRO B CA 1
ATOM 5583 C C . PRO B 1 88 ? -24.656 -10.633 -1.897 1 66.12 88 PRO B C 1
ATOM 5585 O O . PRO B 1 88 ? -24.172 -11.758 -1.741 1 66.12 88 PRO B O 1
ATOM 5588 N N . ASP B 1 89 ? -23.969 -9.594 -2.242 1 65 89 ASP B N 1
ATOM 5589 C CA . ASP B 1 89 ? -22.578 -9.625 -2.68 1 65 89 ASP B CA 1
ATOM 5590 C C . ASP B 1 89 ? -21.641 -9.852 -1.498 1 65 89 ASP B C 1
ATOM 5592 O O . ASP B 1 89 ? -20.469 -10.203 -1.685 1 65 89 ASP B O 1
ATOM 5596 N N . LEU B 1 90 ? -22.156 -9.789 -0.354 1 74.94 90 LEU B N 1
ATOM 5597 C CA . LEU B 1 90 ? -21.172 -9.727 0.715 1 74.94 90 LEU B CA 1
ATOM 5598 C C . LEU B 1 90 ? -21.266 -10.945 1.622 1 74.94 90 LEU B C 1
ATOM 5600 O O . LEU B 1 90 ? -21.172 -10.828 2.846 1 74.94 90 LEU B O 1
ATOM 5604 N N . LEU B 1 91 ? -21.438 -12.055 1.043 1 83.94 91 LEU B N 1
ATOM 5605 C CA . LEU B 1 91 ? -21.453 -13.297 1.808 1 83.94 91 LEU B CA 1
ATOM 5606 C C . LEU B 1 91 ? -20.109 -14.023 1.677 1 83.94 91 LEU B C 1
ATOM 5608 O O . LEU B 1 91 ? -19.469 -13.953 0.632 1 83.94 91 LEU B O 1
ATOM 5612 N N . PRO B 1 92 ? -19.734 -14.617 2.764 1 85.19 92 PRO B N 1
ATOM 5613 C CA . PRO B 1 92 ? -18.547 -15.461 2.639 1 85.19 92 PRO B CA 1
ATOM 5614 C C . PRO B 1 92 ? -18.734 -16.609 1.652 1 85.19 92 PRO B C 1
ATOM 5616 O O . PRO B 1 92 ? -19.859 -17.094 1.468 1 85.19 92 PRO B O 1
ATOM 5619 N N . SER B 1 93 ? -17.766 -16.938 0.967 1 88.06 93 SER B N 1
ATOM 5620 C CA . SER B 1 93 ? -17.828 -18.031 0.017 1 88.06 93 SER B CA 1
ATOM 5621 C C . SER B 1 93 ? -16.719 -19.047 0.289 1 88.06 93 SER B C 1
ATOM 5623 O O . SER B 1 93 ? -15.961 -19.406 -0.616 1 88.06 93 SER B O 1
ATOM 5625 N N . MET B 1 94 ? -16.734 -19.594 1.477 1 87 94 MET B N 1
ATOM 5626 C CA . MET B 1 94 ? -15.68 -20.516 1.891 1 87 94 MET B CA 1
ATOM 5627 C C . MET B 1 94 ? -15.945 -21.922 1.36 1 87 94 MET B C 1
ATOM 5629 O O . MET B 1 94 ? -15.008 -22.688 1.157 1 87 94 MET B O 1
ATOM 5633 N N . ALA B 1 95 ? -17.234 -22.234 1.103 1 90.75 95 ALA B N 1
ATOM 5634 C CA . ALA B 1 95 ? -17.578 -23.594 0.695 1 90.75 95 ALA B CA 1
ATOM 5635 C C . ALA B 1 95 ? -17.891 -23.656 -0.8 1 90.75 95 ALA B C 1
ATOM 5637 O O . ALA B 1 95 ? -18.125 -24.734 -1.346 1 90.75 95 ALA B O 1
ATOM 5638 N N . LEU B 1 96 ? -17.844 -22.547 -1.375 1 90.94 96 LEU B N 1
ATOM 5639 C CA . LEU B 1 96 ? -18.172 -22.484 -2.793 1 90.94 96 LEU B CA 1
ATOM 5640 C C . LEU B 1 96 ? -17.031 -23.016 -3.646 1 90.94 96 LEU B C 1
ATOM 5642 O O . LEU B 1 96 ? -15.953 -22.406 -3.684 1 90.94 96 LEU B O 1
ATOM 5646 N N . ILE B 1 97 ? -17.234 -24.125 -4.27 1 92.5 97 ILE B N 1
ATOM 5647 C CA . ILE B 1 97 ? -16.281 -24.688 -5.223 1 92.5 97 ILE B CA 1
ATOM 5648 C C . ILE B 1 97 ? -16.562 -24.125 -6.617 1 92.5 97 ILE B C 1
ATOM 5650 O O . ILE B 1 97 ? -17.703 -24.078 -7.062 1 92.5 97 ILE B O 1
ATOM 5654 N N . GLN B 1 98 ? -15.578 -23.688 -7.246 1 94.19 98 GLN B N 1
ATOM 5655 C CA . GLN B 1 98 ? -15.742 -23.094 -8.578 1 94.19 98 GLN B CA 1
ATOM 5656 C C . GLN B 1 98 ? -14.727 -23.672 -9.555 1 94.19 98 GLN B C 1
ATOM 5658 O O . GLN B 1 98 ? -13.594 -23.984 -9.172 1 94.19 98 GLN B O 1
ATOM 5663 N N . PHE B 1 99 ? -15.141 -23.844 -10.805 1 93.75 99 PHE B N 1
ATOM 5664 C CA . PHE B 1 99 ? -14.297 -24.344 -11.883 1 93.75 99 PHE B CA 1
ATOM 5665 C C . PHE B 1 99 ? -14.422 -23.453 -13.117 1 93.75 99 PHE B C 1
ATOM 5667 O O . PHE B 1 99 ? -15.523 -23.188 -13.586 1 93.75 99 PHE B O 1
ATOM 5674 N N . GLY B 1 100 ? -13.32 -22.953 -13.547 1 95.12 100 GLY B N 1
ATOM 5675 C CA . GLY B 1 100 ? -13.297 -22.266 -14.828 1 95.12 100 GLY B CA 1
ATOM 5676 C C . GLY B 1 100 ? -13.203 -23.219 -16.016 1 95.12 100 GLY B C 1
ATOM 5677 O O . GLY B 1 100 ? -12.391 -24.141 -16 1 95.12 100 GLY B O 1
ATOM 5678 N N . ILE B 1 101 ? -14.047 -22.984 -17.031 1 93.94 101 ILE B N 1
ATOM 5679 C CA . ILE B 1 101 ? -14.109 -23.844 -18.203 1 93.94 101 ILE B CA 1
ATOM 5680 C C . ILE B 1 101 ? -13.977 -23.016 -19.484 1 93.94 101 ILE B C 1
ATOM 5682 O O . ILE B 1 101 ? -14.641 -21.984 -19.625 1 93.94 101 ILE B O 1
ATOM 5686 N N . CYS B 1 102 ? -13.109 -23.484 -20.281 1 94.25 102 CYS B N 1
ATOM 5687 C CA . CYS B 1 102 ? -12.945 -22.844 -21.578 1 94.25 102 CYS B CA 1
ATOM 5688 C C . CYS B 1 102 ? -13.609 -23.656 -22.688 1 94.25 102 CYS B C 1
ATOM 5690 O O . CYS B 1 102 ? -13.312 -24.844 -22.844 1 94.25 102 CYS B O 1
ATOM 5692 N N . VAL B 1 103 ? -14.531 -23.047 -23.438 1 92 103 VAL B N 1
ATOM 5693 C CA . VAL B 1 103 ? -15.266 -23.719 -24.516 1 92 103 VAL B CA 1
ATOM 5694 C C . VAL B 1 103 ? -15.336 -22.812 -25.734 1 92 103 VAL B C 1
ATOM 5696 O O . VAL B 1 103 ? -15.031 -21.609 -25.656 1 92 103 VAL B O 1
ATOM 5699 N N . PRO B 1 104 ? -15.695 -23.438 -26.859 1 88.38 104 PRO B N 1
ATOM 5700 C CA . PRO B 1 104 ? -15.914 -22.578 -28.031 1 88.38 104 PRO B CA 1
ATOM 5701 C C . PRO B 1 104 ? -17.062 -21.609 -27.828 1 88.38 104 PRO B C 1
ATOM 5703 O O . PRO B 1 104 ? -18.062 -21.938 -27.188 1 88.38 104 PRO B O 1
ATOM 5706 N N . SER B 1 105 ? -16.953 -20.5 -28.406 1 88.88 105 SER B N 1
ATOM 5707 C CA . SER B 1 105 ? -17.922 -19.422 -28.234 1 88.88 105 SER B CA 1
ATOM 5708 C C . SER B 1 105 ? -19.297 -19.844 -28.766 1 88.88 105 SER B C 1
ATOM 5710 O O . SER B 1 105 ? -20.312 -19.25 -28.406 1 88.88 105 SER B O 1
ATOM 5712 N N . THR B 1 106 ? -19.375 -20.844 -29.562 1 86.62 106 THR B N 1
ATOM 5713 C CA . THR B 1 106 ? -20.625 -21.297 -30.156 1 86.62 106 THR B CA 1
ATOM 5714 C C . THR B 1 106 ? -21.453 -22.109 -29.172 1 86.62 106 THR B C 1
ATOM 5716 O O . THR B 1 106 ? -22.641 -22.328 -29.375 1 86.62 106 THR B O 1
ATOM 5719 N N . CYS B 1 107 ? -20.828 -22.531 -28.125 1 88.69 107 CYS B N 1
ATOM 5720 C CA . CYS B 1 107 ? -21.531 -23.328 -27.125 1 88.69 107 CYS B CA 1
ATOM 5721 C C . CYS B 1 107 ? -22.438 -22.453 -26.281 1 88.69 107 CYS B C 1
ATOM 5723 O O . CYS B 1 107 ? -22.031 -21.391 -25.812 1 88.69 107 CYS B O 1
ATOM 5725 N N . SER B 1 108 ? -23.609 -22.922 -26.078 1 90.19 108 SER B N 1
ATOM 5726 C CA . SER B 1 108 ? -24.516 -22.234 -25.188 1 90.19 108 SER B CA 1
ATOM 5727 C C . SER B 1 108 ? -24.234 -22.578 -23.734 1 90.19 108 SER B C 1
ATOM 5729 O O . SER B 1 108 ? -23.531 -23.547 -23.438 1 90.19 108 SER B O 1
ATOM 5731 N N . ILE B 1 109 ? -24.75 -21.812 -22.875 1 90 109 ILE B N 1
ATOM 5732 C CA . ILE B 1 109 ? -24.594 -22.031 -21.438 1 90 109 ILE B CA 1
ATOM 5733 C C . ILE B 1 109 ? -25.188 -23.391 -21.062 1 90 109 ILE B C 1
ATOM 5735 O O . ILE B 1 109 ? -24.609 -24.125 -20.25 1 90 109 ILE B O 1
ATOM 5739 N N . ALA B 1 110 ? -26.266 -23.703 -21.656 1 88.5 110 ALA B N 1
ATOM 5740 C CA . ALA B 1 110 ? -26.906 -24.984 -21.391 1 88.5 110 ALA B CA 1
ATOM 5741 C C . ALA B 1 110 ? -26.031 -26.156 -21.844 1 88.5 110 ALA B C 1
ATOM 5743 O O . ALA B 1 110 ? -25.969 -27.188 -21.172 1 88.5 110 ALA B O 1
ATOM 5744 N N . ASP B 1 111 ? -25.391 -25.953 -22.875 1 89.12 111 ASP B N 1
ATOM 5745 C CA . ASP B 1 111 ? -24.484 -26.984 -23.391 1 89.12 111 ASP B CA 1
ATOM 5746 C C . ASP B 1 111 ? -23.328 -27.219 -22.422 1 89.12 111 ASP B C 1
ATOM 5748 O O . ASP B 1 111 ? -22.969 -28.375 -22.141 1 89.12 111 ASP B O 1
ATOM 5752 N N . VAL B 1 112 ? -22.844 -26.141 -21.984 1 88.69 112 VAL B N 1
ATOM 5753 C CA . VAL B 1 112 ? -21.703 -26.234 -21.078 1 88.69 112 VAL B CA 1
ATOM 5754 C C . VAL B 1 112 ? -22.125 -26.906 -19.766 1 88.69 112 VAL B C 1
ATOM 5756 O O . VAL B 1 112 ? -21.391 -27.75 -19.234 1 88.69 112 VAL B O 1
ATOM 5759 N N . GLN B 1 113 ? -23.219 -26.484 -19.266 1 88.31 113 GLN B N 1
ATOM 5760 C CA . GLN B 1 113 ? -23.734 -27.047 -18.016 1 88.31 113 GLN B CA 1
ATOM 5761 C C . GLN B 1 113 ? -23.969 -28.547 -18.156 1 88.31 113 GLN B C 1
ATOM 5763 O O . GLN B 1 113 ? -23.625 -29.312 -17.25 1 88.31 113 GLN B O 1
ATOM 5768 N N . LYS B 1 114 ? -24.547 -28.969 -19.25 1 84 114 LYS B N 1
ATOM 5769 C CA . LYS B 1 114 ? -24.812 -30.391 -19.484 1 84 114 LYS B CA 1
ATOM 5770 C C . LYS B 1 114 ? -23.516 -31.172 -19.609 1 84 114 LYS B C 1
ATOM 5772 O O . LYS B 1 114 ? -23.375 -32.25 -19.016 1 84 114 LYS B O 1
ATOM 5777 N N . ALA B 1 115 ? -22.641 -30.641 -20.328 1 84.19 115 ALA B N 1
ATOM 5778 C CA . ALA B 1 115 ? -21.375 -31.312 -20.531 1 84.19 115 ALA B CA 1
ATOM 5779 C C . ALA B 1 115 ? -20.609 -31.453 -19.219 1 84.19 115 ALA B C 1
ATOM 5781 O O . ALA B 1 115 ? -20.078 -32.531 -18.922 1 84.19 115 ALA B O 1
ATOM 5782 N N . PHE B 1 116 ? -20.516 -30.438 -18.547 1 84.62 116 PHE B N 1
ATOM 5783 C CA . PHE B 1 116 ? -19.781 -30.453 -17.297 1 84.62 116 PHE B CA 1
ATOM 5784 C C . PHE B 1 116 ? -20.469 -31.312 -16.266 1 84.62 116 PHE B C 1
ATOM 5786 O O . PHE B 1 116 ? -19.828 -32.031 -15.5 1 84.62 116 PHE B O 1
ATOM 5793 N N . GLY B 1 117 ? -21.781 -31.219 -16.219 1 80.38 117 GLY B N 1
A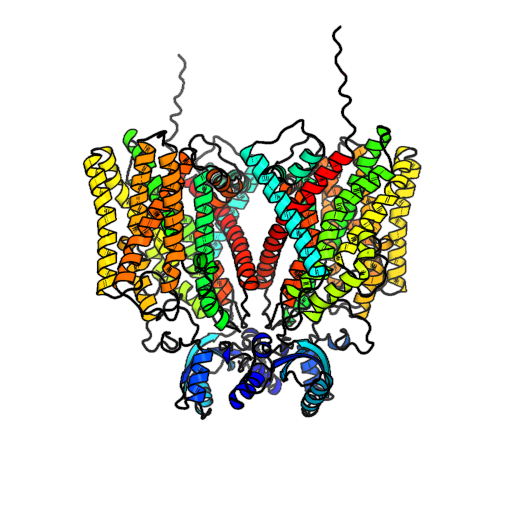TOM 5794 C CA . GLY B 1 117 ? -22.547 -32.125 -15.359 1 80.38 117 GLY B CA 1
ATOM 5795 C C . GLY B 1 117 ? -22.281 -33.562 -15.656 1 80.38 117 GLY B C 1
ATOM 5796 O O . GLY B 1 117 ? -22.156 -34.375 -14.734 1 80.38 117 GLY B O 1
ATOM 5797 N N . TYR B 1 118 ? -22.109 -33.844 -16.875 1 77.5 118 TYR B N 1
ATOM 5798 C CA . TYR B 1 118 ? -21.828 -35.188 -17.297 1 77.5 118 TYR B CA 1
ATOM 5799 C C . TYR B 1 118 ? -20.453 -35.625 -16.812 1 77.5 118 TYR B C 1
ATOM 5801 O O . TYR B 1 118 ? -20.281 -36.75 -16.344 1 77.5 118 TYR B O 1
ATOM 5809 N N . ILE B 1 119 ? -19.547 -34.781 -16.875 1 78.56 119 ILE B N 1
ATOM 5810 C CA . ILE B 1 119 ? -18.188 -35.094 -16.453 1 78.56 119 ILE B CA 1
ATOM 5811 C C . ILE B 1 119 ? -18.172 -35.344 -14.945 1 78.56 119 ILE B C 1
ATOM 5813 O O . ILE B 1 119 ? -17.5 -36.281 -14.484 1 78.56 119 ILE B O 1
ATOM 5817 N N . LEU B 1 120 ? -18.859 -34.562 -14.227 1 78.88 120 LEU B N 1
ATOM 5818 C CA . LEU B 1 120 ? -18.906 -34.688 -12.773 1 78.88 120 LEU B CA 1
ATOM 5819 C C . LEU B 1 120 ? -19.594 -36 -12.359 1 78.88 120 LEU B C 1
ATOM 5821 O O . LEU B 1 120 ? -19.234 -36.594 -11.352 1 78.88 120 LEU B O 1
ATOM 5825 N N . SER B 1 121 ? -20.578 -36.406 -13.141 1 75.62 121 SER B N 1
ATOM 5826 C CA . SER B 1 121 ? -21.328 -37.594 -12.82 1 75.62 121 SER B CA 1
ATOM 5827 C C . SER B 1 121 ? -20.5 -38.844 -13.047 1 75.62 121 SER B C 1
ATOM 5829 O O . SER B 1 121 ? -20.781 -39.906 -12.461 1 75.62 121 SER B O 1
ATOM 5831 N N . LYS B 1 122 ? -19.547 -38.688 -13.883 1 70.12 122 LYS B N 1
ATOM 5832 C CA . LYS B 1 122 ? -18.703 -39.844 -14.172 1 70.12 122 LYS B CA 1
ATOM 5833 C C . LYS B 1 122 ? -17.703 -40.094 -13.047 1 70.12 122 LYS B C 1
ATOM 5835 O O . LYS B 1 122 ? -17.141 -41.188 -12.93 1 70.12 122 LYS B O 1
ATOM 5840 N N . GLU B 1 123 ? -17.609 -39.094 -12.32 1 65.56 123 GLU B N 1
ATOM 5841 C CA . GLU B 1 123 ? -16.734 -39.312 -11.164 1 65.56 123 GLU B CA 1
ATOM 5842 C C . GLU B 1 123 ? -17.453 -40.125 -10.086 1 65.56 123 GLU B C 1
ATOM 5844 O O . GLU B 1 123 ? -18.484 -39.688 -9.555 1 65.56 123 GLU B O 1
ATOM 5849 N N . LYS B 1 124 ? -17.312 -41.375 -9.906 1 61.12 124 LYS B N 1
ATOM 5850 C CA . LYS B 1 124 ? -18.047 -42.406 -9.164 1 61.12 124 LYS B CA 1
ATOM 5851 C C . LYS B 1 124 ? -18.141 -42.062 -7.684 1 61.12 124 LYS B C 1
ATOM 5853 O O . LYS B 1 124 ? -19.078 -42.469 -6.996 1 61.12 124 LYS B O 1
ATOM 5858 N N . SER B 1 125 ? -17.219 -41.281 -7.27 1 67.19 125 SER B N 1
ATOM 5859 C CA . SER B 1 125 ? -17.156 -41.219 -5.816 1 67.19 125 SER B CA 1
ATOM 5860 C C . SER B 1 125 ? -17.828 -39.938 -5.289 1 67.19 125 SER B C 1
ATOM 5862 O O . SER B 1 125 ? -17.969 -39.75 -4.078 1 67.19 125 SER B O 1
ATOM 5864 N N . ALA B 1 126 ? -18.281 -39.031 -6.184 1 68.19 126 ALA B N 1
ATOM 5865 C CA . ALA B 1 126 ? -18.906 -37.812 -5.711 1 68.19 126 ALA B CA 1
ATOM 5866 C C . ALA B 1 126 ? -20.078 -37.406 -6.602 1 68.19 126 ALA B C 1
ATOM 5868 O O . ALA B 1 126 ? -20.078 -37.688 -7.809 1 68.19 126 ALA B O 1
ATOM 5869 N N . ASN B 1 127 ? -21.25 -37.156 -5.938 1 75.75 127 ASN B N 1
ATOM 5870 C CA . ASN B 1 127 ? -22.391 -36.562 -6.637 1 75.75 127 ASN B CA 1
ATOM 5871 C C . ASN B 1 127 ? -22.234 -35.031 -6.734 1 75.75 127 ASN B C 1
ATOM 5873 O O . ASN B 1 127 ? -22.031 -34.344 -5.727 1 75.75 127 ASN B O 1
ATOM 5877 N N . GLY B 1 128 ? -22.031 -34.656 -8.008 1 80.12 128 GLY B N 1
ATOM 5878 C CA . GLY B 1 128 ? -21.797 -33.25 -8.164 1 80.12 128 GLY B CA 1
ATOM 5879 C C . GLY B 1 128 ? -22.844 -32.562 -9.031 1 80.12 128 GLY B C 1
ATOM 5880 O O . GLY B 1 128 ? -23.359 -33.156 -9.969 1 80.12 128 GLY B O 1
ATOM 5881 N N . GLU B 1 129 ? -23.344 -31.391 -8.516 1 83.56 129 GLU B N 1
ATOM 5882 C CA . GLU B 1 129 ? -24.188 -30.484 -9.297 1 83.56 129 GLU B CA 1
ATOM 5883 C C . GLU B 1 129 ? -23.406 -29.234 -9.688 1 83.56 129 GLU B C 1
ATOM 5885 O O . GLU B 1 129 ? -22.641 -28.688 -8.883 1 83.56 129 GLU B O 1
ATOM 5890 N N . ALA B 1 130 ? -23.609 -28.875 -10.984 1 88 130 ALA B N 1
ATOM 5891 C CA . ALA B 1 130 ? -22.906 -27.688 -11.461 1 88 130 ALA B CA 1
ATOM 5892 C C . ALA B 1 130 ? -23.875 -26.641 -12.008 1 88 130 ALA B C 1
ATOM 5894 O O . ALA B 1 130 ? -24.875 -27 -12.656 1 88 130 ALA B O 1
ATOM 5895 N N . GLN B 1 131 ? -23.656 -25.422 -11.664 1 89.25 131 GLN B N 1
ATOM 5896 C CA . GLN B 1 131 ? -24.391 -24.281 -12.188 1 89.25 131 GLN B CA 1
ATOM 5897 C C . GLN B 1 131 ? -23.438 -23.234 -12.758 1 89.25 131 GLN B C 1
ATOM 5899 O O . GLN B 1 131 ? -22.516 -22.797 -12.078 1 89.25 131 GLN B O 1
ATOM 5904 N N . ILE B 1 132 ? -23.688 -22.891 -14.008 1 90.88 132 ILE B N 1
ATOM 5905 C CA . ILE B 1 132 ? -22.828 -21.875 -14.633 1 90.88 132 ILE B CA 1
ATOM 5906 C C . ILE B 1 132 ? -23.203 -20.5 -14.094 1 90.88 132 ILE B C 1
ATOM 5908 O O . ILE B 1 132 ? -24.359 -20.078 -14.188 1 90.88 132 ILE B O 1
ATOM 5912 N N . GLU B 1 133 ? -22.312 -19.812 -13.531 1 87.31 133 GLU B N 1
ATOM 5913 C CA . GLU B 1 133 ? -22.516 -18.484 -12.961 1 87.31 133 GLU B CA 1
ATOM 5914 C C . GLU B 1 133 ? -22.422 -17.406 -14.031 1 87.31 133 GLU B C 1
ATOM 5916 O O . GLU B 1 133 ? -23.266 -16.5 -14.094 1 87.31 133 GLU B O 1
ATOM 5921 N N . SER B 1 134 ? -21.344 -17.5 -14.797 1 91.19 134 SER B N 1
ATOM 5922 C CA . SER B 1 134 ? -21.109 -16.469 -15.812 1 91.19 134 SER B CA 1
ATOM 5923 C C . SER B 1 134 ? -20.219 -16.984 -16.922 1 91.19 134 SER B C 1
ATOM 5925 O O . SER B 1 134 ? -19.453 -17.938 -16.734 1 91.19 134 SER B O 1
ATOM 5927 N N . CYS B 1 135 ? -20.359 -16.438 -18.125 1 94.19 135 CYS B N 1
ATOM 5928 C CA . CYS B 1 135 ? -19.484 -16.719 -19.25 1 94.19 135 CYS B CA 1
ATOM 5929 C C . CYS B 1 135 ? -19.016 -15.422 -19.906 1 94.19 135 CYS B C 1
ATOM 5931 O O . CYS B 1 135 ? -19.719 -14.422 -19.891 1 94.19 135 CYS B O 1
ATOM 5933 N N . TYR B 1 136 ? -17.859 -15.469 -20.453 1 93.81 136 TYR B N 1
ATOM 5934 C CA . TYR B 1 136 ? -17.234 -14.273 -21.016 1 93.81 136 TYR B CA 1
ATOM 5935 C C . TYR B 1 136 ? -16.641 -14.57 -22.375 1 93.81 136 TYR B C 1
ATOM 5937 O O . TYR B 1 136 ? -16.109 -15.656 -22.609 1 93.81 136 TYR B O 1
ATOM 5945 N N . THR B 1 137 ? -16.75 -13.664 -23.25 1 91.25 137 THR B N 1
ATOM 5946 C CA . THR B 1 137 ? -16.031 -13.641 -24.531 1 91.25 137 THR B CA 1
ATOM 5947 C C . THR B 1 137 ? -15.273 -12.328 -24.703 1 91.25 137 THR B C 1
ATOM 5949 O O . THR B 1 137 ? -15.461 -11.391 -23.922 1 91.25 137 THR B O 1
ATOM 5952 N N . ASN B 1 138 ? -14.289 -12.297 -25.531 1 86.75 138 ASN B N 1
ATOM 5953 C CA . ASN B 1 138 ? -13.484 -11.102 -25.75 1 86.75 138 ASN B CA 1
ATOM 5954 C C . ASN B 1 138 ? -14.148 -10.141 -26.719 1 86.75 138 ASN B C 1
ATOM 5956 O O . ASN B 1 138 ? -13.469 -9.336 -27.375 1 86.75 138 ASN B O 1
ATOM 5960 N N . ASP B 1 139 ? -15.359 -10.094 -26.812 1 82.94 139 ASP B N 1
ATOM 5961 C CA . ASP B 1 139 ? -16.031 -9.172 -27.719 1 82.94 139 ASP B CA 1
ATOM 5962 C C . ASP B 1 139 ? -16.094 -7.77 -27.141 1 82.94 139 ASP B C 1
ATOM 5964 O O . ASP B 1 139 ? -16.359 -7.605 -25.938 1 82.94 139 ASP B O 1
ATOM 5968 N N . ALA B 1 140 ? -15.703 -6.848 -27.984 1 79.31 140 ALA B N 1
ATOM 5969 C CA . ALA B 1 140 ? -15.734 -5.457 -27.547 1 79.31 140 ALA B CA 1
ATOM 5970 C C . ALA B 1 140 ? -17.172 -4.977 -27.359 1 79.31 140 ALA B C 1
ATOM 5972 O O . ALA B 1 140 ? -18.016 -5.16 -28.234 1 79.31 140 ALA B O 1
ATOM 5973 N N . VAL B 1 141 ? -17.531 -4.582 -26.203 1 84.75 141 VAL B N 1
ATOM 5974 C CA . VAL B 1 141 ? -18.828 -3.975 -25.953 1 84.75 141 VAL B CA 1
ATOM 5975 C C . VAL B 1 141 ? -18.75 -2.465 -26.156 1 84.75 141 VAL B C 1
ATOM 5977 O O . VAL B 1 141 ? -17.953 -1.788 -25.5 1 84.75 141 VAL B O 1
ATOM 5980 N N . PRO B 1 142 ? -19.531 -2.004 -27.047 1 91.38 142 PRO B N 1
ATOM 5981 C CA . PRO B 1 142 ? -19.469 -0.562 -27.297 1 91.38 142 PRO B CA 1
ATOM 5982 C C . PRO B 1 142 ? -19.891 0.266 -26.078 1 91.38 142 PRO B C 1
ATOM 5984 O O . PRO B 1 142 ? -20.656 -0.203 -25.234 1 91.38 142 PRO B O 1
ATOM 5987 N N . LEU B 1 143 ? -19.422 1.408 -26.062 1 94.06 143 LEU B N 1
ATOM 5988 C CA . LEU B 1 143 ? -19.797 2.334 -25 1 94.06 143 LEU B CA 1
ATOM 5989 C C . LEU B 1 143 ? -21.266 2.725 -25.094 1 94.06 143 LEU B C 1
ATOM 5991 O O . LEU B 1 143 ? -21.766 2.959 -26.203 1 94.06 143 LEU B O 1
ATOM 5995 N N . SER B 1 144 ? -21.984 2.746 -24.047 1 94.38 144 SER B N 1
ATOM 5996 C CA . SER B 1 144 ? -23.375 3.176 -23.984 1 94.38 144 SER B CA 1
ATOM 5997 C C . SER B 1 144 ? -23.484 4.695 -23.922 1 94.38 144 SER B C 1
ATOM 5999 O O . SER B 1 144 ? -22.484 5.387 -23.766 1 94.38 144 SER B O 1
ATOM 6001 N N . SER B 1 145 ? -24.75 5.168 -24.078 1 95.75 145 SER B N 1
ATOM 6002 C CA . SER B 1 145 ? -25 6.598 -23.953 1 95.75 145 SER B CA 1
ATOM 6003 C C . SER B 1 145 ? -24.672 7.086 -22.547 1 95.75 145 SER B C 1
ATOM 6005 O O . SER B 1 145 ? -24.203 8.211 -22.359 1 95.75 145 SER B O 1
ATOM 6007 N N . GLY B 1 146 ? -24.922 6.199 -21.625 1 95.81 146 GLY B N 1
ATOM 6008 C CA . GLY B 1 146 ? -24.578 6.539 -20.25 1 95.81 146 GLY B CA 1
ATOM 6009 C C . GLY B 1 146 ? -23.078 6.66 -20.031 1 95.81 146 GLY B C 1
ATOM 6010 O O . GLY B 1 146 ? -22.625 7.562 -19.328 1 95.81 146 GLY B O 1
ATOM 6011 N N . ASP B 1 147 ? -22.344 5.777 -20.625 1 96.44 147 ASP B N 1
ATOM 6012 C CA . ASP B 1 147 ? -20.875 5.824 -20.531 1 96.44 147 ASP B CA 1
ATOM 6013 C C . ASP B 1 147 ? -20.344 7.125 -21.125 1 96.44 147 ASP B C 1
ATOM 6015 O O . ASP B 1 147 ? -19.484 7.773 -20.516 1 96.44 147 ASP B O 1
ATOM 6019 N N . LEU B 1 148 ? -20.859 7.5 -22.266 1 97.31 148 LEU B N 1
ATOM 6020 C CA . LEU B 1 148 ? -20.406 8.711 -22.953 1 97.31 148 LEU B CA 1
ATOM 6021 C C . LEU B 1 148 ? -20.766 9.953 -22.156 1 97.31 148 LEU B C 1
ATOM 6023 O O . LEU B 1 148 ? -19.984 10.906 -22.094 1 97.31 148 LEU B O 1
ATOM 6027 N N . ALA B 1 149 ? -21.953 9.883 -21.609 1 97.44 149 ALA B N 1
ATOM 6028 C CA . ALA B 1 149 ? -22.375 11 -20.766 1 97.44 149 ALA B CA 1
ATOM 6029 C C . ALA B 1 149 ? -21.438 11.164 -19.578 1 97.44 149 ALA B C 1
ATOM 6031 O O . ALA B 1 149 ? -21.078 12.289 -19.203 1 97.44 149 ALA B O 1
ATOM 6032 N N . PHE B 1 150 ? -21.141 10.086 -18.984 1 97.38 150 PHE B N 1
ATOM 6033 C CA . PHE B 1 150 ? -20.234 10.141 -17.844 1 97.38 150 PHE B CA 1
ATOM 6034 C C . PHE B 1 150 ? -18.875 10.672 -18.266 1 97.38 150 PHE B C 1
ATOM 6036 O O . PHE B 1 150 ? -18.281 11.516 -17.578 1 97.38 150 PHE B O 1
ATOM 6043 N N . ILE B 1 151 ? -18.328 10.133 -19.359 1 97.75 151 ILE B N 1
ATOM 6044 C CA . ILE B 1 151 ? -17.047 10.586 -19.859 1 97.75 151 ILE B CA 1
ATOM 6045 C C . ILE B 1 151 ? -17.094 12.086 -20.156 1 97.75 151 ILE B C 1
ATOM 6047 O O . ILE B 1 151 ? -16.156 12.82 -19.844 1 97.75 151 ILE B O 1
ATOM 6051 N N . GLY B 1 152 ? -18.203 12.492 -20.766 1 97.94 152 GLY B N 1
ATOM 6052 C CA . GLY B 1 152 ? -18.406 13.914 -21.016 1 97.94 152 GLY B CA 1
ATOM 6053 C C . GLY B 1 152 ? -18.406 14.742 -19.734 1 97.94 152 GLY B C 1
ATOM 6054 O O . GLY B 1 152 ? -17.781 15.805 -19.688 1 97.94 152 GLY B O 1
ATOM 6055 N N . CYS B 1 153 ? -19.078 14.258 -18.719 1 97.56 153 CYS B N 1
ATOM 6056 C CA . CYS B 1 153 ? -19.141 14.945 -17.438 1 97.56 153 CYS B CA 1
ATOM 6057 C C . CYS B 1 153 ? -17.75 15.086 -16.828 1 97.56 153 CYS B C 1
ATOM 6059 O O . CYS B 1 153 ? -17.375 16.172 -16.359 1 97.56 153 CYS B O 1
ATOM 6061 N N . VAL B 1 154 ? -16.984 14.023 -16.828 1 97.81 154 VAL B N 1
ATOM 6062 C CA . VAL B 1 154 ? -15.625 14.031 -16.281 1 97.81 154 VAL B CA 1
ATOM 6063 C C . VAL B 1 154 ? -14.734 14.961 -17.094 1 97.81 154 VAL B C 1
ATOM 6065 O O . VAL B 1 154 ? -13.898 15.68 -16.531 1 97.81 154 VAL B O 1
ATOM 6068 N N . ALA B 1 155 ? -14.953 14.984 -18.406 1 98.12 155 ALA B N 1
ATOM 6069 C CA . ALA B 1 155 ? -14.18 15.867 -19.266 1 98.12 155 ALA B CA 1
ATOM 6070 C C . ALA B 1 155 ? -14.477 17.328 -18.969 1 98.12 155 ALA B C 1
ATOM 6072 O O . ALA B 1 155 ? -13.57 18.172 -18.984 1 98.12 155 ALA B O 1
ATOM 6073 N N . ILE B 1 156 ? -15.711 17.625 -18.75 1 97.94 156 ILE B N 1
ATOM 6074 C CA . ILE B 1 156 ? -16.109 18.984 -18.438 1 97.94 156 ILE B CA 1
ATOM 6075 C C . ILE B 1 156 ? -15.469 19.406 -17.109 1 97.94 156 ILE B C 1
ATOM 6077 O O . ILE B 1 156 ? -14.906 20.5 -17 1 97.94 156 ILE B O 1
ATOM 6081 N N . ILE B 1 157 ? -15.516 18.562 -16.125 1 98.12 157 ILE B N 1
ATOM 6082 C CA . ILE B 1 157 ? -14.922 18.859 -14.828 1 98.12 157 ILE B CA 1
ATOM 6083 C C . ILE B 1 157 ? -13.414 19.062 -14.977 1 98.12 157 ILE B C 1
ATOM 6085 O O . ILE B 1 157 ? -12.859 20.016 -14.445 1 98.12 157 ILE B O 1
ATOM 6089 N N . ALA B 1 158 ? -12.75 18.156 -15.727 1 98 158 ALA B N 1
ATOM 6090 C CA . ALA B 1 158 ? -11.32 18.266 -15.977 1 98 158 ALA B CA 1
ATOM 6091 C C . ALA B 1 158 ? -10.992 19.578 -16.703 1 98 158 ALA B C 1
ATOM 6093 O O . ALA B 1 158 ? -9.977 20.219 -16.422 1 98 158 ALA B O 1
ATOM 6094 N N . GLY B 1 159 ? -11.844 19.922 -17.672 1 98.06 159 GLY B N 1
ATOM 6095 C CA . GLY B 1 159 ? -11.672 21.172 -18.375 1 98.06 159 GLY B CA 1
ATOM 6096 C C . GLY B 1 159 ? -11.797 22.391 -17.484 1 98.06 159 GLY B C 1
ATOM 6097 O O . GLY B 1 159 ? -11.016 23.344 -17.609 1 98.06 159 GLY B O 1
ATOM 6098 N N . LEU B 1 160 ? -12.75 22.391 -16.562 1 98.12 160 LEU B N 1
ATOM 6099 C CA . LEU B 1 160 ? -12.938 23.484 -15.617 1 98.12 160 LEU B CA 1
ATOM 6100 C C . LEU B 1 160 ? -11.734 23.609 -14.688 1 98.12 160 LEU B C 1
ATOM 6102 O O . LEU B 1 160 ? -11.266 24.719 -14.406 1 98.12 160 LEU B O 1
ATOM 6106 N N . VAL B 1 161 ? -11.258 22.484 -14.172 1 97.88 161 VAL B N 1
ATOM 6107 C CA . VAL B 1 161 ? -10.102 22.484 -13.281 1 97.88 161 VAL B CA 1
ATOM 6108 C C . VAL B 1 161 ? -8.883 23.031 -14.023 1 97.88 161 VAL B C 1
ATOM 6110 O O . VAL B 1 161 ? -8.141 23.859 -13.484 1 97.88 161 VAL B O 1
ATOM 6113 N N . PHE B 1 162 ? -8.734 22.578 -15.289 1 97 162 PHE B N 1
ATOM 6114 C CA . PHE B 1 162 ? -7.602 23.016 -16.094 1 97 162 PHE B CA 1
ATOM 6115 C C . PHE B 1 162 ? -7.68 24.5 -16.375 1 97 162 PHE B C 1
ATOM 6117 O O . PHE B 1 162 ? -6.711 25.234 -16.156 1 97 162 PHE B O 1
ATOM 6124 N N . LEU B 1 163 ? -8.781 24.984 -16.875 1 96.81 163 LEU B N 1
ATOM 6125 C CA . LEU B 1 163 ? -8.977 26.391 -17.234 1 96.81 163 LEU B CA 1
ATOM 6126 C C . LEU B 1 163 ? -8.789 27.297 -16.031 1 96.81 163 LEU B C 1
ATOM 6128 O O . LEU B 1 163 ? -8.078 28.297 -16.109 1 96.81 163 LEU B O 1
ATOM 6132 N N . SER B 1 164 ? -9.445 26.969 -14.945 1 97.19 164 SER B N 1
ATOM 6133 C CA . SER B 1 164 ? -9.344 27.797 -13.742 1 97.19 164 SER B CA 1
ATOM 6134 C C . SER B 1 164 ? -7.922 27.797 -13.195 1 97.19 164 SER B C 1
ATOM 6136 O O . SER B 1 164 ? -7.449 28.828 -12.695 1 97.19 164 SER B O 1
ATOM 6138 N N . SER B 1 165 ? -7.242 26.672 -13.273 1 95.38 165 SER B N 1
ATOM 6139 C CA . SER B 1 165 ? -5.867 26.594 -12.797 1 95.38 165 SER B CA 1
ATOM 6140 C C . SER B 1 165 ? -4.938 27.469 -13.641 1 95.38 165 SER B C 1
ATOM 6142 O O . SER B 1 165 ? -4.039 28.125 -13.109 1 95.38 165 SER B O 1
ATOM 6144 N N . VAL B 1 166 ? -5.168 27.5 -14.93 1 94.31 166 VAL B N 1
ATOM 6145 C CA . VAL B 1 166 ? -4.371 28.312 -15.836 1 94.31 166 VAL B CA 1
ATOM 6146 C C . VAL B 1 166 ? -4.629 29.797 -15.57 1 94.31 166 VAL B C 1
ATOM 6148 O O . VAL B 1 166 ? -3.691 30.594 -15.523 1 94.31 166 VAL B O 1
ATOM 6151 N N . ILE B 1 167 ? -5.855 30.156 -15.367 1 94.19 167 ILE B N 1
ATOM 6152 C CA . ILE B 1 167 ? -6.219 31.547 -15.102 1 94.19 167 ILE B CA 1
ATOM 6153 C C . ILE B 1 167 ? -5.551 32.031 -13.812 1 94.19 167 ILE B C 1
ATOM 6155 O O . ILE B 1 167 ? -4.977 33.094 -13.766 1 94.19 167 ILE B O 1
ATOM 6159 N N . GLU B 1 168 ? -5.648 31.188 -12.758 1 92.62 168 GLU B N 1
ATOM 6160 C CA . GLU B 1 168 ? -5.027 31.578 -11.5 1 92.62 168 GLU B CA 1
ATOM 6161 C C . GLU B 1 168 ? -3.52 31.734 -11.648 1 92.62 168 GLU B C 1
ATOM 6163 O O . GLU B 1 168 ? -2.932 32.688 -11.109 1 92.62 168 GLU B O 1
ATOM 6168 N N . THR B 1 169 ? -2.838 30.797 -12.328 1 87.81 169 THR B N 1
ATOM 6169 C CA . THR B 1 169 ? -1.384 30.797 -12.453 1 87.81 169 THR B CA 1
ATOM 6170 C C . THR B 1 169 ? -0.917 31.984 -13.305 1 87.81 169 THR B C 1
ATOM 6172 O O . THR B 1 169 ? 0.128 32.562 -13.031 1 87.81 169 THR B O 1
ATOM 6175 N N . LYS B 1 170 ? -1.656 32.438 -14.312 1 88.69 170 LYS B N 1
ATOM 6176 C CA . LYS B 1 170 ? -1.238 33.5 -15.234 1 88.69 170 LYS B CA 1
ATOM 6177 C C . LYS B 1 170 ? -1.669 34.875 -14.727 1 88.69 170 LYS B C 1
ATOM 6179 O O . LYS B 1 170 ? -0.93 35.844 -14.867 1 88.69 170 LYS B O 1
ATOM 6184 N N . PHE B 1 171 ? -2.908 34.938 -14.172 1 89.81 171 PHE B N 1
ATOM 6185 C CA . PHE B 1 171 ? -3.475 36.25 -13.891 1 89.81 171 PHE B CA 1
ATOM 6186 C C . PHE B 1 171 ? -3.686 36.438 -12.391 1 89.81 171 PHE B C 1
ATOM 6188 O O . PHE B 1 171 ? -3.973 37.531 -11.93 1 89.81 171 PHE B O 1
ATOM 6195 N N . GLY B 1 172 ? -3.494 35.375 -11.586 1 87.38 172 GLY B N 1
ATOM 6196 C CA . GLY B 1 172 ? -3.818 35.469 -10.172 1 87.38 172 GLY B CA 1
ATOM 6197 C C . GLY B 1 172 ? -5.309 35.438 -9.898 1 87.38 172 GLY B C 1
ATOM 6198 O O . GLY B 1 172 ? -6.117 35.375 -10.828 1 87.38 172 GLY B O 1
ATOM 6199 N N . VAL B 1 173 ? -5.684 35.438 -8.633 1 84.75 173 VAL B N 1
ATOM 6200 C CA . VAL B 1 173 ? -7.09 35.375 -8.25 1 84.75 173 VAL B CA 1
ATOM 6201 C C . VAL B 1 173 ? -7.613 36.812 -8.039 1 84.75 173 VAL B C 1
ATOM 6203 O O . VAL B 1 173 ? -7 37.594 -7.316 1 84.75 173 VAL B O 1
ATOM 6206 N N . LYS B 1 174 ? -8.672 37.156 -8.68 1 85.5 174 LYS B N 1
ATOM 6207 C CA . LYS B 1 174 ? -9.289 38.469 -8.508 1 85.5 174 LYS B CA 1
ATOM 6208 C C . LYS B 1 174 ? -10.266 38.469 -7.336 1 85.5 174 LYS B C 1
ATOM 6210 O O . LYS B 1 174 ? -11.148 37.594 -7.254 1 85.5 174 LYS B O 1
ATOM 6215 N N . GLU B 1 175 ? -10.242 39.125 -6.203 1 73.19 175 GLU B N 1
ATOM 6216 C CA . GLU B 1 175 ? -11.023 39.125 -4.969 1 73.19 175 GLU B CA 1
ATOM 6217 C C . GLU B 1 175 ? -12.438 39.656 -5.203 1 73.19 175 GLU B C 1
ATOM 6219 O O . GLU B 1 175 ? -13.398 39.156 -4.617 1 73.19 175 GLU B O 1
ATOM 6224 N N . ASP B 1 176 ? -12.594 40.531 -6.188 1 74.19 176 ASP B N 1
ATOM 6225 C CA . ASP B 1 176 ? -13.883 41.188 -6.336 1 74.19 176 ASP B CA 1
ATOM 6226 C C . ASP B 1 176 ? -14.477 40.938 -7.723 1 74.19 176 ASP B C 1
ATOM 6228 O O . ASP B 1 176 ? -15.023 41.844 -8.344 1 74.19 176 ASP B O 1
ATOM 6232 N N . ALA B 1 177 ? -14.484 39.594 -7.938 1 81.62 177 ALA B N 1
ATOM 6233 C CA . ALA B 1 177 ? -15 39.281 -9.266 1 81.62 177 ALA B CA 1
ATOM 6234 C C . ALA B 1 177 ? -16.438 38.781 -9.188 1 81.62 177 ALA B C 1
ATOM 6236 O O . ALA B 1 177 ? -16.969 38.562 -8.094 1 81.62 177 ALA B O 1
ATOM 6237 N N . GLY B 1 178 ? -17.156 38.719 -10.227 1 88.69 178 GLY B N 1
ATOM 6238 C CA . GLY B 1 178 ? -18.547 38.312 -10.352 1 88.69 178 GLY B CA 1
ATOM 6239 C C . GLY B 1 178 ? -18.797 36.875 -9.961 1 88.69 178 GLY B C 1
ATOM 6240 O O . GLY B 1 178 ? -17.844 36.094 -9.758 1 88.69 178 GLY B O 1
ATOM 6241 N N . PHE B 1 179 ? -20 36.5 -9.711 1 91.88 179 PHE B N 1
ATOM 6242 C CA . PHE B 1 179 ? -20.438 35.156 -9.258 1 91.88 179 PHE B CA 1
ATOM 6243 C C . PHE B 1 179 ? -19.922 34.094 -10.195 1 91.88 179 PHE B C 1
ATOM 6245 O O . PHE B 1 179 ? -19.391 33.062 -9.742 1 91.88 179 PHE B O 1
ATOM 6252 N N . ALA B 1 180 ? -20.047 34.344 -11.492 1 93.44 180 ALA B N 1
ATOM 6253 C CA . ALA B 1 180 ? -19.641 33.344 -12.477 1 93.44 180 ALA B CA 1
ATOM 6254 C C . ALA B 1 180 ? -18.141 33.094 -12.422 1 93.44 180 ALA B C 1
ATOM 6256 O O . ALA B 1 180 ? -17.688 31.938 -12.531 1 93.44 180 ALA B O 1
ATOM 6257 N N . TYR B 1 181 ? -17.484 34.125 -12.266 1 94.44 181 TYR B N 1
ATOM 6258 C CA . TYR B 1 181 ? -16.031 34 -12.156 1 94.44 181 TYR B CA 1
ATOM 6259 C C . TYR B 1 181 ? -15.641 33.25 -10.891 1 94.44 181 TYR B C 1
ATOM 6261 O O . TYR B 1 181 ? -14.766 32.375 -10.93 1 94.44 181 TYR B O 1
ATOM 6269 N N . SER B 1 182 ? -16.328 33.562 -9.828 1 94.75 182 SER B N 1
ATOM 6270 C CA . SER B 1 182 ? -16.016 32.875 -8.562 1 94.75 182 SER B CA 1
ATOM 6271 C C . SER B 1 182 ? -16.344 31.391 -8.633 1 94.75 182 SER B C 1
ATOM 6273 O O . SER B 1 182 ? -15.633 30.578 -8.039 1 94.75 182 SER B O 1
ATOM 6275 N N . CYS B 1 183 ? -17.375 31.156 -9.336 1 95.62 183 CYS B N 1
ATOM 6276 C CA . CYS B 1 183 ? -17.734 29.75 -9.508 1 95.62 183 CYS B CA 1
ATOM 6277 C C . CYS B 1 183 ? -16.688 29.016 -10.336 1 95.62 183 CYS B C 1
ATOM 6279 O O . CYS B 1 183 ? -16.344 27.875 -10.023 1 95.62 183 CYS B O 1
ATOM 6281 N N . LEU B 1 184 ? -16.219 29.641 -11.352 1 96.06 184 LEU B N 1
ATOM 6282 C CA . LEU B 1 184 ? -15.18 29.047 -12.18 1 96.06 184 LEU B CA 1
ATOM 6283 C C . LEU B 1 184 ? -13.906 28.828 -11.367 1 96.06 184 LEU B C 1
ATOM 6285 O O . LEU B 1 184 ? -13.297 27.766 -11.43 1 96.06 184 LEU B O 1
ATOM 6289 N N . MET B 1 185 ? -13.547 29.781 -10.547 1 96.44 185 MET B N 1
ATOM 6290 C CA . MET B 1 185 ? -12.289 29.766 -9.812 1 96.44 185 MET B CA 1
ATOM 6291 C C . MET B 1 185 ? -12.344 28.766 -8.664 1 96.44 185 MET B C 1
ATOM 6293 O O . MET B 1 185 ? -11.312 28.375 -8.125 1 96.44 185 MET B O 1
ATOM 6297 N N . ALA B 1 186 ? -13.555 28.375 -8.32 1 96.69 186 ALA B N 1
ATOM 6298 C CA . ALA B 1 186 ? -13.703 27.359 -7.285 1 96.69 186 ALA B CA 1
ATOM 6299 C C . ALA B 1 186 ? -13.039 26.047 -7.695 1 96.69 186 ALA B C 1
ATOM 6301 O O . ALA B 1 186 ? -12.68 25.234 -6.844 1 96.69 186 ALA B O 1
ATOM 6302 N N . PHE B 1 187 ? -12.797 25.875 -9.031 1 97.88 187 PHE B N 1
ATOM 6303 C CA . PHE B 1 187 ? -12.25 24.625 -9.555 1 97.88 187 PHE B CA 1
ATOM 6304 C C . PHE B 1 187 ? -10.727 24.719 -9.664 1 97.88 187 PHE B C 1
ATOM 6306 O O . PHE B 1 187 ? -10.078 23.766 -10.102 1 97.88 187 PHE B O 1
ATOM 6313 N N . SER B 1 188 ? -10.133 25.812 -9.219 1 97.06 188 SER B N 1
ATOM 6314 C CA . SER B 1 188 ? -8.688 25.984 -9.352 1 97.06 188 SER B CA 1
ATOM 6315 C C . SER B 1 188 ? -7.934 24.969 -8.508 1 97.06 188 SER B C 1
ATOM 6317 O O . SER B 1 188 ? -8.07 24.938 -7.285 1 97.06 188 SER B O 1
ATOM 6319 N N . LEU B 1 189 ? -7.07 24.188 -9.141 1 95 189 LEU B N 1
ATOM 6320 C CA . LEU B 1 189 ? -6.34 23.109 -8.484 1 95 189 LEU B CA 1
ATOM 6321 C C . LEU B 1 189 ? -5.297 23.656 -7.523 1 95 189 LEU B C 1
ATOM 6323 O O . LEU B 1 189 ? -5.176 23.188 -6.391 1 95 189 LEU B O 1
ATOM 6327 N N . PRO B 1 190 ? -4.547 24.688 -7.844 1 90.81 190 PRO B N 1
ATOM 6328 C CA . PRO B 1 190 ? -3.561 25.219 -6.898 1 90.81 190 PRO B CA 1
ATOM 6329 C C . PRO B 1 190 ? -4.195 25.734 -5.613 1 90.81 190 PRO B C 1
ATOM 6331 O O . PRO B 1 190 ? -3.68 25.484 -4.52 1 90.81 190 PRO B O 1
ATOM 6334 N N . THR B 1 191 ? -5.277 26.406 -5.734 1 92.62 191 THR B N 1
ATOM 6335 C CA . THR B 1 191 ? -5.953 26.953 -4.562 1 92.62 191 THR B CA 1
ATOM 6336 C C . THR B 1 191 ? -6.488 25.828 -3.684 1 92.62 191 THR B C 1
ATOM 6338 O O . THR B 1 191 ? -6.289 25.828 -2.467 1 92.62 191 THR B O 1
ATOM 6341 N N . ASN B 1 192 ? -7.156 24.859 -4.344 1 95.06 192 ASN B N 1
ATOM 6342 C CA . ASN B 1 192 ? -7.73 23.75 -3.58 1 95.06 192 ASN B CA 1
ATOM 6343 C C . ASN B 1 192 ? -6.645 22.875 -2.953 1 95.06 192 ASN B C 1
ATOM 6345 O O . ASN B 1 192 ? -6.832 22.328 -1.865 1 95.06 192 ASN B O 1
ATOM 6349 N N . TRP B 1 193 ? -5.555 22.703 -3.641 1 91.31 193 TRP B N 1
ATOM 6350 C CA . TRP B 1 193 ? -4.422 21.953 -3.096 1 91.31 193 TRP B CA 1
ATOM 6351 C C . TRP B 1 193 ? -3.867 22.641 -1.853 1 91.31 193 TRP B C 1
ATOM 6353 O O . TRP B 1 193 ? -3.594 21.984 -0.845 1 91.31 193 TRP B O 1
ATOM 6363 N N . ARG B 1 194 ? -3.715 23.969 -1.911 1 87.69 194 ARG B N 1
ATOM 6364 C CA . ARG B 1 194 ? -3.223 24.734 -0.772 1 87.69 194 ARG B CA 1
ATOM 6365 C C . ARG B 1 194 ? -4.184 24.625 0.409 1 87.69 194 ARG B C 1
ATOM 6367 O O . ARG B 1 194 ? -3.754 24.438 1.548 1 87.69 194 ARG B O 1
ATOM 6374 N N . LYS B 1 195 ? -5.414 24.719 0.067 1 91.31 195 LYS B N 1
ATOM 6375 C CA . LYS B 1 195 ? -6.43 24.641 1.115 1 91.31 195 LYS B CA 1
ATOM 6376 C C . LYS B 1 195 ? -6.43 23.281 1.795 1 91.31 195 LYS B C 1
ATOM 6378 O O . LYS B 1 195 ? -6.691 23.172 2.996 1 91.31 195 LYS B O 1
ATOM 6383 N N . LEU B 1 196 ? -6.18 22.281 1.052 1 92.12 196 LEU B N 1
ATOM 6384 C CA . LEU B 1 196 ? -6.156 20.922 1.58 1 92.12 196 LEU B CA 1
ATOM 6385 C C . LEU B 1 196 ? -5.094 20.781 2.66 1 92.12 196 LEU B C 1
ATOM 6387 O O . LEU B 1 196 ? -5.305 20.094 3.658 1 92.12 196 LEU B O 1
ATOM 6391 N N . PHE B 1 197 ? -3.959 21.516 2.547 1 85.81 197 PHE B N 1
ATOM 6392 C CA . PHE B 1 197 ? -2.842 21.297 3.459 1 85.81 197 PHE B CA 1
ATOM 6393 C C . PHE B 1 197 ? -2.725 22.453 4.449 1 85.81 197 PHE B C 1
ATOM 6395 O O . PHE B 1 197 ? -1.806 22.484 5.27 1 85.81 197 PHE B O 1
ATOM 6402 N N . VAL B 1 198 ? -3.631 23.375 4.359 1 80.75 198 VAL B N 1
ATOM 6403 C CA . VAL B 1 198 ? -3.662 24.438 5.355 1 80.75 198 VAL B CA 1
ATOM 6404 C C . VAL B 1 198 ? -4.148 23.891 6.691 1 80.75 198 VAL B C 1
ATOM 6406 O O . VAL B 1 198 ? -5.195 23.234 6.758 1 80.75 198 VAL B O 1
ATOM 6409 N N . ILE B 1 199 ? -3.285 24.016 7.641 1 74.94 199 ILE B N 1
ATOM 6410 C CA . ILE B 1 199 ? -3.609 23.547 8.977 1 74.94 199 ILE B CA 1
ATOM 6411 C C . ILE B 1 199 ? -4.316 24.641 9.766 1 74.94 199 ILE B C 1
ATOM 6413 O O . ILE B 1 199 ? -3.785 25.75 9.914 1 74.94 199 ILE B O 1
ATOM 6417 N N . SER B 1 200 ? -5.637 24.438 9.914 1 69.88 200 SER B N 1
ATOM 6418 C CA . SER B 1 200 ? -6.414 25.422 10.648 1 69.88 200 SER B CA 1
ATOM 6419 C C . SER B 1 200 ? -6.113 25.375 12.141 1 69.88 200 SER B C 1
ATOM 6421 O O . SER B 1 200 ? -6.016 24.297 12.727 1 69.88 200 SER B O 1
ATOM 6423 N N . HIS B 1 201 ? -5.715 26.438 12.648 1 63.41 201 HIS B N 1
ATOM 6424 C CA . HIS B 1 201 ? -5.473 26.578 14.078 1 63.41 201 HIS B CA 1
ATOM 6425 C C . HIS B 1 201 ? -6.566 27.406 14.742 1 63.41 201 HIS B C 1
ATOM 6427 O O . HIS B 1 201 ? -6.336 28.016 15.789 1 63.41 201 HIS B O 1
ATOM 6433 N N . HIS B 1 202 ? -7.824 27.375 14.07 1 60.06 202 HIS B N 1
ATOM 6434 C CA . HIS B 1 202 ? -8.859 28.203 14.68 1 60.06 202 HIS B CA 1
ATOM 6435 C C . HIS B 1 202 ? -9.07 27.828 16.141 1 60.06 202 HIS B C 1
ATOM 6437 O O . HIS B 1 202 ? -9.094 26.641 16.484 1 60.06 202 HIS B O 1
ATOM 6443 N N . PRO B 1 203 ? -9.094 28.922 16.906 1 59.94 203 PRO B N 1
ATOM 6444 C CA . PRO B 1 203 ? -9.422 28.672 18.312 1 59.94 203 PRO B CA 1
ATOM 6445 C C . PRO B 1 203 ? -10.766 27.969 18.5 1 59.94 203 PRO B C 1
ATOM 6447 O O . PRO B 1 203 ? -11.719 28.25 17.766 1 59.94 203 PRO B O 1
ATOM 6450 N N . GLY B 1 204 ? -10.914 26.75 19.047 1 59.03 204 GLY B N 1
ATOM 6451 C CA . GLY B 1 204 ? -12.141 26.016 19.266 1 59.03 204 GLY B CA 1
ATOM 6452 C C . GLY B 1 204 ? -12.234 24.75 18.406 1 59.03 204 GLY B C 1
ATOM 6453 O O . GLY B 1 204 ? -13.125 23.922 18.609 1 59.03 204 GLY B O 1
ATOM 6454 N N . ALA B 1 205 ? -11.352 24.797 17.453 1 63.91 205 ALA B N 1
ATOM 6455 C CA . ALA B 1 205 ? -11.414 23.625 16.594 1 63.91 205 ALA B CA 1
ATOM 6456 C C . ALA B 1 205 ? -10.938 22.375 17.344 1 63.91 205 ALA B C 1
ATOM 6458 O O . ALA B 1 205 ? -9.938 22.422 18.062 1 63.91 205 ALA B O 1
ATOM 6459 N N . LEU B 1 206 ? -11.859 21.453 17.375 1 77.94 206 LEU B N 1
ATOM 6460 C CA . LEU B 1 206 ? -11.516 20.188 18 1 77.94 206 LEU B CA 1
ATOM 6461 C C . LEU B 1 206 ? -10.555 19.391 17.125 1 77.94 206 LEU B C 1
ATOM 6463 O O . LEU B 1 206 ? -10.977 18.516 16.359 1 77.94 206 LEU B O 1
ATOM 6467 N N . LYS B 1 207 ? -9.312 19.688 17.281 1 82.56 207 LYS B N 1
ATOM 6468 C CA . LYS B 1 207 ? -8.289 19.078 16.438 1 82.56 207 LYS B CA 1
ATOM 6469 C C . LYS B 1 207 ? -8.273 17.562 16.625 1 82.56 207 LYS B C 1
ATOM 6471 O O . LYS B 1 207 ? -7.961 16.812 15.688 1 82.56 207 LYS B O 1
ATOM 6476 N N . SER B 1 208 ? -8.648 17.188 17.781 1 91.12 208 SER B N 1
ATOM 6477 C CA . SER B 1 208 ? -8.633 15.75 18.062 1 91.12 208 SER B CA 1
ATOM 6478 C C . SER B 1 208 ? -9.695 15.016 17.25 1 91.12 208 SER B C 1
ATOM 6480 O O . SER B 1 208 ? -9.594 13.805 17.031 1 91.12 208 SER B O 1
ATOM 6482 N N . LEU B 1 209 ? -10.656 15.727 16.766 1 93.94 209 LEU B N 1
ATOM 6483 C CA . LEU B 1 209 ? -11.727 15.117 15.977 1 93.94 209 LEU B CA 1
ATOM 6484 C C . LEU B 1 209 ? -11.203 14.625 14.633 1 93.94 209 LEU B C 1
ATOM 6486 O O . LEU B 1 209 ? -11.727 13.656 14.078 1 93.94 209 LEU B O 1
ATOM 6490 N N . ASP B 1 210 ? -10.148 15.32 14.148 1 94.06 210 ASP B N 1
ATOM 6491 C CA . ASP B 1 210 ? -9.57 14.906 12.875 1 94.06 210 ASP B CA 1
ATOM 6492 C C . ASP B 1 210 ? -8.938 13.523 12.984 1 94.06 210 ASP B C 1
ATOM 6494 O O . ASP B 1 210 ? -9.102 12.688 12.086 1 94.06 210 ASP B O 1
ATOM 6498 N N . GLY B 1 211 ? -8.281 13.336 14.078 1 95.31 211 GLY B N 1
ATOM 6499 C CA . GLY B 1 211 ? -7.695 12.016 14.297 1 95.31 211 GLY B CA 1
ATOM 6500 C C . GLY B 1 211 ? -8.734 10.922 14.438 1 95.31 211 GLY B C 1
ATOM 6501 O O . GLY B 1 211 ? -8.578 9.836 13.867 1 95.31 211 GLY B O 1
ATOM 6502 N N . VAL B 1 212 ? -9.82 11.211 15.141 1 97 212 VAL B N 1
ATOM 6503 C CA . VAL B 1 212 ? -10.898 10.242 15.336 1 97 212 VAL B CA 1
ATOM 6504 C C . VAL B 1 212 ? -11.523 9.891 13.984 1 97 212 VAL B C 1
ATOM 6506 O O . VAL B 1 212 ? -11.766 8.719 13.688 1 97 212 VAL B O 1
ATOM 6509 N N . ARG B 1 213 ? -11.719 10.883 13.211 1 97 213 ARG B N 1
ATOM 6510 C CA . ARG B 1 213 ? -12.344 10.703 11.906 1 97 213 ARG B CA 1
ATOM 6511 C C . ARG B 1 213 ? -11.477 9.844 10.992 1 97 213 ARG B C 1
ATOM 6513 O O . ARG B 1 213 ? -11.961 8.891 10.383 1 97 213 ARG B O 1
ATOM 6520 N N . VAL B 1 214 ? -10.227 10.172 10.93 1 97.12 214 VAL B N 1
ATOM 6521 C CA . VAL B 1 214 ? -9.32 9.492 10.016 1 97.12 214 VAL B CA 1
ATOM 6522 C C . VAL B 1 214 ? -9.156 8.031 10.438 1 97.12 214 VAL B C 1
ATOM 6524 O O . VAL B 1 214 ? -9.273 7.121 9.609 1 97.12 214 VAL B O 1
ATOM 6527 N N . LEU B 1 215 ? -8.961 7.785 11.711 1 97.19 215 LEU B N 1
ATOM 6528 C CA . LEU B 1 215 ? -8.75 6.426 12.195 1 97.19 215 LEU B CA 1
ATOM 6529 C C . LEU B 1 215 ? -10.008 5.586 12.016 1 97.19 215 LEU B C 1
ATOM 6531 O O . LEU B 1 215 ? -9.93 4.395 11.703 1 97.19 215 LEU B O 1
ATOM 6535 N N . SER B 1 216 ? -11.141 6.207 12.203 1 97.94 216 SER B N 1
ATOM 6536 C CA . SER B 1 216 ? -12.398 5.5 11.984 1 97.94 216 SER B CA 1
ATOM 6537 C C . SER B 1 216 ? -12.609 5.195 10.5 1 97.94 216 SER B C 1
ATOM 6539 O O . SER B 1 216 ? -13.102 4.125 10.148 1 97.94 216 SER B O 1
ATOM 6541 N N . THR B 1 217 ? -12.234 6.145 9.656 1 98.12 217 THR B N 1
ATOM 6542 C CA . THR B 1 217 ? -12.359 5.93 8.219 1 98.12 217 THR B CA 1
ATOM 6543 C C . THR B 1 217 ? -11.469 4.773 7.766 1 98.12 217 THR B C 1
ATOM 6545 O O . THR B 1 217 ? -11.914 3.896 7.023 1 98.12 217 THR B O 1
ATOM 6548 N N . LEU B 1 218 ? -10.281 4.73 8.219 1 97.56 218 LEU B N 1
ATOM 6549 C CA . LEU B 1 218 ? -9.367 3.65 7.871 1 97.56 218 LEU B CA 1
ATOM 6550 C C . LEU B 1 218 ? -9.867 2.316 8.406 1 97.56 218 LEU B C 1
ATOM 6552 O O . LEU B 1 218 ? -9.68 1.276 7.77 1 97.56 218 LEU B O 1
ATOM 6556 N N . TRP B 1 219 ? -10.469 2.406 9.57 1 97.88 219 TRP B N 1
ATOM 6557 C CA . TRP B 1 219 ? -11.031 1.198 10.164 1 97.88 219 TRP B CA 1
ATOM 6558 C C . TRP B 1 219 ? -12.188 0.669 9.328 1 97.88 219 TRP B C 1
ATOM 6560 O O . TRP B 1 219 ? -12.336 -0.542 9.148 1 97.88 219 TRP B O 1
ATOM 6570 N N . VAL B 1 220 ? -13 1.512 8.773 1 97.56 220 VAL B N 1
ATOM 6571 C CA . VAL B 1 220 ? -14.086 1.129 7.879 1 97.56 220 VAL B CA 1
ATOM 6572 C C . VAL B 1 220 ? -13.516 0.449 6.637 1 97.56 220 VAL B C 1
ATOM 6574 O O . VAL B 1 220 ? -13.992 -0.614 6.23 1 97.56 220 VAL B O 1
ATOM 6577 N N . VAL B 1 221 ? -12.492 1.012 6.074 1 97.75 221 VAL B N 1
ATOM 6578 C CA . VAL B 1 221 ? -11.867 0.448 4.883 1 97.75 221 VAL B CA 1
ATOM 6579 C C . VAL B 1 221 ? -11.312 -0.941 5.195 1 97.75 221 VAL B C 1
ATOM 6581 O O . VAL B 1 221 ? -11.516 -1.885 4.43 1 97.75 221 VAL B O 1
ATOM 6584 N N . ALA B 1 222 ? -10.688 -1.061 6.34 1 96.94 222 ALA B N 1
ATOM 6585 C CA . ALA B 1 222 ? -10.109 -2.342 6.746 1 96.94 222 ALA B CA 1
ATOM 6586 C C . ALA B 1 222 ? -11.203 -3.391 6.945 1 96.94 222 ALA B C 1
ATOM 6588 O O . ALA B 1 222 ? -11.023 -4.555 6.578 1 96.94 222 ALA B O 1
ATOM 6589 N N . GLY B 1 223 ? -12.273 -2.953 7.562 1 94.31 223 GLY B N 1
ATOM 6590 C CA . GLY B 1 223 ? -13.391 -3.867 7.758 1 94.31 223 GLY B CA 1
ATOM 6591 C C . GLY B 1 223 ? -13.961 -4.402 6.457 1 94.31 223 GLY B C 1
ATOM 6592 O O . GLY B 1 223 ? -14.195 -5.602 6.324 1 94.31 223 GLY B O 1
ATOM 6593 N N . HIS B 1 224 ? -14.172 -3.555 5.508 1 95.19 224 HIS B N 1
ATOM 6594 C CA . HIS B 1 224 ? -14.703 -3.984 4.219 1 95.19 224 HIS B CA 1
ATOM 6595 C C . HIS B 1 224 ? -13.68 -4.836 3.465 1 95.19 224 HIS B C 1
ATOM 6597 O O . HIS B 1 224 ? -14.055 -5.758 2.736 1 95.19 224 HIS B O 1
ATOM 6603 N N . LYS B 1 225 ? -12.43 -4.543 3.652 1 95 225 LYS B N 1
ATOM 6604 C CA . LYS B 1 225 ? -11.398 -5.371 3.027 1 95 225 LYS B CA 1
ATOM 6605 C C . LYS B 1 225 ? -11.484 -6.812 3.516 1 95 225 LYS B C 1
ATOM 6607 O O . LYS B 1 225 ? -11.305 -7.75 2.732 1 95 225 LYS B O 1
ATOM 6612 N N . ILE B 1 226 ? -11.719 -6.957 4.762 1 91.62 226 ILE B N 1
ATOM 6613 C CA . ILE B 1 226 ? -11.812 -8.297 5.324 1 91.62 226 ILE B CA 1
ATOM 6614 C C . ILE B 1 226 ? -13 -9.031 4.715 1 91.62 226 ILE B C 1
ATOM 6616 O O . ILE B 1 226 ? -12.906 -10.211 4.371 1 91.62 226 ILE B O 1
ATOM 6620 N N . ILE B 1 227 ? -14.078 -8.383 4.527 1 90.81 227 ILE B N 1
ATOM 6621 C CA . ILE B 1 227 ? -15.273 -8.984 3.943 1 90.81 227 ILE B CA 1
ATOM 6622 C C . ILE B 1 227 ? -14.969 -9.445 2.518 1 90.81 227 ILE B C 1
ATOM 6624 O O . ILE B 1 227 ? -15.336 -10.555 2.125 1 90.81 227 ILE B O 1
ATOM 6628 N N . PHE B 1 228 ? -14.281 -8.672 1.764 1 92.88 228 PHE B N 1
ATOM 6629 C CA . PHE B 1 228 ? -13.938 -9.039 0.396 1 92.88 228 PHE B CA 1
ATOM 6630 C C . PHE B 1 228 ? -12.93 -10.18 0.384 1 92.88 228 PHE B C 1
ATOM 6632 O O . PHE B 1 228 ? -13.023 -11.094 -0.446 1 92.88 228 PHE B O 1
ATOM 6639 N N . THR B 1 229 ? -12.031 -10.109 1.307 1 91.75 229 THR B N 1
ATOM 6640 C CA . THR B 1 229 ? -11 -11.133 1.38 1 91.75 229 THR B CA 1
ATOM 6641 C C . THR B 1 229 ? -11.617 -12.508 1.613 1 91.75 229 THR B C 1
ATOM 6643 O O . THR B 1 229 ? -11.133 -13.516 1.094 1 91.75 229 THR B O 1
ATOM 6646 N N . LEU B 1 230 ? -12.719 -12.57 2.271 1 89.69 230 LEU B N 1
ATOM 6647 C CA . LEU B 1 230 ? -13.367 -13.836 2.59 1 89.69 230 LEU B CA 1
ATOM 6648 C C . LEU B 1 230 ? -14.07 -14.406 1.364 1 89.69 230 LEU B C 1
ATOM 6650 O O . LEU B 1 230 ? -14.492 -15.57 1.368 1 89.69 230 LEU B O 1
ATOM 6654 N N . GLN B 1 231 ? -14.125 -13.625 0.348 1 91.31 231 GLN B N 1
ATOM 6655 C CA . GLN B 1 231 ? -14.773 -14.078 -0.877 1 91.31 231 GLN B CA 1
ATOM 6656 C C . GLN B 1 231 ? -13.75 -14.352 -1.976 1 91.31 231 GLN B C 1
ATOM 6658 O O . GLN B 1 231 ? -14.094 -14.875 -3.037 1 91.31 231 GLN B O 1
ATOM 6663 N N . GLU B 1 232 ? -12.562 -13.977 -1.758 1 92.62 232 GLU B N 1
ATOM 6664 C CA . GLU B 1 232 ? -11.508 -14.133 -2.752 1 92.62 232 GLU B CA 1
ATOM 6665 C C . GLU B 1 232 ? -11.062 -15.594 -2.855 1 92.62 232 GLU B C 1
ATOM 6667 O O . GLU B 1 232 ? -11.289 -16.375 -1.938 1 92.62 232 GLU B O 1
ATOM 6672 N N . PRO B 1 233 ? -10.578 -15.969 -3.992 1 94.5 233 PRO B N 1
ATOM 6673 C CA . PRO B 1 233 ? -10.055 -17.328 -4.125 1 94.5 233 PRO B CA 1
ATOM 6674 C C . PRO B 1 233 ? -8.711 -17.516 -3.426 1 94.5 233 PRO B C 1
ATOM 6676 O O . PRO B 1 233 ? -7.715 -16.906 -3.822 1 94.5 233 PRO B O 1
ATOM 6679 N N . TRP B 1 234 ? -8.727 -18.328 -2.408 1 93.56 234 TRP B N 1
ATOM 6680 C CA . TRP B 1 234 ? -7.496 -18.562 -1.658 1 93.56 234 TRP B CA 1
ATOM 6681 C C . TRP B 1 234 ? -7.039 -20.016 -1.799 1 93.56 234 TRP B C 1
ATOM 6683 O O . TRP B 1 234 ? -7.863 -20.922 -1.804 1 93.56 234 TRP B O 1
ATOM 6693 N N . ALA B 1 235 ? -5.742 -20.141 -1.827 1 94.38 235 ALA B N 1
ATOM 6694 C CA . ALA B 1 235 ? -5.141 -21.469 -1.901 1 94.38 235 ALA B CA 1
ATOM 6695 C C . ALA B 1 235 ? -5.125 -22.141 -0.53 1 94.38 235 ALA B C 1
ATOM 6697 O O . ALA B 1 235 ? -4.961 -23.359 -0.43 1 94.38 235 ALA B O 1
ATOM 6698 N N . ASN B 1 236 ? -5.277 -21.391 0.502 1 94.19 236 ASN B N 1
ATOM 6699 C CA . ASN B 1 236 ? -5.301 -21.875 1.876 1 94.19 236 ASN B CA 1
ATOM 6700 C C . ASN B 1 236 ? -6.406 -21.219 2.689 1 94.19 236 ASN B C 1
ATOM 6702 O O . ASN B 1 236 ? -6.141 -20.594 3.723 1 94.19 236 ASN B O 1
ATOM 6706 N N . LYS B 1 237 ? -7.59 -21.469 2.281 1 91.75 237 LYS B N 1
ATOM 6707 C CA . LYS B 1 237 ? -8.758 -20.875 2.914 1 91.75 237 LYS B CA 1
ATOM 6708 C C . LYS B 1 237 ? -8.789 -21.172 4.41 1 91.75 237 LYS B C 1
ATOM 6710 O O . LYS B 1 237 ? -9.391 -20.422 5.184 1 91.75 237 LYS B O 1
ATOM 6715 N N . CYS B 1 238 ? -8.141 -22.219 4.824 1 89.75 238 CYS B N 1
ATOM 6716 C CA . CYS B 1 238 ? -8.102 -22.609 6.23 1 89.75 238 CYS B CA 1
ATOM 6717 C C . CYS B 1 238 ? -7.477 -21.5 7.078 1 89.75 238 CYS B C 1
ATOM 6719 O O . CYS B 1 238 ? -7.793 -21.359 8.258 1 89.75 238 CYS B O 1
ATOM 6721 N N . PHE B 1 239 ? -6.648 -20.766 6.449 1 91.19 239 PHE B N 1
ATOM 6722 C CA . PHE B 1 239 ? -5.996 -19.672 7.164 1 91.19 239 PHE B CA 1
ATOM 6723 C C . PHE B 1 239 ? -7.023 -18.672 7.672 1 91.19 239 PHE B C 1
ATOM 6725 O O . PHE B 1 239 ? -6.867 -18.109 8.766 1 91.19 239 PHE B O 1
ATOM 6732 N N . GLN B 1 240 ? -8.047 -18.438 6.914 1 86.81 240 GLN B N 1
ATOM 6733 C CA . GLN B 1 240 ? -9.078 -17.469 7.289 1 86.81 240 GLN B CA 1
ATOM 6734 C C . GLN B 1 240 ? -9.836 -17.922 8.531 1 86.81 240 GLN B C 1
ATOM 6736 O O . GLN B 1 240 ? -10.141 -17.109 9.406 1 86.81 240 GLN B O 1
ATOM 6741 N N . VAL B 1 241 ? -10.047 -19.156 8.617 1 85.06 241 VAL B N 1
ATOM 6742 C CA . VAL B 1 241 ? -10.75 -19.703 9.773 1 85.06 241 VAL B CA 1
ATOM 6743 C C . VAL B 1 241 ? -9.852 -19.641 11 1 85.06 241 VAL B C 1
ATOM 6745 O O . VAL B 1 241 ? -10.297 -19.234 12.078 1 85.06 241 VAL B O 1
ATOM 6748 N N . LYS B 1 242 ? -8.648 -19.953 10.797 1 87.69 242 LYS B N 1
ATOM 6749 C CA . LYS B 1 242 ? -7.691 -19.938 11.898 1 87.69 242 LYS B CA 1
ATOM 6750 C C . LYS B 1 242 ? -7.445 -18.516 12.391 1 87.69 242 LYS B C 1
ATOM 6752 O O . LYS B 1 242 ? -7.156 -18.312 13.57 1 87.69 242 LYS B O 1
ATOM 6757 N N . SER B 1 243 ? -7.566 -17.625 11.492 1 88.5 243 SER B N 1
ATOM 6758 C CA . SER B 1 243 ? -7.324 -16.234 11.836 1 88.5 243 SER B CA 1
ATOM 6759 C C . SER B 1 243 ? -8.352 -15.719 12.844 1 88.5 243 SER B C 1
ATOM 6761 O O . SER B 1 243 ? -8.086 -14.781 13.594 1 88.5 243 SER B O 1
ATOM 6763 N N . LEU B 1 244 ? -9.516 -16.312 12.922 1 86.19 244 LEU B N 1
ATOM 6764 C CA . LEU B 1 244 ? -10.57 -15.914 13.844 1 86.19 244 LEU B CA 1
ATOM 6765 C C . LEU B 1 244 ? -10.211 -16.281 15.281 1 86.19 244 LEU B C 1
ATOM 6767 O O . LEU B 1 244 ? -10.758 -15.719 16.234 1 86.19 244 LEU B O 1
ATOM 6771 N N . GLU B 1 245 ? -9.281 -17.219 15.406 1 90.31 245 GLU B N 1
ATOM 6772 C CA . GLU B 1 245 ? -8.914 -17.719 16.734 1 90.31 245 GLU B CA 1
ATOM 6773 C C . GLU B 1 245 ? -7.871 -16.812 17.391 1 90.31 245 GLU B C 1
ATOM 6775 O O . GLU B 1 245 ? -7.531 -17 18.562 1 90.31 245 GLU B O 1
ATOM 6780 N N . LYS B 1 246 ? -7.477 -15.914 16.656 1 92.62 246 LYS B N 1
ATOM 6781 C CA . LYS B 1 246 ? -6.48 -14.992 17.188 1 92.62 246 LYS B CA 1
ATOM 6782 C C . LYS B 1 246 ? -7.145 -13.75 17.797 1 92.62 246 LYS B C 1
ATOM 6784 O O . LYS B 1 246 ? -7.777 -12.977 17.078 1 92.62 246 LYS B O 1
ATOM 6789 N N . LEU B 1 247 ? -6.906 -13.547 19.031 1 94.44 247 LEU B N 1
ATOM 6790 C CA . LEU B 1 247 ? -7.492 -12.422 19.75 1 94.44 247 LEU B CA 1
ATOM 6791 C C . LEU B 1 247 ? -7.066 -11.094 19.125 1 94.44 247 LEU B C 1
ATOM 6793 O O . LEU B 1 247 ? -7.855 -10.148 19.062 1 94.44 247 LEU B O 1
ATOM 6797 N N . ALA B 1 248 ? -5.891 -11.086 18.625 1 93.19 248 ALA B N 1
ATOM 6798 C CA . ALA B 1 248 ? -5.316 -9.867 18.062 1 93.19 248 ALA B CA 1
ATOM 6799 C C . ALA B 1 248 ? -6.066 -9.43 16.812 1 93.19 248 ALA B C 1
ATOM 6801 O O . ALA B 1 248 ? -5.965 -8.273 16.391 1 93.19 248 ALA B O 1
ATOM 6802 N N . ASN B 1 249 ? -6.832 -10.273 16.219 1 93.31 249 ASN B N 1
ATOM 6803 C CA . ASN B 1 249 ? -7.516 -9.977 14.961 1 93.31 249 ASN B CA 1
ATOM 6804 C C . ASN B 1 249 ? -8.922 -9.445 15.195 1 93.31 249 ASN B C 1
ATOM 6806 O O . ASN B 1 249 ? -9.625 -9.078 14.25 1 93.31 249 ASN B O 1
ATOM 6810 N N . MET B 1 250 ? -9.328 -9.242 16.422 1 94.25 250 MET B N 1
ATOM 6811 C CA . MET B 1 250 ? -10.695 -8.867 16.766 1 94.25 250 MET B CA 1
ATOM 6812 C C . MET B 1 250 ? -11.031 -7.492 16.203 1 94.25 250 MET B C 1
ATOM 6814 O O . MET B 1 250 ? -12.148 -7.277 15.711 1 94.25 250 MET B O 1
ATOM 6818 N N . PRO B 1 251 ? -10.109 -6.535 16.203 1 93.94 251 PRO B N 1
ATOM 6819 C CA . PRO B 1 251 ? -10.461 -5.242 15.609 1 93.94 251 PRO B CA 1
ATOM 6820 C C . PRO B 1 251 ? -10.828 -5.352 14.133 1 93.94 251 PRO B C 1
ATOM 6822 O O . PRO B 1 251 ? -11.562 -4.512 13.609 1 93.94 251 PRO B O 1
ATOM 6825 N N . PHE B 1 252 ? -10.391 -6.383 13.547 1 91.38 252 PHE B N 1
ATOM 6826 C CA . PHE B 1 252 ? -10.695 -6.574 12.133 1 91.38 252 PHE B CA 1
ATOM 6827 C C . PHE B 1 252 ? -11.961 -7.406 11.961 1 91.38 252 PHE B C 1
ATOM 6829 O O . PHE B 1 252 ? -12.742 -7.18 11.031 1 91.38 252 PHE B O 1
ATOM 6836 N N . THR B 1 253 ? -12.086 -8.328 12.852 1 90.06 253 THR B N 1
ATOM 6837 C CA . THR B 1 253 ? -13.242 -9.227 12.789 1 90.06 253 THR B CA 1
ATOM 6838 C C . THR B 1 253 ? -14.5 -8.516 13.297 1 90.06 253 THR B C 1
ATOM 6840 O O . THR B 1 253 ? -15.578 -8.688 12.734 1 90.06 253 THR B O 1
ATOM 6843 N N . ASN B 1 254 ? -14.344 -7.766 14.352 1 93.5 254 ASN B N 1
ATOM 6844 C CA . ASN B 1 254 ? -15.43 -6.996 14.953 1 93.5 254 ASN B CA 1
ATOM 6845 C C . ASN B 1 254 ? -15.234 -5.496 14.742 1 93.5 254 ASN B C 1
ATOM 6847 O O . ASN B 1 254 ? -14.945 -4.766 15.688 1 93.5 254 ASN B O 1
ATOM 6851 N N . ASN B 1 255 ? -15.547 -5.051 13.523 1 92.69 255 ASN B N 1
ATOM 6852 C CA . ASN B 1 255 ? -15.227 -3.672 13.156 1 92.69 255 ASN B CA 1
ATOM 6853 C C . ASN B 1 255 ? -16.5 -2.834 12.992 1 92.69 255 ASN B C 1
ATOM 6855 O O . ASN B 1 255 ? -16.422 -1.671 12.594 1 92.69 255 ASN B O 1
ATOM 6859 N N . MET B 1 256 ? -17.625 -3.273 13.352 1 90.12 256 MET B N 1
ATOM 6860 C CA . MET B 1 256 ? -18.906 -2.615 13.109 1 90.12 256 MET B CA 1
ATOM 6861 C C . MET B 1 256 ? -19 -1.304 13.875 1 90.12 256 MET B C 1
ATOM 6863 O O . MET B 1 256 ? -19.609 -0.344 13.406 1 90.12 256 MET B O 1
ATOM 6867 N N . PRO B 1 257 ? -18.312 -1.236 14.969 1 94.56 257 PRO B N 1
ATOM 6868 C CA . PRO B 1 257 ? -18.422 0.01 15.734 1 94.56 257 PRO B CA 1
ATOM 6869 C C . PRO B 1 257 ? -17.75 1.189 15.031 1 94.56 257 PRO B C 1
ATOM 6871 O O . PRO B 1 257 ? -17.938 2.34 15.438 1 94.56 257 PRO B O 1
ATOM 6874 N N . SER B 1 258 ? -17 0.927 13.984 1 95.12 258 SER B N 1
ATOM 6875 C CA . SER B 1 258 ? -16.312 2 13.281 1 95.12 258 SER B CA 1
ATOM 6876 C C . SER B 1 258 ? -17.297 3.037 12.75 1 95.12 258 SER B C 1
ATOM 6878 O O . SER B 1 258 ? -17.047 4.242 12.859 1 95.12 258 SER B O 1
ATOM 6880 N N . VAL B 1 259 ? -18.438 2.615 12.289 1 96.19 259 VAL B N 1
ATOM 6881 C CA . VAL B 1 259 ? -19.453 3.51 11.719 1 96.19 259 VAL B CA 1
ATOM 6882 C C . VAL B 1 259 ? -20.188 4.242 12.836 1 96.19 259 VAL B C 1
ATOM 6884 O O . VAL B 1 259 ? -20.625 5.379 12.648 1 96.19 259 VAL B O 1
ATOM 6887 N N . ASP B 1 260 ? -20.281 3.645 13.984 1 97.75 260 ASP B N 1
ATOM 6888 C CA . ASP B 1 260 ? -20.969 4.25 15.117 1 97.75 260 ASP B CA 1
ATOM 6889 C C . ASP B 1 260 ? -20.25 5.5 15.602 1 97.75 260 ASP B C 1
ATOM 6891 O O . ASP B 1 260 ? -20.875 6.434 16.109 1 97.75 260 ASP B O 1
ATOM 6895 N N . THR B 1 261 ? -18.953 5.512 15.406 1 98.25 261 THR B N 1
ATOM 6896 C CA . THR B 1 261 ? -18.188 6.715 15.711 1 98.25 261 THR B CA 1
ATOM 6897 C C . THR B 1 261 ? -18.656 7.887 14.852 1 98.25 261 THR B C 1
ATOM 6899 O O . THR B 1 261 ? -18.734 9.016 15.336 1 98.25 261 THR B O 1
ATOM 6902 N N . PHE B 1 262 ? -18.984 7.625 13.656 1 98 262 PHE B N 1
ATOM 6903 C CA . PHE B 1 262 ? -19.422 8.68 12.75 1 98 262 PHE B CA 1
ATOM 6904 C C . PHE B 1 262 ? -20.812 9.172 13.117 1 98 262 PHE B C 1
ATOM 6906 O O . PHE B 1 262 ? -21.109 10.367 13.023 1 98 262 PHE B O 1
ATOM 6913 N N . PHE B 1 263 ? -21.672 8.234 13.5 1 98.19 263 PHE B N 1
ATOM 6914 C CA . PHE B 1 263 ? -22.984 8.648 13.992 1 98.19 263 PHE B CA 1
ATOM 6915 C C . PHE B 1 263 ? -22.844 9.586 15.188 1 98.19 263 PHE B C 1
ATOM 6917 O O . PHE B 1 263 ? -23.5 10.617 15.242 1 98.19 263 PHE B O 1
ATOM 6924 N N . LEU B 1 264 ? -21.969 9.188 16.078 1 98.44 264 LEU B N 1
ATOM 6925 C CA . LEU B 1 264 ? -21.734 9.984 17.281 1 98.44 264 LEU B CA 1
ATOM 6926 C C . LEU B 1 264 ? -21.234 11.375 16.906 1 98.44 264 LEU B C 1
ATOM 6928 O O . LEU B 1 264 ? -21.75 12.375 17.422 1 98.44 264 LEU B O 1
ATOM 6932 N N . MET B 1 265 ? -20.281 11.445 16.031 1 97.5 265 MET B N 1
ATOM 6933 C CA . MET B 1 265 ? -19.688 12.719 15.633 1 97.5 265 MET B CA 1
ATOM 6934 C C . MET B 1 265 ? -20.703 13.586 14.898 1 97.5 265 MET B C 1
ATOM 6936 O O . MET B 1 265 ? -20.766 14.797 15.109 1 97.5 265 MET B O 1
ATOM 6940 N N . SER B 1 266 ? -21.484 12.984 14.047 1 97.75 266 SER B N 1
ATOM 6941 C CA . SER B 1 266 ? -22.516 13.711 13.312 1 97.75 266 SER B CA 1
ATOM 6942 C C . SER B 1 266 ? -23.547 14.328 14.258 1 97.75 266 SER B C 1
ATOM 6944 O O . SER B 1 266 ? -23.906 15.5 14.117 1 97.75 266 SER B O 1
ATOM 6946 N N . GLY B 1 267 ? -23.984 13.508 15.227 1 98.25 267 GLY B N 1
ATOM 6947 C CA . GLY B 1 267 ? -24.938 14.016 16.203 1 98.25 267 GLY B CA 1
ATOM 6948 C C . GLY B 1 267 ? -24.359 15.148 17.047 1 98.25 267 GLY B C 1
ATOM 6949 O O . GLY B 1 267 ? -25.031 16.156 17.281 1 98.25 267 GLY B O 1
ATOM 6950 N N . MET B 1 268 ? -23.172 14.977 17.438 1 97.31 268 MET B N 1
ATOM 6951 C CA . MET B 1 268 ? -22.516 15.961 18.297 1 97.31 268 MET B CA 1
ATOM 6952 C C . MET B 1 268 ? -22.406 17.312 17.578 1 97.31 268 MET B C 1
ATOM 6954 O O . MET B 1 268 ? -22.781 18.344 18.125 1 97.31 268 MET B O 1
ATOM 6958 N N . LEU B 1 269 ? -21.922 17.281 16.359 1 95.31 269 LEU B N 1
ATOM 6959 C CA . LEU B 1 269 ? -21.719 18.516 15.586 1 95.31 269 LEU B CA 1
ATOM 6960 C C . LEU B 1 269 ? -23.062 19.156 15.25 1 95.31 269 LEU B C 1
ATOM 6962 O O . LEU B 1 269 ? -23.188 20.375 15.273 1 95.31 269 LEU B O 1
ATOM 6966 N N . ARG B 1 270 ? -24.016 18.281 14.945 1 97 270 ARG B N 1
ATOM 6967 C CA . ARG B 1 270 ? -25.344 18.766 14.609 1 97 270 ARG B CA 1
ATOM 6968 C C . ARG B 1 270 ? -25.969 19.516 15.789 1 97 270 ARG B C 1
ATOM 6970 O O . ARG B 1 270 ? -26.469 20.641 15.625 1 97 270 ARG B O 1
ATOM 6977 N N . SER B 1 271 ? -25.906 18.906 16.938 1 97.5 271 SER B N 1
ATOM 6978 C CA . SER B 1 271 ? -26.484 19.5 18.141 1 97.5 271 SER B CA 1
ATOM 6979 C C . SER B 1 271 ? -25.75 20.781 18.516 1 97.5 271 SER B C 1
ATOM 6981 O O . SER B 1 271 ? -26.375 21.812 18.75 1 97.5 271 SER B O 1
ATOM 6983 N N . TYR B 1 272 ? -24.5 20.781 18.5 1 95.12 272 TYR B N 1
ATOM 6984 C CA . TYR B 1 272 ? -23.703 21.953 18.859 1 95.12 272 TYR B CA 1
ATOM 6985 C C . TYR B 1 272 ? -23.984 23.109 17.922 1 95.12 272 TYR B C 1
ATOM 6987 O O . TYR B 1 272 ? -24.234 24.234 18.359 1 95.12 272 TYR B O 1
ATOM 6995 N N . ASN B 1 273 ? -24.016 22.906 16.672 1 94.31 273 ASN B N 1
ATOM 6996 C CA . ASN B 1 273 ? -24.203 23.953 15.672 1 94.31 273 ASN B CA 1
ATOM 6997 C C . ASN B 1 273 ? -25.641 24.484 15.688 1 94.31 273 ASN B C 1
ATOM 6999 O O . ASN B 1 273 ? -25.859 25.672 15.523 1 94.31 273 ASN B O 1
ATOM 7003 N N . LEU B 1 274 ? -26.578 23.594 15.859 1 96.88 274 LEU B N 1
ATOM 7004 C CA . LEU B 1 274 ? -27.984 24.016 15.914 1 96.88 274 LEU B CA 1
ATOM 7005 C C . LEU B 1 274 ? -28.234 24.938 17.094 1 96.88 274 LEU B C 1
ATOM 7007 O O . LEU B 1 274 ? -28.938 25.953 16.969 1 96.88 274 LEU B O 1
ATOM 7011 N N . LEU B 1 275 ? -27.672 24.609 18.203 1 96.5 275 LEU B N 1
ATOM 7012 C CA . LEU B 1 275 ? -27.844 25.422 19.391 1 96.5 275 LEU B CA 1
ATOM 7013 C C . LEU B 1 275 ? -27.266 26.828 19.188 1 96.5 275 LEU B C 1
ATOM 7015 O O . LEU B 1 275 ? -27.875 27.812 19.594 1 96.5 275 LEU B O 1
ATOM 7019 N N . LYS B 1 276 ? -26.172 26.828 18.547 1 94 276 LYS B N 1
ATOM 7020 C CA . LYS B 1 276 ? -25.594 28.125 18.219 1 94 276 LYS B CA 1
ATOM 7021 C C . LYS B 1 276 ? -26.484 28.906 17.25 1 94 276 LYS B C 1
ATOM 7023 O O . LYS B 1 276 ? -26.625 30.125 17.391 1 94 276 LYS B O 1
ATOM 7028 N N . GLU B 1 277 ? -27.062 28.234 16.375 1 95.25 277 GLU B N 1
ATOM 7029 C CA . GLU B 1 277 ? -27.938 28.875 15.398 1 95.25 277 GLU B CA 1
ATOM 7030 C C . GLU B 1 277 ? -29.25 29.344 16.047 1 95.25 277 GLU B C 1
ATOM 7032 O O . GLU B 1 277 ? -29.781 30.406 15.695 1 95.25 277 GLU B O 1
ATOM 7037 N N . PHE B 1 278 ? -29.781 28.516 16.922 1 95.75 278 PHE B N 1
ATOM 7038 C CA . PHE B 1 278 ? -31 28.891 17.641 1 95.75 278 PHE B CA 1
ATOM 7039 C C . PHE B 1 278 ? -30.75 30.141 18.484 1 95.75 278 PHE B C 1
ATOM 7041 O O . PHE B 1 278 ? -31.578 31.047 18.516 1 95.75 278 PHE B O 1
ATOM 7048 N N . GLN B 1 279 ? -29.672 30.141 19.141 1 94.19 279 GLN B N 1
ATOM 7049 C CA . GLN B 1 279 ? -29.328 31.281 19.969 1 94.19 279 GLN B CA 1
ATOM 7050 C C . GLN B 1 279 ? -29.219 32.562 19.141 1 94.19 279 GLN B C 1
ATOM 7052 O O . GLN B 1 279 ? -29.625 33.625 19.594 1 94.19 279 GLN B O 1
ATOM 7057 N N . GLY B 1 280 ? -28.75 32.438 18 1 93.5 280 GLY B N 1
ATOM 7058 C CA . GLY B 1 280 ? -28.594 33.594 17.125 1 93.5 280 GLY B CA 1
ATOM 7059 C C . GLY B 1 280 ? -29.797 33.844 16.234 1 93.5 280 GLY B C 1
ATOM 7060 O O . GLY B 1 280 ? -29.766 34.75 15.398 1 93.5 280 GLY B O 1
ATOM 7061 N N . ASN B 1 281 ? -30.828 33.156 16.344 1 92.69 281 ASN B N 1
ATOM 7062 C CA . ASN B 1 281 ? -32.031 33.25 15.539 1 92.69 281 ASN B CA 1
ATOM 7063 C C . ASN B 1 281 ? -31.734 33.219 14.047 1 92.69 281 ASN B C 1
ATOM 7065 O O . ASN B 1 281 ? -32.219 34.031 13.281 1 92.69 281 ASN B O 1
ATOM 7069 N N . ARG B 1 282 ? -30.938 32.344 13.68 1 91.75 282 ARG B N 1
ATOM 7070 C CA . ARG B 1 282 ? -30.453 32.281 12.305 1 91.75 282 ARG B CA 1
ATOM 7071 C C . ARG B 1 282 ? -30.859 30.953 11.656 1 91.75 282 ARG B C 1
ATOM 7073 O O . ARG B 1 282 ? -30.625 30.734 10.461 1 91.75 282 ARG B O 1
ATOM 7080 N N . PHE B 1 283 ? -31.516 30.125 12.43 1 93.5 283 PHE B N 1
ATOM 7081 C CA . PHE B 1 283 ? -31.812 28.797 11.93 1 93.5 283 PHE B CA 1
ATOM 7082 C C . PHE B 1 283 ? -32.969 28.844 10.922 1 93.5 283 PHE B C 1
ATOM 7084 O O . PHE B 1 283 ? -34.031 29.406 11.211 1 93.5 283 PHE B O 1
ATOM 7091 N N . ARG B 1 284 ? -32.656 28.375 9.68 1 94.06 284 ARG B N 1
ATOM 7092 C CA . ARG B 1 284 ? -33.656 28.156 8.633 1 94.06 284 ARG B CA 1
ATOM 7093 C C . ARG B 1 284 ? -33.625 26.703 8.141 1 94.06 284 ARG B C 1
ATOM 7095 O O . ARG B 1 284 ? -32.688 26.297 7.453 1 94.06 284 ARG B O 1
ATOM 7102 N N . PHE B 1 285 ? -34.688 26.016 8.359 1 95.25 285 PHE B N 1
ATOM 7103 C CA . PHE B 1 285 ? -34.719 24.562 8.156 1 95.25 285 PHE B CA 1
ATOM 7104 C C . PHE B 1 285 ? -34.406 24.219 6.699 1 95.25 285 PHE B C 1
ATOM 7106 O O . PHE B 1 285 ? -33.531 23.422 6.418 1 95.25 285 PHE B O 1
ATOM 7113 N N . PHE B 1 286 ? -35.125 24.797 5.746 1 95.44 286 PHE B N 1
ATOM 7114 C CA . PHE B 1 286 ? -35 24.422 4.336 1 95.44 2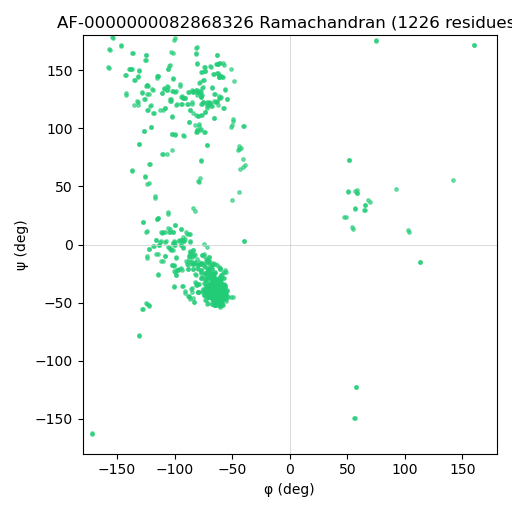86 PHE B CA 1
ATOM 7115 C C . PHE B 1 286 ? -33.656 24.828 3.783 1 95.44 286 PHE B C 1
ATOM 7117 O O . PHE B 1 286 ? -33.062 24.109 2.959 1 95.44 286 PHE B O 1
ATOM 7124 N N . THR B 1 287 ? -33.094 25.922 4.234 1 94.62 287 THR B N 1
ATOM 7125 C CA . THR B 1 287 ? -31.766 26.344 3.824 1 94.62 287 THR B CA 1
ATOM 7126 C C . THR B 1 287 ? -30.703 25.391 4.367 1 94.62 287 THR B C 1
ATOM 7128 O O . THR B 1 287 ? -29.75 25.047 3.666 1 94.62 287 THR B O 1
ATOM 7131 N N . ASP B 1 288 ? -31 25.047 5.574 1 95.31 288 ASP B N 1
ATOM 7132 C CA . ASP B 1 288 ? -30.078 24.109 6.223 1 95.31 288 ASP B CA 1
ATOM 7133 C C . ASP B 1 288 ? -30.047 22.766 5.496 1 95.31 288 ASP B C 1
ATOM 7135 O O . ASP B 1 288 ? -28.984 22.203 5.262 1 95.31 288 ASP B O 1
ATOM 7139 N N . VAL B 1 289 ? -31.172 22.281 5.125 1 96.31 289 VAL B N 1
ATOM 7140 C CA . VAL B 1 289 ? -31.297 21 4.434 1 96.31 289 VAL B CA 1
ATOM 7141 C C . VAL B 1 289 ? -30.688 21.109 3.033 1 96.31 289 VAL B C 1
ATOM 7143 O O . VAL B 1 289 ? -29.969 20.219 2.586 1 96.31 289 VAL B O 1
ATOM 7146 N N . ALA B 1 290 ? -30.953 22.188 2.371 1 96.56 290 ALA B N 1
ATOM 7147 C CA . ALA B 1 290 ? -30.422 22.391 1.023 1 96.56 290 ALA B CA 1
ATOM 7148 C C . ALA B 1 290 ? -28.906 22.484 1.033 1 96.56 290 ALA B C 1
ATOM 7150 O O . ALA B 1 290 ? -28.234 21.938 0.148 1 96.56 290 ALA B O 1
ATOM 7151 N N . ARG B 1 291 ? -28.359 23.141 1.976 1 95.06 291 ARG B N 1
ATOM 7152 C CA . ARG B 1 291 ? -26.922 23.266 2.104 1 95.06 291 ARG B CA 1
ATOM 7153 C C . ARG B 1 291 ? -26.25 21.906 2.297 1 95.06 291 ARG B C 1
ATOM 7155 O O . ARG B 1 291 ? -25.25 21.609 1.65 1 95.06 291 ARG B O 1
ATOM 7162 N N . ARG B 1 292 ? -26.797 21.141 3.176 1 95.56 292 ARG B N 1
ATOM 7163 C CA . ARG B 1 292 ? -26.234 19.828 3.434 1 95.56 292 ARG B CA 1
ATOM 7164 C C . ARG B 1 292 ? -26.328 18.938 2.197 1 95.56 292 ARG B C 1
ATOM 7166 O O . ARG B 1 292 ? -25.375 18.234 1.855 1 95.56 292 ARG B O 1
ATOM 7173 N N . TYR B 1 293 ? -27.547 18.953 1.551 1 97.12 293 TYR B N 1
ATOM 7174 C CA . TYR B 1 293 ? -27.75 18.141 0.353 1 97.12 293 TYR B CA 1
ATOM 7175 C C . TYR B 1 293 ? -26.75 18.516 -0.735 1 97.12 293 TYR B C 1
ATOM 7177 O O . TYR B 1 293 ? -26.156 17.625 -1.368 1 97.12 293 TYR B O 1
ATOM 7185 N N . LEU B 1 294 ? -26.5 19.781 -0.91 1 96.19 294 LEU B N 1
ATOM 7186 C CA . LEU B 1 294 ? -25.625 20.25 -1.973 1 96.19 294 LEU B CA 1
ATOM 7187 C C . LEU B 1 294 ? -24.156 20.016 -1.607 1 96.19 294 LEU B C 1
ATOM 7189 O O . LEU B 1 294 ? -23.297 19.938 -2.488 1 96.19 294 LEU B O 1
ATOM 7193 N N . ARG B 1 295 ? -23.906 19.891 -0.357 1 93.81 295 ARG B N 1
ATOM 7194 C CA . ARG B 1 295 ? -22.547 19.641 0.099 1 93.81 295 ARG B CA 1
ATOM 7195 C C . ARG B 1 295 ? -22.172 18.172 -0.073 1 93.81 295 ARG B C 1
ATOM 7197 O O . ARG B 1 295 ? -21.047 17.859 -0.456 1 93.81 295 ARG B O 1
ATOM 7204 N N . LEU B 1 296 ? -23.109 17.297 0.083 1 96 296 LEU B N 1
ATOM 7205 C CA . LEU B 1 296 ? -22.812 15.875 0.144 1 96 296 LEU B CA 1
ATOM 7206 C C . LEU B 1 296 ? -23.094 15.203 -1.192 1 96 296 LEU B C 1
ATOM 7208 O O . LEU B 1 296 ? -22.344 14.328 -1.633 1 96 296 LEU B O 1
ATOM 7212 N N . THR B 1 297 ? -24.078 15.578 -1.899 1 97.69 297 THR B N 1
ATOM 7213 C CA . THR B 1 297 ? -24.703 14.773 -2.939 1 97.69 297 THR B CA 1
ATOM 7214 C C . THR B 1 297 ? -23.906 14.844 -4.238 1 97.69 297 THR B C 1
ATOM 7216 O O . THR B 1 297 ? -23.828 13.859 -4.977 1 97.69 297 THR B O 1
ATOM 7219 N N . PRO B 1 298 ? -23.312 15.969 -4.559 1 96.75 298 PRO B N 1
ATOM 7220 C CA . PRO B 1 298 ? -22.656 16.031 -5.871 1 96.75 298 PRO B CA 1
ATOM 7221 C C . PRO B 1 298 ? -21.578 14.969 -6.043 1 96.75 298 PRO B C 1
ATOM 7223 O O . PRO B 1 298 ? -21.562 14.258 -7.047 1 96.75 298 PRO B O 1
ATOM 7226 N N . VAL B 1 299 ? -20.672 14.844 -5.137 1 97.75 299 VAL B N 1
ATOM 7227 C CA . VAL B 1 299 ? -19.625 13.836 -5.246 1 97.75 299 VAL B CA 1
ATOM 7228 C C . VAL B 1 299 ? -20.25 12.438 -5.168 1 97.75 299 VAL B C 1
ATOM 7230 O O . VAL B 1 299 ? -19.812 11.523 -5.875 1 97.75 299 VAL B O 1
ATOM 7233 N N . TYR B 1 300 ? -21.266 12.312 -4.316 1 98.19 300 TYR B N 1
ATOM 7234 C CA . TYR B 1 300 ? -22.016 11.07 -4.191 1 98.19 300 TYR B CA 1
ATOM 7235 C C . TYR B 1 300 ? -22.641 10.672 -5.523 1 98.19 300 TYR B C 1
ATOM 7237 O O . TYR B 1 300 ? -22.516 9.531 -5.957 1 98.19 300 TYR B O 1
ATOM 7245 N N . ALA B 1 301 ? -23.188 11.617 -6.168 1 98.12 301 ALA B N 1
ATOM 7246 C CA . ALA B 1 301 ? -23.844 11.398 -7.453 1 98.12 301 ALA B CA 1
ATOM 7247 C C . ALA B 1 301 ? -22.828 11.008 -8.523 1 98.12 301 ALA B C 1
ATOM 7249 O O . ALA B 1 301 ? -23.109 10.164 -9.383 1 98.12 301 ALA B O 1
ATOM 7250 N N . LEU B 1 302 ? -21.734 11.617 -8.508 1 98.12 302 LEU B N 1
ATOM 7251 C CA . LEU B 1 302 ? -20.703 11.281 -9.484 1 98.12 302 LEU B CA 1
ATOM 7252 C C . LEU B 1 302 ? -20.234 9.836 -9.305 1 98.12 302 LEU B C 1
ATOM 7254 O O . LEU B 1 302 ? -20.062 9.117 -10.289 1 98.12 302 LEU B O 1
ATOM 7258 N N . VAL B 1 303 ? -20 9.398 -8.078 1 98.25 303 VAL B N 1
ATOM 7259 C CA . VAL B 1 303 ? -19.562 8.031 -7.816 1 98.25 303 VAL B CA 1
ATOM 7260 C C . VAL B 1 303 ? -20.672 7.051 -8.203 1 98.25 303 VAL B C 1
ATOM 7262 O O . VAL B 1 303 ? -20.391 5.988 -8.773 1 98.25 303 VAL B O 1
ATOM 7265 N N . ILE B 1 304 ? -21.922 7.449 -7.922 1 97.69 304 ILE B N 1
ATOM 7266 C CA . ILE B 1 304 ? -23.062 6.633 -8.328 1 97.69 304 ILE B CA 1
ATOM 7267 C C . ILE B 1 304 ? -23.062 6.484 -9.852 1 97.69 304 ILE B C 1
ATOM 7269 O O . ILE B 1 304 ? -23.25 5.383 -10.375 1 97.69 304 ILE B O 1
ATOM 7273 N N . ALA B 1 305 ? -22.875 7.602 -10.531 1 98 305 ALA B N 1
ATOM 7274 C CA . ALA B 1 305 ? -22.844 7.57 -11.992 1 98 305 ALA B CA 1
ATOM 7275 C C . ALA B 1 305 ? -21.719 6.668 -12.5 1 98 305 ALA B C 1
ATOM 7277 O O . ALA B 1 305 ? -21.891 5.961 -13.5 1 98 305 ALA B O 1
ATOM 7278 N N . PHE B 1 306 ? -20.625 6.695 -11.875 1 97.81 306 PHE B N 1
ATOM 7279 C CA . PHE B 1 306 ? -19.516 5.816 -12.242 1 97.81 306 PHE B CA 1
ATOM 7280 C C . PHE B 1 306 ? -19.922 4.352 -12.094 1 97.81 306 PHE B C 1
ATOM 7282 O O . PHE B 1 306 ? -19.672 3.545 -12.992 1 97.81 306 PHE B O 1
ATOM 7289 N N . TYR B 1 307 ? -20.562 4.035 -10.961 1 96.75 307 TYR B N 1
ATOM 7290 C CA . TYR B 1 307 ? -21.047 2.678 -10.719 1 96.75 307 TYR B CA 1
ATOM 7291 C C . TYR B 1 307 ? -22 2.234 -11.82 1 96.75 307 TYR B C 1
ATOM 7293 O O . TYR B 1 307 ? -21.906 1.108 -12.32 1 96.75 307 TYR B O 1
ATOM 7301 N N . ALA B 1 308 ? -22.812 3.111 -12.258 1 96.19 308 ALA B N 1
ATOM 7302 C CA . ALA B 1 308 ? -23.922 2.779 -13.148 1 96.19 308 ALA B CA 1
ATOM 7303 C C . ALA B 1 308 ? -23.469 2.736 -14.602 1 96.19 308 ALA B C 1
ATOM 7305 O O . ALA B 1 308 ? -24.188 2.254 -15.469 1 96.19 308 ALA B O 1
ATOM 7306 N N . THR B 1 309 ? -22.25 3.199 -14.891 1 96.62 309 THR B N 1
ATOM 7307 C CA . THR B 1 309 ? -21.875 3.332 -16.297 1 96.62 309 THR B CA 1
ATOM 7308 C C . THR B 1 309 ? -20.516 2.703 -16.562 1 96.62 309 THR B C 1
ATOM 7310 O O . THR B 1 309 ? -20.422 1.499 -16.812 1 96.62 309 THR B O 1
ATOM 7313 N N . LEU B 1 310 ? -19.438 3.359 -16.234 1 95.81 310 LEU B N 1
ATOM 7314 C CA . LEU B 1 310 ? -18.094 3.037 -16.719 1 95.81 310 LEU B CA 1
ATOM 7315 C C . LEU B 1 310 ? -17.469 1.928 -15.875 1 95.81 310 LEU B C 1
ATOM 7317 O O . LEU B 1 310 ? -16.5 1.307 -16.297 1 95.81 310 LEU B O 1
ATOM 7321 N N . LEU B 1 311 ? -17.984 1.665 -14.727 1 95.5 311 LEU B N 1
ATOM 7322 C CA . LEU B 1 311 ? -17.375 0.719 -13.805 1 95.5 311 LEU B CA 1
ATOM 7323 C C . LEU B 1 311 ? -17.172 -0.64 -14.469 1 95.5 311 LEU B C 1
ATOM 7325 O O . LEU B 1 311 ? -16.109 -1.244 -14.352 1 95.5 311 LEU B O 1
ATOM 7329 N N . THR B 1 312 ? -18.156 -1.109 -15.234 1 92.75 312 THR B N 1
ATOM 7330 C CA . THR B 1 312 ? -18.141 -2.449 -15.812 1 92.75 312 THR B CA 1
ATOM 7331 C C . THR B 1 312 ? -17.094 -2.539 -16.922 1 92.75 312 THR B C 1
ATOM 7333 O O . THR B 1 312 ? -16.688 -3.637 -17.312 1 92.75 312 THR B O 1
ATOM 7336 N N . ARG B 1 313 ? -16.625 -1.391 -17.391 1 92.5 313 ARG B N 1
ATOM 7337 C CA . ARG B 1 313 ? -15.688 -1.356 -18.5 1 92.5 313 ARG B CA 1
ATOM 7338 C C . ARG B 1 313 ? -14.242 -1.291 -18.016 1 92.5 313 ARG B C 1
ATOM 7340 O O . ARG B 1 313 ? -13.305 -1.343 -18.812 1 92.5 313 ARG B O 1
ATOM 7347 N N . LEU B 1 314 ? -14 -1.266 -16.766 1 91.62 314 LEU B N 1
ATOM 7348 C CA . LEU B 1 314 ? -12.688 -1.001 -16.203 1 91.62 314 LEU B CA 1
ATOM 7349 C C . LEU B 1 314 ? -11.789 -2.23 -16.312 1 91.62 314 LEU B C 1
ATOM 7351 O O . LEU B 1 314 ? -10.562 -2.119 -16.219 1 91.62 314 LEU B O 1
ATOM 7355 N N . GLY B 1 315 ? -12.445 -3.389 -16.406 1 91.31 315 GLY B N 1
ATOM 7356 C CA . GLY B 1 315 ? -11.633 -4.59 -16.422 1 91.31 315 GLY B CA 1
ATOM 7357 C C . GLY B 1 315 ? -12.422 -5.848 -16.734 1 91.31 315 GLY B C 1
ATOM 7358 O O . GLY B 1 315 ? -13.445 -5.789 -17.422 1 91.31 315 GLY B O 1
ATOM 7359 N N . SER B 1 316 ? -11.805 -6.957 -16.406 1 92.44 316 SER B N 1
ATOM 7360 C CA . SER B 1 316 ? -12.383 -8.273 -16.641 1 92.44 316 SER B CA 1
ATOM 7361 C C . SER B 1 316 ? -11.789 -9.312 -15.695 1 92.44 316 SER B C 1
ATOM 7363 O O . SER B 1 316 ? -10.789 -9.055 -15.023 1 92.44 316 SER B O 1
ATOM 7365 N N . GLY B 1 317 ? -12.453 -10.438 -15.695 1 93.81 317 GLY B N 1
ATOM 7366 C CA . GLY B 1 317 ? -12.016 -11.539 -14.859 1 93.81 317 GLY B CA 1
ATOM 7367 C C . GLY B 1 317 ? -13.109 -12.562 -14.602 1 93.81 317 GLY B C 1
ATOM 7368 O O . GLY B 1 317 ? -14.273 -12.328 -14.953 1 93.81 317 GLY B O 1
ATOM 7369 N N . PRO B 1 318 ? -12.711 -13.648 -14.008 1 95.31 318 PRO B N 1
ATOM 7370 C CA . PRO B 1 318 ? -13.68 -14.727 -13.781 1 95.31 318 PRO B CA 1
ATOM 7371 C C . PRO B 1 318 ? -14.859 -14.281 -12.922 1 95.31 318 PRO B C 1
ATOM 7373 O O . PRO B 1 318 ? -15.984 -14.75 -13.133 1 95.31 318 PRO B O 1
ATOM 7376 N N . ARG B 1 319 ? -14.648 -13.383 -12.016 1 93.5 319 ARG B N 1
ATOM 7377 C CA . ARG B 1 319 ? -15.703 -13.008 -11.086 1 93.5 319 ARG B CA 1
ATOM 7378 C C . ARG B 1 319 ? -16.141 -11.562 -11.289 1 93.5 319 ARG B C 1
ATOM 7380 O O . ARG B 1 319 ? -16.625 -10.914 -10.359 1 93.5 319 ARG B O 1
ATOM 7387 N N . TRP B 1 320 ? -15.906 -11.094 -12.414 1 94 320 TRP B N 1
ATOM 7388 C CA . TRP B 1 320 ? -16.234 -9.711 -12.742 1 94 320 TRP B CA 1
ATOM 7389 C C . TRP B 1 320 ? -17.734 -9.492 -12.711 1 94 320 TRP B C 1
ATOM 7391 O O . TRP B 1 320 ? -18.203 -8.422 -12.305 1 94 320 TRP B O 1
ATOM 7401 N N . GLU B 1 321 ? -18.5 -10.5 -13.117 1 91.81 321 GLU B N 1
ATOM 7402 C CA . GLU B 1 321 ? -19.953 -10.406 -13.117 1 91.81 321 GLU B CA 1
ATOM 7403 C C . GLU B 1 321 ? -20.5 -10.203 -11.711 1 91.81 321 GLU B C 1
ATOM 7405 O O . GLU B 1 321 ? -21.25 -9.258 -11.461 1 91.81 321 GLU B O 1
ATOM 7410 N N . LYS B 1 322 ? -20.062 -10.977 -10.828 1 89.12 322 LYS B N 1
ATOM 7411 C CA . LYS B 1 322 ? -20.562 -10.961 -9.461 1 89.12 322 LYS B CA 1
ATOM 7412 C C . LYS B 1 322 ? -20.188 -9.656 -8.758 1 89.12 322 LYS B C 1
ATOM 7414 O O . LYS B 1 322 ? -21.031 -9.031 -8.109 1 89.12 322 LYS B O 1
ATOM 7419 N N . PHE B 1 323 ? -18.984 -9.195 -8.898 1 91.69 323 PHE B N 1
ATOM 7420 C CA . PHE B 1 323 ? -18.484 -8.133 -8.039 1 91.69 323 PHE B CA 1
ATOM 7421 C C . PHE B 1 323 ? -18.609 -6.777 -8.727 1 91.69 323 PHE B C 1
ATOM 7423 O O . PHE B 1 323 ? -18.594 -5.734 -8.07 1 91.69 323 PHE B O 1
ATOM 7430 N N . VAL B 1 324 ? -18.688 -6.758 -10.047 1 93.12 324 VAL B N 1
ATOM 7431 C CA . VAL B 1 324 ? -18.656 -5.457 -10.703 1 93.12 324 VAL B CA 1
ATOM 7432 C C . VAL B 1 324 ? -19.922 -5.27 -11.547 1 93.12 324 VAL B C 1
ATOM 7434 O O . VAL B 1 324 ? -20.656 -4.309 -11.352 1 93.12 324 VAL B O 1
ATOM 7437 N N . THR B 1 325 ? -20.203 -6.227 -12.406 1 92.06 325 THR B N 1
ATOM 7438 C CA . THR B 1 325 ? -21.328 -6.066 -13.328 1 92.06 325 THR B CA 1
ATOM 7439 C C . THR B 1 325 ? -22.641 -6.012 -12.57 1 92.06 325 THR B C 1
ATOM 7441 O O . THR B 1 325 ? -23.469 -5.117 -12.797 1 92.06 325 THR B O 1
ATOM 7444 N N . GLU B 1 326 ? -22.875 -6.934 -11.672 1 90.19 326 GLU B N 1
ATOM 7445 C CA . GLU B 1 326 ? -24.125 -6.98 -10.914 1 90.19 326 GLU B CA 1
ATOM 7446 C C . GLU B 1 326 ? -24.312 -5.715 -10.086 1 90.19 326 GLU B C 1
ATOM 7448 O O . GLU B 1 326 ? -25.375 -5.09 -10.133 1 90.19 326 GLU B O 1
ATOM 7453 N N . PRO B 1 327 ? -23.344 -5.336 -9.32 1 90.88 327 PRO B N 1
ATOM 7454 C CA . PRO B 1 327 ? -23.516 -4.078 -8.586 1 90.88 327 PRO B CA 1
ATOM 7455 C C . PRO B 1 327 ? -23.688 -2.873 -9.508 1 90.88 327 PRO B C 1
ATOM 7457 O O . PRO B 1 327 ? -24.406 -1.93 -9.156 1 90.88 327 PRO B O 1
ATOM 7460 N N . GLY B 1 328 ? -22.984 -2.859 -10.656 1 92.62 328 GLY B N 1
ATOM 7461 C CA . GLY B 1 328 ? -23.188 -1.794 -11.617 1 92.62 328 GLY B CA 1
ATOM 7462 C C . GLY B 1 328 ? -24.609 -1.724 -12.133 1 92.62 328 GLY B C 1
ATOM 7463 O O . GLY B 1 328 ? -25.188 -0.64 -12.227 1 92.62 328 GLY B O 1
ATOM 7464 N N . GLU B 1 329 ? -25.172 -2.857 -12.406 1 91.44 329 GLU B N 1
ATOM 7465 C CA . GLU B 1 329 ? -26.562 -2.932 -12.867 1 91.44 329 GLU B CA 1
ATOM 7466 C C . GLU B 1 329 ? -27.531 -2.521 -11.766 1 91.44 329 GLU B C 1
ATOM 7468 O O . GLU B 1 329 ? -28.547 -1.887 -12.031 1 91.44 329 GLU B O 1
ATOM 7473 N N . ALA B 1 330 ? -27.172 -2.943 -10.586 1 91 330 ALA B N 1
ATOM 7474 C CA . ALA B 1 330 ? -28 -2.545 -9.445 1 91 330 ALA B CA 1
ATOM 7475 C C . ALA B 1 330 ? -28.031 -1.027 -9.297 1 91 330 ALA B C 1
ATOM 7477 O O . ALA B 1 330 ? -29.078 -0.449 -9.008 1 91 330 ALA B O 1
ATOM 7478 N N . CYS B 1 331 ? -26.953 -0.411 -9.5 1 93.31 331 CYS B N 1
ATOM 7479 C CA . CYS B 1 331 ? -26.891 1.04 -9.367 1 93.31 331 CYS B CA 1
ATOM 7480 C C . CYS B 1 331 ? -27.609 1.724 -10.523 1 93.31 331 CYS B C 1
ATOM 7482 O O . CYS B 1 331 ? -28.219 2.781 -10.352 1 93.31 331 CYS B O 1
ATOM 7484 N N . ASP B 1 332 ? -27.5 1.146 -11.656 1 93.19 332 ASP B N 1
ATOM 7485 C CA . ASP B 1 332 ? -28.234 1.691 -12.797 1 93.19 332 ASP B CA 1
ATOM 7486 C C . ASP B 1 332 ? -29.734 1.634 -12.57 1 93.19 332 ASP B C 1
ATOM 7488 O O . ASP B 1 332 ? -30.469 2.562 -12.93 1 93.19 332 ASP B O 1
ATOM 7492 N N . ALA B 1 333 ? -30.172 0.63 -11.922 1 91.62 333 ALA B N 1
ATOM 7493 C CA . ALA B 1 333 ? -31.609 0.405 -11.703 1 91.62 333 ALA B CA 1
ATOM 7494 C C . ALA B 1 333 ? -32.125 1.228 -10.523 1 91.62 333 ALA B C 1
ATOM 7496 O O . ALA B 1 333 ? -33.281 1.63 -10.5 1 91.62 333 ALA B O 1
ATOM 7497 N N . ASN B 1 334 ? -31.25 1.442 -9.508 1 93.06 334 ASN B N 1
ATOM 7498 C CA . ASN B 1 334 ? -31.797 1.933 -8.25 1 93.06 334 ASN B CA 1
ATOM 7499 C C . ASN B 1 334 ? -31.062 3.186 -7.77 1 93.06 334 ASN B C 1
ATOM 7501 O O . ASN B 1 334 ? -31.156 3.551 -6.598 1 93.06 334 ASN B O 1
ATOM 7505 N N . TRP B 1 335 ? -30.359 3.908 -8.594 1 94.62 335 TRP B N 1
ATOM 7506 C CA . TRP B 1 335 ? -29.578 5.074 -8.203 1 94.62 335 TRP B CA 1
ATOM 7507 C C . TRP B 1 335 ? -30.469 6.145 -7.574 1 94.62 335 TRP B C 1
ATOM 7509 O O . TRP B 1 335 ? -30.016 6.926 -6.738 1 94.62 335 TRP B O 1
ATOM 7519 N N . LYS B 1 336 ? -31.797 6.219 -7.898 1 95.38 336 LYS B N 1
ATOM 7520 C CA . LYS B 1 336 ? -32.719 7.234 -7.398 1 95.38 336 LYS B CA 1
ATOM 7521 C C . LYS B 1 336 ? -32.875 7.113 -5.887 1 95.38 336 LYS B C 1
ATOM 7523 O O . LYS B 1 336 ? -33.031 8.125 -5.191 1 95.38 336 LYS B O 1
ATOM 7528 N N . ASN B 1 337 ? -32.875 5.871 -5.375 1 95.12 337 ASN B N 1
ATOM 7529 C CA . ASN B 1 337 ? -33.031 5.656 -3.941 1 95.12 337 ASN B CA 1
ATOM 7530 C C . ASN B 1 337 ? -31.859 6.273 -3.162 1 95.12 337 ASN B C 1
ATOM 7532 O O . ASN B 1 337 ? -32.031 6.766 -2.049 1 95.12 337 ASN B O 1
ATOM 7536 N N . ASN B 1 338 ? -30.703 6.211 -3.736 1 96.31 338 ASN B N 1
ATOM 7537 C CA . ASN B 1 338 ? -29.516 6.785 -3.09 1 96.31 338 ASN B CA 1
ATOM 7538 C C . ASN B 1 338 ? -29.562 8.312 -3.08 1 96.31 338 ASN B C 1
ATOM 7540 O O . ASN B 1 338 ? -29.25 8.938 -2.07 1 96.31 338 ASN B O 1
ATOM 7544 N N . LEU B 1 339 ? -30 8.898 -4.184 1 96.81 339 LEU B N 1
ATOM 7545 C CA . LEU B 1 339 ? -30.047 10.352 -4.281 1 96.81 339 LEU B CA 1
ATOM 7546 C C . LEU B 1 339 ? -31.125 10.93 -3.375 1 96.81 339 LEU B C 1
ATOM 7548 O O . LEU B 1 339 ? -31.031 12.07 -2.934 1 96.81 339 LEU B O 1
ATOM 7552 N N . LEU B 1 340 ? -32.125 10.055 -3.082 1 96.56 340 LEU B N 1
ATOM 7553 C CA . LEU B 1 340 ? -33.188 10.477 -2.182 1 96.56 340 LEU B CA 1
ATOM 7554 C C . LEU B 1 340 ? -32.875 10.102 -0.74 1 96.56 340 LEU B C 1
ATOM 7556 O O . LEU B 1 340 ? -33.625 10.414 0.176 1 96.56 340 LEU B O 1
ATOM 7560 N N . TYR B 1 341 ? -31.797 9.445 -0.492 1 96.69 341 TYR B N 1
ATOM 7561 C CA . TYR B 1 341 ? -31.312 9.039 0.824 1 96.69 341 TYR B CA 1
ATOM 7562 C C . TYR B 1 341 ? -32.344 8.172 1.532 1 96.69 341 TYR B C 1
ATOM 7564 O O . TYR B 1 341 ? -32.625 8.383 2.713 1 96.69 341 TYR B O 1
ATOM 7572 N N . ILE B 1 342 ? -32.906 7.152 0.773 1 95.19 342 ILE B N 1
ATOM 7573 C CA . ILE B 1 342 ? -33.906 6.242 1.361 1 95.19 342 ILE B CA 1
ATOM 7574 C C . ILE B 1 342 ? -33.438 4.801 1.192 1 95.19 342 ILE B C 1
ATOM 7576 O O . ILE B 1 342 ? -34.188 3.859 1.468 1 95.19 342 ILE B O 1
ATOM 7580 N N . ASN B 1 343 ? -32.188 4.574 0.776 1 92 343 ASN B N 1
ATOM 7581 C CA . ASN B 1 343 ? -31.656 3.252 0.46 1 92 343 ASN B CA 1
ATOM 7582 C C . ASN B 1 343 ? -31.438 2.426 1.722 1 92 343 ASN B C 1
ATOM 7584 O O . ASN B 1 343 ? -31.109 1.239 1.642 1 92 343 ASN B O 1
ATOM 7588 N N . SER B 1 344 ? -31.703 2.971 2.939 1 90.38 344 SER B N 1
ATOM 7589 C CA . SER B 1 344 ? -31.609 2.193 4.168 1 90.38 344 SER B CA 1
ATOM 7590 C C . SER B 1 344 ? -32.875 1.384 4.41 1 90.38 344 SER B C 1
ATOM 7592 O O . SER B 1 344 ? -32.875 0.463 5.23 1 90.38 344 SER B O 1
ATOM 7594 N N . TYR B 1 345 ? -33.906 1.707 3.729 1 90.12 345 TYR B N 1
ATOM 7595 C CA . TYR B 1 345 ? -35.188 1.024 3.959 1 90.12 345 TYR B CA 1
ATOM 7596 C C . TYR B 1 345 ? -35.719 0.422 2.666 1 90.12 345 TYR B C 1
ATOM 7598 O O . TYR B 1 345 ? -36.75 -0.286 2.676 1 90.12 345 TYR B O 1
ATOM 7606 N N . VAL B 1 346 ? -35.094 0.77 1.619 1 80.69 346 VAL B N 1
ATOM 7607 C CA . VAL B 1 346 ? -35.594 0.187 0.371 1 80.69 346 VAL B CA 1
ATOM 7608 C C . VAL B 1 346 ? -35 -1.218 0.201 1 80.69 346 VAL B C 1
ATOM 7610 O O . VAL B 1 346 ? -33.781 -1.394 0.124 1 80.69 346 VAL B O 1
ATOM 7613 N N . HIS B 1 347 ? -35.812 -2.172 0.478 1 64.12 347 HIS B N 1
ATOM 7614 C CA . HIS B 1 347 ? -35.469 -3.582 0.599 1 64.12 347 HIS B CA 1
ATOM 7615 C C . HIS B 1 347 ? -35.312 -4.23 -0.772 1 64.12 347 HIS B C 1
ATOM 7617 O O . HIS B 1 347 ? -36.188 -5.012 -1.191 1 64.12 347 HIS B O 1
ATOM 7623 N N . ASN B 1 348 ? -34.375 -3.66 -1.615 1 62.94 348 ASN B N 1
ATOM 7624 C CA . ASN B 1 348 ? -34.219 -4.398 -2.861 1 62.94 348 ASN B CA 1
ATOM 7625 C C . ASN B 1 348 ? -32.844 -5.055 -2.945 1 62.94 348 ASN B C 1
ATOM 7627 O O . ASN B 1 348 ? -31.906 -4.637 -2.254 1 62.94 348 ASN B O 1
ATOM 7631 N N . ASN B 1 349 ? -32.75 -6.434 -2.977 1 65.44 349 ASN B N 1
ATOM 7632 C CA . ASN B 1 349 ? -31.531 -7.234 -3.113 1 65.44 349 ASN B CA 1
ATOM 7633 C C . ASN B 1 349 ? -30.562 -6.617 -4.117 1 65.44 349 ASN B C 1
ATOM 7635 O O . ASN B 1 349 ? -29.5 -7.172 -4.375 1 65.44 349 ASN B O 1
ATOM 7639 N N . LYS B 1 350 ? -30.953 -5.43 -4.648 1 79.62 350 LYS B N 1
ATOM 7640 C CA . LYS B 1 350 ? -30.094 -4.742 -5.598 1 79.62 350 LYS B CA 1
ATOM 7641 C C . LYS B 1 350 ? -29.734 -3.342 -5.102 1 79.62 350 LYS B C 1
ATOM 7643 O O . LYS B 1 350 ? -30.172 -2.346 -5.68 1 79.62 350 LYS B O 1
ATOM 7648 N N . HIS B 1 351 ? -28.953 -3.324 -4.094 1 86.75 351 HIS B N 1
ATOM 7649 C CA . HIS B 1 351 ? -28.547 -2.059 -3.502 1 86.75 351 HIS B CA 1
ATOM 7650 C C . HIS B 1 351 ? -27.453 -1.398 -4.336 1 86.75 351 HIS B C 1
ATOM 7652 O O . HIS B 1 351 ? -26.562 -2.078 -4.848 1 86.75 351 HIS B O 1
ATOM 7658 N N . CYS B 1 352 ? -27.719 -0.14 -4.547 1 92.12 352 CYS B N 1
ATOM 7659 C CA . CYS B 1 352 ? -26.656 0.658 -5.145 1 92.12 352 CYS B CA 1
ATOM 7660 C C . CYS B 1 352 ? -25.688 1.171 -4.078 1 92.12 352 CYS B C 1
ATOM 7662 O O . CYS B 1 352 ? -26.094 1.915 -3.182 1 92.12 352 CYS B O 1
ATOM 7664 N N . MET B 1 353 ? -24.438 0.8 -4.234 1 92.62 353 MET B N 1
ATOM 7665 C CA . MET B 1 353 ? -23.438 1.238 -3.26 1 92.62 353 MET B CA 1
ATOM 7666 C C . MET B 1 353 ? -23.891 0.929 -1.838 1 92.62 353 MET B C 1
ATOM 7668 O O . MET B 1 353 ? -24.125 1.842 -1.042 1 92.62 353 MET B O 1
ATOM 7672 N N . ILE B 1 354 ? -23.859 -0.289 -1.48 1 89.94 354 ILE B N 1
ATOM 7673 C CA . ILE B 1 354 ? -24.453 -0.813 -0.256 1 89.94 354 ILE B CA 1
ATOM 7674 C C . ILE B 1 354 ? -23.859 -0.097 0.955 1 89.94 354 ILE B C 1
ATOM 7676 O O . ILE B 1 354 ? -24.531 0.104 1.962 1 89.94 354 ILE B O 1
ATOM 7680 N N . GLN B 1 355 ? -22.641 0.391 0.929 1 91.69 355 GLN B N 1
ATOM 7681 C CA . GLN B 1 355 ? -22 1.024 2.076 1 91.69 355 GLN B CA 1
ATOM 7682 C C . GLN B 1 355 ? -22.641 2.369 2.396 1 91.69 355 GLN B C 1
ATOM 7684 O O . GLN B 1 355 ? -22.469 2.904 3.492 1 91.69 355 GLN B O 1
ATOM 7689 N N . THR B 1 356 ? -23.422 2.885 1.478 1 95.38 356 THR B N 1
ATOM 7690 C CA . THR B 1 356 ? -23.953 4.234 1.653 1 95.38 356 THR B CA 1
ATOM 7691 C C . THR B 1 356 ? -25.25 4.211 2.455 1 95.38 356 THR B C 1
ATOM 7693 O O . THR B 1 356 ? -25.938 5.234 2.574 1 95.38 356 THR B O 1
ATOM 7696 N N . TRP B 1 357 ? -25.609 3.062 3.02 1 94 357 TRP B N 1
ATOM 7697 C CA . TRP B 1 357 ? -26.734 3.039 3.963 1 94 357 TRP B CA 1
ATOM 7698 C C . TRP B 1 357 ? -26.516 4.047 5.086 1 94 357 TRP B C 1
ATOM 7700 O O . TRP B 1 357 ? -27.469 4.668 5.566 1 94 357 TRP B O 1
ATOM 7710 N N . TYR B 1 358 ? -25.312 4.18 5.559 1 96 358 TYR B N 1
ATOM 7711 C CA . TYR B 1 358 ? -24.969 5.129 6.609 1 96 358 TYR B CA 1
ATOM 7712 C C . TYR B 1 358 ? -25.359 6.547 6.215 1 96 358 TYR B C 1
ATOM 7714 O O . TYR B 1 358 ? -25.891 7.301 7.035 1 96 358 TYR B O 1
ATOM 7722 N N . LEU B 1 359 ? -25.047 6.938 4.934 1 96.88 359 LEU B N 1
ATOM 7723 C CA . LEU B 1 359 ? -25.375 8.281 4.469 1 96.88 359 LEU B CA 1
ATOM 7724 C C . LEU B 1 359 ? -26.891 8.523 4.527 1 96.88 359 LEU B C 1
ATOM 7726 O O . LEU B 1 359 ? -27.328 9.617 4.879 1 96.88 359 LEU B O 1
ATOM 7730 N N . ALA B 1 360 ? -27.594 7.512 4.129 1 96.75 360 ALA B N 1
ATOM 7731 C CA . ALA B 1 360 ? -29.047 7.617 4.199 1 96.75 360 ALA B CA 1
ATOM 7732 C C . ALA B 1 360 ? -29.516 7.809 5.641 1 96.75 360 ALA B C 1
ATOM 7734 O O . ALA B 1 360 ? -30.312 8.711 5.934 1 96.75 360 ALA B O 1
ATOM 7735 N N . SER B 1 361 ? -29.016 7.031 6.523 1 96.88 361 SER B N 1
ATOM 7736 C CA . SER B 1 361 ? -29.375 7.121 7.934 1 96.88 361 SER B CA 1
ATOM 7737 C C . SER B 1 361 ? -28.953 8.469 8.523 1 96.88 361 SER B C 1
ATOM 7739 O O . SER B 1 361 ? -29.719 9.078 9.281 1 96.88 361 SER B O 1
ATOM 7741 N N . ASP B 1 362 ? -27.781 8.883 8.195 1 97.62 362 ASP B N 1
ATOM 7742 C CA . ASP B 1 362 ? -27.266 10.156 8.703 1 97.62 362 ASP B CA 1
ATOM 7743 C C . ASP B 1 362 ? -28.141 11.312 8.234 1 97.62 362 ASP B C 1
ATOM 7745 O O . ASP B 1 362 ? -28.438 12.227 9.008 1 97.62 362 ASP B O 1
ATOM 7749 N N . MET B 1 363 ? -28.531 11.297 6.953 1 97.69 363 MET B N 1
ATOM 7750 C CA . MET B 1 363 ? -29.391 12.336 6.406 1 97.69 363 MET B CA 1
ATOM 7751 C C . MET B 1 363 ? -30.766 12.32 7.078 1 97.69 363 MET B C 1
ATOM 7753 O O . MET B 1 363 ? -31.312 13.367 7.398 1 97.69 363 MET B O 1
ATOM 7757 N N . GLN B 1 364 ? -31.281 11.188 7.312 1 97.38 364 GLN B N 1
ATOM 7758 C CA . GLN B 1 364 ? -32.594 11.055 7.977 1 97.38 364 GLN B CA 1
ATOM 7759 C C . GLN B 1 364 ? -32.531 11.609 9.398 1 97.38 364 GLN B C 1
ATOM 7761 O O . GLN B 1 364 ? -33.406 12.359 9.812 1 97.38 364 GLN B O 1
ATOM 7766 N N . LEU B 1 365 ? -31.531 11.25 10.094 1 97.75 365 LEU B N 1
ATOM 7767 C CA . LEU B 1 365 ? -31.391 11.727 11.461 1 97.75 365 LEU B CA 1
ATOM 7768 C C . LEU B 1 365 ? -31.109 13.227 11.484 1 97.75 365 LEU B C 1
ATOM 7770 O O . LEU B 1 365 ? -31.547 13.938 12.391 1 97.75 365 LEU B O 1
ATOM 7774 N N . PHE B 1 366 ? -30.359 13.703 10.508 1 97.75 366 PHE B N 1
ATOM 7775 C CA . PHE B 1 366 ? -30.094 15.125 10.352 1 97.75 366 PHE B CA 1
ATOM 7776 C C . PHE B 1 366 ? -31.391 15.906 10.211 1 97.75 366 PHE B C 1
ATOM 7778 O O . PHE B 1 366 ? -31.531 17 10.773 1 97.75 366 PHE B O 1
ATOM 7785 N N . LEU B 1 367 ? -32.312 15.359 9.523 1 97.19 367 LEU B N 1
ATOM 7786 C CA . LEU B 1 367 ? -33.594 16.016 9.242 1 97.19 367 LEU B CA 1
ATOM 7787 C C . LEU B 1 367 ? -34.469 16.078 10.5 1 97.19 367 LEU B C 1
ATOM 7789 O O . LEU B 1 367 ? -35.219 17.047 10.703 1 97.19 367 LEU B O 1
ATOM 7793 N N . VAL B 1 368 ? -34.312 15.18 11.391 1 95.81 368 VAL B N 1
ATOM 7794 C CA . VAL B 1 368 ? -35.188 15.078 12.562 1 95.81 368 VAL B CA 1
ATOM 7795 C C . VAL B 1 368 ? -34.531 15.781 13.75 1 95.81 368 VAL B C 1
ATOM 7797 O O . VAL B 1 368 ? -35.219 16.234 14.664 1 95.81 368 VAL B O 1
ATOM 7800 N N . SER B 1 369 ? -33.312 15.953 13.766 1 97.19 369 SER B N 1
ATOM 7801 C CA . SER B 1 369 ? -32.5 16.406 14.906 1 97.19 369 SER B CA 1
ATOM 7802 C C . SER B 1 369 ? -32.938 17.812 15.344 1 97.19 369 SER B C 1
ATOM 7804 O O . SER B 1 369 ? -32.875 18.125 16.531 1 97.19 369 SER B O 1
ATOM 7806 N N . PRO B 1 370 ? -33.375 18.734 14.383 1 97.31 370 PRO B N 1
ATOM 7807 C CA . PRO B 1 370 ? -33.75 20.062 14.828 1 97.31 370 PRO B CA 1
ATOM 7808 C C . PRO B 1 370 ? -34.906 20.047 15.828 1 97.31 370 PRO B C 1
ATOM 7810 O O . PRO B 1 370 ? -34.969 20.891 16.734 1 97.31 370 PRO B O 1
ATOM 7813 N N . LEU B 1 371 ? -35.75 19.094 15.727 1 96.25 371 LEU B N 1
ATOM 7814 C CA . LEU B 1 371 ? -36.875 18.984 16.656 1 96.25 371 LEU B CA 1
ATOM 7815 C C . LEU B 1 371 ? -36.375 18.641 18.062 1 96.25 371 LEU B C 1
ATOM 7817 O O . LEU B 1 371 ? -36.812 19.234 19.047 1 96.25 371 LEU B O 1
ATOM 7821 N N . VAL B 1 372 ? -35.469 17.734 18.125 1 96.88 372 VAL B N 1
ATOM 7822 C CA . VAL B 1 372 ? -34.938 17.281 19.406 1 96.88 372 VAL B CA 1
ATOM 7823 C C . VAL B 1 372 ? -34.094 18.375 20.047 1 96.88 372 VAL B C 1
ATOM 7825 O O . VAL B 1 372 ? -34.219 18.656 21.234 1 96.88 372 VAL B O 1
ATOM 7828 N N . VAL B 1 373 ? -33.25 18.984 19.281 1 97.94 373 VAL B N 1
ATOM 7829 C CA . VAL B 1 373 ? -32.312 19.984 19.781 1 97.94 373 VAL B CA 1
ATOM 7830 C C . VAL B 1 373 ? -33.094 21.25 20.188 1 97.94 373 VAL B C 1
ATOM 7832 O O . VAL B 1 373 ? -32.719 21.938 21.141 1 97.94 373 VAL B O 1
ATOM 7835 N N . TYR B 1 374 ? -34.156 21.516 19.406 1 97.06 374 TYR B N 1
ATOM 7836 C CA . TYR B 1 374 ? -35 22.641 19.766 1 97.06 374 TYR B CA 1
ATOM 7837 C C . TYR B 1 374 ? -35.625 22.453 21.141 1 97.06 374 TYR B C 1
ATOM 7839 O O . TYR B 1 374 ? -35.688 23.391 21.938 1 97.06 374 TYR B O 1
ATOM 7847 N N . ALA B 1 375 ? -36.094 21.281 21.375 1 97.19 375 ALA B N 1
ATOM 7848 C CA . ALA B 1 375 ? -36.625 20.969 22.688 1 97.19 375 ALA B CA 1
ATOM 7849 C C . ALA B 1 375 ? -35.562 21.141 23.781 1 97.19 375 ALA B C 1
ATOM 7851 O O . ALA B 1 375 ? -35.844 21.641 24.875 1 97.19 375 ALA B O 1
ATOM 7852 N N . LEU B 1 376 ? -34.344 20.75 23.562 1 96.62 376 LEU B N 1
ATOM 7853 C CA . LEU B 1 376 ? -33.25 20.891 24.484 1 96.62 376 LEU B CA 1
ATOM 7854 C C . LEU B 1 376 ? -32.969 22.375 24.766 1 96.62 376 LEU B C 1
ATOM 7856 O O . LEU B 1 376 ? -32.594 22.734 25.875 1 96.62 376 LEU B O 1
ATOM 7860 N N . TRP B 1 377 ? -33.125 23.109 23.688 1 95.62 377 TRP B N 1
ATOM 7861 C CA . TRP B 1 377 ? -32.844 24.531 23.766 1 95.62 377 TRP B CA 1
ATOM 7862 C C . TRP B 1 377 ? -33.906 25.266 24.578 1 95.62 377 TRP B C 1
ATOM 7864 O O . TRP B 1 377 ? -33.562 26.031 25.484 1 95.62 377 TRP B O 1
ATOM 7874 N N . LYS B 1 378 ? -35.188 25 24.391 1 96.12 378 LYS B N 1
ATOM 7875 C CA . LYS B 1 378 ? -36.312 25.734 24.984 1 96.12 378 LYS B CA 1
ATOM 7876 C C . LYS B 1 378 ? -36.656 25.188 26.375 1 96.12 378 LYS B C 1
ATOM 7878 O O . LYS B 1 378 ? -36.938 25.953 27.297 1 96.12 378 LYS B O 1
ATOM 7883 N N . LYS B 1 379 ? -36.719 23.891 26.406 1 97.25 379 LYS B N 1
ATOM 7884 C CA . LYS B 1 379 ? -37.062 23.188 27.656 1 97.25 379 LYS B CA 1
ATOM 7885 C C . LYS B 1 379 ? -36.062 22.062 27.922 1 97.25 379 LYS B C 1
ATOM 7887 O O . LYS B 1 379 ? -36.406 20.891 27.719 1 97.25 379 LYS B O 1
ATOM 7892 N N . PRO B 1 380 ? -35 22.312 28.531 1 95.75 380 PRO B N 1
ATOM 7893 C CA . PRO B 1 380 ? -33.906 21.344 28.688 1 95.75 380 PRO B CA 1
ATOM 7894 C C . PRO B 1 380 ? -34.344 20.047 29.359 1 95.75 380 PRO B C 1
ATOM 7896 O O . PRO B 1 380 ? -33.875 18.969 28.984 1 95.75 380 PRO B O 1
ATOM 7899 N N . THR B 1 381 ? -35.25 20.125 30.359 1 96.88 381 THR B N 1
ATOM 7900 C CA . THR B 1 381 ? -35.688 18.922 31.047 1 96.88 381 THR B CA 1
ATOM 7901 C C . THR B 1 381 ? -36.469 18.016 30.094 1 96.88 381 THR B C 1
ATOM 7903 O O . THR B 1 381 ? -36.25 16.812 30.062 1 96.88 381 THR B O 1
ATOM 7906 N N . THR B 1 382 ? -37.344 18.609 29.359 1 96.44 382 THR B N 1
ATOM 7907 C CA . THR B 1 382 ? -38.094 17.859 28.359 1 96.44 382 THR B CA 1
ATOM 7908 C C . THR B 1 382 ? -37.188 17.312 27.266 1 96.44 382 THR B C 1
ATOM 7910 O O . THR B 1 382 ? -37.344 16.188 26.812 1 96.44 382 THR B O 1
ATOM 7913 N N . GLY B 1 383 ? -36.25 18.172 26.812 1 96.94 383 GLY B N 1
ATOM 7914 C CA . GLY B 1 383 ? -35.312 17.734 25.812 1 96.94 383 GLY B CA 1
ATOM 7915 C C . GLY B 1 383 ? -34.469 16.547 26.25 1 96.94 383 GLY B C 1
ATOM 7916 O O . GLY B 1 383 ? -34.219 15.633 25.469 1 96.94 383 GLY B O 1
ATOM 7917 N N . LYS B 1 384 ? -34.062 16.562 27.484 1 97.12 384 LYS B N 1
ATOM 7918 C CA . LYS B 1 384 ? -33.281 15.461 28.031 1 97.12 384 LYS B CA 1
ATOM 7919 C C . LYS B 1 384 ? -34.094 14.18 28.109 1 97.12 384 LYS B C 1
ATOM 7921 O O . LYS B 1 384 ? -33.594 13.086 27.859 1 97.12 384 LYS B O 1
ATOM 7926 N N . LEU B 1 385 ? -35.312 14.312 28.453 1 97.12 385 LEU B N 1
ATOM 7927 C CA . LEU B 1 385 ? -36.219 13.164 28.484 1 97.12 385 LEU B CA 1
ATOM 7928 C C . LEU B 1 385 ? -36.406 12.578 27.094 1 97.12 385 LEU B C 1
ATOM 7930 O O . LEU B 1 385 ? -36.438 11.352 26.938 1 97.12 385 LEU B O 1
ATOM 7934 N N . ILE B 1 386 ? -36.562 13.438 26.156 1 96.81 386 ILE B N 1
ATOM 7935 C CA . ILE B 1 386 ? -36.719 12.992 24.781 1 96.81 386 ILE B CA 1
ATOM 7936 C C . ILE B 1 386 ? -35.438 12.25 24.328 1 96.81 386 ILE B C 1
ATOM 7938 O O . ILE B 1 386 ? -35.531 11.195 23.688 1 96.81 386 ILE B O 1
ATOM 7942 N N . LEU B 1 387 ? -34.344 12.797 24.656 1 97.25 387 LEU B N 1
ATOM 7943 C CA . LEU B 1 387 ? -33.062 12.148 24.328 1 97.25 387 LEU B CA 1
ATOM 7944 C C . LEU B 1 387 ? -33 10.766 24.953 1 97.25 387 LEU B C 1
ATOM 7946 O O . LEU B 1 387 ? -32.562 9.805 24.312 1 97.25 387 LEU B O 1
ATOM 7950 N N . PHE B 1 388 ? -33.344 10.703 26.156 1 96.88 388 PHE B N 1
ATOM 7951 C CA . PHE B 1 388 ? -33.312 9.438 26.875 1 96.88 388 PHE B CA 1
ATOM 7952 C C . PHE B 1 388 ? -34.219 8.414 26.219 1 96.88 388 PHE B C 1
ATOM 7954 O O . PHE B 1 388 ? -33.844 7.262 26.016 1 96.88 388 PHE B O 1
ATOM 7961 N N . LEU B 1 389 ? -35.375 8.805 25.828 1 95.88 389 LEU B N 1
ATOM 7962 C CA . LEU B 1 389 ? -36.344 7.906 25.188 1 95.88 389 LEU B CA 1
ATOM 7963 C C . LEU B 1 389 ? -35.844 7.488 23.797 1 95.88 389 LEU B C 1
ATOM 7965 O O . LEU B 1 389 ? -36 6.336 23.406 1 95.88 389 LEU B O 1
ATOM 7969 N N . LEU B 1 390 ? -35.281 8.43 23.094 1 96.25 390 LEU B N 1
ATOM 7970 C CA . LEU B 1 390 ? -34.781 8.148 21.766 1 96.25 390 LEU B CA 1
ATOM 7971 C C . LEU B 1 390 ? -33.594 7.195 21.812 1 96.25 390 LEU B C 1
ATOM 7973 O O . LEU B 1 390 ? -33.281 6.512 20.828 1 96.25 390 LEU B O 1
ATOM 7977 N N . ALA B 1 391 ? -32.875 7.141 22.906 1 95.44 391 ALA B N 1
ATOM 7978 C CA . ALA B 1 391 ? -31.781 6.184 23.078 1 95.44 391 ALA B CA 1
ATOM 7979 C C . ALA B 1 391 ? -32.312 4.844 23.594 1 95.44 391 ALA B C 1
ATOM 7981 O O . ALA B 1 391 ? -31.859 3.785 23.141 1 95.44 391 ALA B O 1
ATOM 7982 N N . ALA B 1 392 ? -33.281 4.898 24.484 1 95.69 392 ALA B N 1
ATOM 7983 C CA . ALA B 1 392 ? -33.781 3.703 25.156 1 95.69 392 ALA B CA 1
ATOM 7984 C C . ALA B 1 392 ? -34.656 2.871 24.219 1 95.69 392 ALA B C 1
ATOM 7986 O O . ALA B 1 392 ? -34.594 1.64 24.234 1 95.69 392 ALA B O 1
ATOM 7987 N N . ILE B 1 393 ? -35.406 3.496 23.438 1 93.06 393 ILE B N 1
ATOM 7988 C CA . ILE B 1 393 ? -36.375 2.787 22.594 1 93.06 393 ILE B CA 1
ATOM 7989 C C . ILE B 1 393 ? -35.625 1.904 21.594 1 93.06 393 ILE B C 1
ATOM 7991 O O . ILE B 1 393 ? -35.875 0.705 21.5 1 93.06 393 ILE B O 1
ATOM 7995 N N . PRO B 1 394 ? -34.688 2.441 20.859 1 94.25 394 PRO B N 1
ATOM 7996 C CA . PRO B 1 394 ? -33.938 1.567 19.953 1 94.25 394 PRO B CA 1
ATOM 7997 C C . PRO B 1 394 ? -33.219 0.443 20.672 1 94.25 394 PRO B C 1
ATOM 7999 O O . PRO B 1 394 ? -33.094 -0.665 20.156 1 94.25 394 PRO B O 1
ATOM 8002 N N . ILE B 1 395 ? -32.719 0.666 21.812 1 96.19 395 ILE B N 1
ATOM 8003 C CA . ILE B 1 395 ? -32 -0.344 22.594 1 96.19 395 ILE B CA 1
ATOM 8004 C C . ILE B 1 395 ? -32.969 -1.478 22.953 1 96.19 395 ILE B C 1
ATOM 8006 O O . ILE B 1 395 ? -32.656 -2.652 22.734 1 96.19 395 ILE B O 1
ATOM 8010 N N . CYS B 1 396 ? -34.094 -1.108 23.469 1 96.62 396 CYS B N 1
ATOM 8011 C CA . CYS B 1 396 ? -35.094 -2.092 23.875 1 96.62 396 CYS B CA 1
ATOM 8012 C C . CYS B 1 396 ? -35.656 -2.822 22.656 1 96.62 396 CYS B C 1
ATOM 8014 O O . CYS B 1 396 ? -35.875 -4.035 22.703 1 96.62 396 CYS B O 1
ATOM 8016 N N . PHE B 1 397 ? -35.875 -2.1 21.625 1 96.75 397 PHE B N 1
ATOM 8017 C CA . PHE B 1 397 ? -36.406 -2.707 20.406 1 96.75 397 PHE B CA 1
ATOM 8018 C C . PHE B 1 397 ? -35.406 -3.693 19.812 1 96.75 397 PHE B C 1
ATOM 8020 O O . PHE B 1 397 ? -35.812 -4.785 19.391 1 96.75 397 PHE B O 1
ATOM 8027 N N . THR B 1 398 ? -34.188 -3.348 19.734 1 96.81 398 THR B N 1
ATOM 8028 C CA . THR B 1 398 ? -33.156 -4.227 19.203 1 96.81 398 THR B CA 1
ATOM 8029 C C . THR B 1 398 ? -33.031 -5.48 20.062 1 96.81 398 THR B C 1
ATOM 8031 O O . THR B 1 398 ? -32.844 -6.582 19.531 1 96.81 398 THR B O 1
ATOM 8034 N N . ALA B 1 399 ? -33.062 -5.281 21.391 1 97.25 399 ALA B N 1
ATOM 8035 C CA . ALA B 1 399 ? -33 -6.426 22.297 1 97.25 399 ALA B CA 1
ATOM 8036 C C . ALA B 1 399 ? -34.156 -7.375 22.062 1 97.25 399 ALA B C 1
ATOM 8038 O O . ALA B 1 399 ? -33.969 -8.586 21.938 1 97.25 399 ALA B O 1
ATOM 8039 N N . TRP B 1 400 ? -35.281 -6.801 21.984 1 97.19 400 TRP B N 1
ATOM 8040 C CA . TRP B 1 400 ? -36.5 -7.578 21.75 1 97.19 400 TRP B CA 1
ATOM 8041 C C . TRP B 1 400 ? -36.438 -8.297 20.406 1 97.19 400 TRP B C 1
ATOM 8043 O O . TRP B 1 400 ? -36.688 -9.508 20.328 1 97.19 400 TRP B O 1
ATOM 8053 N N . TYR B 1 401 ? -36.156 -7.59 19.344 1 96.62 401 TYR B N 1
ATOM 8054 C CA . TYR B 1 401 ? -36.125 -8.133 17.984 1 96.62 401 TYR B CA 1
ATOM 8055 C C . TYR B 1 401 ? -35.094 -9.25 17.875 1 96.62 401 TYR B C 1
ATOM 8057 O O . TYR B 1 401 ? -35.375 -10.305 17.297 1 96.62 401 TYR B O 1
ATOM 8065 N N . THR B 1 402 ? -33.906 -9.062 18.438 1 96 402 THR B N 1
ATOM 8066 C CA . THR B 1 402 ? -32.844 -10.055 18.406 1 96 402 THR B CA 1
ATOM 8067 C C . THR B 1 402 ? -33.219 -11.312 19.172 1 96 402 THR B C 1
ATOM 8069 O O . THR B 1 402 ? -32.969 -12.43 18.734 1 96 402 THR B O 1
ATOM 8072 N N . TYR B 1 403 ? -33.844 -11.078 20.297 1 96.19 403 TYR B N 1
ATOM 8073 C CA . TYR B 1 403 ? -34.25 -12.211 21.141 1 96.19 403 TYR B CA 1
ATOM 8074 C C . TYR B 1 403 ? -35.344 -13.023 20.469 1 96.19 403 TYR B C 1
ATOM 8076 O O . TYR B 1 403 ? -35.281 -14.258 20.422 1 96.19 403 TYR B O 1
ATOM 8084 N N . ILE B 1 404 ? -36.344 -12.43 19.875 1 96.38 404 ILE B N 1
ATOM 8085 C CA . ILE B 1 404 ? -37.531 -13.102 19.359 1 96.38 404 ILE B CA 1
ATOM 8086 C C . ILE B 1 404 ? -37.188 -13.727 18 1 96.38 404 ILE B C 1
ATOM 8088 O O . ILE B 1 404 ? -37.625 -14.852 17.719 1 96.38 404 ILE B O 1
ATOM 8092 N N . PHE B 1 405 ? -36.469 -13.062 17.203 1 94.88 405 PHE B N 1
ATOM 8093 C CA . PHE B 1 405 ? -36.25 -13.531 15.844 1 94.88 405 PHE B CA 1
ATOM 8094 C C . PHE B 1 405 ? -34.906 -14.203 15.719 1 94.88 405 PHE B C 1
ATOM 8096 O O . PHE B 1 405 ? -34.5 -14.625 14.625 1 94.88 405 PHE B O 1
ATOM 8103 N N . GLU B 1 406 ? -34.125 -14.281 16.766 1 93.06 406 GLU B N 1
ATOM 8104 C CA . GLU B 1 406 ? -32.844 -14.984 16.828 1 93.06 406 GLU B CA 1
ATOM 8105 C C . GLU B 1 406 ? -31.875 -14.438 15.789 1 93.06 406 GLU B C 1
ATOM 8107 O O . GLU B 1 406 ? -31.25 -15.203 15.055 1 93.06 406 GLU B O 1
ATOM 8112 N N . VAL B 1 407 ? -31.875 -13.164 15.742 1 93.81 407 VAL B N 1
ATOM 8113 C CA . VAL B 1 407 ? -30.953 -12.492 14.836 1 93.81 407 VAL B CA 1
ATOM 8114 C C . VAL B 1 407 ? -29.562 -12.43 15.461 1 93.81 407 VAL B C 1
ATOM 8116 O O . VAL B 1 407 ? -29.406 -12.555 16.672 1 93.81 407 VAL B O 1
ATOM 8119 N N . LEU B 1 408 ? -28.562 -12.328 14.656 1 93.12 408 LEU B N 1
ATOM 8120 C CA . LEU B 1 408 ? -27.172 -12.25 15.102 1 93.12 408 LEU B CA 1
ATOM 8121 C C . LEU B 1 408 ? -26.922 -10.961 15.875 1 93.12 408 LEU B C 1
ATOM 8123 O O . LEU B 1 408 ? -27.547 -9.938 15.602 1 93.12 408 LEU B O 1
ATOM 8127 N N . PRO B 1 409 ? -26.062 -11.039 16.828 1 93.31 409 PRO B N 1
ATOM 8128 C CA . PRO B 1 409 ? -25.75 -9.844 17.609 1 93.31 409 PRO B CA 1
ATOM 8129 C C . PRO B 1 409 ? -24.938 -8.82 16.828 1 93.31 409 PRO B C 1
ATOM 8131 O O . PRO B 1 409 ? -24.938 -7.633 17.172 1 93.31 409 PRO B O 1
ATOM 8134 N N . THR B 1 410 ? -24.188 -9.258 15.961 1 91.19 410 THR B N 1
ATOM 8135 C CA . THR B 1 410 ? -23.375 -8.477 15.039 1 91.19 410 THR B CA 1
ATOM 8136 C C . THR B 1 410 ? -23.094 -9.266 13.758 1 91.19 410 THR B C 1
ATOM 8138 O O . THR B 1 410 ? -23.625 -10.359 13.57 1 91.19 410 THR B O 1
ATOM 8141 N N . TYR B 1 411 ? -22.422 -8.656 12.875 1 86.38 411 TYR B N 1
ATOM 8142 C CA . TYR B 1 411 ? -22.156 -9.352 11.633 1 86.38 411 TYR B CA 1
ATOM 8143 C C . TYR B 1 411 ? -21.078 -10.422 11.828 1 86.38 411 TYR B C 1
ATOM 8145 O O . TYR B 1 411 ? -19.891 -10.125 11.844 1 86.38 411 TYR B O 1
ATOM 8153 N N . LEU B 1 412 ? -21.516 -11.633 12.023 1 84.75 412 LEU B N 1
ATOM 8154 C CA . LEU B 1 412 ? -20.641 -12.758 12.312 1 84.75 412 LEU B CA 1
ATOM 8155 C C . LEU B 1 412 ? -20.438 -13.617 11.062 1 84.75 412 LEU B C 1
ATOM 8157 O O . LEU B 1 412 ? -21.281 -14.445 10.734 1 84.75 412 LEU B O 1
ATOM 8161 N N . LEU B 1 413 ? -19.344 -13.578 10.547 1 77 413 LEU B N 1
ATOM 8162 C CA . LEU B 1 413 ? -19.047 -14.203 9.258 1 77 413 LEU B CA 1
ATOM 8163 C C . LEU B 1 413 ? -19.016 -15.719 9.391 1 77 413 LEU B C 1
ATOM 8165 O O . LEU B 1 413 ? -19.062 -16.438 8.391 1 77 413 LEU B O 1
ATOM 8169 N N . ASN B 1 414 ? -18.984 -16.219 10.617 1 79.19 414 ASN B N 1
ATOM 8170 C CA . ASN B 1 414 ? -18.922 -17.672 10.844 1 79.19 414 ASN B CA 1
ATOM 8171 C C . ASN B 1 414 ? -20.328 -18.297 10.852 1 79.19 414 ASN B C 1
ATOM 8173 O O . ASN B 1 414 ? -20.469 -19.516 10.945 1 79.19 414 ASN B O 1
ATOM 8177 N N . ASN B 1 415 ? -21.344 -17.516 10.625 1 86.62 415 ASN B N 1
ATOM 8178 C CA . ASN B 1 415 ? -22.719 -18.016 10.688 1 86.62 415 ASN B CA 1
ATOM 8179 C C . ASN B 1 415 ? -23.281 -18.312 9.305 1 86.62 415 ASN B C 1
ATOM 8181 O O . ASN B 1 415 ? -22.562 -18.172 8.305 1 86.62 415 ASN B O 1
ATOM 8185 N N . SER B 1 416 ? -24.531 -18.828 9.297 1 88.44 416 SER B N 1
ATOM 8186 C CA . SER B 1 416 ? -25.141 -19.203 8.023 1 88.44 416 SER B CA 1
ATOM 8187 C C . SER B 1 416 ? -25.453 -17.969 7.18 1 88.44 416 SER B C 1
ATOM 8189 O O . SER B 1 416 ? -25.688 -16.891 7.711 1 88.44 416 SER B O 1
ATOM 8191 N N . ASP B 1 417 ? -25.484 -18.188 5.871 1 89.44 417 ASP B N 1
ATOM 8192 C CA . ASP B 1 417 ? -25.797 -17.109 4.934 1 89.44 417 ASP B CA 1
ATOM 8193 C C . ASP B 1 417 ? -27.172 -16.531 5.211 1 89.44 417 ASP B C 1
ATOM 8195 O O . ASP B 1 417 ? -27.375 -15.312 5.125 1 89.44 417 ASP B O 1
ATOM 8199 N N . GLU B 1 418 ? -28.062 -17.375 5.559 1 87.44 418 GLU B N 1
ATOM 8200 C CA . GLU B 1 418 ? -29.422 -16.922 5.828 1 87.44 418 GLU B CA 1
ATOM 8201 C C . GLU B 1 418 ? -29.469 -15.945 6.992 1 87.44 418 GLU B C 1
ATOM 8203 O O . GLU B 1 418 ? -30.125 -14.906 6.918 1 87.44 418 GLU B O 1
ATOM 8208 N N . LYS B 1 419 ? -28.75 -16.266 7.992 1 89.38 419 LYS B N 1
ATOM 8209 C CA . LYS B 1 419 ? -28.703 -15.398 9.164 1 89.38 419 LYS B CA 1
ATOM 8210 C C . LYS B 1 419 ? -27.969 -14.094 8.867 1 89.38 419 LYS B C 1
ATOM 8212 O O . LYS B 1 419 ? -28.344 -13.031 9.375 1 89.38 419 LYS B O 1
ATOM 8217 N N . LEU B 1 420 ? -26.984 -14.219 8.102 1 89.5 420 LEU B N 1
ATOM 8218 C CA . LEU B 1 420 ? -26.234 -13.031 7.73 1 89.5 420 LEU B CA 1
ATOM 8219 C C . LEU B 1 420 ? -27.078 -12.086 6.883 1 89.5 420 LEU B C 1
ATOM 8221 O O . LEU B 1 420 ? -27.047 -10.867 7.082 1 89.5 420 LEU B O 1
ATOM 8225 N N . ILE B 1 421 ? -27.797 -12.648 5.961 1 87.81 421 ILE B N 1
ATOM 8226 C CA . ILE B 1 421 ? -28.656 -11.867 5.09 1 87.81 421 ILE B CA 1
ATOM 8227 C C . ILE B 1 421 ? -29.734 -11.18 5.922 1 87.81 421 ILE B C 1
ATOM 8229 O O . ILE B 1 421 ? -30 -9.984 5.742 1 87.81 421 ILE B O 1
ATOM 8233 N N . SER B 1 422 ? -30.312 -11.875 6.836 1 87.38 422 SER B N 1
ATOM 8234 C CA . SER B 1 422 ? -31.359 -11.32 7.691 1 87.38 422 SER B CA 1
ATOM 8235 C C . SER B 1 422 ? -30.812 -10.195 8.57 1 87.38 422 SER B C 1
ATOM 8237 O O . SER B 1 422 ? -31.453 -9.156 8.727 1 87.38 422 SER B O 1
ATOM 8239 N N . TYR B 1 423 ? -29.734 -10.383 9.117 1 90.56 423 TYR B N 1
ATOM 8240 C CA . TYR B 1 423 ? -29.125 -9.352 9.961 1 90.56 423 TYR B CA 1
ATOM 8241 C C . TYR B 1 423 ? -28.844 -8.094 9.164 1 90.56 423 TYR B C 1
ATOM 8243 O O . TYR B 1 423 ? -29.125 -6.98 9.617 1 90.56 423 TYR B O 1
ATOM 8251 N N . GLN B 1 424 ? -28.25 -8.281 8.016 1 88.62 424 GLN B N 1
ATOM 8252 C CA . GLN B 1 424 ? -27.891 -7.141 7.176 1 88.62 424 GLN B CA 1
ATOM 8253 C C . GLN B 1 424 ? -29.125 -6.348 6.758 1 88.62 424 GLN B C 1
ATOM 8255 O O . GLN B 1 424 ? -29.141 -5.117 6.816 1 88.62 424 GLN B O 1
ATOM 8260 N N . ARG B 1 425 ? -30.094 -7.023 6.383 1 86.12 425 ARG B N 1
ATOM 8261 C CA . ARG B 1 425 ? -31.312 -6.418 5.852 1 86.12 425 ARG B CA 1
ATOM 8262 C C . ARG B 1 425 ? -32.125 -5.785 6.965 1 86.12 425 ARG B C 1
ATOM 8264 O O . ARG B 1 425 ? -32.625 -4.664 6.82 1 86.12 425 ARG B O 1
ATOM 8271 N N . ASP B 1 426 ? -32.219 -6.395 8.062 1 88.56 426 ASP B N 1
ATOM 8272 C CA . ASP B 1 426 ? -33.219 -6.012 9.055 1 88.56 426 ASP B CA 1
ATOM 8273 C C . ASP B 1 426 ? -32.625 -5.16 10.156 1 88.56 426 ASP B C 1
ATOM 8275 O O . ASP B 1 426 ? -33.312 -4.402 10.828 1 88.56 426 ASP B O 1
ATOM 8279 N N . VAL B 1 427 ? -31.375 -5.305 10.305 1 91.06 427 VAL B N 1
ATOM 8280 C CA . VAL B 1 427 ? -30.812 -4.641 11.477 1 91.06 427 VAL B CA 1
ATOM 8281 C C . VAL B 1 427 ? -29.688 -3.695 11.047 1 91.06 427 VAL B C 1
ATOM 8283 O O . VAL B 1 427 ? -29.766 -2.484 11.273 1 91.06 427 VAL B O 1
ATOM 8286 N N . HIS B 1 428 ? -28.812 -4.188 10.312 1 89.75 428 HIS B N 1
ATOM 8287 C CA . HIS B 1 428 ? -27.562 -3.471 10.055 1 89.75 428 HIS B CA 1
ATOM 8288 C C . HIS B 1 428 ? -27.812 -2.191 9.258 1 89.75 428 HIS B C 1
ATOM 8290 O O . HIS B 1 428 ? -27.219 -1.153 9.539 1 89.75 428 HIS B O 1
ATOM 8296 N N . ILE B 1 429 ? -28.688 -2.172 8.273 1 90.38 429 ILE B N 1
ATOM 8297 C CA . ILE B 1 429 ? -28.781 -1.04 7.359 1 90.38 429 ILE B CA 1
ATOM 8298 C C . ILE B 1 429 ? -29.969 -0.152 7.754 1 90.38 429 ILE B C 1
ATOM 8300 O O . ILE B 1 429 ? -30.188 0.897 7.145 1 90.38 429 ILE B O 1
ATOM 8304 N N . THR B 1 430 ? -30.688 -0.502 8.828 1 92.94 430 THR B N 1
ATOM 8305 C CA . THR B 1 430 ? -31.875 0.257 9.18 1 92.94 430 THR B CA 1
ATOM 8306 C C . THR B 1 430 ? -31.562 1.321 10.227 1 92.94 430 THR B C 1
ATOM 8308 O O . THR B 1 430 ? -30.828 1.053 11.188 1 92.94 430 THR B O 1
ATOM 8311 N N . THR B 1 431 ? -32.094 2.486 10.023 1 95.38 431 THR B N 1
ATOM 8312 C CA . THR B 1 431 ? -31.781 3.658 10.836 1 95.38 431 THR B CA 1
ATOM 8313 C C . THR B 1 431 ? -32.219 3.461 12.273 1 95.38 431 THR B C 1
ATOM 8315 O O . THR B 1 431 ? -31.516 3.814 13.211 1 95.38 431 THR B O 1
ATOM 8318 N N . HIS B 1 432 ? -33.406 2.809 12.492 1 94.44 432 HIS B N 1
ATOM 8319 C CA . HIS B 1 432 ? -34 2.727 13.828 1 94.44 432 HIS B CA 1
ATOM 8320 C C . HIS B 1 432 ? -33.188 1.799 14.727 1 94.44 432 HIS B C 1
ATOM 8322 O O . HIS B 1 432 ? -33.219 1.927 15.953 1 94.44 432 HIS B O 1
ATOM 8328 N N . HIS B 1 433 ? -32.375 0.868 14.164 1 94.19 433 HIS B N 1
ATOM 8329 C CA . HIS B 1 433 ? -31.516 0.01 14.969 1 94.19 433 HIS B CA 1
ATOM 8330 C C . HIS B 1 433 ? -30.156 0.657 15.188 1 94.19 433 HIS B C 1
ATOM 8332 O O . HIS B 1 433 ? -29.422 0.258 16.094 1 94.19 433 HIS B O 1
ATOM 8338 N N . ARG B 1 434 ? -29.859 1.711 14.398 1 94.19 434 ARG B N 1
ATOM 8339 C CA . ARG B 1 434 ? -28.5 2.213 14.383 1 94.19 434 ARG B CA 1
ATOM 8340 C C . ARG B 1 434 ? -28.422 3.611 14.984 1 94.19 434 ARG B C 1
ATOM 8342 O O . ARG B 1 434 ? -27.328 4.16 15.148 1 94.19 434 ARG B O 1
ATOM 8349 N N . MET B 1 435 ? -29.453 4.242 15.438 1 96.38 435 MET B N 1
ATOM 8350 C CA . MET B 1 435 ? -29.531 5.676 15.703 1 96.38 435 MET B CA 1
ATOM 8351 C C . MET B 1 435 ? -29 5.992 17.109 1 96.38 435 MET B C 1
ATOM 8353 O O . MET B 1 435 ? -28.719 7.152 17.422 1 96.38 435 MET B O 1
ATOM 8357 N N . ALA B 1 436 ? -28.828 5.016 18 1 96.38 436 ALA B N 1
ATOM 8358 C CA . ALA B 1 436 ? -28.469 5.262 19.406 1 96.38 436 ALA B CA 1
ATOM 8359 C C . ALA B 1 436 ? -27.172 6.062 19.5 1 96.38 436 ALA B C 1
ATOM 8361 O O . ALA B 1 436 ? -27.094 7.039 20.25 1 96.38 436 ALA B O 1
ATOM 8362 N N . PRO B 1 437 ? -26.156 5.699 18.75 1 97.88 437 PRO B N 1
ATOM 8363 C CA . PRO B 1 437 ? -24.922 6.488 18.828 1 97.88 437 PRO B CA 1
ATOM 8364 C C . PRO B 1 437 ? -25.125 7.945 18.406 1 97.88 437 PRO B C 1
ATOM 8366 O O . PRO B 1 437 ? -24.516 8.844 18.984 1 97.88 437 PRO B O 1
ATOM 8369 N N . TYR B 1 438 ? -25.953 8.203 17.438 1 98.44 438 TYR B N 1
ATOM 8370 C CA . TYR B 1 438 ? -26.281 9.562 17.016 1 98.44 438 TYR B CA 1
ATOM 8371 C C . TYR B 1 438 ? -26.922 10.352 18.156 1 98.44 438 TYR B C 1
ATOM 8373 O O . TYR B 1 438 ? -26.594 11.523 18.359 1 98.44 438 TYR B O 1
ATOM 8381 N N . VAL B 1 439 ? -27.797 9.695 18.906 1 98.25 439 VAL B N 1
ATOM 8382 C CA . VAL B 1 439 ? -28.484 10.328 20.016 1 98.25 439 VAL B CA 1
ATOM 8383 C C . VAL B 1 439 ? -27.484 10.68 21.109 1 98.25 439 VAL B C 1
ATOM 8385 O O . VAL B 1 439 ? -27.578 11.758 21.719 1 98.25 439 VAL B O 1
ATOM 8388 N N . VAL B 1 440 ? -26.594 9.781 21.359 1 98.12 440 VAL B N 1
ATOM 8389 C CA . VAL B 1 440 ? -25.516 10.078 22.297 1 98.12 440 VAL B CA 1
ATOM 8390 C C . VAL B 1 440 ? -24.734 11.289 21.812 1 98.12 440 VAL B C 1
ATOM 8392 O O . VAL B 1 440 ? -24.312 12.133 22.609 1 98.12 440 VAL B O 1
ATOM 8395 N N . GLY B 1 441 ? -24.547 11.375 20.531 1 98.56 441 GLY B N 1
ATOM 8396 C CA . GLY B 1 441 ? -23.875 12.523 19.938 1 98.56 441 GLY B CA 1
ATOM 8397 C C . GLY B 1 441 ? -24.625 13.828 20.172 1 98.56 441 GLY B C 1
ATOM 8398 O O . GLY B 1 441 ? -24.016 14.844 20.516 1 98.56 441 GLY B O 1
ATOM 8399 N N . LEU B 1 442 ? -25.922 13.781 20.016 1 98.44 442 LEU B N 1
ATOM 8400 C CA . LEU B 1 442 ? -26.734 14.961 20.281 1 98.44 442 LEU B CA 1
ATOM 8401 C C . LEU B 1 442 ? -26.547 15.438 21.734 1 98.44 442 LEU B C 1
ATOM 8403 O O . LEU B 1 442 ? -26.422 16.641 21.984 1 98.44 442 LEU B O 1
ATOM 8407 N N . ALA B 1 443 ? -26.531 14.484 22.609 1 97.69 443 ALA B N 1
ATOM 8408 C CA . ALA B 1 443 ? -26.328 14.812 24.016 1 97.69 443 ALA B CA 1
ATOM 8409 C C . ALA B 1 443 ? -24.953 15.422 24.266 1 97.69 443 ALA B C 1
ATOM 8411 O O . ALA B 1 443 ? -24.828 16.406 25 1 97.69 443 ALA B O 1
ATOM 8412 N N . LEU B 1 444 ? -24 14.859 23.672 1 96.69 444 LEU B N 1
ATOM 8413 C CA . LEU B 1 444 ? -22.641 15.367 23.828 1 96.69 444 LEU B CA 1
ATOM 8414 C C . LEU B 1 444 ? -22.516 16.781 23.266 1 96.69 444 LEU B C 1
ATOM 8416 O O . LEU B 1 444 ? -21.859 17.641 23.875 1 96.69 444 LEU B O 1
ATOM 8420 N N . GLY B 1 445 ? -23.109 17 22.078 1 96.5 445 GLY B N 1
ATOM 8421 C CA . GLY B 1 445 ? -23.109 18.344 21.531 1 96.5 445 GLY B CA 1
ATOM 8422 C C . GLY B 1 445 ? -23.75 19.359 22.453 1 96.5 445 GLY B C 1
ATOM 8423 O O . GLY B 1 445 ? -23.25 20.484 22.578 1 96.5 445 GLY B O 1
ATOM 8424 N N . TYR B 1 446 ? -24.781 18.984 23.094 1 96.69 446 TYR B N 1
ATOM 8425 C CA . TYR B 1 446 ? -25.469 19.844 24.047 1 96.69 446 TYR B CA 1
ATOM 8426 C C . TYR B 1 446 ? -24.578 20.141 25.25 1 96.69 446 TYR B C 1
ATOM 8428 O O . TYR B 1 446 ? -24.469 21.281 25.688 1 96.69 446 TYR B O 1
ATOM 8436 N N . ILE B 1 447 ? -23.938 19.125 25.75 1 94.75 447 ILE B N 1
ATOM 8437 C CA . ILE B 1 447 ? -23.078 19.281 26.906 1 94.75 447 ILE B CA 1
ATOM 8438 C C . ILE B 1 447 ? -21.906 20.219 26.578 1 94.75 447 ILE B C 1
ATOM 8440 O O . ILE B 1 447 ? -21.578 21.094 27.359 1 94.75 447 ILE B O 1
ATOM 8444 N N . LEU B 1 448 ? -21.359 20.062 25.422 1 92.06 448 LEU B N 1
ATOM 8445 C CA . LEU B 1 448 ? -20.234 20.891 25 1 92.06 448 LEU B CA 1
ATOM 8446 C C . LEU B 1 448 ? -20.656 22.344 24.812 1 92.06 448 LEU B C 1
ATOM 8448 O O . LEU B 1 448 ? -19.875 23.266 25.016 1 92.06 448 LEU B O 1
ATOM 8452 N N . TYR B 1 449 ? -21.875 22.469 24.422 1 92.31 449 TYR B N 1
ATOM 8453 C CA . TYR B 1 449 ? -22.422 23.812 24.219 1 92.31 449 TYR B CA 1
ATOM 8454 C C . TYR B 1 449 ? -22.688 24.5 25.547 1 92.31 449 TYR B C 1
ATOM 8456 O O . TYR B 1 449 ? -22.344 25.672 25.719 1 92.31 449 TYR B O 1
ATOM 8464 N N . VAL B 1 450 ? -23.25 23.859 26.5 1 91.69 450 VAL B N 1
ATOM 8465 C CA . VAL B 1 450 ? -23.703 24.453 27.75 1 91.69 450 VAL B CA 1
ATOM 8466 C C . VAL B 1 450 ? -22.516 24.547 28.734 1 91.69 450 VAL B C 1
ATOM 8468 O O . VAL B 1 450 ? -22.375 25.531 29.453 1 91.69 450 VAL B O 1
ATOM 8471 N N . LYS B 1 451 ? -21.828 23.531 28.812 1 83.12 451 LYS B N 1
ATOM 8472 C CA . LYS B 1 451 ? -20.75 23.453 29.812 1 83.12 451 LYS B CA 1
ATOM 8473 C C . LYS B 1 451 ? -19.391 23.688 29.156 1 83.12 451 LYS B C 1
ATOM 8475 O O . LYS B 1 451 ? -18.641 22.75 28.906 1 83.12 451 LYS B O 1
ATOM 8480 N N . LYS B 1 452 ? -19.25 25 29.031 1 72.81 452 LYS B N 1
ATOM 8481 C CA . LYS B 1 452 ? -17.953 25.406 28.484 1 72.81 452 LYS B CA 1
ATOM 8482 C C . LYS B 1 452 ? -16.859 25.359 29.547 1 72.81 452 LYS B C 1
ATOM 8484 O O . LYS B 1 452 ? -17.094 25.719 30.703 1 72.81 452 LYS B O 1
ATOM 8489 N N . ASN B 1 453 ? -15.867 24.422 29.734 1 72.5 453 ASN B N 1
ATOM 8490 C CA . ASN B 1 453 ? -14.703 24.344 30.609 1 72.5 453 ASN B CA 1
ATOM 8491 C C . ASN B 1 453 ? -15.039 23.625 31.906 1 72.5 453 ASN B C 1
ATOM 8493 O O . ASN B 1 453 ? -14.93 24.203 33 1 72.5 453 ASN B O 1
ATOM 8497 N N . LEU B 1 454 ? -15.633 22.609 31.719 1 77.88 454 LEU B N 1
ATOM 8498 C CA . LEU B 1 454 ? -15.953 21.812 32.906 1 77.88 454 LEU B CA 1
ATOM 8499 C C . LEU B 1 454 ? -14.688 21.359 33.594 1 77.88 454 LEU B C 1
ATOM 8501 O O . LEU B 1 454 ? -13.766 20.844 32.969 1 77.88 454 LEU B O 1
ATOM 8505 N N . HIS B 1 455 ? -14.562 21.797 34.875 1 84.62 455 HIS B N 1
ATOM 8506 C CA . HIS B 1 455 ? -13.445 21.328 35.688 1 84.62 455 HIS B CA 1
ATOM 8507 C C . HIS B 1 455 ? -13.711 19.938 36.25 1 84.62 455 HIS B C 1
ATOM 8509 O O . HIS B 1 455 ? -14.68 19.734 37 1 84.62 455 HIS B O 1
ATOM 8515 N N . LEU B 1 456 ? -13.008 18.969 35.781 1 88.38 456 LEU B N 1
ATOM 8516 C CA . LEU B 1 456 ? -13.156 17.594 36.25 1 88.38 456 LEU B CA 1
ATOM 8517 C C . LEU B 1 456 ? -12.078 17.234 37.25 1 88.38 456 LEU B C 1
ATOM 8519 O O . LEU B 1 456 ? -10.922 17.625 37.094 1 88.38 456 LEU B O 1
ATOM 8523 N N . SER B 1 457 ? -12.484 16.656 38.375 1 91.62 457 SER B N 1
ATOM 8524 C CA . SER B 1 457 ? -11.516 16.156 39.344 1 91.62 457 SER B CA 1
ATOM 8525 C C . SER B 1 457 ? -10.617 15.086 38.75 1 91.62 457 SER B C 1
ATOM 8527 O O . SER B 1 457 ? -10.984 14.445 37.75 1 91.62 457 SER B O 1
ATOM 8529 N N . LEU B 1 458 ? -9.508 14.945 39.312 1 91.56 458 LEU B N 1
ATOM 8530 C CA . LEU B 1 458 ? -8.555 13.953 38.812 1 91.56 458 LEU B CA 1
ATOM 8531 C C . LEU B 1 458 ? -9.156 12.555 38.875 1 91.56 458 LEU B C 1
ATOM 8533 O O . LEU B 1 458 ? -8.938 11.742 37.969 1 91.56 458 LEU B O 1
ATOM 8537 N N . MET B 1 459 ? -9.844 12.305 39.938 1 94.5 459 MET B N 1
ATOM 8538 C CA . MET B 1 459 ? -10.461 10.992 40.125 1 94.5 459 MET B CA 1
ATOM 8539 C C . MET B 1 459 ? -11.516 10.75 39.031 1 94.5 459 MET B C 1
ATOM 8541 O O . MET B 1 459 ? -11.656 9.633 38.531 1 94.5 459 MET B O 1
ATOM 8545 N N . SER B 1 460 ? -12.266 11.758 38.719 1 94 460 SER B N 1
ATOM 8546 C CA . SER B 1 460 ? -13.266 11.641 37.656 1 94 460 SER B CA 1
ATOM 8547 C C . SER B 1 460 ? -12.609 11.383 36.312 1 94 460 SER B C 1
ATOM 8549 O O . SER B 1 460 ? -13.133 10.617 35.5 1 94 460 SER B O 1
ATOM 8551 N N . VAL B 1 461 ? -11.523 12.023 36.125 1 94.75 461 VAL B N 1
ATOM 8552 C CA . VAL B 1 461 ? -10.805 11.859 34.875 1 94.75 461 VAL B CA 1
ATOM 8553 C C . VAL B 1 461 ? -10.242 10.445 34.781 1 94.75 461 VAL B C 1
ATOM 8555 O O . VAL B 1 461 ? -10.414 9.766 33.75 1 94.75 461 VAL B O 1
ATOM 8558 N N . ILE B 1 462 ? -9.641 9.977 35.812 1 95.5 462 ILE B N 1
ATOM 8559 C CA . ILE B 1 462 ? -9.055 8.641 35.844 1 95.5 462 ILE B CA 1
ATOM 8560 C C . ILE B 1 462 ? -10.148 7.59 35.688 1 95.5 462 ILE B C 1
ATOM 8562 O O . ILE B 1 462 ? -10.016 6.66 34.875 1 95.5 462 ILE B O 1
ATOM 8566 N N . SER B 1 463 ? -11.172 7.762 36.438 1 96.62 463 SER B N 1
ATOM 8567 C CA . SER B 1 463 ? -12.289 6.82 36.344 1 96.62 463 SER B CA 1
ATOM 8568 C C . SER B 1 463 ? -12.922 6.852 34.969 1 96.62 463 SER B C 1
ATOM 8570 O O . SER B 1 463 ? -13.312 5.809 34.438 1 96.62 463 SER B O 1
ATOM 8572 N N . GLY B 1 464 ? -13.062 8.016 34.406 1 96.81 464 GLY B N 1
ATOM 8573 C CA . GLY B 1 464 ? -13.602 8.148 33.062 1 96.81 464 GLY B CA 1
ATOM 8574 C C . GLY B 1 464 ? -12.766 7.426 32.031 1 96.81 464 GLY B C 1
ATOM 8575 O O . GLY B 1 464 ? -13.305 6.703 31.188 1 96.81 464 GLY B O 1
ATOM 8576 N N . TRP B 1 465 ? -11.516 7.609 32.094 1 96.94 465 TRP B N 1
ATOM 8577 C CA . TRP B 1 465 ? -10.625 6.973 31.141 1 96.94 465 TRP B CA 1
ATOM 8578 C C . TRP B 1 465 ? -10.602 5.461 31.344 1 96.94 465 TRP B C 1
ATOM 8580 O O . TRP B 1 465 ? -10.57 4.703 30.359 1 96.94 465 TRP B O 1
ATOM 8590 N N . LEU B 1 466 ? -10.547 5.004 32.594 1 97.62 466 LEU B N 1
ATOM 8591 C CA . LEU B 1 466 ? -10.57 3.57 32.844 1 97.62 466 LEU B CA 1
ATOM 8592 C C . LEU B 1 466 ? -11.844 2.93 32.312 1 97.62 466 LEU B C 1
ATOM 8594 O O . LEU B 1 466 ? -11.797 1.867 31.688 1 97.62 466 LEU B O 1
ATOM 8598 N N . MET B 1 467 ? -12.961 3.566 32.562 1 97.75 467 MET B N 1
ATOM 8599 C CA . MET B 1 467 ? -14.234 3.068 32.062 1 97.75 467 MET B CA 1
ATOM 8600 C C . MET B 1 467 ? -14.258 3.1 30.531 1 97.75 467 MET B C 1
ATOM 8602 O O . MET B 1 467 ? -14.797 2.189 29.891 1 97.75 467 MET B O 1
ATOM 8606 N N . CYS B 1 468 ? -13.75 4.137 29.969 1 97.81 468 CYS B N 1
ATOM 8607 C CA . CYS B 1 468 ? -13.672 4.27 28.516 1 97.81 468 CYS B CA 1
ATOM 8608 C C . CYS B 1 468 ? -12.883 3.123 27.906 1 97.81 468 CYS B C 1
ATOM 8610 O O . CYS B 1 468 ? -13.383 2.41 27.047 1 97.81 468 CYS B O 1
ATOM 8612 N N . LEU B 1 469 ? -11.656 2.896 28.438 1 97.25 469 LEU B N 1
ATOM 8613 C CA . LEU B 1 469 ? -10.773 1.875 27.891 1 97.25 469 LEU B CA 1
ATOM 8614 C C . LEU B 1 469 ? -11.352 0.481 28.109 1 97.25 469 LEU B C 1
ATOM 8616 O O . LEU B 1 469 ? -11.25 -0.382 27.234 1 97.25 469 LEU B O 1
ATOM 8620 N N . LEU B 1 470 ? -11.891 0.298 29.234 1 97.81 470 LEU B N 1
ATOM 8621 C CA . LEU B 1 470 ? -12.523 -0.989 29.516 1 97.81 470 LEU B CA 1
ATOM 8622 C C . LEU B 1 470 ? -13.695 -1.233 28.578 1 97.81 470 LEU B C 1
ATOM 8624 O O . LEU B 1 470 ? -13.875 -2.344 28.062 1 97.81 470 LEU B O 1
ATOM 8628 N N . THR B 1 471 ? -14.516 -0.235 28.375 1 98.12 471 THR B N 1
ATOM 8629 C CA . THR B 1 471 ? -15.664 -0.361 27.484 1 98.12 471 THR B CA 1
ATOM 8630 C C . THR B 1 471 ? -15.219 -0.633 26.047 1 98.12 471 THR B C 1
ATOM 8632 O O . THR B 1 471 ? -15.773 -1.495 25.375 1 98.12 471 THR B O 1
ATOM 8635 N N . LEU B 1 472 ? -14.219 0.122 25.594 1 97.69 472 LEU B N 1
ATOM 8636 C CA . LEU B 1 472 ? -13.688 -0.118 24.266 1 97.69 472 LEU B CA 1
ATOM 8637 C C . LEU B 1 472 ? -13.195 -1.556 24.125 1 97.69 472 LEU B C 1
ATOM 8639 O O . LEU B 1 472 ? -13.453 -2.209 23.109 1 97.69 472 LEU B O 1
ATOM 8643 N N . TYR B 1 473 ? -12.531 -2.01 25.172 1 97.38 473 TYR B N 1
ATOM 8644 C CA . TYR B 1 473 ? -12.016 -3.373 25.172 1 97.38 473 TYR B CA 1
ATOM 8645 C C . TYR B 1 473 ? -13.148 -4.391 25.109 1 97.38 473 TYR B C 1
ATOM 8647 O O . TYR B 1 473 ? -13.117 -5.32 24.312 1 97.38 473 TYR B O 1
ATOM 8655 N N . VAL B 1 474 ? -14.117 -4.188 25.875 1 96.94 474 VAL B N 1
ATOM 8656 C CA . VAL B 1 474 ? -15.219 -5.145 25.984 1 96.94 474 VAL B CA 1
ATOM 8657 C C . VAL B 1 474 ? -16.016 -5.16 24.688 1 96.94 474 VAL B C 1
ATOM 8659 O O . VAL B 1 474 ? -16.453 -6.219 24.219 1 96.94 474 VAL B O 1
ATOM 8662 N N . VAL B 1 475 ? -16.234 -4.066 24.078 1 97.56 475 VAL B N 1
ATOM 8663 C CA . VAL B 1 475 ? -17.031 -3.98 22.859 1 97.56 475 VAL B CA 1
ATOM 8664 C C . VAL B 1 475 ? -16.297 -4.684 21.719 1 97.56 475 VAL B C 1
ATOM 8666 O O . VAL B 1 475 ? -16.906 -5.449 20.969 1 97.56 475 VAL B O 1
ATOM 8669 N N . VAL B 1 476 ? -14.984 -4.52 21.609 1 96.62 476 VAL B N 1
ATOM 8670 C CA . VAL B 1 476 ? -14.242 -5.047 20.469 1 96.62 476 VAL B CA 1
ATOM 8671 C C . VAL B 1 476 ? -13.812 -6.484 20.75 1 96.62 476 VAL B C 1
ATOM 8673 O O . VAL B 1 476 ? -14.016 -7.379 19.938 1 96.62 476 VAL B O 1
ATOM 8676 N N . PHE B 1 477 ? -13.297 -6.762 21.969 1 96.19 477 PHE B N 1
ATOM 8677 C CA . PHE B 1 477 ? -12.68 -8.047 22.281 1 96.19 477 PHE B CA 1
ATOM 8678 C C . PHE B 1 477 ? -13.641 -8.945 23.047 1 96.19 477 PHE B C 1
ATOM 8680 O O . PHE B 1 477 ? -13.445 -10.156 23.125 1 96.19 477 PHE B O 1
ATOM 8687 N N . GLY B 1 478 ? -14.664 -8.344 23.625 1 92.94 478 GLY B N 1
ATOM 8688 C CA . GLY B 1 478 ? -15.609 -9.117 24.406 1 92.94 478 GLY B CA 1
ATOM 8689 C C . GLY B 1 478 ? -16.438 -10.078 23.578 1 92.94 478 GLY B C 1
ATOM 8690 O O . GLY B 1 478 ? -16.984 -11.055 24.094 1 92.94 478 GLY B O 1
ATOM 8691 N N . ALA B 1 479 ? -16.484 -9.859 22.312 1 92.81 479 ALA B N 1
ATOM 8692 C CA . ALA B 1 479 ? -17.25 -10.719 21.406 1 92.81 479 ALA B CA 1
ATOM 8693 C C . ALA B 1 479 ? -16.406 -11.875 20.906 1 92.81 479 ALA B C 1
ATOM 8695 O O . ALA B 1 479 ? -16.828 -12.602 20 1 92.81 479 ALA B O 1
ATOM 8696 N N . PHE B 1 480 ? -15.234 -12.109 21.422 1 93.81 480 PHE B N 1
ATOM 8697 C CA . PHE B 1 480 ? -14.289 -13.102 20.953 1 93.81 480 PHE B CA 1
ATOM 8698 C C . PHE B 1 480 ? -14.914 -14.492 20.938 1 93.81 480 PHE B C 1
ATOM 8700 O O . PHE B 1 480 ? -14.805 -15.219 19.953 1 93.81 480 PHE B O 1
ATOM 8707 N N . ASN B 1 481 ? -15.633 -14.781 21.969 1 91.38 481 ASN B N 1
ATOM 8708 C CA . ASN B 1 481 ? -16.25 -16.109 22.047 1 91.38 481 ASN B CA 1
ATOM 8709 C C . ASN B 1 481 ? -17.391 -16.234 21.047 1 91.38 481 ASN B C 1
ATOM 8711 O O . ASN B 1 481 ? -17.594 -17.312 20.469 1 91.38 481 ASN B O 1
ATOM 8715 N N . ILE B 1 482 ? -18.094 -15.211 20.859 1 90.75 482 ILE B N 1
ATOM 8716 C CA . ILE B 1 482 ? -19.281 -15.211 20 1 90.75 482 ILE B CA 1
ATOM 8717 C C . ILE B 1 482 ? -18.859 -15.398 18.547 1 90.75 482 ILE B C 1
ATOM 8719 O O . ILE B 1 482 ? -19.594 -15.984 17.75 1 90.75 482 ILE B O 1
ATOM 8723 N N . VAL B 1 483 ? -17.672 -14.977 18.172 1 88.31 483 VAL B N 1
ATOM 8724 C CA . VAL B 1 483 ? -17.234 -14.977 16.781 1 88.31 483 VAL B CA 1
ATOM 8725 C C . VAL B 1 483 ? -16.641 -16.344 16.438 1 88.31 483 VAL B C 1
ATOM 8727 O O . VAL B 1 483 ? -16.469 -16.656 15.25 1 88.31 483 VAL B O 1
ATOM 8730 N N . GLN B 1 484 ? -16.469 -17.156 17.359 1 87.81 484 GLN B N 1
ATOM 8731 C CA . GLN B 1 484 ? -15.836 -18.453 17.094 1 87.81 484 GLN B CA 1
ATOM 8732 C C . GLN B 1 484 ? -16.781 -19.391 16.344 1 87.81 484 GLN B C 1
ATOM 8734 O O . GLN B 1 484 ? -18 -19.328 16.531 1 87.81 484 GLN B O 1
ATOM 8739 N N . TYR B 1 485 ? -16.25 -20.219 15.57 1 79.56 485 TYR B N 1
ATOM 8740 C CA . TYR B 1 485 ? -17.016 -21.125 14.719 1 79.56 485 TYR B CA 1
ATOM 8741 C C . TYR B 1 485 ? -17.797 -22.125 15.555 1 79.56 485 TYR B C 1
ATOM 8743 O O . TYR B 1 485 ? -18.875 -22.562 15.156 1 79.56 485 TYR B O 1
ATOM 8751 N N . ASP B 1 486 ? -17.25 -22.469 16.672 1 81.19 486 ASP B N 1
ATOM 8752 C CA . ASP B 1 486 ? -17.891 -23.5 17.484 1 81.19 486 ASP B CA 1
ATOM 8753 C C . ASP B 1 486 ? -18.797 -22.891 18.547 1 81.19 486 ASP B C 1
ATOM 8755 O O . ASP B 1 486 ? -19.328 -23.609 19.406 1 81.19 486 ASP B O 1
ATOM 8759 N N . HIS B 1 487 ? -19.062 -21.625 18.391 1 88.62 487 HIS B N 1
ATOM 8760 C CA . HIS B 1 487 ? -19.922 -20.984 19.391 1 88.62 487 HIS B CA 1
ATOM 8761 C C . HIS B 1 487 ? -21.391 -21.297 19.125 1 88.62 487 HIS B C 1
ATOM 8763 O O . HIS B 1 487 ? -21.875 -21.188 18 1 88.62 487 HIS B O 1
ATOM 8769 N N . GLU B 1 488 ? -22.078 -21.734 20.156 1 89.25 488 GLU B N 1
ATOM 8770 C CA . GLU B 1 488 ? -23.516 -21.984 20.078 1 89.25 488 GLU B CA 1
ATOM 8771 C C . GLU B 1 488 ? -24.312 -20.703 20.312 1 89.25 488 GLU B C 1
ATOM 8773 O O . GLU B 1 488 ? -24.016 -19.953 21.25 1 89.25 488 GLU B O 1
ATOM 8778 N N . TYR B 1 489 ? -25.25 -20.469 19.453 1 90.94 489 TYR B N 1
ATOM 8779 C CA . TYR B 1 489 ? -26.062 -19.25 19.547 1 90.94 489 TYR B CA 1
ATOM 8780 C C . TYR B 1 489 ? -26.812 -19.203 20.875 1 90.94 489 TYR B C 1
ATOM 8782 O O . TYR B 1 489 ? -27.453 -20.172 21.266 1 90.94 489 TYR B O 1
ATOM 8790 N N . ASP B 1 490 ? -26.641 -18.172 21.547 1 93.88 490 ASP B N 1
ATOM 8791 C CA . ASP B 1 490 ? -27.359 -17.859 22.781 1 93.88 490 ASP B CA 1
ATOM 8792 C C . ASP B 1 490 ? -28.188 -16.594 22.641 1 93.88 490 ASP B C 1
ATOM 8794 O O . ASP B 1 490 ? -27.641 -15.484 22.547 1 93.88 490 ASP B O 1
ATOM 8798 N N . PRO B 1 491 ? -29.531 -16.75 22.688 1 94.94 491 PRO B N 1
ATOM 8799 C CA . PRO B 1 491 ? -30.406 -15.594 22.438 1 94.94 491 PRO B CA 1
ATOM 8800 C C . PRO B 1 491 ? -30.172 -14.461 23.438 1 94.94 491 PRO B C 1
ATOM 8802 O O . PRO B 1 491 ? -30.234 -13.289 23.062 1 94.94 491 PRO B O 1
ATOM 8805 N N . VAL B 1 492 ? -29.969 -14.789 24.672 1 96.31 492 VAL B N 1
ATOM 8806 C CA . VAL B 1 492 ? -29.781 -13.773 25.703 1 96.31 492 VAL B CA 1
ATOM 8807 C C . VAL B 1 492 ? -28.469 -13.039 25.453 1 96.31 492 VAL B C 1
ATOM 8809 O O . VAL B 1 492 ? -28.422 -11.805 25.484 1 96.31 492 VAL B O 1
ATOM 8812 N N . GLU B 1 493 ? -27.438 -13.828 25.219 1 95.62 493 GLU B N 1
ATOM 8813 C CA . GLU B 1 493 ? -26.141 -13.234 24.922 1 95.62 493 GLU B CA 1
ATOM 8814 C C . GLU B 1 493 ? -26.203 -12.352 23.688 1 95.62 493 GLU B C 1
ATOM 8816 O O . GLU B 1 493 ? -25.656 -11.25 23.672 1 95.62 493 GLU B O 1
ATOM 8821 N N . SER B 1 494 ? -26.859 -12.859 22.719 1 95.19 494 SER B N 1
ATOM 8822 C CA . SER B 1 494 ? -27 -12.125 21.469 1 95.19 494 SER B CA 1
ATOM 8823 C C . SER B 1 494 ? -27.781 -10.836 21.656 1 95.19 494 SER B C 1
ATOM 8825 O O . SER B 1 494 ? -27.391 -9.773 21.172 1 95.19 494 SER B O 1
ATOM 8827 N N . ALA B 1 495 ? -28.875 -10.922 22.359 1 96.88 495 ALA B N 1
ATOM 8828 C CA . ALA B 1 495 ? -29.719 -9.758 22.594 1 96.88 495 ALA B CA 1
ATOM 8829 C C . ALA B 1 495 ? -28.984 -8.688 23.391 1 96.88 495 ALA B C 1
ATOM 8831 O O . ALA B 1 495 ? -29.094 -7.492 23.094 1 96.88 495 ALA B O 1
ATOM 8832 N N . LEU B 1 496 ? -28.266 -9.086 24.375 1 96.62 496 LEU B N 1
ATOM 8833 C CA . LEU B 1 496 ? -27.516 -8.148 25.219 1 96.62 496 LEU B CA 1
ATOM 8834 C C . LEU B 1 496 ? -26.422 -7.453 24.406 1 96.62 496 LEU B C 1
ATOM 8836 O O . LEU B 1 496 ? -26.312 -6.227 24.453 1 96.62 496 LEU B O 1
ATOM 8840 N N . TYR B 1 497 ? -25.656 -8.258 23.719 1 96.56 497 TYR B N 1
ATOM 8841 C CA . TYR B 1 497 ? -24.578 -7.656 22.953 1 96.56 497 TYR B CA 1
ATOM 8842 C C . TYR B 1 497 ? -25.125 -6.781 21.828 1 96.56 497 TYR B C 1
ATOM 8844 O O . TYR B 1 497 ? -24.641 -5.672 21.594 1 96.56 497 TYR B O 1
ATOM 8852 N N . ALA B 1 498 ? -26.125 -7.215 21.125 1 96.19 498 ALA B N 1
ATOM 8853 C CA . ALA B 1 498 ? -26.703 -6.496 19.984 1 96.19 498 ALA B CA 1
ATOM 8854 C C . ALA B 1 498 ? -27.25 -5.141 20.422 1 96.19 498 ALA B C 1
ATOM 8856 O O . ALA B 1 498 ? -27.141 -4.152 19.688 1 96.19 498 ALA B O 1
ATOM 8857 N N . SER B 1 499 ? -27.828 -5.09 21.594 1 96.56 499 SER B N 1
ATOM 8858 C CA . SER B 1 499 ? -28.547 -3.896 22.016 1 96.56 499 SER B CA 1
ATOM 8859 C C . SER B 1 499 ? -27.625 -2.906 22.703 1 96.56 499 SER B C 1
ATOM 8861 O O . SER B 1 499 ? -27.859 -1.696 22.672 1 96.56 499 SER B O 1
ATOM 8863 N N . LEU B 1 500 ? -26.469 -3.412 23.203 1 96.94 500 LEU B N 1
ATOM 8864 C CA . LEU B 1 500 ? -25.734 -2.527 24.094 1 96.94 500 LEU B CA 1
ATOM 8865 C C . LEU B 1 500 ? -24.391 -2.125 23.484 1 96.94 500 LEU B C 1
ATOM 8867 O O . LEU B 1 500 ? -23.797 -1.127 23.906 1 96.94 500 LEU B O 1
ATOM 8871 N N . HIS B 1 501 ? -23.828 -2.865 22.625 1 96.62 501 HIS B N 1
ATOM 8872 C CA . HIS B 1 501 ? -22.453 -2.627 22.203 1 96.62 501 HIS B CA 1
ATOM 8873 C C . HIS B 1 501 ? -22.312 -1.288 21.484 1 96.62 501 HIS B C 1
ATOM 8875 O O . HIS B 1 501 ? -21.328 -0.58 21.656 1 96.62 501 HIS B O 1
ATOM 8881 N N . ARG B 1 502 ? -23.344 -0.863 20.734 1 96.56 502 ARG B N 1
ATOM 8882 C CA . ARG B 1 502 ? -23.25 0.364 19.953 1 96.56 502 ARG B CA 1
ATOM 8883 C C . ARG B 1 502 ? -23.312 1.595 20.859 1 96.56 502 ARG B C 1
ATOM 8885 O O . ARG B 1 502 ? -22.531 2.537 20.672 1 96.56 502 ARG B O 1
ATOM 8892 N N . ILE B 1 503 ? -24.266 1.605 21.75 1 97.38 503 ILE B N 1
ATOM 8893 C CA . ILE B 1 503 ? -24.391 2.752 22.641 1 97.38 503 ILE B CA 1
ATOM 8894 C C . ILE B 1 503 ? -23.203 2.811 23.594 1 97.38 503 ILE B C 1
ATOM 8896 O O . ILE B 1 503 ? -22.734 3.896 23.953 1 97.38 503 ILE B O 1
ATOM 8900 N N . ALA B 1 504 ? -22.766 1.623 24.031 1 98 504 ALA B N 1
ATOM 8901 C CA . ALA B 1 504 ? -21.562 1.583 24.875 1 98 504 ALA B CA 1
ATOM 8902 C C . ALA B 1 504 ? -20.359 2.178 24.141 1 98 504 ALA B C 1
ATOM 8904 O O . ALA B 1 504 ? -19.609 2.963 24.719 1 98 504 ALA B O 1
ATOM 8905 N N . TRP B 1 505 ? -20.203 1.832 22.906 1 98.25 505 TRP B N 1
ATOM 8906 C CA . TRP B 1 505 ? -19.141 2.387 22.094 1 98.25 505 TRP B CA 1
ATOM 8907 C C . TRP B 1 505 ? -19.25 3.904 21.984 1 98.25 505 TRP B C 1
ATOM 8909 O O . TRP B 1 505 ? -18.266 4.625 22.156 1 98.25 505 TRP B O 1
ATOM 8919 N N . ALA B 1 506 ? -20.453 4.336 21.734 1 98.31 506 ALA B N 1
ATOM 8920 C CA . ALA B 1 506 ? -20.703 5.77 21.594 1 98.31 506 ALA B CA 1
ATOM 8921 C C . ALA B 1 506 ? -20.344 6.516 22.875 1 98.31 506 ALA B C 1
ATOM 8923 O O . ALA B 1 506 ? -19.734 7.594 22.828 1 98.31 506 ALA B O 1
ATOM 8924 N N . PHE B 1 507 ? -20.656 5.953 24.016 1 98.06 507 PHE B N 1
ATOM 8925 C CA . PHE B 1 507 ? -20.328 6.582 25.297 1 98.06 507 PHE B CA 1
ATOM 8926 C C . PHE B 1 507 ? -18.828 6.637 25.5 1 98.06 507 PHE B C 1
ATOM 8928 O O . PHE B 1 507 ? -18.297 7.648 25.969 1 98.06 507 PHE B O 1
ATOM 8935 N N . ALA B 1 508 ? -18.188 5.582 25.141 1 98.44 508 ALA B N 1
ATOM 8936 C CA . ALA B 1 508 ? -16.75 5.52 25.328 1 98.44 508 ALA B CA 1
ATOM 8937 C C . ALA B 1 508 ? -16.031 6.523 24.422 1 98.44 508 ALA B C 1
ATOM 8939 O O . ALA B 1 508 ? -15.211 7.312 24.891 1 98.44 508 ALA B O 1
ATOM 8940 N N . VAL B 1 509 ? -16.391 6.543 23.156 1 98.12 509 VAL B N 1
ATOM 8941 C CA . VAL B 1 509 ? -15.766 7.48 22.219 1 98.12 509 VAL B CA 1
ATOM 8942 C C . VAL B 1 509 ? -16.203 8.906 22.562 1 98.12 509 VAL B C 1
ATOM 8944 O O . VAL B 1 509 ? -15.422 9.852 22.406 1 98.12 509 VAL B O 1
ATOM 8947 N N . GLY B 1 510 ? -17.453 9.039 23.047 1 97.75 510 GLY B N 1
ATOM 8948 C CA . GLY B 1 510 ? -17.906 10.336 23.516 1 97.75 510 GLY B CA 1
ATOM 8949 C C . GLY B 1 510 ? -17.047 10.898 24.641 1 97.75 510 GLY B C 1
ATOM 8950 O O . GLY B 1 510 ? -16.719 12.086 24.641 1 97.75 510 GLY B O 1
ATOM 8951 N N . TRP B 1 511 ? -16.719 10.047 25.578 1 96.88 511 TRP B N 1
ATOM 8952 C CA . TRP B 1 511 ? -15.828 10.461 26.656 1 96.88 511 TRP B CA 1
ATOM 8953 C C . TRP B 1 511 ? -14.461 10.867 26.094 1 96.88 511 TRP B C 1
ATOM 8955 O O . TRP B 1 511 ? -13.883 11.859 26.547 1 96.88 511 TRP B O 1
ATOM 8965 N N . LEU B 1 512 ? -14 10.07 25.188 1 96.81 512 LEU B N 1
ATOM 8966 C CA . LEU B 1 512 ? -12.711 10.359 24.562 1 96.81 512 LEU B CA 1
ATOM 8967 C C . LEU B 1 512 ? -12.703 11.75 23.953 1 96.81 512 LEU B C 1
ATOM 8969 O O . LEU B 1 512 ? -11.797 12.547 24.203 1 96.81 512 LEU B O 1
ATOM 8973 N N . ILE B 1 513 ? -13.703 12.055 23.219 1 95.5 513 ILE B N 1
ATOM 8974 C CA . ILE B 1 513 ? -13.812 13.352 22.562 1 95.5 513 ILE B CA 1
ATOM 8975 C C . ILE B 1 513 ? -13.953 14.453 23.625 1 95.5 513 ILE B C 1
ATOM 8977 O O . ILE B 1 513 ? -13.273 15.484 23.547 1 95.5 513 ILE B O 1
ATOM 8981 N N . PHE B 1 514 ? -14.766 14.188 24.594 1 94.25 514 PHE B N 1
ATOM 8982 C CA . PHE B 1 514 ? -15.016 15.141 25.656 1 94.25 514 PHE B CA 1
ATOM 8983 C C . PHE B 1 514 ? -13.734 15.438 26.438 1 94.25 514 PHE B C 1
ATOM 8985 O O . PHE B 1 514 ? -13.406 16.594 26.672 1 94.25 514 PHE B O 1
ATOM 8992 N N . ALA B 1 515 ? -13.07 14.383 26.812 1 93.56 515 ALA B N 1
ATOM 8993 C CA . ALA B 1 515 ? -11.844 14.523 27.578 1 93.56 515 ALA B CA 1
ATOM 8994 C C . ALA B 1 515 ? -10.773 15.25 26.781 1 93.56 515 ALA B C 1
ATOM 8996 O O . ALA B 1 515 ? -10.055 16.109 27.312 1 93.56 515 ALA B O 1
ATOM 8997 N N . CYS B 1 516 ? -10.656 14.969 25.531 1 91.5 516 CYS B N 1
ATOM 8998 C CA . CYS B 1 516 ? -9.672 15.633 24.688 1 91.5 516 CYS B CA 1
ATOM 8999 C C . CYS B 1 516 ? -10 17.109 24.516 1 91.5 516 CYS B C 1
ATOM 9001 O O . CYS B 1 516 ? -9.102 17.953 24.516 1 91.5 516 CYS B O 1
ATOM 9003 N N . ASN B 1 517 ? -11.258 17.359 24.406 1 88.06 517 ASN B N 1
ATOM 9004 C CA . ASN B 1 517 ? -11.688 18.75 24.234 1 88.06 517 ASN B CA 1
ATOM 9005 C C . ASN B 1 517 ? -11.445 19.562 25.5 1 88.06 517 ASN B C 1
ATOM 9007 O O . ASN B 1 517 ? -11.234 20.781 25.422 1 88.06 517 ASN B O 1
ATOM 9011 N N . ASN B 1 518 ? -11.438 18.922 26.641 1 88.69 518 ASN B N 1
ATOM 9012 C CA . ASN B 1 518 ? -11.242 19.609 27.906 1 88.69 518 ASN B CA 1
ATOM 9013 C C . ASN B 1 518 ? -9.805 19.484 28.406 1 88.69 518 ASN B C 1
ATOM 9015 O O . ASN B 1 518 ? -9.547 19.594 29.609 1 88.69 518 ASN B O 1
ATOM 9019 N N . GLU B 1 519 ? -8.875 19.109 27.562 1 86.56 519 GLU B N 1
ATOM 9020 C CA . GLU B 1 519 ? -7.438 19.047 27.828 1 86.56 519 GLU B CA 1
ATOM 9021 C C . GLU B 1 519 ? -7.125 18 28.891 1 86.56 519 GLU B C 1
ATOM 9023 O O . GLU B 1 519 ? -6.266 18.219 29.75 1 86.56 519 GLU B O 1
ATOM 9028 N N . ARG B 1 520 ? -7.891 17.062 28.922 1 90.25 520 ARG B N 1
ATOM 9029 C CA . ARG B 1 520 ? -7.68 15.961 29.859 1 90.25 520 ARG B CA 1
ATOM 9030 C C . ARG B 1 520 ? -7.395 14.656 29.125 1 90.25 520 ARG B C 1
ATOM 9032 O O . ARG B 1 520 ? -7.645 13.57 29.656 1 90.25 520 ARG B O 1
ATOM 9039 N N . GLY B 1 521 ? -6.957 14.797 27.938 1 91.12 521 GLY B N 1
ATOM 9040 C CA . GLY B 1 521 ? -6.672 13.609 27.141 1 91.12 521 GLY B CA 1
ATOM 9041 C C . GLY B 1 521 ? -5.203 13.242 27.125 1 91.12 521 GLY B C 1
ATOM 9042 O O . GLY B 1 521 ? -4.84 12.133 26.719 1 91.12 521 GLY B O 1
ATOM 9043 N N . GLY B 1 522 ? -4.348 14.094 27.594 1 84.75 522 GLY B N 1
ATOM 9044 C CA . GLY B 1 522 ? -2.92 13.82 27.672 1 84.75 522 GLY B CA 1
ATOM 9045 C C . GLY B 1 522 ? -2.309 13.484 26.328 1 84.75 522 GLY B C 1
ATOM 9046 O O . GLY B 1 522 ? -2.479 14.227 25.359 1 84.75 522 GLY B O 1
ATOM 9047 N N . TRP B 1 523 ? -1.699 12.305 26.281 1 84.19 523 TRP B N 1
ATOM 9048 C CA . TRP B 1 523 ? -0.997 11.875 25.078 1 84.19 523 TRP B CA 1
ATOM 9049 C C . TRP B 1 523 ? -1.984 11.484 23.984 1 84.19 523 TRP B C 1
ATOM 9051 O O . TRP B 1 523 ? -1.678 11.594 22.797 1 84.19 523 TRP B O 1
ATOM 9061 N N . ILE B 1 524 ? -3.109 11.117 24.359 1 90.69 524 ILE B N 1
ATOM 9062 C CA . ILE B 1 524 ? -4.121 10.742 23.391 1 90.69 524 ILE B CA 1
ATOM 9063 C C . ILE B 1 524 ? -4.527 11.969 22.562 1 90.69 524 ILE B C 1
ATOM 9065 O O . ILE B 1 524 ? -4.676 11.891 21.344 1 90.69 524 ILE B O 1
ATOM 9069 N N . THR B 1 525 ? -4.664 13.047 23.234 1 91.38 525 THR B N 1
ATOM 9070 C CA . THR B 1 525 ? -4.988 14.289 22.547 1 91.38 525 THR B CA 1
ATOM 9071 C C . THR B 1 525 ? -3.889 14.664 21.562 1 91.38 525 THR B C 1
ATOM 9073 O O . THR B 1 525 ? -4.172 15.086 20.438 1 91.38 525 THR B O 1
ATOM 9076 N N . LYS B 1 526 ? -2.695 14.469 22.031 1 85.19 526 LYS B N 1
ATOM 9077 C CA . LYS B 1 526 ? -1.553 14.828 21.203 1 85.19 526 LYS B CA 1
ATOM 9078 C C . LYS B 1 526 ? -1.507 13.977 19.938 1 85.19 526 LYS B C 1
ATOM 9080 O O . LYS B 1 526 ? -1.265 14.492 18.844 1 85.19 526 LYS B O 1
ATOM 9085 N N . ILE B 1 527 ? -1.778 12.781 20.047 1 87.62 527 ILE B N 1
ATOM 9086 C CA . ILE B 1 527 ? -1.728 11.867 18.906 1 87.62 527 ILE B CA 1
ATOM 9087 C C . ILE B 1 527 ? -2.885 12.156 17.953 1 87.62 527 ILE B C 1
ATOM 9089 O O . ILE B 1 527 ? -2.686 12.258 16.75 1 87.62 527 ILE B O 1
ATOM 9093 N N . LEU B 1 528 ? -4.031 12.336 18.453 1 92.69 528 LEU B N 1
ATOM 9094 C CA . LEU B 1 528 ? -5.227 12.531 17.641 1 92.69 528 LEU B CA 1
ATOM 9095 C C . LEU B 1 528 ? -5.215 13.914 16.984 1 92.69 528 LEU B C 1
ATOM 9097 O O . LEU B 1 528 ? -5.973 14.164 16.047 1 92.69 528 LEU B O 1
ATOM 9101 N N . SER B 1 529 ? -4.316 14.781 17.469 1 89.62 529 SER B N 1
ATOM 9102 C CA . SER B 1 529 ? -4.285 16.156 16.969 1 89.62 529 SER B CA 1
ATOM 9103 C C . SER B 1 529 ? -3.096 16.375 16.047 1 89.62 529 SER B C 1
ATOM 9105 O O . SER B 1 529 ? -2.723 17.516 15.766 1 89.62 529 SER B O 1
ATOM 9107 N N . LEU B 1 530 ? -2.504 15.336 15.625 1 83.75 530 LEU B N 1
ATOM 9108 C CA . LEU B 1 530 ? -1.382 15.461 14.703 1 83.75 530 LEU B CA 1
ATOM 9109 C C . LEU B 1 530 ? -1.811 16.156 13.414 1 83.75 530 LEU B C 1
ATOM 9111 O O . LEU B 1 530 ? -2.914 15.922 12.914 1 83.75 530 LEU B O 1
ATOM 9115 N N . ASN B 1 531 ? -0.917 16.938 12.867 1 82.62 531 ASN B N 1
ATOM 9116 C CA . ASN B 1 531 ? -1.229 17.75 11.695 1 82.62 531 ASN B CA 1
ATOM 9117 C C . ASN B 1 531 ? -1.504 16.891 10.469 1 82.62 531 ASN B C 1
ATOM 9119 O O . ASN B 1 531 ? -2.242 17.297 9.57 1 82.62 531 ASN B O 1
ATOM 9123 N N . VAL B 1 532 ? -0.971 15.711 10.445 1 83.19 532 VAL B N 1
ATOM 9124 C CA . VAL B 1 532 ? -1.119 14.844 9.281 1 83.19 532 VAL B CA 1
ATOM 9125 C C . VAL B 1 532 ? -2.578 14.414 9.141 1 83.19 532 VAL B C 1
ATOM 9127 O O . VAL B 1 532 ? -3.041 14.117 8.039 1 83.19 532 VAL B O 1
ATOM 9130 N N . PHE B 1 533 ? -3.322 14.484 10.188 1 91.31 533 PHE B N 1
ATOM 9131 C CA . PHE B 1 533 ? -4.699 14.008 10.156 1 91.31 533 PHE B CA 1
ATOM 9132 C C . PHE B 1 533 ? -5.617 15.055 9.523 1 91.31 533 PHE B C 1
ATOM 9134 O O . PHE B 1 533 ? -6.703 14.719 9.047 1 91.31 533 PHE B O 1
ATOM 9141 N N . GLN B 1 534 ? -5.227 16.266 9.484 1 91.19 534 GLN B N 1
ATOM 9142 C CA . GLN B 1 534 ? -6.121 17.312 9.023 1 91.19 534 GLN B CA 1
ATOM 9143 C C . GLN B 1 534 ? -6.422 17.172 7.535 1 91.19 534 GLN B C 1
ATOM 9145 O O . GLN B 1 534 ? -7.586 17.125 7.133 1 91.19 534 GLN B O 1
ATOM 9150 N N . PRO B 1 535 ? -5.328 17.047 6.684 1 92.06 535 PRO B N 1
ATOM 9151 C CA . PRO B 1 535 ? -5.668 16.828 5.273 1 92.06 535 PRO B CA 1
ATOM 9152 C C . PRO B 1 535 ? -6.402 15.516 5.035 1 92.06 535 PRO B C 1
ATOM 9154 O O . PRO B 1 535 ? -7.293 15.445 4.184 1 92.06 535 PRO B O 1
ATOM 9157 N N . LEU B 1 536 ? -6.098 14.516 5.75 1 94.5 536 LEU B N 1
ATOM 9158 C CA . LEU B 1 536 ? -6.758 13.219 5.594 1 94.5 536 LEU B CA 1
ATOM 9159 C C . LEU B 1 536 ? -8.211 13.297 6.055 1 94.5 536 LEU B C 1
ATOM 9161 O O . LEU B 1 536 ? -9.078 12.617 5.496 1 94.5 536 LEU B O 1
ATOM 9165 N N . SER B 1 537 ? -8.383 14.055 7.07 1 95.62 537 SER B N 1
ATOM 9166 C CA . SER B 1 537 ? -9.75 14.25 7.555 1 95.62 537 SER B CA 1
ATOM 9167 C C . SER B 1 537 ? -10.617 14.938 6.504 1 95.62 537 SER B C 1
ATOM 9169 O O . SER B 1 537 ? -11.773 14.57 6.312 1 95.62 537 SER B O 1
ATOM 9171 N N . LYS B 1 538 ? -10.016 15.844 5.785 1 95.38 538 LYS B N 1
ATOM 9172 C CA . LYS B 1 538 ? -10.742 16.594 4.766 1 95.38 538 LYS B CA 1
ATOM 9173 C C . LYS B 1 538 ? -11.172 15.695 3.617 1 95.38 538 LYS B C 1
ATOM 9175 O O . LYS B 1 538 ? -12.219 15.914 3 1 95.38 538 LYS B O 1
ATOM 9180 N N . ILE B 1 539 ? -10.398 14.648 3.396 1 97.56 539 ILE B N 1
ATOM 9181 C CA . ILE B 1 539 ? -10.742 13.805 2.256 1 97.56 539 ILE B CA 1
ATOM 9182 C C . ILE B 1 539 ? -11.406 12.523 2.74 1 97.56 539 ILE B C 1
ATOM 9184 O O . ILE B 1 539 ? -11.594 11.578 1.965 1 97.56 539 ILE B O 1
ATOM 9188 N N . SER B 1 540 ? -11.758 12.445 3.998 1 97.75 540 SER B N 1
ATOM 9189 C CA . SER B 1 540 ? -12.32 11.234 4.586 1 97.75 540 SER B CA 1
ATOM 9190 C C . SER B 1 540 ? -13.633 10.859 3.91 1 97.75 540 SER B C 1
ATOM 9192 O O . SER B 1 540 ? -13.906 9.672 3.693 1 97.75 540 SER B O 1
ATOM 9194 N N . TYR B 1 541 ? -14.469 11.875 3.57 1 97.62 541 TYR B N 1
ATOM 9195 C CA . TYR B 1 541 ? -15.734 11.609 2.902 1 97.62 541 TYR B CA 1
ATOM 9196 C C . TYR B 1 541 ? -15.508 10.977 1.532 1 97.62 541 TYR B C 1
ATOM 9198 O O . TYR B 1 541 ? -16.188 10.016 1.166 1 97.62 541 TYR B O 1
ATOM 9206 N N . CYS B 1 542 ? -14.539 11.453 0.795 1 98.69 542 CYS B N 1
ATOM 9207 C CA . CYS B 1 542 ? -14.227 10.898 -0.518 1 98.69 542 CYS B CA 1
ATOM 9208 C C . CYS B 1 542 ? -13.617 9.508 -0.396 1 98.69 542 CYS B C 1
ATOM 9210 O O . CYS B 1 542 ? -13.836 8.656 -1.258 1 98.69 542 CYS B O 1
ATOM 9212 N N . ILE B 1 543 ? -12.805 9.227 0.631 1 98.62 543 ILE B N 1
ATOM 9213 C CA . ILE B 1 543 ? -12.312 7.879 0.881 1 98.62 543 ILE B CA 1
ATOM 9214 C C . ILE B 1 543 ? -13.492 6.938 1.119 1 98.62 543 ILE B C 1
ATOM 9216 O O . ILE B 1 543 ? -13.562 5.859 0.528 1 98.62 543 ILE B O 1
ATOM 9220 N N . TYR B 1 544 ? -14.43 7.422 1.917 1 97.94 544 TYR B N 1
ATOM 9221 C CA . TYR B 1 544 ? -15.602 6.625 2.24 1 97.94 544 TYR B CA 1
ATOM 9222 C C . TYR B 1 544 ? -16.391 6.266 0.979 1 97.94 544 TYR B C 1
ATOM 9224 O O . TYR B 1 544 ? -16.781 5.113 0.792 1 97.94 544 TYR B O 1
ATOM 9232 N N . LEU B 1 545 ? -16.547 7.168 0.103 1 98.25 545 LEU B N 1
ATOM 9233 C CA . LEU B 1 545 ? -17.344 6.961 -1.097 1 98.25 545 LEU B CA 1
ATOM 9234 C C . LEU B 1 545 ? -16.609 6.066 -2.092 1 98.25 545 LEU B C 1
ATOM 9236 O O . LEU B 1 545 ? -17.234 5.242 -2.764 1 98.25 545 LEU B O 1
ATOM 9240 N N . SER B 1 546 ? -15.336 6.176 -2.121 1 97.81 546 SER B N 1
ATOM 9241 C CA . SER B 1 546 ? -14.625 5.539 -3.225 1 97.81 546 SER B CA 1
ATOM 9242 C C . SER B 1 546 ? -13.984 4.227 -2.785 1 97.81 546 SER B C 1
ATOM 9244 O O . SER B 1 546 ? -13.609 3.404 -3.621 1 97.81 546 SER B O 1
ATOM 9246 N N . HIS B 1 547 ? -13.789 3.945 -1.521 1 97.88 547 HIS B N 1
ATOM 9247 C CA . HIS B 1 547 ? -13 2.797 -1.083 1 97.88 547 HIS B CA 1
ATOM 9248 C C . HIS B 1 547 ? -13.656 1.486 -1.5 1 97.88 547 HIS B C 1
ATOM 9250 O O . HIS B 1 547 ? -12.969 0.523 -1.844 1 97.88 547 HIS B O 1
ATOM 9256 N N . TYR B 1 548 ? -14.953 1.48 -1.49 1 96.75 548 TYR B N 1
ATOM 9257 C CA . TYR B 1 548 ? -15.664 0.228 -1.717 1 96.75 548 TYR B CA 1
ATOM 9258 C C . TYR B 1 548 ? -15.477 -0.253 -3.15 1 96.75 548 TYR B C 1
ATOM 9260 O O . TYR B 1 548 ? -15.242 -1.441 -3.389 1 96.75 548 TYR B O 1
ATOM 9268 N N . VAL B 1 549 ? -15.602 0.623 -4.086 1 96.81 549 VAL B N 1
ATOM 9269 C CA . VAL B 1 549 ? -15.422 0.251 -5.484 1 96.81 549 VAL B CA 1
ATOM 9270 C C . VAL B 1 549 ? -13.984 -0.184 -5.73 1 96.81 549 VAL B C 1
ATOM 9272 O O . VAL B 1 549 ? -13.727 -1.085 -6.531 1 96.81 549 VAL B O 1
ATOM 9275 N N . ILE B 1 550 ? -13.047 0.383 -5.039 1 97 550 ILE B N 1
ATOM 9276 C CA . ILE B 1 550 ? -11.641 0.014 -5.168 1 97 550 ILE B CA 1
ATOM 9277 C C . ILE B 1 550 ? -11.438 -1.421 -4.684 1 97 550 ILE B C 1
ATOM 9279 O O . ILE B 1 550 ? -10.781 -2.219 -5.355 1 97 550 ILE B O 1
ATOM 9283 N N . LEU B 1 551 ? -12.055 -1.71 -3.584 1 96.56 551 LEU B N 1
ATOM 9284 C CA . LEU B 1 551 ? -11.953 -3.061 -3.041 1 96.56 551 LEU B CA 1
ATOM 9285 C C . LEU B 1 551 ? -12.672 -4.062 -3.939 1 96.56 551 LEU B C 1
ATOM 9287 O O . LEU B 1 551 ? -12.18 -5.168 -4.164 1 96.56 551 LEU B O 1
ATOM 9291 N N . MET B 1 552 ? -13.805 -3.652 -4.496 1 95.19 552 MET B N 1
ATOM 9292 C CA . MET B 1 552 ? -14.586 -4.5 -5.391 1 95.19 552 MET B CA 1
ATOM 9293 C C . MET B 1 552 ? -13.797 -4.832 -6.652 1 95.19 552 MET B C 1
ATOM 9295 O O . MET B 1 552 ? -13.711 -5.996 -7.047 1 95.19 552 MET B O 1
ATOM 9299 N N . VAL B 1 553 ? -13.227 -3.84 -7.246 1 96.12 553 VAL B N 1
ATOM 9300 C CA . VAL B 1 553 ? -12.453 -4.035 -8.469 1 96.12 553 VAL B CA 1
ATOM 9301 C C . VAL B 1 553 ? -11.211 -4.859 -8.164 1 96.12 553 VAL B C 1
ATOM 9303 O O . VAL B 1 553 ? -10.828 -5.73 -8.953 1 96.12 553 VAL B O 1
ATOM 9306 N N . GLY B 1 554 ? -10.609 -4.578 -7.035 1 95.5 554 GLY B N 1
ATOM 9307 C CA . GLY B 1 554 ? -9.453 -5.359 -6.621 1 95.5 554 GLY B CA 1
ATOM 9308 C C . GLY B 1 554 ? -9.75 -6.844 -6.508 1 95.5 554 GLY B C 1
ATOM 9309 O O . GLY B 1 554 ? -8.914 -7.676 -6.871 1 95.5 554 GLY B O 1
ATOM 9310 N N . THR B 1 555 ? -10.875 -7.18 -6.051 1 94.38 555 THR B N 1
ATOM 9311 C CA . THR B 1 555 ? -11.273 -8.57 -5.867 1 94.38 555 THR B CA 1
ATOM 9312 C C . THR B 1 555 ? -11.711 -9.188 -7.195 1 94.38 555 THR B C 1
ATOM 9314 O O . THR B 1 555 ? -11.352 -10.328 -7.504 1 94.38 555 THR B O 1
ATOM 9317 N N . ALA B 1 556 ? -12.445 -8.43 -7.992 1 95 556 ALA B N 1
ATOM 9318 C CA . ALA B 1 556 ? -13.023 -8.914 -9.242 1 95 556 ALA B CA 1
ATOM 9319 C C . ALA B 1 556 ? -11.938 -9.25 -10.258 1 95 556 ALA B C 1
ATOM 9321 O O . ALA B 1 556 ? -12.117 -10.117 -11.109 1 95 556 ALA B O 1
ATOM 9322 N N . ARG B 1 557 ? -10.828 -8.688 -10.164 1 95.19 557 ARG B N 1
ATOM 9323 C CA . ARG B 1 557 ? -9.773 -8.828 -11.156 1 95.19 557 ARG B CA 1
ATOM 9324 C C . ARG B 1 557 ? -8.898 -10.039 -10.867 1 95.19 557 ARG B C 1
ATOM 9326 O O . ARG B 1 557 ? -8.016 -10.383 -11.656 1 95.19 557 ARG B O 1
ATOM 9333 N N . ILE B 1 558 ? -9.039 -10.648 -9.75 1 95.25 558 ILE B N 1
ATOM 9334 C CA . ILE B 1 558 ? -8.211 -11.789 -9.367 1 95.25 558 ILE B CA 1
ATOM 9335 C C . ILE B 1 558 ? -8.484 -12.961 -10.305 1 95.25 558 ILE B C 1
ATOM 9337 O O . ILE B 1 558 ? -9.641 -13.328 -10.523 1 95.25 558 ILE B O 1
ATOM 9341 N N . LYS B 1 559 ? -7.395 -13.508 -10.836 1 95.38 559 LYS B N 1
ATOM 9342 C CA . LYS B 1 559 ? -7.574 -14.539 -11.859 1 95.38 559 LYS B CA 1
ATOM 9343 C C . LYS B 1 559 ? -6.895 -15.844 -11.445 1 95.38 559 LYS B C 1
ATOM 9345 O O . LYS B 1 559 ? -6.977 -16.844 -12.156 1 95.38 559 LYS B O 1
ATOM 9350 N N . THR B 1 560 ? -6.199 -15.828 -10.305 1 93.88 560 THR B N 1
ATOM 9351 C CA . THR B 1 560 ? -5.574 -17.016 -9.734 1 93.88 560 THR B CA 1
ATOM 9352 C C . THR B 1 560 ? -5.754 -17.062 -8.219 1 93.88 560 THR B C 1
ATOM 9354 O O . THR B 1 560 ? -5.875 -16.016 -7.582 1 93.88 560 THR B O 1
ATOM 9357 N N . PRO B 1 561 ? -5.781 -18.281 -7.691 1 93.94 561 PRO B N 1
ATOM 9358 C CA . PRO B 1 561 ? -5.875 -18.344 -6.23 1 93.94 561 PRO B CA 1
ATOM 9359 C C . PRO B 1 561 ? -4.684 -17.688 -5.535 1 93.94 561 PRO B C 1
ATOM 9361 O O . PRO B 1 561 ? -3.553 -17.781 -6.02 1 93.94 561 PRO B O 1
ATOM 9364 N N . LEU B 1 562 ? -4.996 -17.094 -4.473 1 93.62 562 LEU B N 1
ATOM 9365 C CA . LEU B 1 562 ? -3.988 -16.406 -3.688 1 93.62 562 LEU B CA 1
ATOM 9366 C C . LEU B 1 562 ? -3.615 -17.203 -2.443 1 93.62 562 LEU B C 1
ATOM 9368 O O . LEU B 1 562 ? -4.363 -18.078 -2.023 1 93.62 562 LEU B O 1
ATOM 9372 N N . PHE B 1 563 ? -2.432 -17 -1.939 1 94.56 563 PHE B N 1
ATOM 9373 C CA . PHE B 1 563 ? -2.027 -17.562 -0.654 1 94.56 563 PHE B CA 1
ATOM 9374 C C . PHE B 1 563 ? -2.082 -16.5 0.438 1 94.56 563 PHE B C 1
ATOM 9376 O O . PHE B 1 563 ? -1.561 -15.398 0.265 1 94.56 563 PHE B O 1
ATOM 9383 N N . ALA B 1 564 ? -2.693 -16.859 1.537 1 93.75 564 ALA B N 1
ATOM 9384 C CA . ALA B 1 564 ? -2.906 -15.875 2.6 1 93.75 564 ALA B CA 1
ATOM 9385 C C . ALA B 1 564 ? -1.972 -16.125 3.779 1 93.75 564 ALA B C 1
ATOM 9387 O O . ALA B 1 564 ? -1.75 -17.281 4.164 1 93.75 564 ALA B O 1
ATOM 9388 N N . ASP B 1 565 ? -1.356 -15.195 4.258 1 93.62 565 ASP B N 1
ATOM 9389 C CA . ASP B 1 565 ? -0.666 -15.109 5.539 1 93.62 565 ASP B CA 1
ATOM 9390 C C . ASP B 1 565 ? -0.742 -13.703 6.117 1 93.62 565 ASP B C 1
ATOM 9392 O O . ASP B 1 565 ? -1.313 -12.805 5.5 1 93.62 565 ASP B O 1
ATOM 9396 N N . ASP B 1 566 ? -0.336 -13.508 7.34 1 92.94 566 ASP B N 1
ATOM 9397 C CA . ASP B 1 566 ? -0.477 -12.211 8.008 1 92.94 566 ASP B CA 1
ATOM 9398 C C . ASP B 1 566 ? 0.209 -11.109 7.207 1 92.94 566 ASP B C 1
ATOM 9400 O O . ASP B 1 566 ? -0.338 -10.008 7.059 1 92.94 566 ASP B O 1
ATOM 9404 N N . TYR B 1 567 ? 1.355 -11.398 6.699 1 93.94 567 TYR B N 1
ATOM 9405 C CA . TYR B 1 567 ? 2.094 -10.406 5.93 1 93.94 567 TYR B CA 1
ATOM 9406 C C . TYR B 1 567 ? 1.329 -10.008 4.676 1 93.94 567 TYR B C 1
ATOM 9408 O O . TYR B 1 567 ? 1.201 -8.82 4.371 1 93.94 567 TYR B O 1
ATOM 9416 N N . ALA B 1 568 ? 0.841 -11 3.928 1 94.38 568 ALA B N 1
ATOM 9417 C CA . ALA B 1 568 ? 0.141 -10.75 2.67 1 94.38 568 ALA B CA 1
ATOM 9418 C C . ALA B 1 568 ? -1.097 -9.891 2.896 1 94.38 568 ALA B C 1
ATOM 9420 O O . ALA B 1 568 ? -1.392 -8.992 2.102 1 94.38 568 ALA B O 1
ATOM 9421 N N . LEU B 1 569 ? -1.784 -10.18 3.971 1 94.62 569 LEU B N 1
ATOM 9422 C CA . LEU B 1 569 ? -3.01 -9.445 4.262 1 94.62 569 LEU B CA 1
ATOM 9423 C C . LEU B 1 569 ? -2.697 -7.992 4.621 1 94.62 569 LEU B C 1
ATOM 9425 O O . LEU B 1 569 ? -3.357 -7.074 4.137 1 94.62 569 LEU B O 1
ATOM 9429 N N . ILE B 1 570 ? -1.711 -7.77 5.457 1 95.19 570 ILE B N 1
ATOM 9430 C CA . ILE B 1 570 ? -1.315 -6.422 5.855 1 95.19 570 ILE B CA 1
ATOM 9431 C C . ILE B 1 570 ? -0.783 -5.664 4.645 1 95.19 570 ILE B C 1
ATOM 9433 O O . ILE B 1 570 ? -1.097 -4.484 4.453 1 95.19 570 ILE B O 1
ATOM 9437 N N . HIS B 1 571 ? 0.047 -6.332 3.879 1 96.88 571 HIS B N 1
ATOM 9438 C CA . HIS B 1 571 ? 0.611 -5.758 2.662 1 96.88 571 HIS B CA 1
ATOM 9439 C C . HIS B 1 571 ? -0.487 -5.324 1.698 1 96.88 571 HIS B C 1
ATOM 9441 O O . HIS B 1 571 ? -0.432 -4.223 1.144 1 96.88 571 HIS B O 1
ATOM 9447 N N . SER B 1 572 ? -1.5 -6.176 1.493 1 96.81 572 SER B N 1
ATOM 9448 C CA . SER B 1 572 ? -2.615 -5.875 0.604 1 96.81 572 SER B CA 1
ATOM 9449 C C . SER B 1 572 ? -3.436 -4.699 1.127 1 96.81 572 SER B C 1
ATOM 9451 O O . SER B 1 572 ? -3.834 -3.82 0.358 1 96.81 572 SER B O 1
ATOM 9453 N N . LEU B 1 573 ? -3.654 -4.691 2.402 1 97.38 573 LEU B N 1
ATOM 9454 C CA . LEU B 1 573 ? -4.398 -3.596 3.016 1 97.38 573 LEU B CA 1
ATOM 9455 C C . LEU B 1 573 ? -3.66 -2.273 2.836 1 97.38 573 LEU B C 1
ATOM 9457 O O . LEU B 1 573 ? -4.277 -1.248 2.541 1 97.38 573 LEU B O 1
ATOM 9461 N N . ALA B 1 574 ? -2.402 -2.305 2.977 1 97.5 574 ALA B N 1
ATOM 9462 C CA . ALA B 1 574 ? -1.58 -1.112 2.789 1 97.5 574 ALA B CA 1
ATOM 9463 C C . ALA B 1 574 ? -1.717 -0.569 1.37 1 97.5 574 ALA B C 1
ATOM 9465 O O . ALA B 1 574 ? -1.822 0.643 1.17 1 97.5 574 ALA B O 1
ATOM 9466 N N . GLY B 1 575 ? -1.706 -1.452 0.408 1 97.75 575 GLY B N 1
ATOM 9467 C CA . GLY B 1 575 ? -1.925 -1.031 -0.966 1 97.75 575 GLY B CA 1
ATOM 9468 C C . GLY B 1 575 ? -3.281 -0.389 -1.186 1 97.75 575 GLY B C 1
ATOM 9469 O O . GLY B 1 575 ? -3.391 0.622 -1.883 1 97.75 575 GLY B O 1
ATOM 9470 N N . ASP B 1 576 ? -4.285 -0.948 -0.545 1 98.25 576 ASP B N 1
ATOM 9471 C CA . ASP B 1 576 ? -5.637 -0.413 -0.656 1 98.25 576 ASP B CA 1
ATOM 9472 C C . ASP B 1 576 ? -5.73 0.983 -0.043 1 98.25 576 ASP B C 1
ATOM 9474 O O . ASP B 1 576 ? -6.418 1.855 -0.573 1 98.25 576 ASP B O 1
ATOM 9478 N N . PHE B 1 577 ? -5.062 1.172 1.054 1 97.69 577 PHE B N 1
ATOM 9479 C CA . PHE B 1 577 ? -5.059 2.479 1.702 1 97.69 577 PHE B CA 1
ATOM 9480 C C . PHE B 1 577 ? -4.496 3.545 0.771 1 97.69 577 PHE B C 1
ATOM 9482 O O . PHE B 1 577 ? -5.098 4.605 0.594 1 97.69 577 PHE B O 1
ATOM 9489 N N . ILE B 1 578 ? -3.402 3.242 0.115 1 97 578 ILE B N 1
ATOM 9490 C CA . ILE B 1 578 ? -2.734 4.219 -0.739 1 97 578 ILE B CA 1
ATOM 9491 C C . ILE B 1 578 ? -3.615 4.539 -1.943 1 97 578 ILE B C 1
ATOM 9493 O O . ILE B 1 578 ? -3.832 5.711 -2.27 1 97 578 ILE B O 1
ATOM 9497 N N . ILE B 1 579 ? -4.168 3.543 -2.551 1 97.5 579 ILE B N 1
ATOM 9498 C CA . ILE B 1 579 ? -4.984 3.756 -3.74 1 97.5 579 ILE B CA 1
ATOM 9499 C C . ILE B 1 579 ? -6.25 4.523 -3.363 1 97.5 579 ILE B C 1
ATOM 9501 O O . ILE B 1 579 ? -6.668 5.434 -4.082 1 97.5 579 ILE B O 1
ATOM 9505 N N . SER B 1 580 ? -6.809 4.18 -2.225 1 98.19 580 SER B N 1
ATOM 9506 C CA . SER B 1 580 ? -8.008 4.879 -1.766 1 98.19 580 SER B CA 1
ATOM 9507 C C . SER B 1 580 ? -7.715 6.352 -1.494 1 98.19 580 SER B C 1
ATOM 9509 O O . SER B 1 580 ? -8.516 7.223 -1.845 1 98.19 580 SER B O 1
ATOM 9511 N N . ILE B 1 581 ? -6.598 6.633 -0.906 1 97.31 581 ILE B N 1
ATOM 9512 C CA . ILE B 1 581 ? -6.215 8.008 -0.584 1 97.31 581 ILE B CA 1
ATOM 9513 C C . ILE B 1 581 ? -5.977 8.789 -1.872 1 97.31 581 ILE B C 1
ATOM 9515 O O . ILE B 1 581 ? -6.422 9.93 -2.002 1 97.31 581 ILE B O 1
ATOM 9519 N N . ILE B 1 582 ? -5.355 8.188 -2.836 1 96.69 582 ILE B N 1
ATOM 9520 C CA . ILE B 1 582 ? -5.059 8.859 -4.098 1 96.69 582 ILE B CA 1
ATOM 9521 C C . ILE B 1 582 ? -6.363 9.18 -4.828 1 96.69 582 ILE B C 1
ATOM 9523 O O . ILE B 1 582 ? -6.582 10.32 -5.238 1 96.69 582 ILE B O 1
ATOM 9527 N N . VAL B 1 583 ? -7.238 8.211 -4.945 1 97.81 583 VAL B N 1
ATOM 9528 C CA . VAL B 1 583 ? -8.5 8.406 -5.652 1 97.81 583 VAL B CA 1
ATOM 9529 C C . VAL B 1 583 ? -9.352 9.445 -4.914 1 97.81 583 VAL B C 1
ATOM 9531 O O . VAL B 1 583 ? -9.945 10.32 -5.535 1 97.81 583 VAL B O 1
ATOM 9534 N N . ALA B 1 584 ? -9.359 9.352 -3.613 1 98.62 584 ALA B N 1
ATOM 9535 C CA . ALA B 1 584 ? -10.125 10.289 -2.799 1 98.62 584 ALA B CA 1
ATOM 9536 C C . ALA B 1 584 ? -9.594 11.711 -2.947 1 98.62 584 ALA B C 1
ATOM 9538 O O . ALA B 1 584 ? -10.375 12.672 -2.977 1 98.62 584 ALA B O 1
ATOM 9539 N N . THR B 1 585 ? -8.305 11.859 -3.02 1 97.56 585 THR B N 1
ATOM 9540 C CA . THR B 1 585 ? -7.703 13.18 -3.184 1 97.56 585 THR B CA 1
ATOM 9541 C C . THR B 1 585 ? -8.125 13.805 -4.512 1 97.56 585 THR B C 1
ATOM 9543 O O . THR B 1 585 ? -8.477 14.984 -4.566 1 97.56 585 THR B O 1
ATOM 9546 N N . VAL B 1 586 ? -8.148 13.031 -5.535 1 97.5 586 VAL B N 1
ATOM 9547 C CA . VAL B 1 586 ? -8.555 13.516 -6.848 1 97.5 586 VAL B CA 1
ATOM 9548 C C . VAL B 1 586 ? -10.023 13.922 -6.816 1 97.5 586 VAL B C 1
ATOM 9550 O O . VAL B 1 586 ? -10.398 14.984 -7.324 1 97.5 586 VAL B O 1
ATOM 9553 N N . LEU B 1 587 ? -10.852 13.125 -6.219 1 98.25 587 LEU B N 1
ATOM 9554 C CA . LEU B 1 587 ? -12.273 13.414 -6.094 1 98.25 587 LEU B CA 1
ATOM 9555 C C . LEU B 1 587 ? -12.5 14.68 -5.27 1 98.25 587 LEU B C 1
ATOM 9557 O O . LEU B 1 587 ? -13.328 15.523 -5.625 1 98.25 587 LEU B O 1
ATOM 9561 N N . TYR B 1 588 ? -11.75 14.789 -4.203 1 98.19 588 TYR B N 1
ATOM 9562 C CA . TYR B 1 588 ? -11.883 15.945 -3.318 1 98.19 588 TYR B CA 1
ATOM 9563 C C . TYR B 1 588 ? -11.492 17.234 -4.035 1 98.19 588 TYR B C 1
ATOM 9565 O O . TYR B 1 588 ? -12.242 18.219 -4.004 1 98.19 588 TYR B O 1
ATOM 9573 N N . LEU B 1 589 ? -10.406 17.234 -4.75 1 97.62 589 LEU B N 1
ATOM 9574 C CA . LEU B 1 589 ? -9.859 18.422 -5.367 1 97.62 589 LEU B CA 1
ATOM 9575 C C . LEU B 1 589 ? -10.672 18.828 -6.594 1 97.62 589 LEU B C 1
ATOM 9577 O O . LEU B 1 589 ? -10.773 20.016 -6.914 1 97.62 589 LEU B O 1
ATOM 9581 N N . SER B 1 590 ? -11.273 17.875 -7.234 1 97.69 590 SER B N 1
ATOM 9582 C CA . SER B 1 590 ? -11.914 18.156 -8.516 1 97.69 590 SER B CA 1
ATOM 9583 C C . SER B 1 590 ? -13.414 18.359 -8.352 1 97.69 590 SER B C 1
ATOM 9585 O O . SER B 1 590 ? -14.047 19.016 -9.172 1 97.69 590 SER B O 1
ATOM 9587 N N . VAL B 1 591 ? -13.992 17.766 -7.309 1 98 591 VAL B N 1
ATOM 9588 C CA . VAL B 1 591 ? -15.445 17.797 -7.246 1 98 591 VAL B CA 1
ATOM 9589 C C . VAL B 1 591 ? -15.898 18.328 -5.887 1 98 591 VAL B C 1
ATOM 9591 O O . VAL B 1 591 ? -16.578 19.359 -5.816 1 98 591 VAL B O 1
ATOM 9594 N N . GLU B 1 592 ? -15.469 17.75 -4.84 1 97.94 592 GLU B N 1
ATOM 9595 C CA . GLU B 1 592 ? -15.992 18.094 -3.523 1 97.94 592 GLU B CA 1
ATOM 9596 C C . GLU B 1 592 ? -15.625 19.531 -3.145 1 97.94 592 GLU B C 1
ATOM 9598 O O . GLU B 1 592 ? -16.5 20.312 -2.773 1 97.94 592 GLU B O 1
ATOM 9603 N N . ALA B 1 593 ? -14.367 19.859 -3.23 1 97.5 593 ALA B N 1
ATOM 9604 C CA . ALA B 1 593 ? -13.906 21.172 -2.814 1 97.5 593 ALA B CA 1
ATOM 9605 C C . ALA B 1 593 ? -14.539 22.281 -3.664 1 97.5 593 ALA B C 1
ATOM 9607 O O . ALA B 1 593 ? -15.07 23.25 -3.129 1 97.5 593 ALA B O 1
ATOM 9608 N N . PRO B 1 594 ? -14.531 22.172 -4.98 1 97.31 594 PRO B N 1
ATOM 9609 C CA . PRO B 1 594 ? -15.156 23.219 -5.789 1 97.31 594 PRO B CA 1
ATOM 9610 C C . PRO B 1 594 ? -16.641 23.391 -5.484 1 97.31 594 PRO B C 1
ATOM 9612 O O . PRO B 1 594 ? -17.125 24.516 -5.375 1 97.31 594 PRO B O 1
ATOM 9615 N N . LEU B 1 595 ? -17.328 22.344 -5.387 1 96.12 595 LEU B N 1
ATOM 9616 C CA . LEU B 1 595 ? -18.781 22.438 -5.199 1 96.12 595 LEU B CA 1
ATOM 9617 C C . LEU B 1 595 ? -19.109 22.906 -3.789 1 96.12 595 LEU B C 1
ATOM 9619 O O . LEU B 1 595 ? -20.156 23.531 -3.57 1 96.12 595 LEU B O 1
ATOM 9623 N N . PHE B 1 596 ? -18.266 22.547 -2.883 1 95.19 596 PHE B N 1
ATOM 9624 C CA . PHE B 1 596 ? -18.406 23.109 -1.548 1 95.19 596 PHE B CA 1
ATOM 9625 C C . PHE B 1 596 ? -18.328 24.625 -1.596 1 95.19 596 PHE B C 1
ATOM 9627 O O . PHE B 1 596 ? -19.141 25.312 -0.979 1 95.19 596 PHE B O 1
ATOM 9634 N N . GLU B 1 597 ? -17.375 25.125 -2.328 1 95.06 597 GLU B N 1
ATOM 9635 C CA . GLU B 1 597 ? -17.188 26.562 -2.465 1 95.06 597 GLU B CA 1
ATOM 9636 C C . GLU B 1 597 ? -18.359 27.203 -3.209 1 95.06 597 GLU B C 1
ATOM 9638 O O . GLU B 1 597 ? -18.828 28.297 -2.85 1 95.06 597 GLU B O 1
ATOM 9643 N N . ILE B 1 598 ? -18.812 26.594 -4.191 1 95.5 598 ILE B N 1
ATOM 9644 C CA . ILE B 1 598 ? -19.938 27.125 -4.961 1 95.5 598 ILE B CA 1
ATOM 9645 C C . ILE B 1 598 ? -21.188 27.188 -4.074 1 95.5 598 ILE B C 1
ATOM 9647 O O . ILE B 1 598 ? -21.938 28.156 -4.121 1 95.5 598 ILE B O 1
ATOM 9651 N N . THR B 1 599 ? -21.406 26.125 -3.307 1 95.06 599 THR B N 1
ATOM 9652 C CA . THR B 1 599 ? -22.531 26.109 -2.383 1 95.06 599 THR B CA 1
ATOM 9653 C C . THR B 1 599 ? -22.422 27.266 -1.394 1 95.06 599 THR B C 1
ATOM 9655 O O . THR B 1 599 ? -23.422 27.922 -1.085 1 95.06 599 THR B O 1
ATOM 9658 N N . ARG B 1 600 ? -21.25 27.469 -0.937 1 93.25 600 ARG B N 1
ATOM 9659 C CA . ARG B 1 600 ? -21.016 28.609 -0.04 1 93.25 600 ARG B CA 1
ATOM 9660 C C . ARG B 1 600 ? -21.375 29.922 -0.721 1 93.25 600 ARG B C 1
ATOM 9662 O O . ARG B 1 600 ? -22.016 30.781 -0.12 1 93.25 600 ARG B O 1
ATOM 9669 N N . LEU B 1 601 ? -21.047 30.078 -1.937 1 92.31 601 LEU B N 1
ATOM 9670 C CA . LEU B 1 601 ? -21.312 31.297 -2.703 1 92.31 601 LEU B CA 1
ATOM 9671 C C . LEU B 1 601 ? -22.812 31.484 -2.926 1 92.31 601 LEU B C 1
ATOM 9673 O O . LEU B 1 601 ? -23.312 32.594 -2.879 1 92.31 601 LEU B O 1
ATOM 9677 N N . ILE B 1 602 ? -23.469 30.438 -3.129 1 92.19 602 ILE B N 1
ATOM 9678 C CA . ILE B 1 602 ? -24.906 30.484 -3.396 1 92.19 602 ILE B CA 1
ATOM 9679 C C . ILE B 1 602 ? -25.641 30.969 -2.152 1 92.19 602 ILE B C 1
ATOM 9681 O O . ILE B 1 602 ? -26.594 31.75 -2.252 1 92.19 602 ILE B O 1
ATOM 9685 N N . PHE B 1 603 ? -25.234 30.641 -0.987 1 90.38 603 PHE B N 1
ATOM 9686 C CA . PHE B 1 603 ? -25.969 30.922 0.234 1 90.38 603 PHE B CA 1
ATOM 9687 C C . PHE B 1 603 ? -25.359 32.094 0.98 1 90.38 603 PHE B C 1
ATOM 9689 O O . PHE B 1 603 ? -25.828 32.469 2.055 1 90.38 603 PHE B O 1
ATOM 9696 N N . SER B 1 604 ? -24.234 32.594 0.461 1 82.88 604 SER B N 1
ATOM 9697 C CA . SER B 1 604 ? -23.656 33.75 1.092 1 82.88 604 SER B CA 1
ATOM 9698 C C . SER B 1 604 ? -24.516 35 0.867 1 82.88 604 SER B C 1
ATOM 9700 O O . SER B 1 604 ? -25.109 35.156 -0.199 1 82.88 604 SER B O 1
ATOM 9702 N N . THR B 1 605 ? -24.984 35.688 2.004 1 66.81 605 THR B N 1
ATOM 9703 C CA . THR B 1 605 ? -25.734 36.938 1.976 1 66.81 605 THR B CA 1
ATOM 9704 C C . THR B 1 605 ? -24.906 38.031 1.345 1 66.81 605 THR B C 1
ATOM 9706 O O . THR B 1 605 ? -23.719 38.188 1.651 1 66.81 605 THR B O 1
ATOM 9709 N N . PRO B 1 606 ? -25.484 38.688 0.318 1 57.25 606 PRO B N 1
ATOM 9710 C CA . PRO B 1 606 ? -24.766 39.781 -0.322 1 57.25 606 PRO B CA 1
ATOM 9711 C C . PRO B 1 606 ? -24.203 40.781 0.685 1 57.25 606 PRO B C 1
ATOM 9713 O O . PRO B 1 606 ? -24.859 41.125 1.678 1 57.25 606 PRO B O 1
ATOM 9716 N N . LYS B 1 607 ? -22.938 40.875 0.935 1 51.12 607 LYS B N 1
ATOM 9717 C CA . LYS B 1 607 ? -22.344 41.969 1.707 1 51.12 607 LYS B CA 1
ATOM 9718 C C . LYS B 1 607 ? -22.984 43.312 1.357 1 51.12 607 LYS B C 1
ATOM 9720 O O . LYS B 1 607 ? -23.125 43.656 0.18 1 51.12 607 LYS B O 1
ATOM 9725 N N . ASN B 1 608 ? -23.891 43.812 2.209 1 42.09 608 ASN B N 1
ATOM 9726 C CA . ASN B 1 608 ? -24.312 45.188 2.055 1 42.09 608 ASN B CA 1
ATOM 9727 C C . ASN B 1 608 ? -23.125 46.125 1.822 1 42.09 608 ASN B C 1
ATOM 9729 O O . ASN B 1 608 ? -22.234 46.219 2.678 1 42.09 608 ASN B O 1
ATOM 9733 N N . VAL B 1 609 ? -22.625 46.25 0.732 1 42.22 609 VAL B N 1
ATOM 9734 C CA . VAL B 1 609 ? -21.812 47.438 0.414 1 42.22 609 VAL B CA 1
ATOM 9735 C C . VAL B 1 609 ? -22.453 48.688 0.995 1 42.22 609 VAL B C 1
ATOM 9737 O O . VAL B 1 609 ? -23.516 49.125 0.529 1 42.22 609 VAL B O 1
ATOM 9740 N N . THR B 1 610 ? -22.516 48.812 2.342 1 37.84 610 THR B N 1
ATOM 9741 C CA . THR B 1 610 ? -22.859 50.125 2.832 1 37.84 610 THR B CA 1
ATOM 9742 C C . THR B 1 610 ? -21.953 51.188 2.186 1 37.84 610 THR B C 1
ATOM 9744 O O . THR B 1 610 ? -20.734 51.125 2.299 1 37.84 610 THR B O 1
ATOM 9747 N N . LYS B 1 611 ? -22.375 51.938 1.18 1 42.62 611 LYS B N 1
ATOM 9748 C CA . LYS B 1 611 ? -21.891 53.25 0.694 1 42.62 611 LYS B CA 1
ATOM 9749 C C . LYS B 1 611 ? -21.594 54.188 1.854 1 42.62 611 LYS B C 1
ATOM 9751 O O . LYS B 1 611 ? -22.5 54.531 2.613 1 42.62 611 LYS B O 1
ATOM 9756 N N . LYS B 1 612 ? -20.453 54.156 2.516 1 41.72 612 LYS B N 1
ATOM 9757 C CA . LYS B 1 612 ? -20.016 55.406 3.156 1 41.72 612 LYS B CA 1
ATOM 9758 C C . LYS B 1 612 ? -20.281 56.625 2.264 1 41.72 612 LYS B C 1
ATOM 9760 O O . LYS B 1 612 ? -19.641 56.781 1.22 1 41.72 612 LYS B O 1
ATOM 9765 N N . LYS B 1 613 ? -21.469 57.062 2.107 1 37.69 613 LYS B N 1
ATOM 9766 C CA . LYS B 1 613 ? -21.672 58.469 1.728 1 37.69 613 LYS B CA 1
ATOM 9767 C C . LYS B 1 613 ? -20.906 59.406 2.656 1 37.69 613 LYS B C 1
ATOM 9769 O O . LYS B 1 613 ? -20.688 59.062 3.826 1 37.69 613 LYS B O 1
ATOM 9774 N N . GLU B 1 614 ? -20.484 60.656 2.078 1 32.03 614 GLU B N 1
ATOM 9775 C CA . GLU B 1 614 ? -19.891 61.969 2.254 1 32.03 614 GLU B CA 1
ATOM 9776 C C . GLU B 1 614 ? -20.547 62.75 3.406 1 32.03 614 GLU B C 1
ATOM 9778 O O . GLU B 1 614 ? -20.125 63.844 3.746 1 32.03 614 GLU B O 1
ATOM 9783 N N . ASN B 1 615 ? -20.969 62.219 4.586 1 27.3 615 ASN B N 1
ATOM 9784 C CA . ASN B 1 615 ? -20.859 63.438 5.379 1 27.3 615 ASN B CA 1
ATOM 9785 C C . ASN B 1 615 ? -19.422 63.688 5.793 1 27.3 615 ASN B C 1
ATOM 9787 O O . ASN B 1 615 ? -18.688 62.781 6.18 1 27.3 615 ASN B O 1
#

Secondary structure (DSSP, 8-state):
-HHHHHHHHHHHS--PPS-GGGT--EE---HHHHHT-EETTTTEEEEEEEEEEEEE-SSHHHHHHHHHHTTT-TTTS--S-SS-PPPPTT---SS-EEEEEEEETT--HHHHHHHHHHHHHHSTT-EEEEEEEEEE--PPPPPPHHHHHHHHHHHHHHHHHHHHHHHHHHH---TT--HHHHHHHTT-HHHHHHHHH-----TT--HHHHHHHHHHHHHHHHHHHHHHHTTS-BTTTHHHHHHTT-GGGHHHHS-THHHHHHHHHHHHHHHHHHHHHHHTT---HHHHHHHHHHHHHHHHHHHHHHHHTGGGGS---TTHIIIIIHHHHHHHHHHHHHHTT-TTT---S--SSGGGHHHHHHHHHHHHHHHHHHHHHH-HHHHHHHHHHHHHHHHHHHHHHHHHHT--SS--TTS-HHHHHHHIIIIIT-HHHH-HHHHHHHHHHHHHHH-TT----HHHHHHHHHHHHHHHHHHHHTTHHHHSTTPPP-HHHHHHHHHHHHHHHHHHHHHHHHHHHTT--THHHHHHT-TTHHHHHHTHHHHHHHHHHHHHHHHHT--S-B---HHHHHHHHHHHHHHHHHHHHHHIIIIIHHHHHHHHHHHS-----------/-HHHHHHHHHHHS--PPS-GGGT--EE---HHHHHT-EETTTTEEEEEEEEEEEEE-SSHHHHHHHHHHTTT-TTTS--S-SS-PPPPTT---SS-EEEEEEEETT--HHHHHHHHHHHHHH-TT-EEEEEEEEEE--PPPPPPHHHHHHHHHHHHHHHHHHHHHHHHHHH---TT--HHHHHHHTT-HHHHHHHHH-----TT--HHHHHHHHHHHHHHHHHHHHHHHTTS-BTTTHHHHHHTT-GGGHHHHS-THHHHHHHHHHHHHHHHHHHHHHHTT---HHHHHHHHHHHHHHHHHHHHHHHHTGGGGS---TTHIIIIIHHHHHHHHHHHHHHTT-TTT---S--SSGGGHHHHHHHHHHHHHHHHHHHHHH-HHHHHHHHHHHHHHHHHHHHHHHHHHT--SS--TTS-HHHHHHHIIIIIT-HHHH-HHHHHHHHHHHHHHH-TT----HHHHHHHHHHHHHHHHHHHHTTHHHHSTTPPP-HHHHHHHHHHHHHHHHHHHHHHHHHHHTT--THHHHHHT-TTHHHHHHTHHHHHHHHHHHHHHHHHT--S-B---HHHHHHHHHHHHHHHHHHHHHHIIIIIHHHHHHHHHHHS-----------

Solvent-accessible surface area (backbone atoms only — not comparable to full-atom values): 63370 Å² total; per-residue (Å²): 106,70,62,55,51,55,48,47,35,57,33,11,21,36,54,89,46,43,23,36,64,34,21,17,41,47,20,49,25,22,52,66,61,15,29,65,39,70,40,76,92,72,72,46,35,22,20,26,30,33,28,31,40,49,78,45,42,89,43,66,69,55,34,50,46,50,34,48,21,18,69,70,28,60,90,36,44,81,58,65,76,82,78,75,59,73,70,66,86,83,52,68,45,66,42,43,25,33,40,18,40,39,42,56,54,84,59,48,70,67,53,51,37,52,52,51,34,50,57,37,54,65,40,84,71,38,53,42,50,59,44,71,75,49,71,45,59,68,71,85,74,76,82,48,74,59,32,51,49,49,53,50,51,52,49,52,47,53,46,42,28,50,53,24,31,50,45,38,74,76,71,45,84,71,91,87,59,56,70,69,55,51,49,46,50,37,25,15,45,68,62,43,54,51,56,46,68,54,79,80,77,57,89,82,60,61,49,42,51,26,25,53,48,36,54,30,50,54,41,44,52,49,29,53,47,49,57,52,57,46,49,49,53,30,37,36,44,52,50,64,62,57,48,66,74,36,76,87,41,24,66,53,64,47,33,72,61,34,60,37,52,52,36,17,51,51,20,17,52,49,30,33,50,47,52,54,26,55,75,64,72,63,72,50,70,69,60,53,52,50,51,51,48,57,57,52,41,58,54,50,50,52,54,48,50,37,38,38,35,50,52,56,71,74,64,62,45,76,42,23,54,69,50,37,39,48,43,18,50,18,18,56,75,35,45,65,38,56,78,65,40,45,50,29,71,54,89,51,81,47,51,42,63,68,80,48,20,56,57,13,35,50,51,52,49,58,71,51,41,59,62,52,47,47,34,37,69,78,39,48,71,61,18,50,51,50,50,50,48,61,35,47,48,34,30,53,48,39,24,50,50,20,43,75,68,64,41,60,43,59,85,50,84,68,53,37,47,68,54,49,52,49,32,46,64,68,38,69,35,21,47,70,64,56,43,36,13,24,46,52,8,31,52,49,12,46,46,56,62,71,50,79,72,70,85,70,53,68,67,55,50,51,51,48,50,52,52,25,54,49,45,51,45,43,58,35,55,59,44,52,62,71,55,36,75,84,48,74,90,43,48,67,62,25,14,52,48,44,31,40,41,55,46,49,45,25,53,26,54,46,46,52,53,50,31,38,72,64,73,63,31,65,69,58,31,55,60,23,41,39,73,75,26,50,44,48,33,72,29,38,65,37,28,64,70,47,35,59,59,53,52,32,52,59,56,16,47,50,54,51,41,37,65,72,48,74,66,53,52,53,36,50,49,42,13,49,50,52,52,28,50,53,55,9,48,52,45,28,46,65,41,42,51,18,44,41,48,40,52,49,59,72,69,51,72,78,74,77,75,72,76,80,69,89,122,106,70,63,57,49,54,49,47,34,58,32,10,21,36,55,89,46,40,22,36,62,36,20,17,42,48,20,48,26,21,53,66,62,15,29,64,39,70,39,77,91,71,72,45,35,23,19,26,30,34,28,31,40,48,77,44,44,91,44,64,68,58,34,51,47,50,36,48,20,18,70,69,28,61,89,35,42,83,59,62,78,84,78,77,59,74,72,66,86,82,53,68,43,66,43,44,25,31,39,19,40,40,42,55,52,85,60,48,70,68,52,50,37,52,51,51,34,50,56,36,55,66,39,83,69,38,53,44,48,59,44,72,75,49,72,45,59,68,69,87,73,78,80,49,72,59,31,50,49,50,52,50,51,53,48,51,48,51,49,41,28,50,52,23,32,50,44,37,74,76,71,44,82,73,91,86,58,55,71,69,55,50,49,45,49,36,24,15,46,67,60,45,54,50,57,45,68,55,79,82,78,58,87,83,60,61,50,41,52,26,26,54,48,35,55,30,50,54,42,44,53,51,30,52,47,50,57,51,56,45,49,48,53,30,38,35,44,51,50,62,62,55,48,66,73,37,76,87,41,25,68,52,64,47,33,71,62,35,61,36,53,52,34,17,50,50,21,18,54,50,30,34,52,47,53,56,26,56,74,64,72,64,72,47,72,69,60,51,52,49,51,53,50,56,57,53,41,59,54,50,48,51,54,47,50,37,38,38,36,52,52,56,71,75,64,61,44,78,42,22,53,69,50,38,39,48,43,18,51,17,17,56,75,34,45,66,39,56,79,66,40,46,50,30,72,54,87,51,80,47,50,41,63,66,81,49,21,57,57,14,36,52,52,52,50,60,69,51,43,59,62,52,47,46,34,36,70,78,39,48,71,61,19,50,51,49,49,50,48,62,34,47,49,36,30,53,49,40,24,50,50,20,43,75,68,63,41,61,43,57,86,50,83,67,54,37,45,67,53,49,51,49,30,45,63,66,40,69,36,22,46,71,65,57,43,36,12,23,46,53,10,31,51,49,12,45,47,58,62,71,50,71,78,69,86,71,53,69,66,55,50,52,51,48,50,53,52,25,53,50,45,51,44,42,56,36,54,59,46,54,62,70,56,35,74,84,46,75,90,44,48,66,61,25,13,51,48,43,30,40,40,54,44,50,45,27,52,26,53,46,47,50,54,50,32,35,72,63,72,65,32,65,68,58,31,55,62,25,41,39,73,76,26,49,42,47,34,72,29,39,65,36,28,64,69,47,35,58,61,52,52,32,54,61,57,16,48,48,55,50,41,36,63,73,48,74,64,52,52,54,38,50,49,41,13,49,51,52,53,29,50,53,54,10,47,52,46,28,47,63,40,41,51,16,42,42,49,40,52,48,60,70,69,51,72,78,75,76,77,72,75,82,71,84,124

pLDDT: mean 90.29, std 10.42, range [26.33, 98.69]

Sequence (1230 aa):
MAFLYNTVVLDATGKWNPAFLLGNIKSLGSYEECVSIQQSKLSIKGKYCLANVHLSSNDEKIDSMLEIATQKRRNREITMNRTNTPVPDLLPSMALIQFGICVPSTCSIADVQKAFGYILSKEKSANGEAQIESCYTNDAVPLSSGDLAFIGCVAIIAGLVFLSSVIETKFGVKEDAGFAYSCLMAFSLPTNWRKLFVISHHPGALKSLDGVRVLSTLWVVAGHKIIFTLQEPWANKCFQVKSLEKLANMPFTNNMPSVDTFFLMSGMLRSYNLLKEFQGNRFRFFTDVARRYLRLTPVYALVIAFYATLLTRLGSGPRWEKFVTEPGEACDANWKNNLLYINSYVHNNKHCMIQTWYLASDMQLFLVSPLVVYALWKKPTTGKLILFLLAAIPICFTAWYTYIFEVLPTYLLNNSDEKLISYQRDVHITTHHRMAPYVVGLALGYILYVKKNLHLSLMSVISGWLMCLLTLYVVVFGAFNIVQYDHEYDPVESALYASLHRIAWAFAVGWLIFACNNERGGWITKILSLNVFQPLSKISYCIYLSHYVILMVGTARIKTPLFADDYALIHSLAGDFIISIIVATVLYLSVEAPLFEITRLIFSTPKNVTKKKENMAFLYNTVVLDATGKWNPAFLLGNIKSLGSYEECVSIQQSKLSIKGKYCLANVHLSSNDEKIDSMLEIATQKRRNREITMNRTNTPVPDLLPSMALIQFGICVPSTCSIADVQKAFGYILSKEKSANGEAQIESCYTNDAVPLSSGDLAFIGCVAIIAGLVFLSSVIETKFGVKEDAGFAYSCLMAFSLPTNWRKLFVISHHPGALKSLDGVRVLSTLWVVAGHKIIFTLQEPWANKCFQVKSLEKLANMPFTNNMPSVDTFFLMSGMLRSYNLLKEFQGNRFRFFTDVARRYLRLTPVYALVIAFYATLLTRLGSGPRWEKFVTEPGEACDANWKNNLLYINSYVHNNKHCMIQTWYLASDMQLFLVSPLVVYALWKKPTTGKLILFLLAAIPICFTAWYTYIFEVLPTYLLNNSDEKLISYQRDVHITTHHRMAPYVVGLALGYILYVKKNLHLSLMSVISGWLMCLLTLYVVVFGAFNIVQYDHEYDPVESALYASLHRIAWAFAVGWLIFACNNERGGWITKILSLNVFQPLSKISYCIYLSHYVILMVGTARIKTPLFADDYALIHSLAGDFIISIIVATVLYLSVEAPLFEITRLIFSTPKNVTKKKEN